Protein AF-A0A0F4H1X2-F1 (afdb_monomer_lite)

Radius of gyration: 32.73 Å; chains: 1; bounding box: 80×53×102 Å

pLDDT: mean 81.93, std 11.53, range [28.86, 97.31]

Foldseek 3Di:
DDAFFQLVCLQPVNVCLCVVLVLVVQKDFFAQLPDDQWDWDQFPVLDIDIGRPVVVVQVLLLVLLQQLCADPNRTVCQQPVDLNCLVDDGNVLVQLQDFQLVSLVPDPDDPVSSRVNQVVVCQVQLFGSRFFGSVLVSSLCVSLVVGVVSSSCSGHGIARHPRGVVVSVVSVVVPDPDDDDPPWAFQEWADDDLQAIWTATPVRDIDGDNYDDDDAALCLVVRYHYVVHDWPLSVVSNVVHAQAFKKKKKFWFQDADRHARHDDDPGGDIHIDMHHPDPQVDPPPPVSVVVVVCSRPVPTDTPDMDMDGQCPPNRRVGDDGTHGRCRSNVVVCLLQQNVLLNVLVQCVPPNQWDAPTPQAIAGQDPLQCVQANADDVGHFAFAPLQCALFHDDPNDDELRHDDDVRNVLNCVLQLVLQDPVNVQVVQVLLLVLLVLLVVLVVVVLVVVAWDQLLQSLLQSQLQSLCCQAQVDGPCCSVVVHQDLLSVLLVLSLSLSLQLSVLCVNLPPPDPRSVVSSVVCSVVPPPPSSVVSSVSLLVVLLVSLVVSLPDPDPPSHSVNSSVVCCVPVVSDDDSSRSSRHSSVSSSVRRQQLSLLLQLLLLLCQVPVVLVVVQLCLLVVQDVALVCLGLVQLDCVRRVSVVLSSLLSCLQFLQQQWPGWGFAAQPFDAGPNDTRHGRRTYGYRSNNNSQDCVAFPVSLDRDSQLSDVVGPPSNNRHNSVSRQSQRYHPSGNSNPSVSSSSSSSSVSSQSNFKDKHQGPDPVQVVQSVLDDSDSNDPSWRHRSGTPHTRHIINIDTDPPRD

InterPro domains:
  IPR001128 Cytochrome P450 [PF00067] (339-758)
  IPR001128 Cytochrome P450 [PR00385] (587-604)
  IPR001128 Cytochrome P450 [PR00385] (642-653)
  IPR001128 Cytochrome P450 [PR00385] (722-731)
  IPR001128 Cytochrome P450 [PR00385] (731-742)
  IPR002401 Cytochrome P450, E-class, group I [PR00463] (576-593)
  IPR002401 Cytochrome P450, E-class, group I [PR00463] (641-659)
  IPR002401 Cytochrome P450, E-class, group I [PR00463] (683-707)
  IPR002401 Cytochrome P450, E-class, group I [PR00463] (721-731)
  IPR002401 Cytochrome P450, E-class, group I [PR00463] (731-754)
  IPR002937 Amine oxidase [PF01593] (8-309)
  IPR036188 FAD/NAD(P)-binding domain superfamily [SSF51905] (55-331)
  IPR036396 Cytochrome P450 superfamily [G3DSA:1.10.630.10] (323-787)
  IPR036396 Cytochrome P450 superfamily [SSF48264] (334-759)
  IPR050121 Cytochrome P450 monooxygenase [PTHR24305] (337-763)

Secondary structure (DSSP, 8-state):
-----GGGTTSHHHHHHHHHTTGGGGEEEPTTSS----EEEE-TTS-EEEE--HHHHHHHHHHHHHHHH-BTTB-HHHH-S-TT-TTS--GGGGTTT-BHHHHHHTS-S-HHHHHHHHHHHHHHHTS-TTTSBHHHHHHHHHHTTT-HHHHHIIIIIEEETTTTHHHHHHHHHHH--S----S--EEEEE--SSS--EEEETTS-EEE-S-------GGGGGGSEEESPPPHHHHHHHHH--S--EEEEEEEESS--S-SSS---SSSEEEEEEEETTSSS-TT-HHHHHHHHHHH-TT--EEEEEEEETTT-TTTSSSS--PPTTTTTTTTTTTTTBHHHHHHHHHHHH-SEEEEETTEEEE-SS-HHHHHS--TT-PPEEPTT--TT---BTTB--TTT--HHHHHHHHHHHGGGGSHHHHHHTHHHHHHHHHHHHHHHHHHHTTTS-EEHHHHHHHHHHHHHHHHHHS----HHHHTS--HHHHHHHHHHHHHHHHHHHHHHH-SSSHHHHHHHHHHHHHHS-HHHHHHHHHHHHHHHHHHHHHHHS-----SHHHHHHHHHHHS-----HHHHHHHHHHHHHHHHHHHHHHHHHHHHHHHH-HHHHHHHHHHHHHH-SSGGG--TTTSSTTT-HHHHHHHHHHHHHS-TT-SPPPEEPPTT-EEETTEEE-TT-EEEE-HHHHTT-TTTSSSTTS--GGGGSSSPPGGGTT--GGG--TT--GGG--TTHHHHHHHHHHHHHHHHHHEEEE---SHHHHHHHTT----TT-TTS-BSSSB-PPP-EEEEEEPTT--

Organism: NCBI:txid1047168

Structure (mmCIF, N/CA/C/O backbone):
data_AF-A0A0F4H1X2-F1
#
_entry.id   AF-A0A0F4H1X2-F1
#
loop_
_atom_site.group_PDB
_atom_site.id
_atom_site.type_symbol
_atom_site.label_atom_id
_atom_site.label_alt_id
_atom_site.label_comp_id
_atom_site.label_asym_id
_atom_site.label_entity_id
_atom_site.label_seq_id
_atom_site.pdbx_PDB_ins_code
_atom_site.Cartn_x
_atom_site.Cartn_y
_atom_site.Cartn_z
_atom_site.occupancy
_atom_site.B_iso_or_equiv
_atom_site.auth_seq_id
_atom_site.auth_comp_id
_atom_site.auth_asym_id
_atom_site.auth_atom_id
_atom_site.pdbx_PDB_model_num
ATOM 1 N N . MET A 1 1 ? 30.986 5.207 -41.992 1.00 28.86 1 MET A N 1
ATOM 2 C CA . MET A 1 1 ? 29.568 5.624 -41.991 1.00 28.86 1 MET A CA 1
ATOM 3 C C . MET A 1 1 ? 28.984 5.347 -40.614 1.00 28.86 1 MET A C 1
ATOM 5 O O . MET A 1 1 ? 28.665 4.207 -40.329 1.00 28.86 1 MET A O 1
ATOM 9 N N . GLY A 1 2 ? 28.910 6.345 -39.736 1.00 35.56 2 GLY A N 1
ATOM 10 C CA . GLY A 1 2 ? 28.349 6.189 -38.390 1.00 35.56 2 GLY A CA 1
ATOM 11 C C . GLY A 1 2 ? 27.556 7.436 -38.032 1.00 35.56 2 GLY A C 1
ATOM 12 O O . GLY A 1 2 ? 28.075 8.330 -37.380 1.00 35.56 2 GLY A O 1
ATOM 13 N N . GLY A 1 3 ? 26.345 7.552 -38.568 1.00 42.31 3 GLY A N 1
ATOM 14 C CA . GLY A 1 3 ? 25.421 8.632 -38.234 1.00 42.31 3 GLY A CA 1
ATOM 15 C C . GLY A 1 3 ? 24.142 8.004 -37.724 1.00 42.31 3 GLY A C 1
ATOM 16 O O . GLY A 1 3 ? 23.302 7.606 -38.523 1.00 42.31 3 GLY A O 1
ATOM 17 N N . THR A 1 4 ? 24.046 7.818 -36.414 1.00 46.84 4 THR A N 1
ATOM 18 C CA . THR A 1 4 ? 22.801 7.431 -35.751 1.00 46.84 4 THR A CA 1
ATOM 19 C C . THR A 1 4 ? 21.825 8.605 -35.858 1.00 46.84 4 THR A C 1
ATOM 21 O O . THR A 1 4 ? 22.245 9.753 -35.705 1.00 46.84 4 THR A O 1
ATOM 24 N N . CYS A 1 5 ? 20.553 8.324 -36.157 1.00 49.12 5 CYS A N 1
ATOM 25 C CA . CYS A 1 5 ? 19.493 9.318 -36.328 1.00 49.12 5 CYS A CA 1
ATOM 26 C C . CYS A 1 5 ? 19.415 10.312 -35.153 1.00 49.12 5 CYS A C 1
ATOM 28 O O . CYS A 1 5 ? 19.514 9.946 -33.979 1.00 49.12 5 CYS A O 1
ATOM 30 N N . SER A 1 6 ? 19.213 11.578 -35.493 1.00 48.81 6 SER A N 1
ATOM 31 C CA . SER A 1 6 ? 19.439 12.785 -34.691 1.00 48.81 6 SER A CA 1
ATOM 32 C C . SER A 1 6 ? 18.376 13.090 -33.624 1.00 48.81 6 SER A C 1
ATOM 34 O O . SER A 1 6 ? 18.529 14.049 -32.870 1.00 48.81 6 SER A O 1
ATOM 36 N N . MET A 1 7 ? 17.369 12.226 -33.435 1.00 46.69 7 MET A N 1
ATOM 37 C CA . MET A 1 7 ? 16.431 12.340 -32.302 1.00 46.69 7 MET A CA 1
ATOM 38 C C . MET A 1 7 ? 17.125 12.172 -30.940 1.00 46.69 7 MET A C 1
ATOM 40 O O . MET A 1 7 ? 16.586 12.547 -29.903 1.00 46.69 7 MET A O 1
ATOM 44 N N . VAL A 1 8 ? 18.330 11.597 -30.917 1.00 51.59 8 VAL A N 1
ATOM 45 C CA . VAL A 1 8 ? 19.173 11.558 -29.715 1.00 51.59 8 VAL A CA 1
ATOM 46 C C . VAL A 1 8 ? 19.745 12.950 -29.407 1.00 51.59 8 VAL A C 1
ATOM 48 O O . VAL A 1 8 ? 19.878 13.297 -28.240 1.00 51.59 8 VAL A O 1
ATOM 51 N N . SER A 1 9 ? 19.994 13.783 -30.424 1.00 51.72 9 SER A N 1
ATOM 52 C CA . SER A 1 9 ? 20.495 15.158 -30.277 1.00 51.72 9 SER A CA 1
ATOM 53 C C . SER A 1 9 ? 19.456 16.132 -29.720 1.00 51.72 9 SER A C 1
ATOM 55 O O . SER A 1 9 ? 19.843 17.159 -29.176 1.00 51.72 9 SER A O 1
ATOM 57 N N . SER A 1 10 ? 18.155 15.832 -29.822 1.00 56.59 10 SER A N 1
ATOM 58 C CA . SER A 1 10 ? 17.095 16.638 -29.193 1.00 56.59 10 SER A CA 1
ATOM 59 C C . SER A 1 10 ? 16.899 16.317 -27.706 1.00 56.59 10 SER A C 1
ATOM 61 O O . SER A 1 10 ? 16.122 16.984 -27.020 1.00 56.59 10 SER A O 1
ATOM 63 N N . GLN A 1 11 ? 17.613 15.321 -27.168 1.00 66.69 11 GLN A N 1
ATOM 64 C CA . GLN A 1 11 ? 17.631 15.082 -25.731 1.00 66.69 11 GLN A CA 1
ATOM 65 C C . GLN A 1 11 ? 18.460 16.179 -25.045 1.00 66.69 11 GLN A C 1
ATOM 67 O O . GLN A 1 11 ? 19.616 16.379 -25.424 1.00 66.69 11 GLN A O 1
ATOM 72 N N . PRO A 1 12 ? 17.936 16.848 -23.996 1.00 71.75 12 PRO A N 1
ATOM 73 C CA . PRO A 1 12 ? 18.596 18.006 -23.389 1.00 71.75 12 PRO A CA 1
ATOM 74 C C . PRO A 1 12 ? 20.052 17.769 -22.968 1.00 71.75 12 PRO A C 1
ATOM 76 O O . PRO A 1 12 ? 20.879 18.663 -23.085 1.00 71.75 12 PRO A O 1
ATOM 79 N N . HIS A 1 13 ? 20.384 16.558 -22.513 1.00 74.19 13 HIS A N 1
ATOM 80 C CA . HIS A 1 13 ? 21.738 16.213 -22.079 1.00 74.19 13 HIS A CA 1
ATOM 81 C C . HIS A 1 13 ? 22.709 16.000 -23.249 1.00 74.19 13 HIS A C 1
ATOM 83 O O . HIS A 1 13 ? 23.858 16.412 -23.160 1.00 74.19 13 HIS A O 1
ATOM 89 N N . VAL A 1 14 ? 22.262 15.406 -24.358 1.00 74.75 14 VAL A N 1
ATOM 90 C CA . VAL A 1 14 ? 23.099 15.239 -25.557 1.00 74.75 14 VAL A CA 1
ATOM 91 C C . VAL A 1 14 ? 23.304 16.585 -26.240 1.00 74.75 14 VAL A C 1
ATOM 93 O O . VAL A 1 14 ? 24.422 16.904 -26.631 1.00 74.75 14 VAL A O 1
ATOM 96 N N . TYR A 1 15 ? 22.248 17.398 -26.327 1.00 77.06 15 TYR A N 1
ATOM 97 C CA . TYR A 1 15 ? 22.335 18.765 -26.834 1.00 77.06 15 TYR A CA 1
ATOM 98 C C . TYR A 1 15 ? 23.321 19.611 -26.019 1.00 77.06 15 TYR A C 1
ATOM 100 O O . TYR A 1 15 ? 24.171 20.290 -26.592 1.00 77.06 15 TYR A O 1
ATOM 108 N N . ALA A 1 16 ? 23.252 19.524 -24.685 1.00 81.44 16 ALA A N 1
ATOM 109 C CA . ALA A 1 16 ? 24.187 20.210 -23.800 1.00 81.44 16 ALA A CA 1
ATOM 110 C C . ALA A 1 16 ? 25.641 19.793 -24.065 1.00 81.44 16 ALA A C 1
ATOM 112 O O . ALA A 1 16 ? 26.504 20.660 -24.124 1.00 81.44 16 ALA A O 1
ATOM 113 N N . GLU A 1 17 ? 25.915 18.503 -24.285 1.00 83.50 17 GLU A N 1
ATOM 114 C CA . GLU A 1 17 ? 27.266 18.025 -24.609 1.00 83.50 17 GLU A CA 1
ATOM 115 C C . GLU A 1 17 ? 27.732 18.454 -26.006 1.00 83.50 17 GLU A C 1
ATOM 117 O O . GLU A 1 17 ? 28.891 18.829 -26.172 1.00 83.50 17 GLU A O 1
ATOM 122 N N . ILE A 1 18 ? 26.846 18.468 -27.007 1.00 82.44 18 ILE A N 1
ATOM 123 C CA . ILE A 1 18 ? 27.164 18.998 -28.344 1.00 82.44 18 ILE A CA 1
ATOM 124 C C . ILE A 1 18 ? 27.587 20.466 -28.236 1.00 82.44 18 ILE A C 1
ATOM 126 O O . ILE A 1 18 ? 28.648 20.822 -28.748 1.00 82.44 18 ILE A O 1
ATOM 130 N N . HIS A 1 19 ? 26.798 21.281 -27.530 1.00 84.19 19 HIS A N 1
ATOM 131 C CA . HIS A 1 19 ? 27.059 22.711 -27.382 1.00 84.19 19 HIS A CA 1
ATOM 132 C C . HIS A 1 19 ? 28.291 23.001 -26.520 1.00 84.19 19 HIS A C 1
ATOM 134 O O . HIS A 1 19 ? 29.136 23.817 -26.878 1.00 84.19 19 HIS A O 1
ATOM 140 N N . ARG A 1 20 ? 28.447 22.282 -25.403 1.00 85.75 20 ARG A N 1
ATOM 141 C CA . ARG A 1 20 ? 29.614 22.389 -24.519 1.00 85.75 20 ARG A CA 1
ATOM 142 C C . ARG A 1 20 ? 30.926 22.148 -25.267 1.00 85.75 20 ARG A C 1
ATOM 144 O O . ARG A 1 20 ? 31.913 22.821 -24.988 1.00 85.75 20 ARG A O 1
ATOM 151 N N . ASN A 1 21 ? 30.929 21.209 -26.212 1.00 83.25 21 ASN A N 1
ATOM 152 C CA . ASN A 1 21 ? 32.101 20.863 -27.014 1.00 83.25 21 ASN A CA 1
ATOM 153 C C . ASN A 1 21 ? 32.223 21.692 -28.311 1.00 83.25 21 ASN A C 1
ATOM 155 O O . ASN A 1 21 ? 33.142 21.459 -29.099 1.00 83.25 21 ASN A O 1
ATOM 159 N N . GLY A 1 22 ? 31.318 22.647 -28.558 1.00 85.44 22 GLY A N 1
ATOM 160 C CA . GLY A 1 22 ? 31.327 23.485 -29.758 1.00 85.44 22 GLY A CA 1
ATOM 161 C C . GLY A 1 22 ? 31.131 22.695 -31.057 1.00 85.44 22 GLY A C 1
ATOM 162 O O . GLY A 1 22 ? 31.688 23.075 -32.090 1.00 85.44 22 GLY A O 1
ATOM 163 N N . LEU A 1 23 ? 30.424 21.561 -31.005 1.00 84.69 23 LEU A N 1
ATOM 164 C CA . LEU A 1 23 ? 30.223 20.644 -32.135 1.00 84.69 23 LEU A CA 1
ATOM 165 C C . LEU A 1 23 ? 29.049 21.038 -33.035 1.00 84.69 23 LEU A C 1
ATOM 167 O O . LEU A 1 23 ? 28.883 20.476 -34.117 1.00 84.69 23 LEU A O 1
ATOM 171 N N . GLU A 1 24 ? 28.254 22.024 -32.633 1.00 82.81 24 GLU A N 1
ATOM 172 C CA . GLU A 1 24 ? 27.181 22.608 -33.433 1.00 82.81 24 GLU A CA 1
ATOM 173 C C . GLU A 1 24 ? 27.691 23.177 -34.764 1.00 82.81 24 GLU A C 1
ATOM 175 O O . GLU A 1 24 ? 27.005 23.070 -35.778 1.00 82.81 24 GLU A O 1
ATOM 180 N N . LYS A 1 25 ? 28.931 23.688 -34.796 1.00 83.06 25 LYS A N 1
ATOM 181 C CA . LYS A 1 25 ? 29.582 24.193 -36.018 1.00 83.06 25 LYS A CA 1
ATOM 182 C C . LYS A 1 25 ? 29.871 23.095 -37.045 1.00 83.06 25 LYS A C 1
ATOM 184 O O . LYS A 1 25 ? 30.035 23.381 -38.226 1.00 83.06 25 LYS A O 1
ATOM 189 N N . ASP A 1 26 ? 29.935 21.845 -36.588 1.00 81.12 26 ASP A N 1
ATOM 190 C CA . ASP A 1 26 ? 30.199 20.677 -37.420 1.00 81.12 26 ASP A CA 1
ATOM 191 C C . ASP A 1 26 ? 28.906 19.999 -37.890 1.00 81.12 26 ASP A C 1
ATOM 193 O O . ASP A 1 26 ? 28.978 18.978 -38.577 1.00 81.12 26 ASP A O 1
ATOM 197 N N . LEU A 1 27 ? 27.721 20.516 -37.543 1.00 78.62 27 LEU A N 1
ATOM 198 C CA . LEU A 1 27 ? 26.457 19.978 -38.041 1.00 78.62 27 LEU A CA 1
ATOM 199 C C . LEU A 1 27 ? 26.387 20.098 -39.568 1.00 78.62 27 LEU A C 1
ATOM 201 O O . LEU A 1 27 ? 26.645 21.147 -40.154 1.00 78.62 27 LEU A O 1
ATOM 205 N N . LYS A 1 28 ? 26.030 18.994 -40.225 1.00 75.75 28 LYS A N 1
ATOM 206 C CA . LYS A 1 28 ? 25.867 18.914 -41.679 1.00 75.75 28 LYS A CA 1
ATOM 207 C C . LYS A 1 28 ? 24.473 18.413 -42.005 1.00 75.75 28 LYS A C 1
ATOM 209 O O . LYS A 1 28 ? 24.003 17.453 -41.388 1.00 75.75 28 LYS A O 1
ATOM 214 N N . ALA A 1 29 ? 23.855 19.021 -43.012 1.00 72.06 29 ALA A N 1
ATOM 215 C CA . ALA A 1 29 ? 22.623 18.505 -43.584 1.00 72.06 29 ALA A CA 1
ATOM 216 C C . ALA A 1 29 ? 22.865 17.107 -44.177 1.00 72.06 29 ALA A C 1
ATOM 218 O O . ALA A 1 29 ? 23.898 16.832 -44.804 1.00 72.06 29 ALA A O 1
ATOM 219 N N . CYS A 1 30 ? 21.928 16.196 -43.954 1.00 65.62 30 CYS A N 1
ATOM 220 C CA . CYS A 1 30 ? 21.925 14.901 -44.611 1.00 65.62 30 CYS A CA 1
ATOM 221 C C . CYS A 1 30 ? 21.378 15.064 -46.030 1.00 65.62 30 CYS A C 1
ATOM 223 O O . CYS A 1 30 ? 20.215 15.407 -46.217 1.00 65.62 30 CYS A O 1
ATOM 225 N N . ALA A 1 31 ? 22.213 14.792 -47.033 1.00 57.53 31 ALA A N 1
ATOM 226 C CA . ALA A 1 31 ? 21.787 14.807 -48.429 1.00 57.53 31 ALA A CA 1
ATOM 227 C C . ALA A 1 31 ? 20.634 13.811 -48.667 1.00 57.53 31 ALA A C 1
ATOM 229 O O . ALA A 1 31 ? 20.763 12.634 -48.314 1.00 57.53 31 ALA A O 1
ATOM 230 N N . GLY A 1 32 ? 19.544 14.297 -49.272 1.00 55.44 32 GLY A N 1
ATOM 231 C CA . GLY A 1 32 ? 18.389 13.501 -49.700 1.00 55.44 32 GLY A CA 1
ATOM 232 C C . GLY A 1 32 ? 17.338 13.191 -48.627 1.00 55.44 32 GLY A C 1
ATOM 233 O O . GLY A 1 32 ? 16.456 12.376 -48.883 1.00 55.44 32 GLY A O 1
ATOM 234 N N . CYS A 1 33 ? 17.422 13.803 -47.437 1.00 54.88 33 CYS A N 1
ATOM 235 C CA . CYS A 1 33 ? 16.422 13.636 -46.368 1.00 54.88 33 CYS A CA 1
ATOM 236 C C . CYS A 1 33 ? 15.386 14.774 -46.292 1.00 54.88 33 CYS A C 1
ATOM 238 O O . CYS A 1 33 ? 14.378 14.606 -45.617 1.00 54.88 33 CYS A O 1
ATOM 240 N N . THR A 1 34 ? 15.632 15.913 -46.946 1.00 55.28 34 THR A N 1
ATOM 241 C CA . THR A 1 34 ? 14.796 17.126 -46.851 1.00 55.28 34 THR A CA 1
ATOM 242 C C . THR A 1 34 ? 13.796 17.284 -47.997 1.00 55.28 34 THR A C 1
ATOM 244 O O . THR A 1 34 ? 12.790 17.958 -47.818 1.00 55.28 34 THR A O 1
ATOM 247 N N . ASP A 1 35 ? 14.031 16.620 -49.135 1.00 62.03 35 ASP A N 1
ATOM 248 C CA . ASP A 1 35 ? 13.226 16.743 -50.360 1.00 62.03 35 ASP A CA 1
ATOM 249 C C . ASP A 1 35 ? 12.709 15.363 -50.799 1.00 62.03 35 ASP A C 1
ATOM 251 O O . ASP A 1 35 ? 13.124 14.800 -51.814 1.00 62.03 35 ASP A O 1
ATOM 255 N N . MET A 1 36 ? 11.851 14.751 -49.978 1.00 67.12 36 MET A N 1
ATOM 256 C CA . MET A 1 36 ? 11.171 13.507 -50.358 1.00 67.12 36 MET A CA 1
ATOM 257 C C . MET A 1 36 ? 10.347 13.759 -51.634 1.00 67.12 36 MET A C 1
ATOM 259 O O . MET A 1 36 ? 9.682 14.783 -51.732 1.00 67.12 36 MET A O 1
ATOM 263 N N . GLU A 1 37 ? 10.390 12.839 -52.603 1.00 70.88 37 GLU A N 1
ATOM 264 C CA . GLU A 1 37 ? 9.650 12.967 -53.875 1.00 70.88 37 GLU A CA 1
ATOM 265 C C . GLU A 1 37 ? 8.442 12.022 -53.948 1.00 70.88 37 GLU A C 1
ATOM 267 O O . GLU A 1 37 ? 7.389 12.378 -54.473 1.00 70.88 37 GLU A O 1
ATOM 272 N N . TYR A 1 38 ? 8.573 10.813 -53.395 1.00 72.50 38 TYR A N 1
ATOM 273 C CA . TYR A 1 38 ? 7.494 9.832 -53.334 1.00 72.50 38 TYR A CA 1
ATOM 274 C C . TYR A 1 38 ? 7.689 8.820 -52.195 1.00 72.50 38 TYR A C 1
ATOM 276 O O . TYR A 1 38 ? 8.799 8.606 -51.709 1.00 72.50 38 TYR A O 1
ATOM 284 N N . VAL A 1 39 ? 6.601 8.155 -51.798 1.00 76.25 39 VAL A N 1
ATOM 285 C CA . VAL A 1 39 ? 6.594 7.024 -50.858 1.00 76.25 39 VAL A CA 1
ATOM 286 C C . VAL A 1 39 ? 6.023 5.797 -51.558 1.00 76.25 39 VAL A C 1
ATOM 288 O O . VAL A 1 39 ? 4.888 5.824 -52.028 1.00 76.25 39 VAL A O 1
ATOM 291 N N . ASN A 1 40 ? 6.788 4.707 -51.605 1.00 77.00 40 ASN A N 1
ATOM 292 C CA . ASN A 1 40 ? 6.266 3.403 -52.010 1.00 77.00 40 ASN A CA 1
ATOM 293 C C . ASN A 1 40 ? 5.715 2.678 -50.776 1.00 77.00 40 ASN A C 1
ATOM 295 O O . ASN A 1 40 ? 6.443 2.448 -49.810 1.00 77.00 40 ASN A O 1
ATOM 299 N N . PHE A 1 41 ? 4.440 2.302 -50.817 1.00 76.88 41 PHE A N 1
ATOM 300 C CA . PHE A 1 41 ? 3.770 1.562 -49.752 1.00 76.88 41 PHE A CA 1
ATOM 301 C C . PHE A 1 41 ? 3.114 0.301 -50.309 1.00 76.88 41 PHE A C 1
ATOM 303 O O . PHE A 1 41 ? 2.327 0.368 -51.251 1.00 76.88 41 PHE A O 1
ATOM 310 N N . THR A 1 42 ? 3.405 -0.846 -49.701 1.00 73.38 42 THR A N 1
ATOM 311 C CA . THR A 1 42 ? 2.757 -2.118 -50.034 1.00 73.38 42 THR A CA 1
ATOM 312 C C . THR A 1 42 ? 1.814 -2.498 -48.903 1.00 73.38 42 THR A C 1
ATOM 314 O O . THR A 1 42 ? 2.247 -2.753 -47.779 1.00 73.38 42 THR A O 1
ATOM 317 N N . SER A 1 43 ? 0.517 -2.516 -49.207 1.00 68.62 43 SER A N 1
ATOM 318 C CA . SER A 1 43 ? -0.528 -2.944 -48.268 1.00 68.62 43 SER A CA 1
ATOM 319 C C . SER A 1 43 ? -0.470 -4.454 -48.000 1.00 68.62 43 SER A C 1
ATOM 321 O O . SER A 1 43 ? 0.217 -5.197 -48.707 1.00 68.62 43 SER A O 1
ATOM 323 N N . LYS A 1 44 ? -1.223 -4.940 -47.004 1.00 68.25 44 LYS A N 1
ATOM 324 C CA . LYS A 1 44 ? -1.326 -6.384 -46.707 1.00 68.25 44 LYS A CA 1
ATOM 325 C C . LYS A 1 44 ? -1.830 -7.214 -47.892 1.00 68.25 44 LYS A C 1
ATOM 327 O O . LYS A 1 44 ? -1.462 -8.378 -48.004 1.00 68.25 44 LYS A O 1
ATOM 332 N N . ASP A 1 45 ? -2.574 -6.594 -48.805 1.00 68.56 45 ASP A N 1
ATOM 333 C CA . ASP A 1 45 ? -3.090 -7.224 -50.024 1.00 68.56 45 ASP A CA 1
ATOM 334 C C . ASP A 1 45 ? -2.024 -7.355 -51.133 1.00 68.56 45 ASP A C 1
ATOM 336 O O . ASP A 1 45 ? -2.330 -7.752 -52.257 1.00 68.56 45 ASP A O 1
ATOM 340 N N . GLY A 1 46 ? -0.770 -6.975 -50.856 1.00 65.69 46 GLY A N 1
ATOM 341 C CA . GLY A 1 46 ? 0.371 -7.129 -51.764 1.00 65.69 46 GLY A CA 1
ATOM 342 C C . GLY A 1 46 ? 0.442 -6.099 -52.895 1.00 65.69 46 GLY A C 1
ATOM 343 O O . GLY A 1 46 ? 1.384 -6.119 -53.684 1.00 65.69 46 GLY A O 1
ATOM 344 N N . LYS A 1 47 ? -0.519 -5.171 -52.977 1.00 73.00 47 LYS A N 1
ATOM 345 C CA . LYS A 1 47 ? -0.509 -4.085 -53.966 1.00 73.00 47 LYS A CA 1
ATOM 346 C C . LYS A 1 47 ? 0.410 -2.953 -53.511 1.00 73.00 47 LYS A C 1
ATOM 348 O O . LYS A 1 47 ? 0.177 -2.359 -52.455 1.00 73.00 47 LYS A O 1
ATOM 353 N N . MET A 1 48 ? 1.413 -2.653 -54.334 1.00 75.12 48 MET A N 1
ATOM 354 C CA . MET A 1 48 ? 2.302 -1.504 -54.172 1.00 75.12 48 MET A CA 1
ATOM 355 C C . MET A 1 48 ? 1.632 -0.236 -54.703 1.00 75.12 48 MET A C 1
ATOM 357 O O . MET A 1 48 ? 1.081 -0.228 -55.803 1.00 75.12 48 MET A O 1
ATOM 361 N N . GLN A 1 49 ? 1.691 0.836 -53.925 1.00 78.19 49 GLN A N 1
ATOM 362 C CA . GLN A 1 49 ? 1.203 2.163 -54.274 1.00 78.19 49 GLN A CA 1
ATOM 363 C C . GLN A 1 49 ? 2.367 3.150 -54.196 1.00 78.19 49 GLN A C 1
ATOM 365 O O . GLN A 1 49 ? 3.069 3.191 -53.185 1.00 78.19 49 GLN A O 1
ATOM 370 N N . ARG A 1 50 ? 2.563 3.951 -55.249 1.00 80.94 50 ARG A N 1
ATOM 371 C CA . ARG A 1 50 ? 3.509 5.074 -55.256 1.00 80.94 50 ARG A CA 1
ATOM 372 C C . ARG A 1 50 ? 2.746 6.360 -54.946 1.00 80.94 50 ARG A C 1
ATOM 374 O O . ARG A 1 50 ? 1.896 6.783 -55.724 1.00 80.94 50 ARG A O 1
ATOM 381 N N . ILE A 1 51 ? 3.041 6.961 -53.801 1.00 80.62 51 ILE A N 1
ATOM 382 C CA . ILE A 1 51 ? 2.408 8.182 -53.302 1.00 80.62 51 ILE A CA 1
ATOM 383 C C . ILE A 1 51 ? 3.316 9.361 -53.642 1.00 80.62 51 ILE A C 1
ATOM 385 O O . ILE A 1 51 ? 4.409 9.454 -53.097 1.00 80.62 51 ILE A O 1
ATOM 389 N N . THR A 1 52 ? 2.874 10.253 -54.527 1.00 81.38 52 THR A N 1
ATOM 390 C CA . THR A 1 52 ? 3.610 11.473 -54.920 1.00 81.38 52 THR A CA 1
ATOM 391 C C . THR A 1 52 ? 3.080 12.736 -54.231 1.00 81.38 52 THR A C 1
ATOM 393 O O . THR A 1 52 ? 3.774 13.743 -54.166 1.00 81.38 52 THR A O 1
ATOM 396 N N . ASP A 1 53 ? 1.858 12.694 -53.685 1.00 84.88 53 ASP A N 1
ATOM 397 C CA . ASP A 1 53 ? 1.292 13.770 -52.862 1.00 84.88 53 ASP A CA 1
ATOM 398 C C . ASP A 1 53 ? 1.714 13.595 -51.395 1.00 84.88 53 ASP A C 1
ATOM 400 O O . ASP A 1 53 ? 1.050 12.947 -50.578 1.00 84.88 53 ASP A O 1
ATOM 404 N N . LEU A 1 54 ? 2.879 14.151 -51.080 1.00 78.50 54 LEU A N 1
ATOM 405 C CA . LEU A 1 54 ? 3.520 14.006 -49.776 1.00 78.50 54 LEU A CA 1
ATOM 406 C C . LEU A 1 54 ? 2.905 14.891 -48.694 1.00 78.50 54 LEU A C 1
ATOM 408 O O . LEU A 1 54 ? 2.986 14.552 -47.510 1.00 78.50 54 LEU A O 1
ATOM 412 N N . ALA A 1 55 ? 2.260 15.992 -49.087 1.00 80.38 55 ALA A N 1
ATOM 413 C CA . ALA A 1 55 ? 1.506 16.831 -48.166 1.00 80.38 55 ALA A CA 1
ATOM 414 C C . ALA A 1 55 ? 0.326 16.034 -47.602 1.00 80.38 55 ALA A C 1
ATOM 416 O O . ALA A 1 55 ? 0.189 15.911 -46.386 1.00 80.38 55 ALA A O 1
ATOM 417 N N . LYS A 1 56 ? -0.449 15.380 -48.478 1.00 82.69 56 LYS A N 1
ATOM 418 C CA . LYS A 1 56 ? -1.567 14.522 -48.072 1.00 82.69 56 LYS A CA 1
ATOM 419 C C . LYS A 1 56 ? -1.120 13.321 -47.237 1.00 82.69 56 LYS A C 1
ATOM 421 O O . LYS A 1 56 ? -1.777 12.989 -46.252 1.00 82.69 56 LYS A O 1
ATOM 426 N N . TYR A 1 57 ? -0.000 12.692 -47.595 1.00 81.38 57 TYR A N 1
ATOM 427 C CA . TYR A 1 57 ? 0.600 11.613 -46.801 1.00 81.38 57 TYR A CA 1
ATOM 428 C C . TYR A 1 57 ? 0.958 12.072 -45.381 1.00 81.38 57 TYR A C 1
ATOM 430 O O . TYR A 1 57 ? 0.607 11.407 -44.406 1.00 81.38 57 TYR A O 1
ATOM 438 N N . THR A 1 58 ? 1.608 13.231 -45.260 1.00 81.06 58 THR A N 1
ATOM 439 C CA . THR A 1 58 ? 2.014 13.790 -43.964 1.00 81.06 58 THR A CA 1
ATOM 440 C C . THR A 1 58 ? 0.795 14.154 -43.119 1.00 81.06 58 THR A C 1
ATOM 442 O O . THR A 1 58 ? 0.728 13.759 -41.959 1.00 81.06 58 THR A O 1
ATOM 445 N N . THR A 1 59 ? -0.211 14.818 -43.699 1.00 86.00 59 THR A N 1
ATOM 446 C CA . THR A 1 59 ? -1.463 15.145 -42.998 1.00 86.00 59 THR A CA 1
ATOM 447 C C . THR A 1 59 ? -2.186 13.895 -42.501 1.00 86.00 59 THR A C 1
ATOM 449 O O . THR A 1 59 ? -2.621 13.870 -41.354 1.00 86.00 59 THR A O 1
ATOM 452 N N . MET A 1 60 ? -2.259 12.830 -43.309 1.00 88.25 60 MET A N 1
ATOM 453 C CA . MET A 1 60 ? -2.875 11.568 -42.886 1.00 88.25 60 MET A CA 1
ATOM 454 C C . MET A 1 60 ? -2.153 10.962 -41.674 1.00 88.25 60 MET A C 1
ATOM 456 O O . MET A 1 60 ? -2.805 10.577 -40.703 1.00 88.25 60 MET A O 1
ATOM 460 N N . LEU A 1 61 ? -0.816 10.915 -41.686 1.00 84.31 61 LEU A N 1
ATOM 461 C CA . LEU A 1 61 ? -0.048 10.392 -40.552 1.00 84.31 61 LEU A CA 1
ATOM 462 C C . LEU A 1 61 ? -0.279 11.198 -39.271 1.00 84.31 61 LEU A C 1
ATOM 464 O O . LEU A 1 61 ? -0.423 10.605 -38.200 1.00 84.31 61 LEU A O 1
ATOM 468 N N . GLU A 1 62 ? -0.327 12.526 -39.380 1.00 88.94 62 GLU A N 1
ATOM 469 C CA . GLU A 1 62 ? -0.600 13.415 -38.248 1.00 88.94 62 GLU A CA 1
ATOM 470 C C . GLU A 1 62 ? -2.023 13.207 -37.708 1.00 88.94 62 GLU A C 1
ATOM 472 O O . GLU A 1 62 ? -2.204 13.032 -36.502 1.00 88.94 62 GLU A O 1
ATOM 477 N N . ASP A 1 63 ? -3.031 13.112 -38.579 1.00 89.00 63 ASP A N 1
ATOM 478 C CA . ASP A 1 63 ? -4.420 12.856 -38.182 1.00 89.00 63 ASP A CA 1
ATOM 479 C C . ASP A 1 63 ? -4.572 11.516 -37.449 1.00 89.00 63 ASP A C 1
ATOM 481 O O . ASP A 1 63 ? -5.256 11.426 -36.419 1.00 89.00 63 ASP A O 1
ATOM 485 N N . VAL A 1 64 ? -3.912 10.463 -37.943 1.00 90.06 64 VAL A N 1
ATOM 486 C CA . VAL A 1 64 ? -3.913 9.153 -37.282 1.00 90.06 64 VAL A CA 1
ATOM 487 C C . VAL A 1 64 ? -3.173 9.220 -35.944 1.00 90.06 64 VAL A C 1
ATOM 489 O O . VAL A 1 64 ? -3.691 8.694 -34.958 1.00 90.06 64 VAL A O 1
ATOM 492 N N . ALA A 1 65 ? -2.028 9.908 -35.847 1.00 88.62 65 ALA A N 1
ATOM 493 C CA . ALA A 1 65 ? -1.321 10.093 -34.574 1.00 88.62 65 ALA A CA 1
ATOM 494 C C . ALA A 1 65 ? -2.159 10.844 -33.542 1.00 88.62 65 ALA A C 1
ATOM 496 O O . ALA A 1 65 ? -2.236 10.419 -32.386 1.00 88.62 65 ALA A O 1
ATOM 497 N N . LEU A 1 66 ? -2.816 11.934 -33.944 1.00 88.62 66 LEU A N 1
ATOM 498 C CA . LEU A 1 66 ? -3.671 12.717 -33.059 1.00 88.62 66 LEU A CA 1
ATOM 499 C C . LEU A 1 66 ? -4.802 11.859 -32.489 1.00 88.62 66 LEU A C 1
ATOM 501 O O . LEU A 1 66 ? -5.063 11.933 -31.287 1.00 88.62 66 LEU A O 1
ATOM 505 N N . LYS A 1 67 ? -5.423 10.998 -33.301 1.00 89.50 67 LYS A N 1
ATOM 506 C CA . LYS A 1 67 ? -6.482 10.076 -32.856 1.00 89.50 67 LYS A CA 1
ATOM 507 C C . LYS A 1 67 ? -5.941 8.932 -31.994 1.00 89.50 67 LYS A C 1
ATOM 509 O O . LYS A 1 67 ? -6.549 8.585 -30.982 1.00 89.50 67 LYS A O 1
ATOM 514 N N . LEU A 1 68 ? -4.792 8.364 -32.359 1.00 88.44 68 LEU A N 1
ATOM 515 C CA . LEU A 1 68 ? -4.176 7.237 -31.659 1.00 88.44 68 LEU A CA 1
ATOM 516 C C . LEU A 1 68 ? -3.681 7.630 -30.262 1.00 88.44 68 LEU A C 1
ATOM 518 O O . LEU A 1 68 ? -3.973 6.932 -29.288 1.00 88.44 68 LEU A O 1
ATOM 522 N N . PHE A 1 69 ? -2.960 8.750 -30.167 1.00 90.06 69 PHE A N 1
ATOM 523 C CA . PHE A 1 69 ? -2.316 9.219 -28.938 1.00 90.06 69 PHE A CA 1
ATOM 524 C C . PHE A 1 69 ? -3.234 10.046 -28.035 1.00 90.06 69 PHE A C 1
ATOM 526 O O . PHE A 1 69 ? -2.914 10.259 -26.864 1.00 90.06 69 PHE A O 1
ATOM 533 N N . SER A 1 70 ? -4.384 10.491 -28.541 1.00 87.75 70 SER A N 1
ATOM 534 C CA . SER A 1 70 ? -5.454 11.009 -27.688 1.00 87.75 70 SER A CA 1
ATOM 535 C C . SER A 1 70 ? -6.202 9.841 -27.053 1.00 87.75 70 SER A C 1
ATOM 537 O O . SER A 1 70 ? -6.736 8.973 -27.747 1.00 87.75 70 SER A O 1
ATOM 539 N N . ILE A 1 71 ? -6.222 9.794 -25.722 1.00 84.81 71 ILE A N 1
ATOM 540 C CA . ILE A 1 71 ? -6.775 8.668 -24.960 1.00 84.81 71 ILE A CA 1
ATOM 541 C C . ILE A 1 71 ? -7.797 9.210 -23.960 1.00 84.81 71 ILE A C 1
ATOM 543 O O . ILE A 1 71 ? -7.469 10.069 -23.144 1.00 84.81 71 ILE A O 1
ATOM 547 N N . ASN A 1 72 ? -9.031 8.694 -24.003 1.00 81.56 72 ASN A N 1
ATOM 548 C CA . ASN A 1 72 ? -10.113 9.022 -23.061 1.00 81.56 72 ASN A CA 1
ATOM 549 C C . ASN A 1 72 ? -10.372 10.533 -22.896 1.00 81.56 72 ASN A C 1
ATOM 551 O O . ASN A 1 72 ? -10.487 11.035 -21.781 1.00 81.56 72 ASN A O 1
ATOM 555 N N . GLY A 1 73 ? -10.409 11.275 -24.007 1.00 79.50 73 GLY A N 1
ATOM 556 C CA . GLY A 1 73 ? -10.642 12.726 -24.005 1.00 79.50 73 GLY A CA 1
ATOM 557 C C . GLY A 1 73 ? -9.437 13.572 -23.575 1.00 79.50 73 GLY A C 1
ATOM 558 O O . GLY A 1 73 ? -9.508 14.796 -23.631 1.00 79.50 73 GLY A O 1
ATOM 559 N N . MET A 1 74 ? -8.317 12.949 -23.191 1.00 84.56 74 MET A N 1
ATOM 560 C CA . MET A 1 74 ? -7.050 13.641 -22.976 1.00 84.56 74 MET A CA 1
ATOM 561 C C . MET A 1 74 ? -6.274 13.712 -24.288 1.00 84.56 74 MET A C 1
ATOM 563 O O . MET A 1 74 ? -6.085 12.702 -24.969 1.00 84.56 74 MET A O 1
ATOM 567 N N . THR A 1 75 ? -5.770 14.896 -24.617 1.00 87.06 75 THR A N 1
ATOM 568 C CA . THR A 1 75 ? -4.830 15.065 -25.729 1.00 87.06 75 THR A CA 1
ATOM 569 C C . THR A 1 75 ? -3.501 14.383 -25.407 1.00 87.06 75 THR A C 1
ATOM 571 O O . THR A 1 75 ? -3.117 14.261 -24.242 1.00 87.06 75 THR A O 1
ATOM 574 N N . HIS A 1 76 ? -2.742 13.995 -26.428 1.00 82.94 76 HIS A N 1
ATOM 575 C CA . HIS A 1 76 ? -1.408 13.402 -26.269 1.00 82.94 76 HIS A CA 1
ATOM 576 C C . HIS A 1 76 ? -0.471 14.227 -25.351 1.00 82.94 76 HIS A C 1
ATOM 578 O O . HIS A 1 76 ? 0.261 13.653 -24.545 1.00 82.94 76 HIS A O 1
ATOM 584 N N . ARG A 1 77 ? -0.562 15.571 -25.371 1.00 87.62 77 ARG A N 1
ATOM 585 C CA . ARG A 1 77 ? 0.200 16.472 -24.475 1.00 87.62 77 ARG A CA 1
ATOM 586 C C . ARG A 1 77 ? -0.223 16.368 -23.011 1.00 87.62 77 ARG A C 1
ATOM 588 O O . ARG A 1 77 ? 0.606 16.505 -22.118 1.00 87.62 77 ARG A O 1
ATOM 595 N N . GLN A 1 78 ? -1.506 16.126 -22.756 1.00 87.00 78 GLN A N 1
ATOM 596 C CA . GLN A 1 78 ? -2.021 15.893 -21.405 1.00 87.00 78 GLN A CA 1
ATOM 597 C C . GLN A 1 78 ? -1.687 14.479 -20.920 1.00 87.00 78 GLN A C 1
ATOM 599 O O . GLN A 1 78 ? -1.443 14.282 -19.732 1.00 87.00 78 GLN A O 1
ATOM 604 N N . VAL A 1 79 ? -1.653 13.497 -21.827 1.00 85.75 79 VAL A N 1
ATOM 605 C CA . VAL A 1 79 ? -1.276 12.115 -21.505 1.00 85.75 79 VAL A CA 1
ATOM 606 C C . VAL A 1 79 ? 0.216 12.016 -21.152 1.00 85.75 79 VAL A C 1
ATOM 608 O O . VAL A 1 79 ? 0.576 11.311 -20.202 1.00 85.75 79 VAL A O 1
ATOM 611 N N . MET A 1 80 ? 1.080 12.752 -21.863 1.00 86.38 80 MET A N 1
ATOM 612 C CA . MET A 1 80 ? 2.531 12.776 -21.650 1.00 86.38 80 MET A CA 1
ATOM 613 C C . MET A 1 80 ? 3.108 14.206 -21.628 1.00 86.38 80 MET A C 1
ATOM 615 O O . MET A 1 80 ? 3.749 14.633 -22.587 1.00 86.38 80 MET A O 1
ATOM 619 N N . PRO A 1 81 ? 2.939 14.948 -20.517 1.00 84.12 81 PRO A N 1
ATOM 620 C CA . PRO A 1 81 ? 3.430 16.324 -20.405 1.00 84.12 81 PRO A CA 1
ATOM 621 C C . PRO A 1 81 ? 4.959 16.430 -20.300 1.00 84.12 81 PRO A C 1
ATOM 623 O O . PRO A 1 81 ? 5.527 17.458 -20.660 1.00 84.12 81 PRO A O 1
ATOM 626 N N . PHE A 1 82 ? 5.642 15.384 -19.816 1.00 83.12 82 PHE A N 1
ATOM 627 C CA . PHE A 1 82 ? 7.095 15.386 -19.609 1.00 83.12 82 PHE A CA 1
ATOM 628 C C . PHE A 1 82 ? 7.756 14.180 -20.300 1.00 83.12 82 PHE A C 1
ATOM 630 O O . PHE A 1 82 ? 8.178 13.233 -19.623 1.00 83.12 82 PHE A O 1
ATOM 637 N N . PRO A 1 83 ? 7.879 14.183 -21.643 1.00 79.31 83 PRO A N 1
ATOM 638 C CA . PRO A 1 83 ? 8.425 13.049 -22.399 1.00 79.31 83 PRO A CA 1
ATOM 639 C C . PRO A 1 83 ? 9.913 12.772 -22.103 1.00 79.31 83 PRO A C 1
ATOM 641 O O . PRO A 1 83 ? 10.386 11.639 -22.245 1.00 79.31 83 PRO A O 1
ATOM 644 N N . PHE A 1 84 ? 10.654 13.776 -21.624 1.00 74.75 84 PHE A N 1
ATOM 645 C CA . PHE A 1 84 ? 12.062 13.654 -21.228 1.00 74.75 84 PHE A CA 1
ATOM 646 C C . PHE A 1 84 ? 12.257 13.017 -19.840 1.00 74.75 84 PHE A C 1
ATOM 648 O O . PHE A 1 84 ? 13.345 12.529 -19.546 1.00 74.75 84 PHE A O 1
ATOM 655 N N . GLU A 1 85 ? 11.214 12.961 -19.000 1.00 70.62 85 GLU A N 1
ATOM 656 C CA . GLU A 1 85 ? 11.306 12.527 -17.597 1.00 70.62 85 GLU A CA 1
ATOM 657 C C . GLU A 1 85 ? 10.332 11.376 -17.272 1.00 70.62 85 GLU A C 1
ATOM 659 O O . GLU A 1 85 ? 9.334 11.558 -16.566 1.00 70.62 85 GLU A O 1
ATOM 664 N N . PRO A 1 86 ? 10.612 10.151 -17.752 1.00 61.97 86 PRO A N 1
ATOM 665 C CA . PRO A 1 86 ? 9.707 9.006 -17.610 1.00 61.97 86 PRO A CA 1
ATOM 666 C C . PRO A 1 86 ? 9.563 8.516 -16.158 1.00 61.97 86 PRO A C 1
ATOM 668 O O . PRO A 1 86 ? 8.637 7.772 -15.842 1.00 61.97 86 PRO A O 1
ATOM 671 N N . SER A 1 87 ? 10.463 8.931 -15.262 1.00 57.06 87 SER A N 1
ATOM 672 C CA . SER A 1 87 ? 10.408 8.620 -13.832 1.00 57.06 87 SER A CA 1
ATOM 673 C C . SER A 1 87 ? 9.346 9.426 -13.076 1.00 57.06 87 SER A C 1
ATOM 675 O O . SER A 1 87 ? 8.925 9.001 -11.998 1.00 57.06 87 SER A O 1
ATOM 677 N N . ARG A 1 88 ? 8.878 10.562 -13.618 1.00 67.88 88 ARG A N 1
ATOM 678 C CA . ARG A 1 88 ? 7.794 11.339 -13.000 1.00 67.88 88 ARG A CA 1
ATOM 679 C C . ARG A 1 88 ? 6.460 10.585 -13.107 1.00 67.88 88 ARG A C 1
ATOM 681 O O . ARG A 1 88 ? 6.183 9.986 -14.150 1.00 67.88 88 ARG A O 1
ATOM 688 N N . PRO A 1 89 ? 5.602 10.610 -12.070 1.00 66.12 89 PRO A N 1
ATOM 689 C CA . PRO A 1 89 ? 4.222 10.146 -12.188 1.00 66.12 89 PRO A CA 1
ATOM 690 C C . PRO A 1 89 ? 3.492 10.920 -13.289 1.00 66.12 89 PRO A C 1
ATOM 692 O O . PRO A 1 89 ? 3.491 12.148 -13.284 1.00 66.12 89 PRO A O 1
ATOM 695 N N . GLN A 1 90 ? 2.908 10.207 -14.250 1.00 77.81 90 GLN A N 1
ATOM 696 C CA . GLN A 1 90 ? 2.292 10.798 -15.438 1.00 77.81 90 GLN A CA 1
ATOM 697 C C . GLN A 1 90 ? 1.106 9.941 -15.919 1.00 77.81 90 GLN A C 1
ATOM 699 O O . GLN A 1 90 ? 1.130 8.718 -15.728 1.00 77.81 90 GLN A O 1
ATOM 704 N N . PRO A 1 91 ? 0.081 10.534 -16.564 1.00 81.38 91 PRO A N 1
ATOM 705 C CA . PRO A 1 91 ? -1.132 9.816 -16.971 1.00 81.38 91 PRO A CA 1
ATOM 706 C C . PRO A 1 91 ? -0.886 8.613 -17.895 1.00 81.38 91 PRO A C 1
ATOM 708 O O . PRO A 1 91 ? -1.554 7.589 -17.741 1.00 81.38 91 PRO A O 1
ATOM 711 N N . TRP A 1 92 ? 0.118 8.683 -18.782 1.00 83.62 92 TRP A N 1
ATOM 712 C CA . TRP A 1 92 ? 0.483 7.590 -19.698 1.00 83.62 92 TRP A CA 1
ATOM 713 C C . TRP A 1 92 ? 0.764 6.250 -19.003 1.00 83.62 92 TRP A C 1
ATOM 715 O O . TRP A 1 92 ? 0.590 5.195 -19.606 1.00 83.62 92 TRP A O 1
ATOM 725 N N . GLN A 1 93 ? 1.143 6.253 -17.721 1.00 77.94 93 GLN A N 1
ATOM 726 C CA . GLN A 1 93 ? 1.503 5.039 -16.980 1.00 77.94 93 GLN A CA 1
ATOM 727 C C . GLN A 1 93 ? 0.336 4.052 -16.822 1.00 77.94 93 GLN A C 1
ATOM 729 O O . GLN A 1 93 ? 0.561 2.867 -16.593 1.00 77.94 93 GLN A O 1
ATOM 734 N N . ARG A 1 94 ? -0.915 4.519 -16.931 1.00 78.19 94 ARG A N 1
ATOM 735 C CA . ARG A 1 94 ? -2.105 3.651 -16.925 1.00 78.19 94 ARG A CA 1
ATOM 736 C C . ARG A 1 94 ? -2.306 2.935 -18.261 1.00 78.19 94 ARG A C 1
ATOM 738 O O . ARG A 1 94 ? -2.978 1.912 -18.296 1.00 78.19 94 ARG A O 1
ATOM 745 N N . TYR A 1 95 ? -1.694 3.444 -19.327 1.00 82.31 95 TYR A N 1
ATOM 746 C CA . TYR A 1 95 ? -1.893 3.026 -20.714 1.00 82.31 95 TYR A CA 1
ATOM 747 C C . TYR A 1 95 ? -0.709 2.229 -21.289 1.00 82.31 95 TYR A C 1
ATOM 749 O O . TYR A 1 95 ? -0.782 1.761 -22.418 1.00 82.31 95 TYR A O 1
ATOM 757 N N . ASP A 1 96 ? 0.356 2.016 -20.507 1.00 79.81 96 ASP A N 1
ATOM 758 C CA . ASP A 1 96 ? 1.566 1.265 -20.906 1.00 79.81 96 ASP A CA 1
ATOM 759 C C . ASP A 1 96 ? 1.287 -0.203 -21.275 1.00 79.81 96 ASP A C 1
ATOM 761 O O . ASP A 1 96 ? 2.122 -0.849 -21.893 1.00 79.81 96 ASP A O 1
ATOM 765 N N . HIS A 1 97 ? 0.110 -0.735 -20.934 1.00 78.44 97 HIS A N 1
ATOM 766 C CA . HIS A 1 97 ? -0.317 -2.086 -21.297 1.00 78.44 97 HIS A CA 1
ATOM 767 C C . HIS A 1 97 ? -0.786 -2.226 -22.754 1.00 78.44 97 HIS A C 1
ATOM 769 O O . HIS A 1 97 ? -0.910 -3.352 -23.226 1.00 78.44 97 HIS A O 1
ATOM 775 N N . MET A 1 98 ? -1.062 -1.122 -23.457 1.00 86.25 98 MET A N 1
ATOM 776 C CA . MET A 1 98 ? -1.538 -1.154 -24.843 1.00 86.25 98 MET A CA 1
ATOM 777 C C . MET A 1 98 ? -0.370 -1.245 -25.828 1.00 86.25 98 MET A C 1
ATOM 779 O O . MET A 1 98 ? 0.614 -0.509 -25.700 1.00 86.25 98 MET A O 1
ATOM 783 N N . ASN A 1 99 ? -0.504 -2.082 -26.857 1.00 89.12 99 ASN A N 1
ATOM 784 C CA . ASN A 1 99 ? 0.348 -2.014 -28.046 1.00 89.12 99 ASN A CA 1
ATOM 785 C C . ASN A 1 99 ? -0.262 -1.081 -29.115 1.00 89.12 99 ASN A C 1
ATOM 787 O O . ASN A 1 99 ? -1.416 -0.655 -29.009 1.00 89.12 99 ASN A O 1
ATOM 791 N N . VAL A 1 100 ? 0.535 -0.717 -30.123 1.00 88.50 100 VAL A N 1
ATOM 792 C CA . VAL A 1 100 ? 0.105 0.180 -31.210 1.00 88.50 100 VAL A CA 1
ATOM 793 C C . VAL A 1 100 ? -1.033 -0.439 -32.028 1.00 88.50 100 VAL A C 1
ATOM 795 O O . VAL A 1 100 ? -1.984 0.263 -32.372 1.00 88.50 100 VAL A O 1
ATOM 798 N N . GLN A 1 101 ? -0.970 -1.742 -32.319 1.00 88.31 101 GLN A N 1
ATOM 799 C CA . GLN A 1 101 ? -1.966 -2.425 -33.151 1.00 88.31 101 GLN A CA 1
ATOM 800 C C . GLN A 1 101 ? -3.362 -2.450 -32.508 1.00 88.31 101 GLN A C 1
ATOM 802 O O . GLN A 1 101 ? -4.346 -2.125 -33.170 1.00 88.31 101 GLN A O 1
ATOM 807 N N . ASP A 1 102 ? -3.456 -2.773 -31.220 1.00 88.25 102 ASP A N 1
ATOM 808 C CA . ASP A 1 102 ? -4.709 -2.788 -30.461 1.00 88.25 102 ASP A CA 1
ATOM 809 C C . ASP A 1 102 ? -5.341 -1.402 -30.433 1.00 88.25 102 ASP A C 1
ATOM 811 O O . ASP A 1 102 ? -6.554 -1.260 -30.596 1.00 88.25 102 ASP A O 1
ATOM 815 N N . ARG A 1 103 ? -4.516 -0.359 -30.286 1.00 90.31 103 ARG A N 1
ATOM 816 C CA . ARG A 1 103 ? -5.008 1.015 -30.307 1.00 90.31 103 ARG A CA 1
ATOM 817 C C . ARG A 1 103 ? -5.500 1.422 -31.696 1.00 90.31 103 ARG A C 1
ATOM 819 O O . ARG A 1 103 ? -6.561 2.030 -31.781 1.00 90.31 103 ARG A O 1
ATOM 826 N N . LEU A 1 104 ? -4.799 1.051 -32.771 1.00 89.88 104 LEU A N 1
ATOM 827 C CA . LEU A 1 104 ? -5.262 1.272 -34.149 1.00 89.88 104 LEU A CA 1
ATOM 828 C C . LEU A 1 104 ? -6.600 0.570 -34.420 1.00 89.88 104 LEU A C 1
ATOM 830 O O . LEU A 1 104 ? -7.475 1.138 -35.072 1.00 89.88 104 LEU A O 1
ATOM 834 N N . ASN A 1 105 ? -6.785 -0.641 -33.891 1.00 89.44 105 ASN A N 1
ATOM 835 C CA . ASN A 1 105 ? -8.018 -1.410 -34.061 1.00 89.44 105 ASN A CA 1
ATOM 836 C C . ASN A 1 105 ? -9.228 -0.737 -33.388 1.00 89.44 105 ASN A C 1
ATOM 838 O O . ASN A 1 105 ? -10.341 -0.876 -33.884 1.00 89.44 105 ASN A O 1
ATOM 842 N N . GLN A 1 106 ? -9.012 0.031 -32.314 1.00 88.50 106 GLN A N 1
ATOM 843 C CA . GLN A 1 106 ? -10.059 0.787 -31.612 1.00 88.50 106 GLN A CA 1
ATOM 844 C C . GLN A 1 106 ? -10.491 2.076 -32.329 1.00 88.50 106 GLN A C 1
ATOM 846 O O . GLN A 1 106 ? -11.479 2.687 -31.925 1.00 88.50 106 GLN A O 1
ATOM 851 N N . LEU A 1 107 ? -9.744 2.539 -33.335 1.00 89.06 107 LEU A N 1
ATOM 852 C CA . LEU A 1 107 ? -10.064 3.768 -34.059 1.00 89.06 107 LEU A CA 1
ATOM 853 C C . LEU A 1 107 ? -10.998 3.489 -35.238 1.00 89.06 107 LEU A C 1
ATOM 855 O O . LEU A 1 107 ? -10.767 2.566 -36.025 1.00 89.06 107 LEU A O 1
ATOM 859 N N . ASP A 1 108 ? -11.998 4.350 -35.405 1.00 89.44 108 ASP A N 1
ATOM 860 C CA . ASP A 1 108 ? -12.845 4.387 -36.597 1.00 89.44 108 ASP A CA 1
ATOM 861 C C . ASP A 1 108 ? -12.166 5.223 -37.696 1.00 89.44 108 ASP A C 1
ATOM 863 O O . ASP A 1 108 ? -12.375 6.430 -37.831 1.00 89.44 108 ASP A O 1
ATOM 867 N N . ILE A 1 109 ? -11.224 4.590 -38.398 1.00 89.50 109 ILE A N 1
ATOM 868 C CA . ILE A 1 109 ? -10.456 5.158 -39.514 1.00 89.50 109 ILE A CA 1
ATOM 869 C C . ILE A 1 109 ? -10.267 4.096 -40.612 1.00 89.50 109 ILE A C 1
ATOM 871 O O . ILE A 1 109 ? -10.322 2.898 -40.303 1.00 89.50 109 ILE A O 1
ATOM 875 N N . PRO A 1 110 ? -10.014 4.497 -41.873 1.00 88.94 110 PRO A N 1
ATOM 876 C CA . PRO A 1 110 ? -9.806 3.564 -42.979 1.00 88.94 110 PRO A CA 1
ATOM 877 C C . PRO A 1 110 ? -8.690 2.544 -42.713 1.00 88.94 110 PRO A C 1
ATOM 879 O O . PRO A 1 110 ? -7.650 2.866 -42.136 1.00 88.94 110 PRO A O 1
ATOM 882 N N . GLN A 1 111 ? -8.879 1.303 -43.176 1.00 84.75 111 GLN A N 1
ATOM 883 C CA . GLN A 1 111 ? -7.893 0.231 -42.991 1.00 84.75 111 GLN A CA 1
ATOM 884 C C . GLN A 1 111 ? -6.556 0.534 -43.688 1.00 84.75 111 GLN A C 1
ATOM 886 O O . GLN A 1 111 ? -5.503 0.194 -43.153 1.00 84.75 111 GLN A O 1
ATOM 891 N N . SER A 1 112 ? -6.590 1.235 -44.828 1.00 82.00 112 SER A N 1
ATOM 892 C CA . SER A 1 112 ? -5.396 1.729 -45.527 1.00 82.00 112 SER A CA 1
ATOM 893 C C . SER A 1 112 ? -4.515 2.591 -44.625 1.00 82.00 112 SER A C 1
ATOM 895 O O . SER A 1 112 ? -3.296 2.428 -44.609 1.00 82.00 112 SER A O 1
ATOM 897 N N . ASP A 1 113 ? -5.137 3.464 -43.835 1.00 86.44 113 ASP A N 1
ATOM 898 C CA . ASP A 1 113 ? -4.454 4.430 -42.977 1.00 86.44 113 ASP A CA 1
ATOM 899 C C . ASP A 1 113 ? -3.879 3.714 -41.747 1.00 86.44 113 ASP A C 1
ATOM 901 O O . ASP A 1 113 ? -2.748 3.979 -41.336 1.00 86.44 113 ASP A O 1
ATOM 905 N N . LYS A 1 114 ? -4.613 2.722 -41.213 1.00 87.06 114 LYS A N 1
ATOM 906 C CA . LYS A 1 114 ? -4.127 1.828 -40.146 1.00 87.06 114 LYS A CA 1
ATOM 907 C C . LYS A 1 114 ? -2.895 1.045 -40.585 1.00 87.06 114 LYS A C 1
ATOM 909 O O . LYS A 1 114 ? -1.911 0.996 -39.848 1.00 87.06 114 LYS A O 1
ATOM 914 N N . ASP A 1 115 ? -2.937 0.435 -41.768 1.00 83.44 115 ASP A N 1
ATOM 915 C CA . ASP A 1 115 ? -1.826 -0.366 -42.285 1.00 83.44 115 ASP A CA 1
ATOM 916 C C . ASP A 1 115 ? -0.603 0.513 -42.588 1.00 83.44 115 ASP A C 1
ATOM 918 O O . ASP A 1 115 ? 0.526 0.128 -42.272 1.00 83.44 115 ASP A O 1
ATOM 922 N N . MET A 1 116 ? -0.816 1.722 -43.117 1.00 81.56 116 MET A N 1
ATOM 923 C CA . MET A 1 116 ? 0.256 2.680 -43.389 1.00 81.56 116 MET A CA 1
ATOM 924 C C . MET A 1 116 ? 0.919 3.180 -42.100 1.00 81.56 116 MET A C 1
ATOM 926 O O . MET A 1 116 ? 2.145 3.147 -41.981 1.00 81.56 116 MET A O 1
ATOM 930 N N . PHE A 1 117 ? 0.129 3.547 -41.087 1.00 86.06 117 PHE A N 1
ATOM 931 C CA . PHE A 1 117 ? 0.647 3.943 -39.776 1.00 86.06 117 PHE A CA 1
ATOM 932 C C . PHE A 1 117 ? 1.339 2.779 -39.045 1.00 86.06 117 PHE A C 1
ATOM 934 O O . PHE A 1 117 ? 2.368 2.950 -38.385 1.00 86.06 117 PHE A O 1
ATOM 941 N N . SER A 1 118 ? 0.818 1.559 -39.185 1.00 84.12 118 SER A N 1
ATOM 942 C CA . SER A 1 118 ? 1.451 0.348 -38.656 1.00 84.12 118 SER A CA 1
ATOM 943 C C . SER A 1 118 ? 2.815 0.090 -39.306 1.00 84.12 118 SER A C 1
ATOM 945 O O . SER A 1 118 ? 3.776 -0.215 -38.603 1.00 84.12 118 SER A O 1
ATOM 947 N N . ALA A 1 119 ? 2.935 0.236 -40.629 1.00 79.31 119 ALA A N 1
ATOM 948 C CA . ALA A 1 119 ? 4.219 0.113 -41.323 1.00 79.31 119 ALA A CA 1
ATOM 949 C C . ALA A 1 119 ? 5.214 1.192 -40.868 1.00 79.31 119 ALA A C 1
ATOM 951 O O . ALA A 1 119 ? 6.386 0.905 -40.625 1.00 79.31 119 ALA A O 1
ATOM 952 N N . HIS A 1 120 ? 4.720 2.412 -40.668 1.00 78.94 120 HIS A N 1
ATOM 953 C CA . HIS A 1 120 ? 5.496 3.545 -40.180 1.00 78.94 120 HIS A CA 1
ATOM 954 C C . HIS A 1 120 ? 6.057 3.312 -38.765 1.00 78.94 120 HIS A C 1
ATOM 956 O O . HIS A 1 120 ? 7.257 3.439 -38.524 1.00 78.94 120 HIS A O 1
ATOM 962 N N . THR A 1 121 ? 5.208 2.892 -37.824 1.00 77.75 121 THR A N 1
ATOM 963 C CA . THR A 1 121 ? 5.638 2.545 -36.458 1.00 77.75 121 THR A CA 1
ATOM 964 C C . THR A 1 121 ? 6.542 1.316 -36.417 1.00 77.75 121 THR A C 1
ATOM 966 O O . THR A 1 121 ? 7.490 1.290 -35.632 1.00 77.75 121 THR A O 1
ATOM 969 N N . GLY A 1 122 ? 6.320 0.341 -37.302 1.00 76.62 122 GLY A N 1
ATOM 970 C CA . GLY A 1 122 ? 7.192 -0.821 -37.456 1.00 76.62 122 GLY A CA 1
ATOM 971 C C . GLY A 1 122 ? 8.599 -0.457 -37.933 1.00 76.62 122 GLY A C 1
ATOM 972 O O . GLY A 1 122 ? 9.573 -0.998 -37.414 1.00 76.62 122 GLY A O 1
ATOM 973 N N . ALA A 1 123 ? 8.728 0.519 -38.838 1.00 72.75 123 ALA A N 1
ATOM 974 C CA . ALA A 1 123 ? 10.026 1.054 -39.252 1.00 72.75 123 ALA A CA 1
ATOM 975 C C . ALA A 1 123 ? 10.767 1.752 -38.094 1.00 72.75 123 ALA A C 1
ATOM 977 O O . ALA A 1 123 ? 11.987 1.649 -37.987 1.00 72.75 123 ALA A O 1
ATOM 978 N N . PHE A 1 124 ? 10.042 2.417 -37.185 1.00 70.06 124 PHE A N 1
ATOM 979 C CA . PHE A 1 124 ? 10.637 3.036 -35.996 1.00 70.06 124 PHE A CA 1
ATOM 980 C C . PHE A 1 124 ? 11.046 2.042 -34.915 1.00 70.06 124 PHE A C 1
ATOM 982 O O . PHE A 1 124 ? 12.048 2.262 -34.239 1.00 70.06 124 PHE A O 1
ATOM 989 N N . GLY A 1 125 ? 10.237 1.015 -34.670 1.00 68.81 125 GLY A N 1
ATOM 990 C CA . GLY A 1 125 ? 10.491 0.037 -33.614 1.00 68.81 125 GLY A CA 1
ATOM 991 C C . GLY A 1 125 ? 11.426 -1.089 -34.041 1.00 68.81 125 GLY A C 1
ATOM 992 O O . GLY A 1 125 ? 11.959 -1.772 -33.168 1.00 68.81 125 GLY A O 1
ATOM 993 N N . SER A 1 126 ? 11.610 -1.281 -35.355 1.00 75.81 126 SER A N 1
ATOM 994 C CA . SER A 1 126 ? 12.135 -2.520 -35.942 1.00 75.81 126 SER A CA 1
ATOM 995 C C . SER A 1 126 ? 11.500 -3.741 -35.268 1.00 75.81 126 SER A C 1
ATOM 997 O O . SER A 1 126 ? 12.193 -4.630 -34.774 1.00 75.81 126 SER A O 1
ATOM 999 N N . ALA A 1 127 ? 10.169 -3.722 -35.193 1.00 76.75 127 ALA A N 1
ATOM 1000 C CA . ALA A 1 127 ? 9.323 -4.732 -34.569 1.00 76.75 127 ALA A CA 1
ATOM 1001 C C . ALA A 1 127 ? 7.896 -4.617 -35.127 1.00 76.75 127 ALA A C 1
ATOM 1003 O O . ALA A 1 127 ? 7.543 -3.612 -35.754 1.00 76.75 127 ALA A O 1
ATOM 1004 N N . ALA A 1 128 ? 7.051 -5.620 -34.888 1.00 82.06 128 ALA A N 1
ATOM 1005 C CA . ALA A 1 128 ? 5.647 -5.528 -35.272 1.00 82.06 128 ALA A CA 1
ATOM 1006 C C . ALA A 1 128 ? 4.902 -4.506 -34.391 1.00 82.06 128 ALA A C 1
ATOM 1008 O O . ALA A 1 128 ? 5.158 -4.383 -33.194 1.00 82.06 128 ALA A O 1
ATOM 1009 N N . SER A 1 129 ? 3.913 -3.806 -34.948 1.00 83.56 129 SER A N 1
ATOM 1010 C CA . SER A 1 129 ? 3.051 -2.869 -34.202 1.00 83.56 129 SER A CA 1
ATOM 1011 C C . SER A 1 129 ? 2.290 -3.529 -33.039 1.00 83.56 129 SER A C 1
ATOM 1013 O O . SER A 1 129 ? 1.933 -2.856 -32.073 1.00 83.56 129 SER A O 1
ATOM 1015 N N . SER A 1 130 ? 2.074 -4.848 -33.095 1.00 84.25 130 SER A N 1
ATOM 1016 C CA . SER A 1 130 ? 1.512 -5.663 -32.008 1.00 84.25 130 SER A CA 1
ATOM 1017 C C . SER A 1 130 ? 2.459 -5.834 -30.817 1.00 84.25 130 SER A C 1
ATOM 1019 O O . SER A 1 130 ? 2.020 -6.154 -29.716 1.00 84.25 130 SER A O 1
ATOM 1021 N N . GLU A 1 131 ? 3.757 -5.616 -31.017 1.00 81.69 131 GLU A N 1
ATOM 1022 C CA . GLU A 1 131 ? 4.794 -5.776 -29.993 1.00 81.69 131 GLU A CA 1
ATOM 1023 C C . GLU A 1 131 ? 5.260 -4.433 -29.430 1.00 81.69 131 GLU A C 1
ATOM 1025 O O . GLU A 1 131 ? 5.754 -4.377 -28.306 1.00 81.69 131 GLU A O 1
ATOM 1030 N N . ILE A 1 132 ? 5.090 -3.346 -30.187 1.00 84.50 132 ILE A N 1
ATOM 1031 C CA . ILE A 1 132 ? 5.497 -1.994 -29.796 1.00 84.50 132 ILE A CA 1
ATOM 1032 C C . ILE A 1 132 ? 4.479 -1.408 -28.816 1.00 84.50 132 ILE A C 1
ATOM 1034 O O . ILE A 1 132 ? 3.287 -1.312 -29.121 1.00 84.50 132 ILE A O 1
ATOM 1038 N N . ALA A 1 133 ? 4.945 -0.948 -27.652 1.00 85.81 133 ALA A N 1
ATOM 1039 C CA . ALA A 1 133 ? 4.098 -0.236 -26.702 1.00 85.81 133 ALA A CA 1
ATOM 1040 C C . ALA A 1 133 ? 3.569 1.075 -27.307 1.00 85.81 133 ALA A C 1
ATOM 1042 O O . ALA A 1 133 ? 4.341 1.921 -27.770 1.00 85.81 133 ALA A O 1
ATOM 1043 N N . CYS A 1 134 ? 2.256 1.302 -27.216 1.00 88.56 134 CYS A N 1
ATOM 1044 C CA . CYS A 1 134 ? 1.627 2.531 -27.707 1.00 88.56 134 CYS A CA 1
ATOM 1045 C C . CYS A 1 134 ? 2.215 3.780 -27.027 1.00 88.56 134 CYS A C 1
ATOM 1047 O O . CYS A 1 134 ? 2.356 4.834 -27.649 1.00 88.56 134 CYS A O 1
ATOM 1049 N N . VAL A 1 135 ? 2.605 3.660 -25.754 1.00 86.00 135 VAL A N 1
ATOM 1050 C CA . VAL A 1 135 ? 3.234 4.753 -25.003 1.00 86.00 135 VAL A CA 1
ATOM 1051 C C . VAL A 1 135 ? 4.669 5.047 -25.447 1.00 86.00 135 VAL A C 1
ATOM 1053 O O . VAL A 1 135 ? 5.080 6.201 -25.364 1.00 86.00 135 VAL A O 1
ATOM 1056 N N . ASP A 1 136 ? 5.422 4.061 -25.952 1.00 83.44 136 ASP A N 1
ATOM 1057 C CA . ASP A 1 136 ? 6.775 4.291 -26.489 1.00 83.44 136 ASP A CA 1
ATOM 1058 C C . ASP A 1 136 ? 6.700 5.036 -27.828 1.00 83.44 136 ASP A C 1
ATOM 1060 O O . ASP A 1 136 ? 7.429 6.005 -28.047 1.00 83.44 136 ASP A O 1
ATOM 1064 N N . ALA A 1 137 ? 5.744 4.661 -28.686 1.00 86.81 137 ALA A N 1
ATOM 1065 C CA . ALA A 1 137 ? 5.452 5.380 -29.927 1.00 86.81 137 ALA A CA 1
ATOM 1066 C C . ALA A 1 137 ? 5.009 6.833 -29.657 1.00 86.81 137 ALA A C 1
ATOM 1068 O O . ALA A 1 137 ? 5.560 7.769 -30.237 1.00 86.81 137 ALA A O 1
ATOM 1069 N N . MET A 1 138 ? 4.087 7.034 -28.708 1.00 88.31 138 MET A N 1
ATOM 1070 C CA . MET A 1 138 ? 3.631 8.364 -28.278 1.00 88.31 138 MET A CA 1
ATOM 1071 C C . MET A 1 138 ? 4.776 9.215 -27.731 1.00 88.31 138 MET A C 1
ATOM 1073 O O . MET A 1 138 ? 4.850 10.413 -27.997 1.00 88.31 138 MET A O 1
ATOM 1077 N N . ARG A 1 139 ? 5.690 8.603 -26.972 1.00 85.50 139 ARG A N 1
ATOM 1078 C CA . ARG A 1 139 ? 6.845 9.304 -26.417 1.00 85.50 139 ARG A CA 1
ATOM 1079 C C . ARG A 1 139 ? 7.751 9.851 -27.506 1.00 85.50 139 ARG A C 1
ATOM 1081 O O . ARG A 1 139 ? 8.179 10.993 -27.403 1.00 85.50 139 ARG A O 1
ATOM 1088 N N . ARG A 1 140 ? 8.029 9.067 -28.548 1.00 80.75 140 ARG A N 1
ATOM 1089 C CA . ARG A 1 140 ? 8.837 9.515 -29.695 1.00 80.75 140 ARG A CA 1
ATOM 1090 C C . ARG A 1 140 ? 8.176 10.669 -30.433 1.00 80.75 140 ARG A C 1
ATOM 1092 O O . ARG A 1 140 ? 8.836 11.667 -30.697 1.00 80.75 140 ARG A O 1
ATOM 1099 N N . TYR A 1 141 ? 6.873 10.560 -30.672 1.00 86.19 141 TYR A N 1
ATOM 1100 C CA . TYR A 1 141 ? 6.080 11.635 -31.258 1.00 86.19 141 TYR A CA 1
ATOM 1101 C C . TYR A 1 141 ? 6.153 12.924 -30.420 1.00 86.19 141 TYR A C 1
ATOM 1103 O O . TYR A 1 141 ? 6.433 14.001 -30.944 1.00 86.19 141 TYR A O 1
ATOM 1111 N N . ALA A 1 142 ? 6.002 12.817 -29.095 1.00 86.88 142 ALA A N 1
ATOM 1112 C CA . ALA A 1 142 ? 6.098 13.955 -28.181 1.00 86.88 142 ALA A CA 1
ATOM 1113 C C . ALA A 1 142 ? 7.512 14.569 -28.122 1.00 86.88 142 ALA A C 1
ATOM 1115 O O . ALA A 1 142 ? 7.648 15.790 -28.050 1.00 86.88 142 ALA A O 1
ATOM 1116 N N . LEU A 1 143 ? 8.566 13.745 -28.183 1.00 79.56 143 LEU A N 1
ATOM 1117 C CA . LEU A 1 143 ? 9.961 14.203 -28.270 1.00 79.56 143 LEU A CA 1
ATOM 1118 C C . LEU A 1 143 ? 10.254 14.934 -29.589 1.00 79.56 143 LEU A C 1
ATOM 1120 O O . LEU A 1 143 ? 11.072 15.848 -29.604 1.00 79.56 143 LEU A O 1
ATOM 1124 N N . GLY A 1 144 ? 9.559 14.569 -30.667 1.00 77.75 144 GLY A N 1
ATOM 1125 C CA . GLY A 1 144 ? 9.569 15.271 -31.950 1.00 77.75 144 GLY A CA 1
ATOM 1126 C C . GLY A 1 144 ? 8.707 16.534 -31.978 1.00 77.75 144 GLY A C 1
ATOM 1127 O O . GLY A 1 144 ? 8.287 16.950 -33.045 1.00 77.75 144 GLY A O 1
ATOM 1128 N N . GLY A 1 145 ? 8.370 17.131 -30.830 1.00 81.19 145 GLY A N 1
ATOM 1129 C CA . GLY A 1 145 ? 7.542 18.341 -30.788 1.00 81.19 145 GLY A CA 1
ATOM 1130 C C . GLY A 1 145 ? 6.049 18.097 -31.029 1.00 81.19 145 GLY A C 1
ATOM 1131 O O . GLY A 1 145 ? 5.290 19.059 -31.143 1.00 81.19 145 GLY A O 1
ATOM 1132 N N . ASN A 1 146 ? 5.596 16.838 -30.997 1.00 85.25 146 ASN A N 1
ATOM 1133 C CA . ASN A 1 146 ? 4.236 16.422 -31.357 1.00 85.25 146 ASN A CA 1
ATOM 1134 C C . ASN A 1 146 ? 3.914 16.658 -32.839 1.00 85.25 146 ASN A C 1
ATOM 1136 O O . ASN A 1 146 ? 2.813 17.100 -33.163 1.00 85.25 146 ASN A O 1
ATOM 1140 N N . SER A 1 147 ? 4.891 16.400 -33.705 1.00 85.00 147 SER A N 1
ATOM 1141 C CA . SER A 1 147 ? 4.717 16.318 -35.150 1.00 85.00 147 SER A CA 1
ATOM 1142 C C . SER A 1 147 ? 5.676 15.271 -35.698 1.00 85.00 147 SER A C 1
ATOM 1144 O O . SER A 1 147 ? 6.849 15.229 -35.316 1.00 85.00 147 SER A O 1
ATOM 1146 N N . PHE A 1 148 ? 5.200 14.435 -36.615 1.00 77.31 148 PHE A N 1
ATOM 1147 C CA . PHE A 1 148 ? 6.073 13.543 -37.361 1.00 77.31 148 PHE A CA 1
ATOM 1148 C C . PHE A 1 148 ? 7.014 14.305 -38.277 1.00 77.31 148 PHE A C 1
ATOM 1150 O O . PHE A 1 148 ? 8.170 13.915 -38.361 1.00 77.31 148 PHE A O 1
ATOM 1157 N N . ALA A 1 149 ? 6.581 15.399 -38.906 1.00 77.38 149 ALA A N 1
ATOM 1158 C CA . ALA A 1 149 ? 7.469 16.214 -39.736 1.00 77.38 149 ALA A CA 1
ATOM 1159 C C . ALA A 1 149 ? 8.688 16.690 -38.930 1.00 77.38 149 ALA A C 1
ATOM 1161 O O . ALA A 1 149 ? 9.828 16.418 -39.298 1.00 77.38 149 ALA A O 1
ATOM 1162 N N . THR A 1 150 ? 8.455 17.273 -37.751 1.00 76.44 150 THR A N 1
ATOM 1163 C CA . THR A 1 150 ? 9.538 17.697 -36.853 1.00 76.44 150 THR A CA 1
ATOM 1164 C C . THR A 1 150 ? 10.322 16.515 -36.277 1.00 76.44 150 THR A C 1
ATOM 1166 O O . THR A 1 150 ? 11.536 16.609 -36.111 1.00 76.44 150 THR A O 1
ATOM 1169 N N . MET A 1 151 ? 9.673 15.380 -35.999 1.00 76.94 151 MET A N 1
ATOM 1170 C CA . MET A 1 151 ? 10.357 14.147 -35.595 1.00 76.94 151 MET A CA 1
ATOM 1171 C C . MET A 1 151 ? 11.323 13.651 -36.681 1.00 76.94 151 MET A C 1
ATOM 1173 O O . MET A 1 151 ? 12.443 13.259 -36.357 1.00 76.94 151 MET A O 1
ATOM 1177 N N . TYR A 1 152 ? 10.909 13.673 -37.950 1.00 72.75 152 TYR A N 1
ATOM 1178 C CA . TYR A 1 152 ? 11.721 13.287 -39.102 1.00 72.75 152 TYR A CA 1
ATOM 1179 C C . TYR A 1 152 ? 12.842 14.277 -39.360 1.00 72.75 152 TYR A C 1
ATOM 1181 O O . TYR A 1 152 ? 13.983 13.852 -39.522 1.00 72.75 152 TYR A O 1
ATOM 1189 N N . ASP A 1 153 ? 12.559 15.575 -39.287 1.00 72.00 153 ASP A N 1
ATOM 1190 C CA . ASP A 1 153 ? 13.588 16.603 -39.389 1.00 72.00 153 ASP A CA 1
ATOM 1191 C C . ASP A 1 153 ? 14.648 16.439 -38.304 1.00 72.00 153 ASP A C 1
ATOM 1193 O O . ASP A 1 153 ? 15.853 16.414 -38.576 1.00 72.00 153 ASP A O 1
ATOM 1197 N N . ALA A 1 154 ? 14.198 16.228 -37.069 1.00 68.75 154 ALA A N 1
ATOM 1198 C CA . ALA A 1 154 ? 15.076 15.967 -35.946 1.00 68.75 154 ALA A CA 1
ATOM 1199 C C . ALA A 1 154 ? 15.818 14.636 -36.076 1.00 68.75 154 ALA A C 1
ATOM 1201 O O . ALA A 1 154 ? 16.870 14.513 -35.472 1.00 68.75 154 ALA A O 1
ATOM 1202 N N . ALA A 1 155 ? 15.305 13.636 -36.799 1.00 67.25 155 ALA A N 1
ATOM 1203 C CA . ALA A 1 155 ? 15.925 12.315 -36.923 1.00 67.25 155 ALA A CA 1
ATOM 1204 C C . ALA A 1 155 ? 16.849 12.168 -38.139 1.00 67.25 155 ALA A C 1
ATOM 1206 O O . ALA A 1 155 ? 17.778 11.357 -38.094 1.00 67.25 155 ALA A O 1
ATOM 1207 N N . ALA A 1 156 ? 16.572 12.892 -39.221 1.00 67.19 156 ALA A N 1
ATOM 1208 C CA . ALA A 1 156 ? 17.130 12.614 -40.536 1.00 67.19 156 ALA A CA 1
ATOM 1209 C C . ALA A 1 156 ? 17.761 13.837 -41.206 1.00 67.19 156 ALA A C 1
ATOM 1211 O O . ALA A 1 156 ? 18.679 13.632 -41.997 1.00 67.19 156 ALA A O 1
ATOM 1212 N N . SER A 1 157 ? 17.351 15.072 -40.889 1.00 69.38 157 SER A N 1
ATOM 1213 C CA . SER A 1 157 ? 17.789 16.263 -41.641 1.00 69.38 157 SER A CA 1
ATOM 1214 C C . SER A 1 157 ? 19.204 16.719 -41.286 1.00 69.38 157 SER A C 1
ATOM 1216 O O . SER A 1 157 ? 19.933 17.177 -42.165 1.00 69.38 157 SER A O 1
ATOM 1218 N N . PHE A 1 158 ? 19.657 16.516 -40.044 1.00 71.44 158 PHE A N 1
ATOM 1219 C CA . PHE A 1 158 ? 20.999 16.922 -39.602 1.00 71.44 158 PHE A CA 1
ATOM 1220 C C . PHE A 1 158 ? 21.780 15.779 -38.963 1.00 71.44 158 PHE A C 1
ATOM 1222 O O . PHE A 1 158 ? 21.230 14.964 -38.223 1.00 71.44 158 PHE A O 1
ATOM 1229 N N . LYS A 1 159 ? 23.094 15.754 -39.190 1.00 74.06 159 LYS A N 1
ATOM 1230 C CA . LYS A 1 159 ? 24.039 14.869 -38.499 1.00 74.06 159 LYS A CA 1
ATOM 1231 C C . LYS A 1 159 ? 25.279 15.635 -38.066 1.00 74.06 159 LYS A C 1
ATOM 1233 O O . LYS A 1 159 ? 25.665 16.616 -38.697 1.00 74.06 159 LYS A O 1
ATOM 1238 N N . LEU A 1 160 ? 25.959 15.131 -37.043 1.00 75.94 160 LEU A N 1
ATOM 1239 C CA . LEU A 1 160 ? 27.293 15.615 -36.699 1.00 75.94 160 LEU A CA 1
ATOM 1240 C C . LEU A 1 160 ? 28.279 15.266 -37.829 1.00 75.94 160 LEU A C 1
ATOM 1242 O O . LEU A 1 160 ? 28.365 14.121 -38.287 1.00 75.94 160 LEU A O 1
ATOM 1246 N N . GLY A 1 161 ? 29.013 16.263 -38.308 1.00 74.19 161 GLY A N 1
ATOM 1247 C CA . GLY A 1 161 ? 30.099 16.111 -39.266 1.00 74.19 161 GLY A CA 1
ATOM 1248 C C . GLY A 1 161 ? 31.304 15.383 -38.668 1.00 74.19 161 GLY A C 1
ATOM 1249 O O . GLY A 1 161 ? 31.310 14.985 -37.506 1.00 74.19 161 GLY A O 1
ATOM 1250 N N . ASN A 1 162 ? 32.332 15.166 -39.491 1.00 74.75 162 ASN A N 1
ATOM 1251 C CA . ASN A 1 162 ? 33.655 14.697 -39.047 1.00 74.75 162 ASN A CA 1
ATOM 1252 C C . ASN A 1 162 ? 33.652 13.368 -38.255 1.00 74.75 162 ASN A C 1
ATOM 1254 O O . ASN A 1 162 ? 34.528 13.107 -37.437 1.00 74.75 162 ASN A O 1
ATOM 1258 N N . GLY A 1 163 ? 32.681 12.487 -38.527 1.00 70.88 163 GLY A N 1
ATOM 1259 C CA . GLY A 1 163 ? 32.580 11.168 -37.892 1.00 70.88 163 GLY A CA 1
ATOM 1260 C C . GLY A 1 163 ? 31.311 10.930 -37.073 1.00 70.88 163 GLY A C 1
ATOM 1261 O O . GLY A 1 163 ? 31.201 9.865 -36.473 1.00 70.88 163 GLY A O 1
ATOM 1262 N N . GLY A 1 164 ? 30.344 11.856 -37.060 1.00 76.69 164 GLY A N 1
ATOM 1263 C CA . GLY A 1 164 ? 29.034 11.613 -36.447 1.00 76.69 164 GLY A CA 1
ATOM 1264 C C . GLY A 1 164 ? 29.103 11.500 -34.928 1.00 76.69 164 GLY A C 1
ATOM 1265 O O . GLY A 1 164 ? 29.856 12.217 -34.273 1.00 76.69 164 GLY A O 1
ATOM 1266 N N . THR A 1 165 ? 28.347 10.558 -34.362 1.00 74.75 165 THR A N 1
ATOM 1267 C CA . THR A 1 165 ? 28.368 10.265 -32.919 1.00 74.75 165 THR A CA 1
ATOM 1268 C C . THR A 1 165 ? 29.765 9.876 -32.435 1.00 74.75 165 THR A C 1
ATOM 1270 O O . THR A 1 165 ? 30.134 10.201 -31.313 1.00 74.75 165 THR A O 1
ATOM 1273 N N . THR A 1 166 ? 30.593 9.262 -33.289 1.00 80.88 166 THR A N 1
ATOM 1274 C CA . THR A 1 166 ? 31.990 8.967 -32.946 1.00 80.88 166 THR A CA 1
ATOM 1275 C C . THR A 1 166 ? 32.790 10.240 -32.672 1.00 80.88 166 THR A C 1
ATOM 1277 O O . THR A 1 166 ? 33.660 10.214 -31.808 1.00 80.88 166 THR A O 1
ATOM 1280 N N . ASN A 1 167 ? 32.501 11.350 -33.361 1.00 81.56 167 ASN A N 1
ATOM 1281 C CA . ASN A 1 167 ? 33.168 12.625 -33.097 1.00 81.56 167 ASN A CA 1
ATOM 1282 C C . ASN A 1 167 ? 32.812 13.153 -31.697 1.00 81.56 167 ASN A C 1
ATOM 1284 O O . ASN A 1 167 ? 33.705 13.445 -30.909 1.00 81.56 167 ASN A O 1
ATOM 1288 N N . LEU A 1 168 ? 31.522 13.147 -31.341 1.00 83.94 168 LEU A N 1
ATOM 1289 C CA . LEU A 1 168 ? 31.065 13.498 -29.991 1.00 83.94 168 LEU A CA 1
ATOM 1290 C C . LEU A 1 168 ? 31.720 12.614 -28.919 1.00 83.94 168 LEU A C 1
ATOM 1292 O O . LEU A 1 168 ? 32.260 13.126 -27.944 1.00 83.94 168 LEU A O 1
ATOM 1296 N N . CYS A 1 169 ? 31.743 11.292 -29.119 1.00 83.75 169 CYS A N 1
ATOM 1297 C CA . CYS A 1 169 ? 32.405 10.378 -28.188 1.00 83.75 169 CYS A CA 1
ATOM 1298 C C . CYS A 1 169 ? 33.905 10.673 -28.047 1.00 83.75 169 CYS A C 1
ATOM 1300 O O . CYS A 1 169 ? 34.427 10.588 -26.941 1.00 83.75 169 CYS A O 1
ATOM 1302 N N . ARG A 1 170 ? 34.604 11.027 -29.135 1.00 85.94 170 ARG A N 1
ATOM 1303 C CA . ARG A 1 170 ? 36.024 11.409 -29.075 1.00 85.94 170 ARG A CA 1
ATOM 1304 C C . ARG A 1 170 ? 36.232 12.687 -28.274 1.00 85.94 170 ARG A C 1
ATOM 1306 O O . ARG A 1 170 ? 37.143 12.708 -27.463 1.00 85.94 170 ARG A O 1
ATOM 1313 N N . HIS A 1 171 ? 35.388 13.698 -28.452 1.00 86.25 171 HIS A N 1
ATOM 1314 C CA . HIS A 1 171 ? 35.461 14.929 -27.663 1.00 86.25 171 HIS A CA 1
ATOM 1315 C C . HIS A 1 171 ? 35.243 14.669 -26.166 1.00 86.25 171 HIS A C 1
ATOM 1317 O O . HIS A 1 171 ? 36.056 15.082 -25.340 1.00 86.25 171 HIS A O 1
ATOM 1323 N N . ILE A 1 172 ? 34.235 13.865 -25.817 1.00 84.75 172 ILE A N 1
ATOM 1324 C CA . ILE A 1 172 ? 34.019 13.426 -24.429 1.00 84.75 172 ILE A CA 1
ATOM 1325 C C . ILE A 1 172 ? 35.252 12.674 -23.895 1.00 84.75 172 ILE A C 1
ATOM 1327 O O . ILE A 1 172 ? 35.666 12.887 -22.759 1.00 84.75 172 ILE A O 1
ATOM 1331 N N . LEU A 1 173 ? 35.873 11.818 -24.715 1.00 86.31 173 LEU A N 1
ATOM 1332 C CA . LEU A 1 173 ? 37.103 11.113 -24.344 1.00 86.31 173 LEU A CA 1
ATOM 1333 C C . LEU A 1 173 ? 38.307 12.051 -24.190 1.00 86.31 173 LEU A C 1
ATOM 1335 O O . LEU A 1 173 ? 39.149 11.778 -23.346 1.00 86.31 173 LEU A O 1
ATOM 1339 N N . THR A 1 174 ? 38.407 13.144 -24.955 1.00 86.06 174 THR A N 1
ATOM 1340 C CA . THR A 1 174 ? 39.511 14.110 -24.799 1.00 86.06 174 THR A CA 1
ATOM 1341 C C . THR A 1 174 ? 39.438 14.897 -23.495 1.00 86.06 174 THR A C 1
ATOM 1343 O O . THR A 1 174 ? 40.476 15.288 -22.974 1.00 86.06 174 THR A O 1
ATOM 1346 N N . GLU A 1 175 ? 38.240 15.106 -22.944 1.00 85.12 175 GLU A N 1
ATOM 1347 C CA . GLU A 1 175 ? 38.069 15.707 -21.614 1.00 85.12 175 GLU A CA 1
ATOM 1348 C C . GLU A 1 175 ? 38.274 14.696 -20.473 1.00 85.12 175 GLU A C 1
ATOM 1350 O O . GLU A 1 175 ? 38.378 15.071 -19.300 1.00 85.12 175 GLU A O 1
ATOM 1355 N N . TYR A 1 176 ? 38.286 13.399 -20.788 1.00 85.50 176 TYR A N 1
ATOM 1356 C CA . TYR A 1 176 ? 38.424 12.353 -19.793 1.00 85.50 176 TYR A CA 1
ATOM 1357 C C . TYR A 1 176 ? 39.887 12.199 -19.374 1.00 85.50 176 TYR A C 1
ATOM 1359 O O . TYR A 1 176 ? 40.721 11.694 -20.116 1.00 85.50 176 TYR A O 1
ATOM 1367 N N . ASN A 1 177 ? 40.180 12.578 -18.132 1.00 88.44 177 ASN A N 1
ATOM 1368 C CA . ASN A 1 177 ? 41.529 12.514 -17.561 1.00 88.44 177 ASN A CA 1
ATOM 1369 C C . ASN A 1 177 ? 41.888 11.144 -16.947 1.00 88.44 177 ASN A C 1
ATOM 1371 O O . ASN A 1 177 ? 42.851 11.054 -16.188 1.00 88.44 177 ASN A O 1
ATOM 1375 N N . GLY A 1 178 ? 41.088 10.100 -17.182 1.00 87.62 178 GLY A N 1
ATOM 1376 C CA . GLY A 1 178 ? 41.340 8.754 -16.657 1.00 87.62 178 GLY A CA 1
ATOM 1377 C C . GLY A 1 178 ? 41.899 7.794 -17.708 1.00 87.62 178 GLY A C 1
ATOM 1378 O O . GLY A 1 178 ? 41.915 8.092 -18.901 1.00 87.62 178 GLY A O 1
ATOM 1379 N N . ASP A 1 179 ? 42.302 6.604 -17.264 1.00 88.19 179 ASP A N 1
ATOM 1380 C CA . ASP A 1 179 ? 42.796 5.556 -18.157 1.00 88.19 179 ASP A CA 1
ATOM 1381 C C . ASP A 1 179 ? 41.668 4.969 -19.013 1.00 88.19 179 ASP A C 1
ATOM 1383 O O . ASP A 1 179 ? 40.601 4.596 -18.516 1.00 88.19 179 ASP A O 1
ATOM 1387 N N . VAL A 1 180 ? 41.921 4.843 -20.316 1.00 87.88 180 VAL A N 1
ATOM 1388 C CA . VAL A 1 180 ? 40.981 4.256 -21.273 1.00 87.88 180 VAL A CA 1
ATOM 1389 C C . VAL A 1 180 ? 41.539 2.933 -21.776 1.00 87.88 180 VAL A C 1
ATOM 1391 O O . VAL A 1 180 ? 42.538 2.895 -22.492 1.00 87.88 180 VAL A O 1
ATOM 1394 N N . VAL A 1 181 ? 40.857 1.837 -21.443 1.00 86.69 181 VAL A N 1
ATOM 1395 C CA . VAL A 1 181 ? 41.237 0.490 -21.880 1.00 86.69 181 VAL A CA 1
ATOM 1396 C C . VAL A 1 181 ? 40.206 -0.029 -22.878 1.00 86.69 181 VAL A C 1
ATOM 1398 O O . VAL A 1 181 ? 39.057 -0.296 -22.535 1.00 86.69 181 VAL A O 1
ATOM 1401 N N . MET A 1 182 ? 40.624 -0.163 -24.135 1.00 86.75 182 MET A N 1
ATOM 1402 C CA . MET A 1 182 ? 39.796 -0.671 -25.233 1.00 86.75 182 MET A CA 1
ATOM 1403 C C . MET A 1 182 ? 40.108 -2.146 -25.517 1.00 86.75 182 MET A C 1
ATOM 1405 O O . MET A 1 182 ? 41.133 -2.663 -25.087 1.00 86.75 182 MET A O 1
ATOM 1409 N N . LYS A 1 183 ? 39.236 -2.826 -26.278 1.00 84.38 183 LYS A N 1
ATOM 1410 C CA . LYS A 1 183 ? 39.375 -4.250 -26.670 1.00 84.38 183 LYS A CA 1
ATOM 1411 C C . LYS A 1 183 ? 39.430 -5.246 -25.498 1.00 84.38 183 LYS A C 1
ATOM 1413 O O . LYS A 1 183 ? 39.776 -6.406 -25.696 1.00 84.38 183 LYS A O 1
ATOM 1418 N N . LYS A 1 184 ? 39.023 -4.820 -24.304 1.00 87.56 184 LYS A N 1
ATOM 1419 C CA . LYS A 1 184 ? 38.990 -5.634 -23.091 1.00 87.56 184 LYS A CA 1
ATOM 1420 C C . LYS A 1 184 ? 37.551 -6.043 -22.776 1.00 87.56 184 LYS A C 1
ATOM 1422 O O . LYS A 1 184 ? 36.727 -5.213 -22.402 1.00 87.56 184 LYS A O 1
ATOM 1427 N N . GLN A 1 185 ? 37.225 -7.319 -22.983 1.00 89.88 185 GLN A N 1
ATOM 1428 C CA . GLN A 1 185 ? 35.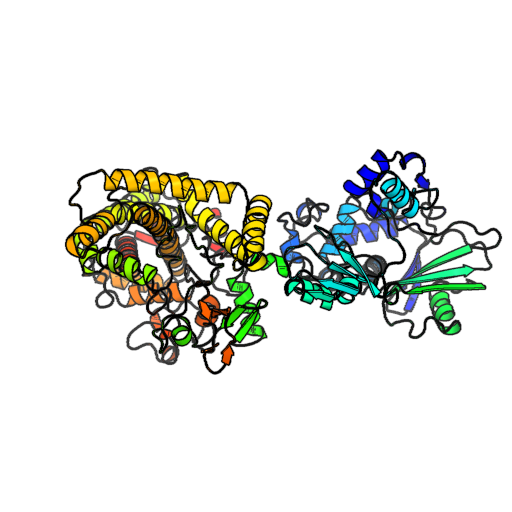870 -7.835 -22.755 1.00 89.88 185 GLN A CA 1
ATOM 1429 C C . GLN A 1 185 ? 35.713 -8.317 -21.320 1.00 89.88 185 GLN A C 1
ATOM 1431 O O . GLN A 1 185 ? 36.397 -9.250 -20.903 1.00 89.88 185 GLN A O 1
ATOM 1436 N N . VAL A 1 186 ? 34.787 -7.722 -20.576 1.00 92.25 186 VAL A N 1
ATOM 1437 C CA . VAL A 1 186 ? 34.472 -8.147 -19.208 1.00 92.25 186 VAL A CA 1
ATOM 1438 C C . VAL A 1 186 ? 33.702 -9.470 -19.245 1.00 92.25 186 VAL A C 1
ATOM 1440 O O . VAL A 1 186 ? 32.692 -9.590 -19.932 1.00 92.25 186 VAL A O 1
ATOM 1443 N N . ALA A 1 187 ? 34.194 -10.469 -18.515 1.00 93.25 187 ALA A N 1
ATOM 1444 C CA . ALA A 1 187 ? 33.562 -11.776 -18.350 1.00 93.25 187 ALA A CA 1
ATOM 1445 C C . ALA A 1 187 ? 32.742 -11.835 -17.057 1.00 93.25 187 ALA A C 1
ATOM 1447 O O . ALA A 1 187 ? 31.614 -12.330 -17.041 1.00 93.25 187 ALA A O 1
ATOM 1448 N N . SER A 1 188 ? 33.306 -11.314 -15.966 1.00 93.81 188 SER A N 1
ATOM 1449 C CA . SER A 1 188 ? 32.643 -11.300 -14.670 1.00 93.81 188 SER A CA 1
ATOM 1450 C C . SER A 1 188 ? 33.039 -10.112 -13.808 1.00 93.81 188 SER A C 1
ATOM 1452 O O . SER A 1 188 ? 34.128 -9.553 -13.933 1.00 93.81 188 SER A O 1
ATOM 1454 N N . LEU A 1 189 ? 32.137 -9.756 -12.902 1.00 92.31 189 LEU A N 1
ATOM 1455 C CA . LEU A 1 189 ? 32.333 -8.753 -11.868 1.00 92.31 189 LEU A CA 1
ATOM 1456 C C . LEU A 1 189 ? 32.075 -9.407 -10.515 1.00 92.31 189 LEU A C 1
ATOM 1458 O O . LEU A 1 189 ? 30.944 -9.808 -10.244 1.00 92.31 189 LEU A O 1
ATOM 1462 N N . THR A 1 190 ? 33.110 -9.491 -9.683 1.00 91.19 190 THR A N 1
ATOM 1463 C CA . THR A 1 190 ? 33.054 -10.150 -8.372 1.00 91.19 190 THR A CA 1
ATOM 1464 C C . THR A 1 190 ? 33.320 -9.149 -7.254 1.00 91.19 190 THR A C 1
ATOM 1466 O O . THR A 1 190 ? 34.299 -8.409 -7.296 1.00 91.19 190 THR A O 1
ATOM 1469 N N . GLN A 1 191 ? 32.472 -9.120 -6.231 1.00 85.56 191 GLN A N 1
ATOM 1470 C CA . GLN A 1 191 ? 32.558 -8.204 -5.096 1.00 85.56 191 GLN A CA 1
ATOM 1471 C C . GLN A 1 191 ? 32.321 -8.969 -3.783 1.00 85.56 191 GLN A C 1
ATOM 1473 O O . GLN A 1 191 ? 31.231 -8.930 -3.214 1.00 85.56 191 GLN A O 1
ATOM 1478 N N . THR A 1 192 ? 33.351 -9.669 -3.298 1.00 68.25 192 THR A N 1
ATOM 1479 C CA . THR A 1 192 ? 33.251 -10.621 -2.172 1.00 68.25 192 THR A CA 1
ATOM 1480 C C . THR A 1 192 ? 33.887 -10.148 -0.860 1.00 68.25 192 THR A C 1
ATOM 1482 O O . THR A 1 192 ? 33.466 -10.602 0.200 1.00 68.25 192 THR A O 1
ATOM 1485 N N . ASP A 1 193 ? 34.846 -9.216 -0.878 1.00 62.34 193 ASP A N 1
ATOM 1486 C CA . ASP A 1 193 ? 35.726 -8.943 0.278 1.00 62.34 193 ASP A CA 1
ATOM 1487 C C . ASP A 1 193 ? 35.724 -7.482 0.779 1.00 62.34 193 ASP A C 1
ATOM 1489 O O . ASP A 1 193 ? 36.503 -7.108 1.653 1.00 62.34 193 ASP A O 1
ATOM 1493 N N . GLY A 1 194 ? 34.848 -6.626 0.245 1.00 62.16 194 GLY A N 1
ATOM 1494 C CA . GLY A 1 194 ? 34.791 -5.210 0.629 1.00 62.16 194 GLY A CA 1
ATOM 1495 C C . GLY A 1 194 ? 35.988 -4.364 0.164 1.00 62.16 194 GLY A C 1
ATOM 1496 O O . GLY A 1 194 ? 35.991 -3.161 0.428 1.00 62.16 194 GLY A O 1
ATOM 1497 N N . SER A 1 195 ? 36.953 -4.943 -0.564 1.00 70.06 195 SER A N 1
ATOM 1498 C CA . SER A 1 195 ? 38.105 -4.232 -1.146 1.00 70.06 195 SER A CA 1
ATOM 1499 C C . SER A 1 195 ? 37.771 -3.491 -2.453 1.00 70.06 195 SER A C 1
ATOM 1501 O O . SER A 1 195 ? 38.557 -2.671 -2.930 1.00 70.06 195 SER A O 1
ATOM 1503 N N . GLY A 1 196 ? 36.563 -3.717 -2.981 1.00 78.38 196 GLY A N 1
ATOM 1504 C CA . GLY A 1 196 ? 36.054 -3.156 -4.231 1.00 78.38 196 GLY A CA 1
ATOM 1505 C C . GLY A 1 196 ? 35.740 -4.255 -5.257 1.00 78.38 196 GLY A C 1
ATOM 1506 O O . GLY A 1 196 ? 36.142 -5.402 -5.072 1.00 78.38 196 GLY A O 1
ATOM 1507 N N . PRO A 1 197 ? 34.955 -3.965 -6.307 1.00 89.06 197 PRO A N 1
ATOM 1508 C CA . PRO A 1 197 ? 34.710 -4.918 -7.386 1.00 89.06 197 PRO A CA 1
ATOM 1509 C C . PRO A 1 197 ? 36.004 -5.310 -8.117 1.00 89.06 197 PRO A C 1
ATOM 1511 O O . PRO A 1 197 ? 36.797 -4.461 -8.533 1.00 89.06 197 PRO A O 1
ATOM 1514 N N . THR A 1 198 ? 36.171 -6.615 -8.305 1.00 92.75 198 THR A N 1
ATOM 1515 C CA . THR A 1 198 ? 37.170 -7.232 -9.177 1.00 92.75 198 THR A CA 1
ATOM 1516 C C . THR A 1 198 ? 36.537 -7.490 -10.540 1.00 92.75 198 THR A C 1
ATOM 1518 O O . THR A 1 198 ? 35.468 -8.095 -10.633 1.00 92.75 198 THR A O 1
ATOM 1521 N N . ILE A 1 199 ? 37.191 -7.012 -11.591 1.00 93.44 199 ILE A N 1
ATOM 1522 C CA . ILE A 1 199 ? 36.769 -7.118 -12.983 1.00 93.44 199 ILE A CA 1
ATOM 1523 C C . ILE A 1 199 ? 37.623 -8.200 -13.626 1.00 93.44 199 ILE A C 1
ATOM 1525 O O . ILE A 1 199 ? 38.826 -8.017 -13.786 1.00 93.44 199 ILE A O 1
ATOM 1529 N N . SER A 1 200 ? 37.017 -9.327 -13.980 1.00 94.19 200 SER A N 1
ATOM 1530 C CA . SER A 1 200 ? 37.701 -10.391 -14.713 1.00 94.19 200 SER A CA 1
ATOM 1531 C C . SER A 1 200 ? 37.319 -10.310 -16.178 1.00 94.19 200 SER A C 1
ATOM 1533 O O . SER A 1 200 ? 36.134 -10.282 -16.524 1.00 94.19 200 SER A O 1
ATOM 1535 N N . CYS A 1 201 ? 38.322 -10.282 -17.042 1.00 93.38 201 CYS A N 1
ATOM 1536 C CA . CYS A 1 201 ? 38.149 -10.174 -18.478 1.00 93.38 201 CYS A CA 1
ATOM 1537 C C . CYS A 1 201 ? 38.360 -11.521 -19.168 1.00 93.38 201 CYS A C 1
ATOM 1539 O O . CYS A 1 201 ? 38.998 -12.428 -18.635 1.00 93.38 201 CYS A O 1
ATOM 1541 N N . ARG A 1 202 ? 37.784 -11.675 -20.364 1.00 90.69 202 ARG A N 1
ATOM 1542 C CA . ARG A 1 202 ? 37.841 -12.931 -21.133 1.00 90.69 202 ARG A CA 1
ATOM 1543 C C . ARG A 1 202 ? 39.251 -13.287 -21.610 1.00 90.69 202 ARG A C 1
ATOM 1545 O O . ARG A 1 202 ? 39.507 -14.448 -21.894 1.00 90.69 202 ARG A O 1
ATOM 1552 N N . ASP A 1 203 ? 40.150 -12.310 -21.678 1.00 90.38 203 ASP A N 1
ATOM 1553 C CA . ASP A 1 203 ? 41.574 -12.493 -21.987 1.00 90.38 203 ASP A CA 1
ATOM 1554 C C . ASP A 1 203 ? 42.404 -12.979 -20.781 1.00 90.38 203 ASP A C 1
ATOM 1556 O O . ASP A 1 203 ? 43.620 -13.116 -20.883 1.00 90.38 203 ASP A O 1
ATOM 1560 N N . GLY A 1 204 ? 41.760 -13.235 -19.635 1.00 88.88 204 GLY A N 1
ATOM 1561 C CA . GLY A 1 204 ? 42.406 -13.678 -18.400 1.00 88.88 204 GLY A CA 1
ATOM 1562 C C . GLY A 1 204 ? 42.950 -12.541 -17.534 1.00 88.88 204 GLY A C 1
ATOM 1563 O O . GLY A 1 204 ? 43.393 -12.796 -16.414 1.00 88.88 204 GLY A O 1
ATOM 1564 N N . SER A 1 205 ? 42.897 -11.290 -17.998 1.00 91.81 205 SER A N 1
ATOM 1565 C CA . SER A 1 205 ? 43.325 -10.149 -17.192 1.00 91.81 205 SER A CA 1
ATOM 1566 C C . SER A 1 205 ? 42.306 -9.813 -16.099 1.00 91.81 205 SER A C 1
ATOM 1568 O O . SER A 1 205 ? 41.096 -10.026 -16.240 1.00 91.81 205 SER A O 1
ATOM 1570 N N . VAL A 1 206 ? 42.810 -9.293 -14.979 1.00 91.62 206 VAL A N 1
ATOM 1571 C CA . VAL A 1 206 ? 42.006 -8.972 -13.799 1.00 91.62 206 VAL A CA 1
ATOM 1572 C C . VAL A 1 206 ? 42.355 -7.575 -13.311 1.00 91.62 206 VAL A C 1
ATOM 1574 O O . VAL A 1 206 ? 43.504 -7.317 -12.961 1.00 91.62 206 VAL A O 1
ATOM 1577 N N . ASP A 1 207 ? 41.355 -6.701 -13.237 1.00 89.88 207 ASP A N 1
ATOM 1578 C CA . ASP A 1 207 ? 41.494 -5.364 -12.659 1.00 89.88 207 ASP A CA 1
ATOM 1579 C C . ASP A 1 207 ? 40.726 -5.267 -11.341 1.00 89.88 207 ASP A C 1
ATOM 1581 O O . ASP A 1 207 ? 39.717 -5.943 -11.128 1.00 89.88 207 ASP A O 1
ATOM 1585 N N . LYS A 1 208 ? 41.169 -4.380 -10.451 1.00 89.81 208 LYS A N 1
ATOM 1586 C CA . LYS A 1 208 ? 40.454 -4.051 -9.214 1.00 89.81 208 LYS A CA 1
ATOM 1587 C C . LYS A 1 208 ? 40.129 -2.571 -9.192 1.00 89.81 208 LYS A C 1
ATOM 1589 O O . LYS A 1 208 ? 40.991 -1.738 -9.452 1.00 89.81 208 LYS A O 1
ATOM 1594 N N . ALA A 1 209 ? 38.896 -2.241 -8.831 1.00 88.19 209 ALA A N 1
ATOM 1595 C CA . ALA A 1 209 ? 38.452 -0.861 -8.711 1.00 88.19 209 ALA A CA 1
ATOM 1596 C C . ALA A 1 209 ? 37.730 -0.645 -7.383 1.00 88.19 209 ALA A C 1
ATOM 1598 O O . ALA A 1 209 ? 37.092 -1.546 -6.853 1.00 88.19 209 ALA A O 1
ATOM 1599 N N . ARG A 1 210 ? 37.756 0.586 -6.856 1.00 88.06 210 ARG A N 1
ATOM 1600 C CA . ARG A 1 210 ? 36.966 0.937 -5.658 1.00 88.06 210 ARG A CA 1
ATOM 1601 C C . ARG A 1 210 ? 35.459 0.906 -5.931 1.00 88.06 210 ARG A C 1
ATOM 1603 O O . ARG A 1 210 ? 34.674 0.662 -5.018 1.00 88.06 210 ARG A O 1
ATOM 1610 N N . ARG A 1 211 ? 35.050 1.207 -7.168 1.00 85.50 211 ARG A N 1
ATOM 1611 C CA . ARG A 1 211 ? 33.663 1.210 -7.658 1.00 85.50 211 ARG A CA 1
ATOM 1612 C C . ARG A 1 211 ? 33.653 0.907 -9.154 1.00 85.50 211 ARG A C 1
ATOM 1614 O O . ARG A 1 211 ? 34.591 1.280 -9.847 1.00 85.50 211 ARG A O 1
ATOM 1621 N N . VAL A 1 212 ? 32.569 0.304 -9.636 1.00 87.81 212 VAL A N 1
ATOM 1622 C CA . VAL A 1 212 ? 32.309 0.072 -11.064 1.00 87.81 212 VAL A CA 1
ATOM 1623 C C . VAL A 1 212 ? 30.961 0.688 -11.417 1.00 87.81 212 VAL A C 1
ATOM 1625 O O . VAL A 1 212 ? 29.975 0.479 -10.709 1.00 87.81 212 VAL A O 1
ATOM 1628 N N . VAL A 1 213 ? 30.923 1.448 -12.509 1.00 87.75 213 VAL A N 1
ATOM 1629 C CA . VAL A 1 213 ? 29.687 1.928 -13.134 1.00 87.75 213 VAL A CA 1
ATOM 1630 C C . VAL A 1 213 ? 29.511 1.135 -14.424 1.00 87.75 213 VAL A C 1
ATOM 1632 O O . VAL A 1 213 ? 30.377 1.168 -15.290 1.00 87.75 213 VAL A O 1
ATOM 1635 N N . CYS A 1 214 ? 28.416 0.384 -14.530 1.00 84.50 214 CYS A N 1
ATOM 1636 C CA . CYS A 1 214 ? 28.128 -0.465 -15.683 1.00 84.50 214 CYS A CA 1
ATOM 1637 C C . CYS A 1 214 ? 27.044 0.195 -16.545 1.00 84.50 214 CYS A C 1
ATOM 1639 O O . CYS A 1 214 ? 25.913 0.363 -16.087 1.00 84.50 214 CYS A O 1
ATOM 1641 N N . THR A 1 215 ? 27.396 0.581 -17.771 1.00 84.25 215 THR A N 1
ATOM 1642 C CA . THR A 1 215 ? 26.522 1.287 -18.729 1.00 84.25 215 THR A CA 1
ATOM 1643 C C . THR A 1 215 ? 26.283 0.479 -20.009 1.00 84.25 215 THR A C 1
ATOM 1645 O O . THR A 1 215 ? 26.046 1.051 -21.070 1.00 84.25 215 THR A O 1
ATOM 1648 N N . ILE A 1 216 ? 26.366 -0.853 -19.930 1.00 85.19 216 ILE A N 1
ATOM 1649 C CA . ILE A 1 216 ? 26.209 -1.722 -21.104 1.00 85.19 216 ILE A CA 1
ATOM 1650 C C . ILE A 1 216 ? 24.730 -1.893 -21.500 1.00 85.19 216 ILE A C 1
ATOM 1652 O O . ILE A 1 216 ? 23.851 -1.766 -20.639 1.00 85.19 216 ILE A O 1
ATOM 1656 N N . PRO A 1 217 ? 24.433 -2.197 -22.778 1.00 81.62 217 PRO A N 1
ATOM 1657 C CA . PRO A 1 217 ? 23.066 -2.428 -23.239 1.00 81.62 217 PRO A CA 1
ATOM 1658 C C . PRO A 1 217 ? 22.352 -3.545 -22.467 1.00 81.62 217 PRO A C 1
ATOM 1660 O O . PRO A 1 217 ? 22.974 -4.529 -22.061 1.00 81.62 217 PRO A O 1
ATOM 1663 N N . LEU A 1 218 ? 21.027 -3.419 -22.308 1.00 82.38 218 LEU A N 1
ATOM 1664 C CA . LEU A 1 218 ? 20.198 -4.380 -21.564 1.00 82.38 218 LEU A CA 1
ATOM 1665 C C . LEU A 1 218 ? 20.366 -5.818 -22.077 1.00 82.38 218 LEU A C 1
ATOM 1667 O O . LEU A 1 218 ? 20.510 -6.737 -21.275 1.00 82.38 218 LEU A O 1
ATOM 1671 N N . ASN A 1 219 ? 20.409 -5.993 -23.397 1.00 84.25 219 ASN A N 1
ATOM 1672 C CA . ASN A 1 219 ? 20.538 -7.303 -24.034 1.00 84.25 219 ASN A CA 1
ATOM 1673 C C . ASN A 1 219 ? 21.933 -7.933 -23.861 1.00 84.25 219 ASN A C 1
ATOM 1675 O O . ASN A 1 219 ? 22.074 -9.146 -23.992 1.00 84.25 219 ASN A O 1
ATOM 1679 N N . CYS A 1 220 ? 22.950 -7.137 -23.519 1.00 87.50 220 CYS A N 1
ATOM 1680 C CA . CYS A 1 220 ? 24.325 -7.598 -23.298 1.00 87.50 220 CYS A CA 1
ATOM 1681 C C . CYS A 1 220 ? 24.622 -7.867 -21.819 1.00 87.50 220 CYS A C 1
ATOM 1683 O O . CYS A 1 220 ? 25.600 -8.532 -21.488 1.00 87.50 220 CYS A O 1
ATOM 1685 N N . LEU A 1 221 ? 23.784 -7.369 -20.900 1.00 86.88 221 LEU A N 1
ATOM 1686 C CA . LEU A 1 221 ? 23.970 -7.581 -19.459 1.00 86.88 221 LEU A CA 1
ATOM 1687 C C . LEU A 1 221 ? 23.991 -9.067 -19.079 1.00 86.88 221 LEU A C 1
ATOM 1689 O O . LEU A 1 221 ? 24.648 -9.423 -18.106 1.00 86.88 221 LEU A O 1
ATOM 1693 N N . GLY A 1 222 ? 23.309 -9.928 -19.841 1.00 86.06 222 GLY A N 1
ATOM 1694 C CA . GLY A 1 222 ? 23.322 -11.378 -19.630 1.00 86.06 222 GLY A CA 1
ATOM 1695 C C . GLY A 1 222 ? 24.670 -12.051 -19.915 1.00 86.06 222 GLY A C 1
ATOM 1696 O O . GLY A 1 222 ? 24.897 -13.155 -19.431 1.00 86.06 222 GLY A O 1
ATOM 1697 N N . ASP A 1 223 ? 25.576 -11.395 -20.648 1.00 89.56 223 ASP A N 1
ATOM 1698 C CA . ASP A 1 223 ? 26.893 -11.949 -21.000 1.00 89.56 223 ASP A CA 1
ATOM 1699 C C . ASP A 1 223 ? 27.948 -11.790 -19.907 1.00 89.56 223 ASP A C 1
ATOM 1701 O O . ASP A 1 223 ? 29.021 -12.396 -19.998 1.00 89.56 223 ASP A O 1
ATOM 1705 N N . ILE A 1 224 ? 27.661 -10.962 -18.900 1.00 91.56 224 ILE A N 1
ATOM 1706 C CA . ILE A 1 224 ? 28.548 -10.708 -17.769 1.00 91.56 224 ILE A CA 1
ATOM 1707 C C . ILE A 1 224 ? 28.012 -11.451 -16.553 1.00 91.56 224 ILE A C 1
ATOM 1709 O O . ILE A 1 224 ? 26.872 -11.256 -16.126 1.00 91.56 224 ILE A O 1
ATOM 1713 N N . LYS A 1 225 ? 28.861 -12.268 -15.931 1.00 92.81 225 LYS A N 1
ATOM 1714 C CA . LYS A 1 225 ? 28.536 -12.889 -14.648 1.00 92.81 225 LYS A CA 1
ATOM 1715 C C . LYS A 1 225 ? 28.739 -11.877 -13.521 1.00 92.81 225 LYS A C 1
ATOM 1717 O O . LYS A 1 225 ? 29.849 -11.403 -13.301 1.00 92.81 225 LYS A O 1
ATOM 1722 N N . PHE A 1 226 ? 27.681 -11.579 -12.779 1.00 91.12 226 PHE A N 1
ATOM 1723 C CA . PHE A 1 226 ? 27.753 -10.735 -11.588 1.00 91.12 226 PHE A CA 1
ATOM 1724 C C . PHE A 1 226 ? 27.773 -11.607 -10.332 1.00 91.12 226 PHE A C 1
ATOM 1726 O O . PHE A 1 226 ? 26.943 -12.505 -10.192 1.00 91.12 226 PHE A O 1
ATOM 1733 N N . ASP A 1 227 ? 28.704 -11.328 -9.427 1.00 88.00 227 ASP A N 1
ATOM 1734 C CA . ASP A 1 227 ? 28.808 -11.955 -8.114 1.00 88.00 227 ASP A CA 1
ATOM 1735 C C . ASP A 1 227 ? 29.038 -10.868 -7.040 1.00 88.00 227 ASP A C 1
ATOM 1737 O O . ASP A 1 227 ? 30.113 -10.275 -6.996 1.00 88.00 227 ASP A O 1
ATOM 1741 N N . PRO A 1 228 ? 28.044 -10.528 -6.200 1.00 86.44 228 PRO A N 1
ATOM 1742 C CA . PRO A 1 228 ? 26.717 -11.128 -6.139 1.00 86.44 228 PRO A CA 1
ATOM 1743 C C . PRO A 1 228 ? 25.886 -10.830 -7.401 1.00 86.44 228 PRO A C 1
ATOM 1745 O O . PRO A 1 228 ? 26.100 -9.811 -8.068 1.00 86.44 228 PRO A O 1
ATOM 1748 N N . PRO A 1 229 ? 24.913 -11.694 -7.738 1.00 82.12 229 PRO A N 1
ATOM 1749 C CA . PRO A 1 229 ? 24.100 -11.518 -8.932 1.00 82.12 229 PRO A CA 1
ATOM 1750 C C . PRO A 1 229 ? 23.258 -10.235 -8.863 1.00 82.12 229 PRO A C 1
ATOM 1752 O O . PRO A 1 229 ? 22.868 -9.775 -7.787 1.00 82.12 229 PRO A O 1
ATOM 1755 N N . LEU A 1 230 ? 22.937 -9.663 -10.030 1.00 78.69 230 LEU A N 1
ATOM 1756 C CA . LEU A 1 230 ? 22.027 -8.513 -10.126 1.00 78.69 230 LEU A CA 1
ATOM 1757 C C . LEU A 1 230 ? 20.656 -8.850 -9.516 1.00 78.69 230 LEU A C 1
ATOM 1759 O O . LEU A 1 230 ? 20.277 -10.015 -9.430 1.00 78.69 230 LEU A O 1
ATOM 1763 N N . SER A 1 231 ? 19.882 -7.840 -9.106 1.00 74.19 231 SER A N 1
ATOM 1764 C CA . SER A 1 231 ? 18.552 -8.067 -8.518 1.00 74.19 231 SER A CA 1
ATOM 1765 C C . SER A 1 231 ? 17.641 -8.885 -9.445 1.00 74.19 231 SER A C 1
ATOM 1767 O O . SER A 1 231 ? 17.733 -8.756 -10.663 1.00 74.19 231 SER A O 1
ATOM 1769 N N . ALA A 1 232 ? 16.718 -9.681 -8.890 1.00 68.88 232 ALA A N 1
ATOM 1770 C CA . ALA A 1 232 ? 15.798 -10.508 -9.686 1.00 68.88 232 ALA A CA 1
ATOM 1771 C C . ALA A 1 232 ? 15.038 -9.698 -10.752 1.00 68.88 232 ALA A C 1
ATOM 1773 O O . ALA A 1 232 ? 14.953 -10.127 -11.892 1.00 68.88 232 ALA A O 1
ATOM 1774 N N . ALA A 1 233 ? 14.596 -8.477 -10.427 1.00 56.69 233 ALA A N 1
ATOM 1775 C CA . ALA A 1 233 ? 13.954 -7.589 -11.398 1.00 56.69 233 ALA A CA 1
ATOM 1776 C C . ALA A 1 233 ? 14.875 -7.216 -12.575 1.00 56.69 233 ALA A C 1
ATOM 1778 O O . ALA A 1 233 ? 14.421 -7.145 -13.713 1.00 56.69 233 ALA A O 1
ATOM 1779 N N . LYS A 1 234 ? 16.175 -7.002 -12.321 1.00 70.75 234 LYS A N 1
ATOM 1780 C CA . LYS A 1 234 ? 17.158 -6.775 -13.388 1.00 70.75 234 LYS A CA 1
ATOM 1781 C C . LYS A 1 234 ? 17.406 -8.053 -14.177 1.00 70.75 234 LYS A C 1
ATOM 1783 O O . LYS A 1 234 ? 17.466 -7.980 -15.391 1.00 70.75 234 LYS A O 1
ATOM 1788 N N . GLN A 1 235 ? 17.506 -9.207 -13.520 1.00 77.88 235 GLN A N 1
ATOM 1789 C CA . GLN A 1 235 ? 17.661 -10.491 -14.209 1.00 77.88 235 GLN A CA 1
ATOM 1790 C C . GLN A 1 235 ? 16.466 -10.813 -15.111 1.00 77.88 235 GLN A C 1
ATOM 1792 O O . GLN A 1 235 ? 16.661 -11.266 -16.232 1.00 77.88 235 GLN A O 1
ATOM 1797 N N . ASP A 1 236 ? 15.242 -10.546 -14.663 1.00 70.56 236 ASP A N 1
ATOM 1798 C CA . ASP A 1 236 ? 14.037 -10.743 -15.468 1.00 70.56 236 ASP A CA 1
ATOM 1799 C C . ASP A 1 236 ? 13.975 -9.754 -16.638 1.00 70.56 236 ASP A C 1
ATOM 1801 O O . ASP A 1 236 ? 13.656 -10.157 -17.753 1.00 70.56 236 ASP A O 1
ATOM 1805 N N . ALA A 1 237 ? 14.365 -8.491 -16.426 1.00 69.31 237 ALA A N 1
ATOM 1806 C CA . ALA A 1 237 ? 14.505 -7.519 -17.510 1.00 69.31 237 ALA A CA 1
ATOM 1807 C C . ALA A 1 237 ? 15.593 -7.922 -18.523 1.00 69.31 237 ALA A C 1
ATOM 1809 O O . ALA A 1 237 ? 15.412 -7.722 -19.719 1.00 69.31 237 ALA A O 1
ATOM 1810 N N . ILE A 1 238 ? 16.699 -8.518 -18.063 1.00 81.69 238 ILE A N 1
ATOM 1811 C CA . ILE A 1 238 ? 17.771 -9.056 -18.916 1.00 81.69 238 ILE A CA 1
ATOM 1812 C C . ILE A 1 238 ? 17.262 -10.240 -19.739 1.00 81.69 238 ILE A C 1
ATOM 1814 O O . ILE A 1 238 ? 17.528 -10.305 -20.933 1.00 81.69 238 ILE A O 1
ATOM 1818 N N . LYS A 1 239 ? 16.507 -11.158 -19.121 1.00 79.88 239 LYS A N 1
ATOM 1819 C CA . LYS A 1 239 ? 15.894 -12.300 -19.819 1.00 79.88 239 LYS A CA 1
ATOM 1820 C C . LYS A 1 239 ? 14.877 -11.854 -20.866 1.00 79.88 239 LYS A C 1
ATOM 1822 O O . LYS A 1 239 ? 14.784 -12.478 -21.913 1.00 79.88 239 LYS A O 1
ATOM 1827 N N . GLN A 1 240 ? 14.100 -10.814 -20.562 1.00 74.19 240 GLN A N 1
ATOM 1828 C CA . GLN A 1 240 ? 13.107 -10.269 -21.482 1.00 74.19 240 GLN A CA 1
ATOM 1829 C C . GLN A 1 240 ? 13.763 -9.497 -22.635 1.00 74.19 240 GLN A C 1
ATOM 1831 O O . GLN A 1 240 ? 13.302 -9.603 -23.767 1.00 74.19 240 GLN A O 1
ATOM 1836 N N . GLY A 1 241 ? 14.821 -8.731 -22.346 1.00 76.12 241 GLY A N 1
ATOM 1837 C CA . GLY A 1 241 ? 15.471 -7.846 -23.309 1.00 76.12 241 GLY A CA 1
ATOM 1838 C C . GLY A 1 241 ? 14.555 -6.722 -23.806 1.00 76.12 241 GLY A C 1
ATOM 1839 O O . GLY A 1 241 ? 13.392 -6.609 -23.413 1.00 76.12 241 GLY A O 1
ATOM 1840 N N . HIS A 1 242 ? 15.079 -5.849 -24.665 1.00 76.75 242 HIS A N 1
ATOM 1841 C CA . HIS A 1 242 ? 14.234 -4.967 -25.481 1.00 76.75 242 HIS A CA 1
ATOM 1842 C C . HIS A 1 242 ? 13.775 -5.681 -26.766 1.00 76.75 242 HIS A C 1
ATOM 1844 O O . HIS A 1 242 ? 14.406 -6.640 -27.204 1.00 76.75 242 HIS A O 1
ATOM 1850 N N . ILE A 1 243 ? 12.679 -5.224 -27.379 1.00 77.94 243 ILE A N 1
ATOM 1851 C CA . ILE A 1 243 ? 12.067 -5.922 -28.531 1.00 77.94 243 ILE A CA 1
ATOM 1852 C C . ILE A 1 243 ? 12.748 -5.636 -29.871 1.00 77.94 243 ILE A C 1
ATOM 1854 O O . ILE A 1 243 ? 12.469 -6.308 -30.856 1.00 77.94 243 ILE A O 1
ATOM 1858 N N . ASN A 1 244 ? 13.623 -4.632 -29.933 1.00 75.12 244 ASN A N 1
ATOM 1859 C CA . ASN A 1 244 ? 14.244 -4.233 -31.189 1.00 75.12 244 ASN A CA 1
ATOM 1860 C C . ASN A 1 244 ? 15.382 -5.188 -31.575 1.00 75.12 244 ASN A C 1
ATOM 1862 O O . ASN A 1 244 ? 16.494 -5.118 -31.046 1.00 75.12 244 ASN A O 1
ATOM 1866 N N . VAL A 1 245 ? 15.099 -6.014 -32.573 1.00 70.88 245 VAL A N 1
ATOM 1867 C CA . VAL A 1 245 ? 16.016 -6.970 -33.204 1.00 70.88 245 VAL A CA 1
ATOM 1868 C C . VAL A 1 245 ? 16.194 -6.606 -34.679 1.00 70.88 245 VAL A C 1
ATOM 1870 O O . VAL A 1 245 ? 15.913 -7.390 -35.582 1.00 70.88 245 VAL A O 1
ATOM 1873 N N . GLY A 1 246 ? 16.590 -5.355 -34.914 1.00 69.50 246 GLY A N 1
ATOM 1874 C CA . GLY A 1 246 ? 16.686 -4.781 -36.250 1.00 69.50 246 GLY A CA 1
ATOM 1875 C C . GLY A 1 246 ? 17.850 -5.310 -37.090 1.00 69.50 246 GLY A C 1
ATOM 1876 O O . GLY A 1 246 ? 18.980 -5.460 -36.618 1.00 69.50 246 GLY A O 1
ATOM 1877 N N . GLU A 1 247 ? 17.576 -5.487 -38.377 1.00 73.50 247 GLU A N 1
ATOM 1878 C CA . GLU A 1 247 ? 18.561 -5.737 -39.428 1.00 73.50 247 GLU A CA 1
ATOM 1879 C C . GLU A 1 247 ? 18.683 -4.503 -40.310 1.00 73.50 247 GLU A C 1
ATOM 1881 O O . GLU A 1 247 ? 17.693 -3.827 -40.600 1.00 73.50 247 GLU A O 1
ATOM 1886 N N . LYS A 1 248 ? 19.907 -4.184 -40.728 1.00 76.88 248 LYS A N 1
ATOM 1887 C CA . LYS A 1 248 ? 20.177 -3.020 -41.563 1.00 76.88 248 LYS A CA 1
ATOM 1888 C C . LYS A 1 248 ? 20.817 -3.449 -42.868 1.00 76.88 248 LYS A C 1
ATOM 1890 O O . LYS A 1 248 ? 21.923 -3.979 -42.857 1.00 76.88 248 LYS A O 1
ATOM 1895 N N . TYR A 1 249 ? 20.159 -3.134 -43.973 1.00 76.25 249 TYR A N 1
ATOM 1896 C CA . TYR A 1 249 ? 20.626 -3.434 -45.317 1.00 76.25 249 TYR A CA 1
ATOM 1897 C C . TYR A 1 249 ? 20.999 -2.161 -46.058 1.00 76.25 249 TYR A C 1
ATOM 1899 O O . TYR A 1 249 ? 20.432 -1.086 -45.856 1.00 76.25 249 TYR A O 1
ATOM 1907 N N . HIS A 1 250 ? 21.989 -2.308 -46.915 1.00 76.94 250 HIS A N 1
ATOM 1908 C CA . HIS A 1 250 ? 22.681 -1.229 -47.574 1.00 76.94 250 HIS A CA 1
ATOM 1909 C C . HIS A 1 250 ? 22.968 -1.651 -49.010 1.00 76.94 250 HIS A C 1
ATOM 1911 O O . HIS A 1 250 ? 23.917 -2.386 -49.260 1.00 76.94 250 HIS A O 1
ATOM 1917 N N . PHE A 1 251 ? 22.123 -1.231 -49.944 1.00 76.88 251 PHE A N 1
ATOM 1918 C CA . PHE A 1 251 ? 22.164 -1.647 -51.344 1.00 76.88 251 PHE A CA 1
ATOM 1919 C C . PHE A 1 251 ? 22.892 -0.613 -52.198 1.00 76.88 251 PHE A C 1
ATOM 1921 O O . PHE A 1 251 ? 22.607 0.577 -52.100 1.00 76.88 251 PHE A O 1
ATOM 1928 N N . ALA A 1 252 ? 23.803 -1.063 -53.058 1.00 78.88 252 ALA A N 1
ATOM 1929 C CA . ALA A 1 252 ? 24.402 -0.249 -54.113 1.00 78.88 252 ALA A CA 1
ATOM 1930 C C . ALA A 1 252 ? 23.636 -0.467 -55.425 1.00 78.88 252 ALA A C 1
ATOM 1932 O O . ALA A 1 252 ? 23.437 -1.614 -55.828 1.00 78.88 252 ALA A O 1
ATOM 1933 N N . ILE A 1 253 ? 23.223 0.614 -56.087 1.00 75.88 253 ILE A N 1
ATOM 1934 C CA . ILE A 1 253 ? 22.344 0.589 -57.265 1.00 75.88 253 ILE A CA 1
ATOM 1935 C C . ILE A 1 253 ? 23.060 1.245 -58.459 1.00 75.88 253 ILE A C 1
ATOM 1937 O O . ILE A 1 253 ? 23.753 2.251 -58.282 1.00 75.88 253 ILE A O 1
ATOM 1941 N N . ASP A 1 254 ? 22.928 0.664 -59.662 1.00 66.31 254 ASP A N 1
ATOM 1942 C CA . ASP A 1 254 ? 23.561 1.154 -60.908 1.00 66.31 254 ASP A CA 1
ATOM 1943 C C . ASP A 1 254 ? 23.151 2.584 -61.266 1.00 66.31 254 ASP A C 1
ATOM 1945 O O . ASP A 1 254 ? 23.989 3.376 -61.701 1.00 66.31 254 ASP A O 1
ATOM 1949 N N . GLU A 1 255 ? 21.869 2.893 -61.105 1.00 63.12 255 GLU A N 1
ATOM 1950 C CA . GLU A 1 255 ? 21.273 4.156 -61.520 1.00 63.12 255 GLU A CA 1
ATOM 1951 C C . GLU A 1 255 ? 21.340 5.197 -60.403 1.00 63.12 255 GLU A C 1
ATOM 1953 O O . GLU A 1 255 ? 21.091 4.896 -59.231 1.00 63.12 255 GLU A O 1
ATOM 1958 N N . VAL A 1 256 ? 21.648 6.442 -60.780 1.00 53.38 256 VAL A N 1
ATOM 1959 C CA . VAL A 1 256 ? 21.531 7.591 -59.879 1.00 53.38 256 VAL A CA 1
ATOM 1960 C C . VAL A 1 256 ? 20.047 7.912 -59.719 1.00 53.38 256 VAL A C 1
ATOM 1962 O O . VAL A 1 256 ? 19.495 8.731 -60.446 1.00 53.38 256 VAL A O 1
ATOM 1965 N N . GLN A 1 257 ? 19.385 7.221 -58.797 1.00 54.69 257 GLN A N 1
ATOM 1966 C CA . GLN A 1 257 ? 18.030 7.567 -58.376 1.00 54.69 257 GLN A CA 1
ATOM 1967 C C . GLN A 1 257 ? 18.113 8.648 -57.291 1.00 54.69 257 GLN A C 1
ATOM 1969 O O . GLN A 1 257 ? 18.917 8.537 -56.358 1.00 54.69 257 GLN A O 1
ATOM 1974 N N . GLY A 1 258 ? 17.319 9.710 -57.442 1.00 45.25 258 GLY A N 1
ATOM 1975 C CA . GLY A 1 258 ? 17.154 10.741 -56.424 1.00 45.25 258 GLY A CA 1
ATOM 1976 C C . GLY A 1 258 ? 16.498 10.158 -55.174 1.00 45.25 258 GLY A C 1
ATOM 1977 O O . GLY A 1 258 ? 15.491 9.464 -55.255 1.00 45.25 258 GLY A O 1
ATOM 1978 N N . ASN A 1 259 ? 17.100 10.452 -54.025 1.00 52.44 259 ASN A N 1
ATOM 1979 C CA . ASN A 1 259 ? 16.485 10.425 -52.700 1.00 52.44 259 ASN A CA 1
ATOM 1980 C C . ASN A 1 259 ? 15.895 9.090 -52.221 1.00 52.44 259 ASN A C 1
ATOM 1982 O O . ASN A 1 259 ? 14.686 8.881 -52.169 1.00 52.44 259 ASN A O 1
ATOM 1986 N N . TRP A 1 260 ? 16.772 8.254 -51.656 1.00 48.34 260 TRP A N 1
ATOM 1987 C CA . TRP A 1 260 ? 16.368 7.328 -50.599 1.00 48.34 260 TRP A CA 1
ATOM 1988 C C . TRP A 1 260 ? 17.478 7.177 -49.561 1.00 48.34 260 TRP A C 1
ATOM 1990 O O . TRP A 1 260 ? 18.449 6.475 -49.795 1.00 48.34 260 TRP A O 1
ATOM 2000 N N . HIS A 1 261 ? 17.368 7.885 -48.429 1.00 42.56 261 HIS A N 1
ATOM 2001 C CA . HIS A 1 261 ? 18.253 7.769 -47.257 1.00 42.56 261 HIS A CA 1
ATOM 2002 C C . HIS A 1 261 ? 19.744 7.459 -47.572 1.00 42.56 261 HIS A C 1
ATOM 2004 O O . HIS A 1 261 ? 20.314 6.558 -46.954 1.00 42.56 261 HIS A O 1
ATOM 2010 N N . GLN A 1 262 ? 20.379 8.194 -48.507 1.00 39.34 262 GLN A N 1
ATOM 2011 C CA . GLN A 1 262 ? 21.780 8.670 -48.483 1.00 39.34 262 GLN A CA 1
ATOM 2012 C C . GLN A 1 262 ? 22.237 9.339 -49.798 1.00 39.34 262 GLN A C 1
ATOM 2014 O O . GLN A 1 262 ? 21.735 9.059 -50.880 1.00 39.34 262 GLN A O 1
ATOM 2019 N N . GLY A 1 263 ? 23.231 10.228 -49.663 1.00 37.69 263 GLY A N 1
ATOM 2020 C CA . GLY A 1 263 ? 23.853 11.010 -50.738 1.00 37.69 263 GLY A CA 1
ATOM 2021 C C . GLY A 1 263 ? 24.804 10.243 -51.679 1.00 37.69 263 GLY A C 1
ATOM 2022 O O . GLY A 1 263 ? 25.001 9.038 -51.529 1.00 37.69 263 GLY A O 1
ATOM 2023 N N . PRO A 1 264 ? 25.415 10.955 -52.646 1.00 30.52 264 PRO A N 1
ATOM 2024 C CA . PRO A 1 264 ? 26.015 10.363 -53.845 1.00 30.52 264 PRO A CA 1
ATOM 2025 C C . PRO A 1 264 ? 27.294 9.549 -53.580 1.00 30.52 264 PRO A C 1
ATOM 2027 O O . PRO A 1 264 ? 28.173 9.972 -52.823 1.00 30.52 264 PRO A O 1
ATOM 2030 N N . LEU A 1 265 ? 27.437 8.410 -54.272 1.00 37.00 265 LEU A N 1
ATOM 2031 C CA . LEU A 1 265 ? 28.722 7.733 -54.497 1.00 37.00 265 LEU A CA 1
ATOM 2032 C C . LEU A 1 265 ? 29.420 8.351 -55.718 1.00 37.00 265 LEU A C 1
ATOM 2034 O O . LEU A 1 265 ? 28.776 8.929 -56.588 1.00 37.00 265 LEU A O 1
ATOM 2038 N N . LYS A 1 266 ? 30.745 8.175 -55.839 1.00 41.84 266 LYS A N 1
ATOM 2039 C CA . LYS A 1 266 ? 31.489 8.597 -57.044 1.00 41.84 266 LYS A CA 1
ATOM 2040 C C . LYS A 1 266 ? 30.957 7.943 -58.339 1.00 41.84 266 LYS A C 1
ATOM 2042 O O . LYS A 1 266 ? 31.188 8.506 -59.402 1.00 41.84 266 LYS A O 1
ATOM 2047 N N . GLN A 1 267 ? 30.246 6.806 -58.247 1.00 42.62 267 GLN A N 1
ATOM 2048 C CA . GLN A 1 267 ? 29.461 6.160 -59.317 1.00 42.62 267 GLN A CA 1
ATOM 2049 C C . GLN A 1 267 ? 28.276 5.354 -58.702 1.00 42.62 267 GLN A C 1
ATOM 2051 O O . GLN A 1 267 ? 28.511 4.262 -58.185 1.00 42.62 267 GLN A O 1
ATOM 2056 N N . GLY A 1 268 ? 27.030 5.866 -58.735 1.00 51.69 268 GLY A N 1
ATOM 2057 C CA . GLY A 1 268 ? 25.780 5.166 -58.321 1.00 51.69 268 GLY A CA 1
ATOM 2058 C C . GLY A 1 268 ? 25.015 5.760 -57.110 1.00 51.69 268 GLY A C 1
ATOM 2059 O O . GLY A 1 268 ? 25.484 6.721 -56.495 1.00 51.69 268 GLY A O 1
ATOM 2060 N N . THR A 1 269 ? 23.859 5.169 -56.751 1.00 58.69 269 THR A N 1
ATOM 2061 C CA . THR A 1 269 ? 23.027 5.511 -55.560 1.00 58.69 269 THR A CA 1
ATOM 2062 C C . THR A 1 269 ? 23.074 4.402 -54.495 1.00 58.69 269 THR A C 1
ATOM 2064 O O . THR A 1 269 ? 23.249 3.225 -54.815 1.00 58.69 269 THR A O 1
ATOM 2067 N N . TYR A 1 270 ? 22.921 4.767 -53.214 1.00 65.38 270 TYR A N 1
ATOM 2068 C CA . TYR A 1 270 ? 22.876 3.844 -52.075 1.00 65.38 270 TYR A CA 1
ATOM 2069 C C . TYR A 1 270 ? 21.506 3.853 -51.388 1.00 65.38 270 TYR A C 1
ATOM 2071 O O . TYR A 1 270 ? 21.063 4.913 -50.958 1.00 65.38 270 TYR A O 1
ATOM 2079 N N . ALA A 1 271 ? 20.867 2.690 -51.228 1.00 66.81 271 ALA A N 1
ATOM 2080 C CA . ALA A 1 271 ? 19.603 2.561 -50.499 1.00 66.81 271 ALA A CA 1
ATOM 2081 C C . ALA A 1 271 ? 19.804 1.899 -49.132 1.00 66.81 271 ALA A C 1
ATOM 2083 O O . ALA A 1 271 ? 20.463 0.864 -49.008 1.00 66.81 271 ALA A O 1
ATOM 2084 N N . MET A 1 272 ? 19.211 2.490 -48.095 1.00 70.19 272 MET A N 1
ATOM 2085 C CA . MET A 1 272 ? 19.215 1.953 -46.737 1.00 70.19 272 MET A CA 1
ATOM 2086 C C . MET A 1 272 ? 17.846 1.374 -46.393 1.00 70.19 272 MET A C 1
ATOM 2088 O O . MET A 1 272 ? 16.846 2.083 -46.452 1.00 70.19 272 MET A O 1
ATOM 2092 N N . CYS A 1 273 ? 17.811 0.109 -45.984 1.00 71.38 273 CYS A N 1
ATOM 2093 C CA . CYS A 1 273 ? 16.584 -0.569 -45.580 1.00 71.38 273 CYS A CA 1
ATOM 2094 C C . CYS A 1 273 ? 16.726 -1.121 -44.161 1.00 71.38 273 CYS A C 1
ATOM 2096 O O . CYS A 1 273 ? 17.805 -1.562 -43.758 1.00 71.38 273 CYS A O 1
ATOM 2098 N N . PHE A 1 274 ? 15.625 -1.111 -43.416 1.00 72.00 274 PHE A N 1
ATOM 2099 C CA . PHE A 1 274 ? 15.540 -1.703 -42.086 1.00 72.00 274 PHE A CA 1
ATOM 2100 C C . PHE A 1 274 ? 14.561 -2.874 -42.121 1.00 72.00 274 PHE A C 1
ATOM 2102 O O . PHE A 1 274 ? 13.473 -2.759 -42.684 1.00 72.00 274 PHE A O 1
ATOM 2109 N N . GLY A 1 275 ? 14.963 -3.992 -41.530 1.00 67.19 275 GLY A N 1
ATOM 2110 C CA . GLY A 1 275 ? 14.132 -5.175 -41.331 1.00 67.19 275 GLY A CA 1
ATOM 2111 C C . GLY A 1 275 ? 14.002 -5.505 -39.848 1.00 67.19 275 GLY A C 1
ATOM 2112 O O . GLY A 1 275 ? 14.753 -4.988 -39.018 1.00 67.19 275 GLY A O 1
ATOM 2113 N N . TYR A 1 276 ? 13.053 -6.376 -39.516 1.00 67.00 276 TYR A N 1
ATOM 2114 C CA . TYR A 1 276 ? 12.939 -6.962 -38.184 1.00 67.00 276 TYR A CA 1
ATOM 2115 C C . TYR A 1 276 ? 12.688 -8.472 -38.260 1.00 67.00 276 TYR A C 1
ATOM 2117 O O . TYR A 1 276 ? 12.119 -8.959 -39.237 1.00 67.00 276 TYR A O 1
ATOM 2125 N N . ASN A 1 277 ? 13.190 -9.169 -37.233 1.00 58.09 277 ASN A N 1
ATOM 2126 C CA . ASN A 1 277 ? 13.490 -10.607 -37.145 1.00 58.09 277 ASN A CA 1
ATOM 2127 C C . ASN A 1 277 ? 12.674 -11.577 -38.024 1.00 58.09 277 ASN A C 1
ATOM 2129 O O . ASN A 1 277 ? 11.444 -11.604 -37.982 1.00 58.09 277 ASN A O 1
ATOM 2133 N N . GLY A 1 278 ? 13.390 -12.496 -38.684 1.00 53.53 278 GLY A N 1
ATOM 2134 C CA . GLY A 1 278 ? 12.866 -13.789 -39.146 1.00 53.53 278 GLY A CA 1
ATOM 2135 C C . GLY A 1 278 ? 12.140 -13.804 -40.493 1.00 53.53 278 GLY A C 1
ATOM 2136 O O . GLY A 1 278 ? 11.693 -14.868 -40.914 1.00 53.53 278 GLY A O 1
ATOM 2137 N N . ARG A 1 279 ? 12.022 -12.665 -41.190 1.00 57.50 279 ARG A N 1
ATOM 2138 C CA . ARG A 1 279 ? 11.437 -12.622 -42.546 1.00 57.50 279 ARG A CA 1
ATOM 2139 C C . ARG A 1 279 ? 12.430 -12.955 -43.658 1.00 57.50 279 ARG A C 1
ATOM 2141 O O . ARG A 1 279 ? 12.020 -13.493 -44.680 1.00 57.50 279 ARG A O 1
ATOM 2148 N N . LEU A 1 280 ? 13.714 -12.674 -43.449 1.00 58.72 280 LEU A N 1
ATOM 2149 C CA . LEU A 1 280 ? 14.805 -13.154 -44.292 1.00 58.72 280 LEU A CA 1
ATOM 2150 C C . LEU A 1 280 ? 15.511 -14.273 -43.523 1.00 58.72 280 LEU A C 1
ATOM 2152 O O . LEU A 1 280 ? 16.168 -14.026 -42.518 1.00 58.72 280 LEU A O 1
ATOM 2156 N N . THR A 1 281 ? 15.317 -15.520 -43.952 1.00 54.66 281 THR A N 1
ATOM 2157 C CA . THR A 1 281 ? 15.838 -16.707 -43.252 1.00 54.66 281 THR A CA 1
ATOM 2158 C C . THR A 1 281 ? 17.358 -16.857 -43.339 1.00 54.66 281 THR A C 1
ATOM 2160 O O . THR A 1 281 ? 17.936 -17.552 -42.509 1.00 54.66 281 THR A O 1
ATOM 2163 N N . ASP A 1 282 ? 18.001 -16.215 -44.321 1.00 65.88 282 ASP A N 1
ATOM 2164 C CA . ASP A 1 282 ? 19.452 -16.249 -44.512 1.00 65.88 282 ASP A CA 1
ATOM 2165 C C . ASP A 1 282 ? 19.972 -14.916 -45.104 1.00 65.88 282 ASP A C 1
ATOM 2167 O O . ASP A 1 282 ? 19.741 -14.637 -46.284 1.00 65.88 282 ASP A O 1
ATOM 2171 N N . PRO A 1 283 ? 20.692 -14.084 -44.326 1.00 64.81 283 PRO A N 1
ATOM 2172 C CA . PRO A 1 283 ? 21.267 -12.822 -44.801 1.00 64.81 283 PRO A CA 1
ATOM 2173 C C . PRO A 1 283 ? 22.443 -13.001 -45.783 1.00 64.81 283 PRO A C 1
ATOM 2175 O O . PRO A 1 283 ? 22.864 -12.027 -46.417 1.00 64.81 283 PRO A O 1
ATOM 2178 N N . THR A 1 284 ? 22.973 -14.221 -45.929 1.00 69.06 284 THR A N 1
ATOM 2179 C CA . THR A 1 284 ? 24.023 -14.565 -46.903 1.00 69.06 284 THR A CA 1
ATOM 2180 C C . THR A 1 284 ? 23.463 -14.988 -48.262 1.00 69.06 284 THR A C 1
ATOM 2182 O O . THR A 1 284 ? 24.191 -14.982 -49.255 1.00 69.06 284 THR A O 1
ATOM 2185 N N . ASN A 1 285 ? 22.159 -15.277 -48.337 1.00 79.94 285 ASN A N 1
ATOM 2186 C CA . ASN A 1 285 ? 21.476 -15.594 -49.582 1.00 79.94 285 ASN A CA 1
ATOM 2187 C C . ASN A 1 285 ? 21.179 -14.308 -50.372 1.00 79.94 285 ASN A C 1
ATOM 2189 O O . ASN A 1 285 ? 20.191 -13.604 -50.138 1.00 79.94 285 ASN A O 1
ATOM 2193 N N . ASN A 1 286 ? 22.049 -14.017 -51.335 1.00 78.62 286 ASN A N 1
ATOM 2194 C CA . ASN A 1 286 ? 21.945 -12.845 -52.197 1.00 78.62 286 ASN A CA 1
ATOM 2195 C C . ASN A 1 286 ? 20.644 -12.808 -53.019 1.00 78.62 286 ASN A C 1
ATOM 2197 O O . ASN A 1 286 ? 20.059 -11.735 -53.152 1.00 78.62 286 ASN A O 1
ATOM 2201 N N . GLU A 1 287 ? 20.165 -13.937 -53.543 1.00 79.50 287 GLU A N 1
ATOM 2202 C CA . GLU A 1 287 ? 18.946 -14.004 -54.358 1.00 79.50 287 GLU A CA 1
ATOM 2203 C C . GLU A 1 287 ? 17.703 -13.614 -53.556 1.00 79.50 287 GLU A C 1
ATOM 2205 O O . GLU A 1 287 ? 16.907 -12.800 -54.021 1.00 79.50 287 GLU A O 1
ATOM 2210 N N . SER A 1 288 ? 17.571 -14.128 -52.330 1.00 78.06 288 SER A N 1
ATOM 2211 C CA . SER A 1 288 ? 16.449 -13.830 -51.430 1.00 78.06 288 SER A CA 1
ATOM 2212 C C . SER A 1 288 ? 16.421 -12.353 -51.025 1.00 78.06 288 SER A C 1
ATOM 2214 O O . SER A 1 288 ? 15.398 -11.678 -51.153 1.00 78.06 288 SER A O 1
ATOM 2216 N N . VAL A 1 289 ? 17.575 -11.807 -50.626 1.00 77.56 289 VAL A N 1
ATOM 2217 C CA . VAL A 1 289 ? 17.701 -10.399 -50.219 1.00 77.56 289 VAL A CA 1
ATOM 2218 C C . VAL A 1 289 ? 17.432 -9.451 -51.396 1.00 77.56 289 VAL A C 1
ATOM 2220 O O . VAL A 1 289 ? 16.734 -8.447 -51.239 1.00 77.56 289 VAL A O 1
ATOM 2223 N N . ILE A 1 290 ? 17.934 -9.774 -52.594 1.00 81.06 290 ILE A N 1
ATOM 2224 C CA . ILE A 1 290 ? 17.676 -8.990 -53.811 1.00 81.06 290 ILE A CA 1
ATOM 2225 C C . ILE A 1 290 ? 16.207 -9.116 -54.243 1.00 81.06 290 ILE A C 1
ATOM 2227 O O . ILE A 1 290 ? 15.625 -8.127 -54.687 1.00 81.06 290 ILE A O 1
ATOM 2231 N N . ALA A 1 291 ? 15.583 -10.290 -54.104 1.00 80.94 291 ALA A N 1
ATOM 2232 C CA . ALA A 1 291 ? 14.171 -10.490 -54.420 1.00 80.94 291 ALA A CA 1
ATOM 2233 C C . ALA A 1 291 ? 13.252 -9.669 -53.502 1.00 80.94 291 ALA A C 1
ATOM 2235 O O . ALA A 1 291 ? 12.340 -9.011 -54.001 1.00 80.94 291 ALA A O 1
ATOM 2236 N N . GLU A 1 292 ? 13.510 -9.637 -52.190 1.00 76.50 292 GLU A N 1
ATOM 2237 C CA . GLU A 1 292 ? 12.768 -8.775 -51.258 1.00 76.50 292 GLU A CA 1
ATOM 2238 C C . GLU A 1 292 ? 12.982 -7.286 -51.559 1.00 76.50 292 GLU A C 1
ATOM 2240 O O . GLU A 1 292 ? 12.023 -6.514 -51.563 1.00 76.50 292 GLU A O 1
ATOM 2245 N N . TYR A 1 293 ? 14.210 -6.875 -51.897 1.00 77.38 293 TYR A N 1
ATOM 2246 C CA . TYR A 1 293 ? 14.476 -5.497 -52.317 1.00 77.38 293 TYR A CA 1
ATOM 2247 C C . TYR A 1 293 ? 13.690 -5.120 -53.584 1.00 77.38 293 TYR A C 1
ATOM 2249 O O . TYR A 1 293 ? 13.073 -4.056 -53.637 1.00 77.38 293 TYR A O 1
ATOM 2257 N N . LYS A 1 294 ? 13.621 -6.018 -54.576 1.00 77.00 294 LYS A N 1
ATOM 2258 C CA . LYS A 1 294 ? 12.840 -5.811 -55.808 1.00 77.00 294 LYS A CA 1
ATOM 2259 C C . LYS A 1 294 ? 11.333 -5.685 -55.570 1.00 77.00 294 LYS A C 1
ATOM 2261 O O . LYS A 1 294 ? 10.654 -5.070 -56.385 1.00 77.00 294 LYS A O 1
ATOM 2266 N N . LYS A 1 295 ? 10.790 -6.207 -54.463 1.00 74.12 295 LYS A N 1
ATOM 2267 C CA . LYS A 1 295 ? 9.383 -5.959 -54.088 1.00 74.12 295 LYS A CA 1
ATOM 2268 C C . LYS A 1 295 ? 9.138 -4.516 -53.648 1.00 74.12 295 LYS A C 1
ATOM 2270 O O . LYS A 1 295 ? 8.012 -4.045 -53.746 1.00 74.12 295 LYS A O 1
ATOM 2275 N N . LEU A 1 296 ? 10.165 -3.833 -53.142 1.00 70.44 296 LEU A N 1
ATOM 2276 C CA . LEU A 1 296 ? 10.099 -2.434 -52.709 1.00 70.44 296 LEU A CA 1
ATOM 2277 C C . LEU A 1 296 ? 10.485 -1.470 -53.838 1.00 70.44 296 LEU A C 1
ATOM 2279 O O . LEU A 1 296 ? 9.921 -0.377 -53.940 1.00 70.44 296 LEU A O 1
ATOM 2283 N N . GLN A 1 297 ? 11.436 -1.886 -54.679 1.00 70.88 297 GLN A N 1
ATOM 2284 C CA . GLN A 1 297 ? 11.859 -1.158 -55.868 1.00 70.88 297 GLN A CA 1
ATOM 2285 C C . GLN A 1 297 ? 12.096 -2.120 -57.056 1.00 70.88 297 GLN A C 1
ATOM 2287 O O . GLN A 1 297 ? 13.220 -2.589 -57.260 1.00 70.88 297 GLN A O 1
ATOM 2292 N N . PRO A 1 298 ? 11.050 -2.393 -57.864 1.00 70.62 298 PRO A N 1
ATOM 2293 C CA . PRO A 1 298 ? 11.120 -3.279 -59.031 1.00 70.62 298 PRO A CA 1
ATOM 2294 C C . PRO A 1 298 ? 12.111 -2.843 -60.117 1.00 70.62 298 PRO A C 1
ATOM 2296 O O . PRO A 1 298 ? 12.653 -3.691 -60.823 1.00 70.62 298 PRO A O 1
ATOM 2299 N N . GLU A 1 299 ? 12.348 -1.537 -60.251 1.00 69.19 299 GLU A N 1
ATOM 2300 C CA . GLU A 1 299 ? 13.173 -0.931 -61.306 1.00 69.19 299 GLU A CA 1
ATOM 2301 C C . GLU A 1 299 ? 14.664 -0.862 -60.917 1.00 69.19 299 GLU A C 1
ATOM 2303 O O . GLU A 1 299 ? 15.524 -0.614 -61.756 1.00 69.19 299 GLU A O 1
ATOM 2308 N N . GLY A 1 300 ? 15.005 -1.101 -59.645 1.00 69.75 300 GLY A N 1
ATOM 2309 C CA . GLY A 1 300 ? 16.366 -0.941 -59.131 1.00 69.75 300 GLY A CA 1
ATOM 2310 C C . GLY A 1 300 ? 17.297 -2.102 -59.493 1.00 69.75 300 GLY A C 1
ATOM 2311 O O . GLY A 1 300 ? 17.124 -3.230 -59.023 1.00 69.75 300 GLY A O 1
ATOM 2312 N N . ARG A 1 301 ? 18.359 -1.826 -60.261 1.00 75.25 301 ARG A N 1
ATOM 2313 C CA . ARG A 1 301 ? 19.444 -2.789 -60.513 1.00 75.25 301 ARG A CA 1
ATOM 2314 C C . ARG A 1 301 ? 20.481 -2.760 -59.384 1.00 75.25 301 ARG A C 1
ATOM 2316 O O . ARG A 1 301 ? 21.272 -1.827 -59.285 1.00 75.25 301 ARG A O 1
ATOM 2323 N N . VAL A 1 302 ? 20.485 -3.799 -58.547 1.00 78.62 302 VAL A N 1
ATOM 2324 C CA . VAL A 1 302 ? 21.401 -3.953 -57.400 1.00 78.62 302 VAL A CA 1
ATOM 2325 C C . VAL A 1 302 ? 22.778 -4.470 -57.856 1.00 78.62 302 VAL A C 1
ATOM 2327 O O . VAL A 1 302 ? 22.866 -5.584 -58.369 1.00 78.62 302 VAL A O 1
ATOM 2330 N N . LYS A 1 303 ? 23.857 -3.703 -57.624 1.00 79.12 303 LYS A N 1
ATOM 2331 C CA . LYS A 1 303 ? 25.267 -4.138 -57.808 1.00 79.12 303 LYS A CA 1
ATOM 2332 C C . LYS A 1 303 ? 25.763 -5.036 -56.688 1.00 79.12 303 LYS A C 1
ATOM 2334 O O . LYS A 1 303 ? 26.646 -5.862 -56.886 1.00 79.12 303 LYS A O 1
ATOM 2339 N N . GLY A 1 304 ? 25.244 -4.808 -55.492 1.00 79.12 304 GLY A N 1
ATOM 2340 C CA . GLY A 1 304 ? 25.661 -5.493 -54.284 1.00 79.12 304 GLY A CA 1
ATOM 2341 C C . GLY A 1 304 ? 24.940 -4.929 -53.074 1.00 79.12 304 GLY A C 1
ATOM 2342 O O . GLY A 1 304 ? 24.310 -3.872 -53.145 1.00 79.12 304 GLY A O 1
ATOM 2343 N N . TYR A 1 305 ? 25.038 -5.641 -51.961 1.00 80.06 305 TYR A N 1
ATOM 2344 C CA . TYR A 1 305 ? 24.482 -5.203 -50.694 1.00 80.06 305 TYR A CA 1
ATOM 2345 C C . TYR A 1 305 ? 25.466 -5.467 -49.557 1.00 80.06 305 TYR A C 1
ATOM 2347 O O . TYR A 1 305 ? 26.279 -6.388 -49.607 1.00 80.06 305 TYR A O 1
ATOM 2355 N N . LEU A 1 306 ? 25.380 -4.639 -48.527 1.00 80.12 306 LEU A N 1
ATOM 2356 C CA . LEU A 1 306 ? 25.991 -4.850 -47.228 1.00 80.12 306 LEU A CA 1
ATOM 2357 C C . LEU A 1 306 ? 24.851 -5.013 -46.223 1.00 80.12 306 LEU A C 1
ATOM 2359 O O . LEU A 1 306 ? 23.860 -4.287 -46.280 1.00 80.12 306 LEU A O 1
ATOM 2363 N N . THR A 1 307 ? 24.976 -5.958 -45.304 1.00 77.00 307 THR A N 1
ATOM 2364 C CA . THR A 1 307 ? 24.023 -6.113 -44.205 1.00 77.00 307 THR A CA 1
ATOM 2365 C C . THR A 1 307 ? 24.743 -6.084 -42.867 1.00 77.00 307 THR A C 1
ATOM 2367 O O . THR A 1 307 ? 25.899 -6.495 -42.759 1.00 77.00 307 THR A O 1
ATOM 2370 N N . HIS A 1 308 ? 24.072 -5.548 -41.856 1.00 77.06 308 HIS A N 1
ATOM 2371 C CA . HIS A 1 308 ? 24.505 -5.602 -40.473 1.00 77.06 308 HIS A CA 1
ATOM 2372 C C . HIS A 1 308 ? 23.315 -5.961 -39.580 1.00 77.06 308 HIS A C 1
ATOM 2374 O O . HIS A 1 308 ? 22.346 -5.203 -39.467 1.00 77.06 308 HIS A O 1
ATOM 2380 N N . THR A 1 309 ? 23.413 -7.121 -38.938 1.00 77.38 309 THR A N 1
ATOM 2381 C CA . THR A 1 309 ? 22.385 -7.675 -38.054 1.00 77.38 309 THR A CA 1
ATOM 2382 C C . THR A 1 309 ? 22.737 -7.337 -36.606 1.00 77.38 309 THR A C 1
ATOM 2384 O O . THR A 1 309 ? 23.542 -8.023 -35.973 1.00 77.38 309 THR A O 1
ATOM 2387 N N . TRP A 1 310 ? 22.130 -6.275 -36.067 1.00 75.69 310 TRP A N 1
ATOM 2388 C CA . TRP A 1 310 ? 22.432 -5.763 -34.721 1.00 75.69 310 TRP A CA 1
ATOM 2389 C C . TRP A 1 310 ? 22.123 -6.770 -33.609 1.00 75.69 310 TRP A C 1
ATOM 2391 O O . TRP A 1 310 ? 22.769 -6.757 -32.564 1.00 75.69 310 TRP A O 1
ATOM 2401 N N . SER A 1 311 ? 21.155 -7.662 -33.831 1.00 73.81 311 SER A N 1
ATOM 2402 C CA . SER A 1 311 ? 20.818 -8.754 -32.908 1.00 73.81 311 SER A CA 1
ATOM 2403 C C . SER A 1 311 ? 21.928 -9.804 -32.788 1.00 73.81 311 SER A C 1
ATOM 2405 O O . SER A 1 311 ? 22.053 -10.435 -31.741 1.00 73.81 311 SER A O 1
ATOM 2407 N N . SER A 1 312 ? 22.753 -9.964 -33.827 1.00 75.44 312 SER A N 1
ATOM 2408 C CA . SER A 1 312 ? 23.897 -10.884 -33.841 1.00 75.44 312 SER A CA 1
ATOM 2409 C C . SER A 1 312 ? 25.199 -10.246 -33.345 1.00 75.44 312 SER A C 1
ATOM 2411 O O . SER A 1 312 ? 26.158 -10.961 -33.057 1.00 75.44 312 SER A O 1
ATOM 2413 N N . ASP A 1 313 ? 25.241 -8.913 -33.217 1.00 79.88 313 ASP A N 1
ATOM 2414 C CA . ASP A 1 313 ? 26.404 -8.205 -32.685 1.00 79.88 313 ASP A CA 1
ATOM 2415 C C . ASP A 1 313 ? 26.568 -8.534 -31.187 1.00 79.88 313 ASP A C 1
ATOM 2417 O O . ASP A 1 313 ? 25.655 -8.266 -30.398 1.00 79.88 313 ASP A O 1
ATOM 2421 N N . PRO A 1 314 ? 27.714 -9.093 -30.757 1.00 79.25 314 PRO A N 1
ATOM 2422 C CA . PRO A 1 314 ? 27.907 -9.552 -29.383 1.00 79.25 314 PRO A CA 1
ATOM 2423 C C . PRO A 1 314 ? 27.963 -8.418 -28.347 1.00 79.25 314 PRO A C 1
ATOM 2425 O O . PRO A 1 314 ? 27.898 -8.700 -27.152 1.00 79.25 314 PRO A O 1
ATOM 2428 N N . TYR A 1 315 ? 28.092 -7.157 -28.770 1.00 81.38 315 TYR A N 1
ATOM 2429 C CA . TYR A 1 315 ? 28.170 -5.983 -27.897 1.00 81.38 315 TYR A CA 1
ATOM 2430 C C . TYR A 1 315 ? 26.914 -5.113 -27.923 1.00 81.38 315 TYR A C 1
ATOM 2432 O O . TYR A 1 315 ? 26.775 -4.245 -27.055 1.00 81.38 315 TYR A O 1
ATOM 2440 N N . ALA A 1 316 ? 25.999 -5.345 -28.867 1.00 77.38 316 ALA A N 1
ATOM 2441 C CA . ALA A 1 316 ? 24.721 -4.639 -28.950 1.00 77.38 316 ALA A CA 1
ATOM 2442 C C . ALA A 1 316 ? 23.515 -5.559 -28.700 1.00 77.38 316 ALA A C 1
ATOM 2444 O O . ALA A 1 316 ? 22.624 -5.196 -27.927 1.00 77.38 316 ALA A O 1
ATOM 2445 N N . LYS A 1 317 ? 23.498 -6.748 -29.325 1.00 77.31 317 LYS A N 1
ATOM 2446 C CA . LYS A 1 317 ? 22.416 -7.750 -29.272 1.00 77.31 317 LYS A CA 1
ATOM 2447 C C . LYS A 1 317 ? 21.013 -7.179 -29.515 1.00 77.31 317 LYS A C 1
ATOM 2449 O O . LYS A 1 317 ? 20.020 -7.706 -29.017 1.00 77.31 317 LYS A O 1
ATOM 2454 N N . GLY A 1 318 ? 20.937 -6.096 -30.280 1.00 75.50 318 GLY A N 1
ATOM 2455 C CA . GLY A 1 318 ? 19.744 -5.303 -30.560 1.00 75.50 318 GLY A CA 1
ATOM 2456 C C . GLY A 1 318 ? 20.140 -3.930 -31.103 1.00 75.50 318 GLY A C 1
ATOM 2457 O O . GLY A 1 318 ? 21.276 -3.497 -30.914 1.00 75.50 318 GLY A O 1
ATOM 2458 N N . ALA A 1 319 ? 19.246 -3.259 -31.834 1.00 73.00 319 ALA A N 1
ATOM 2459 C CA . ALA A 1 319 ? 19.607 -2.018 -32.529 1.00 73.00 319 ALA A CA 1
ATOM 2460 C C . ALA A 1 319 ? 19.480 -0.786 -31.615 1.00 73.00 319 ALA A C 1
ATOM 2462 O O . ALA A 1 319 ? 20.446 -0.352 -30.990 1.00 73.00 319 ALA A O 1
ATOM 2463 N N . TRP A 1 320 ? 18.282 -0.211 -31.503 1.00 73.31 320 TRP A N 1
ATOM 2464 C CA . TRP A 1 320 ? 17.997 0.893 -30.584 1.00 73.31 320 TRP A CA 1
ATOM 2465 C C . TRP A 1 320 ? 16.862 0.522 -29.641 1.00 73.31 320 TRP A C 1
ATOM 2467 O O . TRP A 1 320 ? 16.009 -0.301 -29.954 1.00 73.31 320 TRP A O 1
ATOM 2477 N N . PHE A 1 321 ? 16.832 1.137 -28.462 1.00 72.81 321 PHE A N 1
ATOM 2478 C CA . PHE A 1 321 ? 15.817 0.819 -27.463 1.00 72.81 321 PHE A CA 1
ATOM 2479 C C . PHE A 1 321 ? 14.402 1.032 -28.012 1.00 72.81 321 PHE A C 1
ATOM 2481 O O . PHE A 1 321 ? 14.119 2.111 -28.522 1.00 72.81 321 PHE A O 1
ATOM 2488 N N . CYS A 1 322 ? 13.536 0.026 -27.880 1.00 76.56 322 CYS A N 1
ATOM 2489 C CA . CYS A 1 322 ? 12.088 0.103 -28.064 1.00 76.56 322 CYS A CA 1
ATOM 2490 C C . CYS A 1 322 ? 11.429 -0.790 -27.005 1.00 76.56 322 CYS A C 1
ATOM 2492 O O . CYS A 1 322 ? 11.926 -1.887 -26.730 1.00 76.56 322 CYS A O 1
ATOM 2494 N N . ALA A 1 323 ? 10.369 -0.295 -26.365 1.00 73.00 323 ALA A N 1
ATOM 2495 C CA . ALA A 1 323 ? 9.728 -0.973 -25.242 1.00 73.00 323 ALA A CA 1
ATOM 2496 C C . ALA A 1 323 ? 8.516 -1.810 -25.683 1.00 73.00 323 ALA A C 1
ATOM 2498 O O . ALA A 1 323 ? 7.710 -1.367 -26.502 1.00 73.00 323 ALA A O 1
ATOM 2499 N N . SER A 1 324 ? 8.360 -2.992 -25.078 1.00 78.19 324 SER A N 1
ATOM 2500 C CA . SER A 1 324 ? 7.119 -3.777 -25.161 1.00 78.19 324 SER A CA 1
ATOM 2501 C C . SER A 1 324 ? 6.065 -3.269 -24.171 1.00 78.19 324 SER A C 1
ATOM 2503 O O . SER A 1 324 ? 6.415 -2.605 -23.187 1.00 78.19 324 SER A O 1
ATOM 2505 N N . PRO A 1 325 ? 4.773 -3.585 -24.380 1.00 78.62 325 PRO A N 1
ATOM 2506 C CA . PRO A 1 325 ? 3.733 -3.268 -23.415 1.00 78.62 325 PRO A CA 1
ATOM 2507 C C . PRO A 1 325 ? 4.080 -3.748 -22.005 1.00 78.62 325 PRO A C 1
ATOM 2509 O O . PRO A 1 325 ? 4.577 -4.856 -21.799 1.00 78.62 325 PRO A O 1
ATOM 2512 N N . ASN A 1 326 ? 3.782 -2.912 -21.015 1.00 68.38 326 ASN A N 1
ATOM 2513 C CA . ASN A 1 326 ? 4.081 -3.090 -19.594 1.00 68.38 326 ASN A CA 1
ATOM 2514 C C . ASN A 1 326 ? 5.571 -3.053 -19.218 1.00 68.38 326 ASN A C 1
ATOM 2516 O O . ASN A 1 326 ? 5.878 -3.051 -18.026 1.00 68.38 326 ASN A O 1
ATOM 2520 N N . MET A 1 327 ? 6.511 -3.005 -20.167 1.00 67.12 327 MET A N 1
ATOM 2521 C CA . MET A 1 327 ? 7.947 -3.009 -19.858 1.00 67.12 327 MET A CA 1
ATOM 2522 C C . MET A 1 327 ? 8.348 -1.813 -18.982 1.00 67.12 327 MET A C 1
ATOM 2524 O O . MET A 1 327 ? 9.199 -1.939 -18.101 1.00 67.12 327 MET A O 1
ATOM 2528 N N . THR A 1 328 ? 7.690 -0.668 -19.173 1.00 63.38 328 THR A N 1
ATOM 2529 C CA . THR A 1 328 ? 8.022 0.578 -18.476 1.00 63.38 328 THR A CA 1
ATOM 2530 C C . THR A 1 328 ? 7.371 0.668 -17.089 1.00 63.38 328 THR A C 1
ATOM 2532 O O . THR A 1 328 ? 7.929 1.282 -16.179 1.00 63.38 328 THR A O 1
ATOM 2535 N N . THR A 1 329 ? 6.194 0.062 -16.887 1.00 60.19 329 THR A N 1
ATOM 2536 C CA . THR A 1 329 ? 5.384 0.250 -15.664 1.00 60.19 329 THR A CA 1
ATOM 2537 C C . THR A 1 329 ? 5.230 -0.986 -14.780 1.00 60.19 329 THR A C 1
ATOM 2539 O O . THR A 1 329 ? 4.912 -0.834 -13.596 1.00 60.19 329 THR A O 1
ATOM 2542 N N . LYS A 1 330 ? 5.499 -2.197 -15.285 1.00 54.28 330 LYS A N 1
ATOM 2543 C CA . LYS A 1 330 ? 5.322 -3.472 -14.558 1.00 54.28 330 LYS A CA 1
ATOM 2544 C C . LYS A 1 330 ? 6.102 -3.541 -13.246 1.00 54.28 330 LYS A C 1
ATOM 2546 O O . LYS A 1 330 ? 5.610 -4.110 -12.278 1.00 54.28 330 LYS A O 1
ATOM 2551 N N . HIS A 1 331 ? 7.275 -2.915 -13.191 1.00 50.25 331 HIS A N 1
ATOM 2552 C CA . HIS A 1 331 ? 8.131 -2.886 -11.998 1.00 50.25 331 HIS A CA 1
ATOM 2553 C C . HIS A 1 331 ? 7.956 -1.616 -11.146 1.00 50.25 331 HIS A C 1
ATOM 2555 O O . HIS A 1 331 ? 8.563 -1.486 -10.086 1.00 50.25 331 HIS A O 1
ATOM 2561 N N . LEU A 1 332 ? 7.099 -0.688 -11.586 1.00 50.09 332 LEU A N 1
ATOM 2562 C CA . LEU A 1 332 ? 6.810 0.580 -10.913 1.00 50.09 332 LEU A CA 1
ATOM 2563 C C . LEU A 1 332 ? 5.646 0.451 -9.906 1.00 50.09 332 LEU A C 1
ATOM 2565 O O . LEU A 1 332 ? 5.491 1.289 -9.021 1.00 50.09 332 LEU A O 1
ATOM 2569 N N . SER A 1 333 ? 4.826 -0.598 -10.032 1.00 45.94 333 SER A N 1
ATOM 2570 C CA . SER A 1 333 ? 3.625 -0.866 -9.221 1.00 45.94 333 SER A CA 1
ATOM 2571 C C . SER A 1 333 ? 3.922 -1.082 -7.732 1.00 45.94 333 SER A C 1
ATOM 2573 O O . SER A 1 333 ? 3.164 -0.611 -6.885 1.00 45.94 333 SER A O 1
ATOM 2575 N N . VAL A 1 334 ? 5.053 -1.719 -7.409 1.00 41.91 334 VAL A N 1
ATOM 2576 C CA . VAL A 1 334 ? 5.498 -1.976 -6.026 1.00 41.91 334 VAL A CA 1
ATOM 2577 C C . VAL A 1 334 ? 5.810 -0.671 -5.283 1.00 41.91 334 VAL A C 1
ATOM 2579 O O . VAL A 1 334 ? 5.577 -0.564 -4.084 1.00 41.91 334 VAL A O 1
ATOM 2582 N N . VAL A 1 335 ? 6.269 0.355 -6.004 1.00 45.62 335 VAL A N 1
ATOM 2583 C CA . VAL A 1 335 ? 6.625 1.669 -5.442 1.00 45.62 335 VAL A CA 1
ATOM 2584 C C . VAL A 1 335 ? 5.404 2.598 -5.321 1.00 45.62 335 VAL A C 1
ATOM 2586 O O . VAL A 1 335 ? 5.407 3.542 -4.535 1.00 45.62 335 VAL A O 1
ATOM 2589 N N . LYS A 1 336 ? 4.324 2.317 -6.061 1.00 54.22 336 LYS A N 1
ATOM 2590 C CA . LYS A 1 336 ? 3.120 3.164 -6.156 1.00 54.22 336 LYS A CA 1
ATOM 2591 C C . LYS A 1 336 ? 1.973 2.780 -5.218 1.00 54.22 336 LYS A C 1
ATOM 2593 O O . LYS A 1 336 ? 0.885 3.318 -5.365 1.00 54.22 336 LYS A O 1
ATOM 2598 N N . GLY A 1 337 ? 2.192 1.854 -4.284 1.00 58.44 337 GLY A N 1
ATOM 2599 C CA . GLY A 1 337 ? 1.134 1.420 -3.369 1.00 58.44 337 GLY A CA 1
ATOM 2600 C C . GLY A 1 337 ? 0.080 0.536 -4.042 1.00 58.44 337 GLY A C 1
ATOM 2601 O O . GLY A 1 337 ? -1.098 0.662 -3.755 1.00 58.44 337 GLY A O 1
ATOM 2602 N N . PHE A 1 338 ? 0.463 -0.362 -4.956 1.00 67.12 338 PHE A N 1
ATOM 2603 C CA . PHE A 1 338 ? -0.455 -1.378 -5.510 1.00 67.12 338 PHE A CA 1
ATOM 2604 C C . PHE A 1 338 ? -0.033 -2.802 -5.150 1.00 67.12 338 PHE A C 1
ATOM 2606 O O . PHE A 1 338 ? -0.318 -3.750 -5.881 1.00 67.12 338 PHE A O 1
ATOM 2613 N N . ALA A 1 339 ? 0.680 -2.963 -4.035 1.00 68.50 339 ALA A N 1
ATOM 2614 C CA . ALA A 1 339 ? 1.282 -4.237 -3.667 1.00 68.50 339 ALA A CA 1
ATOM 2615 C C . ALA A 1 339 ? 0.228 -5.334 -3.409 1.00 68.50 339 ALA A C 1
ATOM 2617 O O . ALA A 1 339 ? 0.433 -6.458 -3.857 1.00 68.50 339 ALA A O 1
ATOM 2618 N N . ASN A 1 340 ? -0.929 -5.012 -2.813 1.00 75.19 340 ASN A N 1
ATOM 2619 C CA . ASN A 1 340 ? -2.029 -5.975 -2.622 1.00 75.19 340 ASN A CA 1
ATOM 2620 C C . ASN A 1 340 ? -2.593 -6.495 -3.950 1.00 75.19 340 ASN A C 1
ATOM 2622 O O . ASN A 1 340 ? -2.690 -7.701 -4.150 1.00 75.19 340 ASN A O 1
ATOM 2626 N N . VAL A 1 341 ? -2.912 -5.583 -4.875 1.00 77.25 341 VAL A N 1
ATOM 2627 C CA . VAL A 1 341 ? -3.465 -5.915 -6.201 1.00 77.25 341 VAL A CA 1
ATOM 2628 C C . VAL A 1 341 ? -2.453 -6.712 -7.026 1.00 77.25 341 VAL A C 1
ATOM 2630 O O . VAL A 1 341 ? -2.806 -7.649 -7.736 1.00 77.25 341 VAL A O 1
ATOM 2633 N N . TYR A 1 342 ? -1.168 -6.367 -6.912 1.00 76.25 342 TYR A N 1
ATOM 2634 C CA . TYR A 1 342 ? -0.094 -7.093 -7.580 1.00 76.25 342 TYR A CA 1
ATOM 2635 C C . TYR A 1 342 ? 0.068 -8.518 -7.035 1.00 76.25 342 TYR A C 1
ATOM 2637 O O . TYR A 1 342 ? 0.151 -9.456 -7.824 1.00 76.25 342 TYR A O 1
ATOM 2645 N N . LEU A 1 343 ? 0.074 -8.696 -5.709 1.00 77.06 343 LEU A N 1
ATOM 2646 C CA . LEU A 1 343 ? 0.131 -10.027 -5.096 1.00 77.06 343 LEU A CA 1
ATOM 2647 C C . LEU A 1 343 ? -1.102 -10.863 -5.441 1.00 77.06 343 LEU A C 1
ATOM 2649 O O . LEU A 1 343 ? -0.945 -12.035 -5.765 1.00 77.06 343 LEU A O 1
ATOM 2653 N N . TYR A 1 344 ? -2.292 -10.255 -5.445 1.00 83.94 344 TYR A N 1
ATOM 2654 C CA . TYR A 1 344 ? -3.521 -10.899 -5.907 1.00 83.94 344 TYR A CA 1
ATOM 2655 C C . TYR A 1 344 ? -3.358 -11.443 -7.331 1.00 83.94 344 TYR A C 1
ATOM 2657 O O . TYR A 1 344 ? -3.475 -12.644 -7.542 1.00 83.94 344 TYR A O 1
ATOM 2665 N N . ALA A 1 345 ? -2.965 -10.597 -8.288 1.00 82.69 345 ALA A N 1
ATOM 2666 C CA . ALA A 1 345 ? -2.779 -11.012 -9.680 1.00 82.69 345 ALA A CA 1
ATOM 2667 C C . ALA A 1 345 ? -1.699 -12.097 -9.865 1.00 82.69 345 ALA A C 1
ATOM 2669 O O . ALA A 1 345 ? -1.801 -12.934 -10.761 1.00 82.69 345 ALA A O 1
ATOM 2670 N N . LEU A 1 346 ? -0.648 -12.091 -9.038 1.00 80.31 346 LEU A N 1
ATOM 2671 C CA . LEU A 1 346 ? 0.375 -13.137 -9.064 1.00 80.31 346 LEU A CA 1
ATOM 2672 C C . LEU A 1 346 ? -0.156 -14.479 -8.559 1.00 80.31 346 LEU A C 1
ATOM 2674 O O . LEU A 1 346 ? 0.141 -15.505 -9.165 1.00 80.31 346 LEU A O 1
ATOM 2678 N N . HIS A 1 347 ? -0.914 -14.472 -7.468 1.00 87.44 347 HIS A N 1
ATOM 2679 C CA . HIS A 1 347 ? -1.488 -15.683 -6.893 1.00 87.44 347 HIS A CA 1
ATOM 2680 C C . HIS A 1 347 ? -2.582 -16.285 -7.778 1.00 87.44 347 HIS A C 1
ATOM 2682 O O . HIS A 1 347 ? -2.591 -17.498 -7.957 1.00 87.44 347 HIS A O 1
ATOM 2688 N N . GLU A 1 348 ? -3.394 -15.458 -8.439 1.00 83.88 348 GLU A N 1
ATOM 2689 C CA . GLU A 1 348 ? -4.340 -15.925 -9.465 1.00 83.88 348 GLU A CA 1
ATOM 2690 C C . GLU A 1 348 ? -3.629 -16.642 -10.624 1.00 83.88 348 GLU A C 1
ATOM 2692 O O . GLU A 1 348 ? -4.130 -17.620 -11.171 1.00 83.88 348 GLU A O 1
ATOM 2697 N N . LYS A 1 349 ? -2.431 -16.178 -11.004 1.00 83.94 349 LYS A N 1
ATOM 2698 C CA . LYS A 1 349 ? -1.683 -16.741 -12.134 1.00 83.94 349 LYS A CA 1
ATOM 2699 C C . LYS A 1 349 ? -0.860 -17.980 -11.777 1.00 83.94 349 LYS A C 1
ATOM 2701 O O . LYS A 1 349 ? -0.751 -18.894 -12.589 1.00 83.94 349 LYS A O 1
ATOM 2706 N N . TYR A 1 350 ? -0.189 -17.963 -10.629 1.00 82.38 350 TYR A N 1
ATOM 2707 C CA . TYR A 1 350 ? 0.830 -18.956 -10.267 1.00 82.38 350 TYR A CA 1
ATOM 2708 C C . TYR A 1 350 ? 0.406 -19.872 -9.112 1.00 82.38 350 TYR A C 1
ATOM 2710 O O . TYR A 1 350 ? 1.136 -20.807 -8.785 1.00 82.38 350 TYR A O 1
ATOM 2718 N N . GLY A 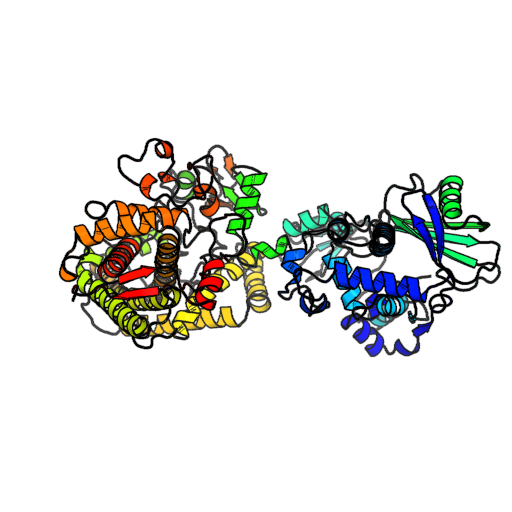1 351 ? -0.760 -19.629 -8.510 1.00 87.38 351 GLY A N 1
ATOM 2719 C CA . GLY A 1 351 ? -1.332 -20.447 -7.448 1.00 87.38 351 GLY A CA 1
ATOM 2720 C C . GLY A 1 351 ? -0.983 -19.981 -6.024 1.00 87.38 351 GLY A C 1
ATOM 2721 O O . GLY A 1 351 ? -0.552 -18.843 -5.801 1.00 87.38 351 GLY A O 1
ATOM 2722 N N . PRO A 1 352 ? -1.163 -20.854 -5.016 1.00 88.06 352 PRO A N 1
ATOM 2723 C CA . PRO A 1 352 ? -1.183 -20.467 -3.603 1.00 88.06 352 PRO A CA 1
ATOM 2724 C C . PRO A 1 352 ? 0.186 -20.096 -3.020 1.00 88.06 352 PRO A C 1
ATOM 2726 O O . PRO A 1 352 ? 0.243 -19.464 -1.968 1.00 88.06 352 PRO A O 1
ATOM 2729 N N . VAL A 1 353 ? 1.300 -20.449 -3.666 1.00 91.31 353 VAL A N 1
ATOM 2730 C CA . VAL A 1 353 ? 2.654 -20.140 -3.179 1.00 91.31 353 VAL A CA 1
ATOM 2731 C C . VAL A 1 353 ? 3.458 -19.508 -4.303 1.00 91.31 353 VAL A C 1
ATOM 2733 O O . VAL A 1 353 ? 3.722 -20.144 -5.319 1.00 91.31 353 VAL A O 1
ATOM 2736 N N . VAL A 1 354 ? 3.870 -18.253 -4.117 1.00 85.25 354 VAL A N 1
ATOM 2737 C CA . VAL A 1 354 ? 4.571 -17.483 -5.151 1.00 85.25 354 VAL A CA 1
ATOM 2738 C C . VAL A 1 354 ? 5.834 -16.861 -4.582 1.00 85.25 354 VAL A C 1
ATOM 2740 O O . VAL A 1 354 ? 5.812 -16.170 -3.563 1.00 85.25 354 VAL A O 1
ATOM 2743 N N . ARG A 1 355 ? 6.959 -17.066 -5.268 1.00 78.50 355 ARG A N 1
ATOM 2744 C CA . ARG A 1 355 ? 8.207 -16.359 -4.975 1.00 78.50 355 ARG A CA 1
ATOM 2745 C C . ARG A 1 355 ? 8.148 -14.962 -5.594 1.00 78.50 355 ARG A C 1
ATOM 2747 O O . ARG A 1 355 ? 8.089 -14.829 -6.811 1.00 78.50 355 ARG A O 1
ATOM 2754 N N . ILE A 1 356 ? 8.174 -13.930 -4.755 1.00 72.75 356 ILE A N 1
ATOM 2755 C CA . ILE A 1 356 ? 8.006 -12.522 -5.165 1.00 72.75 356 ILE A CA 1
ATOM 2756 C C . ILE A 1 356 ? 9.322 -11.734 -5.171 1.00 72.75 356 ILE A C 1
ATOM 2758 O O . ILE A 1 356 ? 9.384 -10.622 -5.689 1.00 72.75 356 ILE A O 1
ATOM 2762 N N . GLY A 1 357 ? 10.383 -12.312 -4.611 1.00 64.25 357 GLY A N 1
ATOM 2763 C CA . GLY A 1 357 ? 11.735 -11.762 -4.614 1.00 64.25 357 GLY A CA 1
ATOM 2764 C C . GLY A 1 357 ? 12.775 -12.868 -4.422 1.00 64.25 357 GLY A C 1
ATOM 2765 O O . GLY A 1 357 ? 12.396 -14.011 -4.163 1.00 64.25 357 GLY A O 1
ATOM 2766 N N . PRO A 1 358 ? 14.084 -12.558 -4.521 1.00 60.47 358 PRO A N 1
ATOM 2767 C CA . PRO A 1 358 ? 15.151 -13.561 -4.420 1.00 60.47 358 PRO A CA 1
ATOM 2768 C C . PRO A 1 358 ? 15.003 -14.476 -3.195 1.00 60.47 358 PRO A C 1
ATOM 2770 O O . PRO A 1 358 ? 15.034 -15.699 -3.331 1.00 60.47 358 PRO A O 1
ATOM 2773 N N . ASN A 1 359 ? 14.721 -13.857 -2.042 1.00 74.81 359 ASN A N 1
ATOM 2774 C CA . ASN A 1 359 ? 14.525 -14.502 -0.745 1.00 74.81 359 ASN A CA 1
ATOM 2775 C C . ASN A 1 359 ? 13.144 -14.164 -0.158 1.00 74.81 359 ASN A C 1
ATOM 2777 O O . ASN A 1 359 ? 13.021 -14.008 1.054 1.00 74.81 359 ASN A O 1
ATOM 2781 N N . GLU A 1 360 ? 12.112 -13.989 -0.992 1.00 77.38 360 GLU A N 1
ATOM 2782 C CA . GLU A 1 360 ? 10.760 -13.674 -0.511 1.00 77.38 360 GLU A CA 1
ATOM 2783 C C . GLU A 1 360 ? 9.694 -14.578 -1.118 1.00 77.38 360 GLU A C 1
ATOM 2785 O O . GLU A 1 360 ? 9.588 -14.696 -2.341 1.00 77.38 360 GLU A O 1
ATOM 2790 N N . VAL A 1 361 ? 8.866 -15.165 -0.253 1.00 86.31 361 VAL A N 1
ATOM 2791 C CA . VAL A 1 361 ? 7.761 -16.045 -0.640 1.00 86.31 361 VAL A CA 1
ATOM 2792 C C . VAL A 1 361 ? 6.457 -15.532 -0.035 1.00 86.31 361 VAL A C 1
ATOM 2794 O O . VAL A 1 361 ? 6.361 -15.258 1.163 1.00 86.31 361 VAL A O 1
ATOM 2797 N N . SER A 1 362 ? 5.451 -15.386 -0.888 1.00 89.81 362 SER A N 1
ATOM 2798 C CA . SER A 1 362 ? 4.082 -15.042 -0.525 1.00 89.81 362 SER A CA 1
ATOM 2799 C C . SER A 1 362 ? 3.216 -16.296 -0.551 1.00 89.81 362 SER A C 1
ATOM 2801 O O . SER A 1 362 ? 3.336 -17.113 -1.466 1.00 89.81 362 SER A O 1
ATOM 2803 N N . PHE A 1 363 ? 2.349 -16.434 0.447 1.00 91.62 363 PHE A N 1
ATOM 2804 C CA . PHE A 1 363 ? 1.380 -17.516 0.575 1.00 91.62 363 PHE A CA 1
ATOM 2805 C C . PHE A 1 363 ? -0.041 -16.945 0.502 1.00 91.62 363 PHE A C 1
ATOM 2807 O O . PHE A 1 363 ? -0.367 -15.991 1.210 1.00 91.62 363 PHE A O 1
ATOM 2814 N N . ALA A 1 364 ? -0.888 -17.559 -0.317 1.00 87.75 364 ALA A N 1
ATOM 2815 C CA . ALA A 1 364 ? -2.311 -17.270 -0.465 1.00 87.75 364 ALA A CA 1
ATOM 2816 C C . ALA A 1 364 ? -3.180 -18.493 -0.113 1.00 87.75 364 ALA A C 1
ATOM 2818 O O . ALA A 1 364 ? -4.186 -18.752 -0.758 1.00 87.75 364 ALA A O 1
ATOM 2819 N N . GLY A 1 365 ? -2.784 -19.242 0.918 1.00 82.69 365 GLY A N 1
ATOM 2820 C CA . GLY A 1 365 ? -3.532 -20.385 1.448 1.00 82.69 365 GLY A CA 1
ATOM 2821 C C . GLY A 1 365 ? -3.544 -20.403 2.982 1.00 82.69 365 GLY A C 1
ATOM 2822 O O . GLY A 1 365 ? -3.199 -19.391 3.605 1.00 82.69 365 GLY A O 1
ATOM 2823 N N . PRO A 1 366 ? -3.871 -21.543 3.622 1.00 84.81 366 PRO A N 1
ATOM 2824 C CA . PRO A 1 366 ? -3.963 -21.687 5.080 1.00 84.81 366 PRO A CA 1
ATOM 2825 C C . PRO A 1 366 ? -2.581 -21.732 5.772 1.00 84.81 366 PRO A C 1
ATOM 2827 O O . PRO A 1 366 ? -2.290 -22.594 6.594 1.00 84.81 366 PRO A O 1
ATOM 2830 N N . ALA A 1 367 ? -1.696 -20.789 5.442 1.00 89.19 367 ALA A N 1
ATOM 2831 C CA . ALA A 1 367 ? -0.352 -20.657 6.004 1.00 89.19 367 ALA A CA 1
ATOM 2832 C C . ALA A 1 367 ? -0.290 -19.698 7.204 1.00 89.19 367 ALA A C 1
ATOM 2834 O O . ALA A 1 367 ? 0.777 -19.515 7.791 1.00 89.19 367 ALA A O 1
ATOM 2835 N N . LEU A 1 368 ? -1.414 -19.077 7.578 1.00 87.81 368 LEU A N 1
ATOM 2836 C CA . LEU A 1 368 ? -1.465 -18.074 8.641 1.00 87.81 368 LEU A CA 1
ATOM 2837 C C . LEU A 1 368 ? -0.950 -18.628 9.975 1.00 87.81 368 LEU A C 1
ATOM 2839 O O . LEU A 1 368 ? -0.100 -18.003 10.608 1.00 87.81 368 LEU A O 1
ATOM 2843 N N . GLU A 1 369 ? -1.406 -19.814 10.373 1.00 87.44 369 GLU A N 1
ATOM 2844 C CA . GLU A 1 369 ? -0.974 -20.456 11.617 1.00 87.44 369 GLU A CA 1
ATOM 2845 C C . GLU A 1 369 ? 0.475 -20.940 11.548 1.00 87.44 369 GLU A C 1
ATOM 2847 O O . GLU A 1 369 ? 1.249 -20.708 12.476 1.00 87.44 369 GLU A O 1
ATOM 2852 N N . ALA A 1 370 ? 0.891 -21.489 10.405 1.00 89.00 370 ALA A N 1
ATOM 2853 C CA . ALA A 1 370 ? 2.271 -21.911 10.189 1.00 89.00 370 ALA A CA 1
ATOM 2854 C C . ALA A 1 370 ? 3.272 -20.739 10.197 1.00 89.00 370 ALA A C 1
ATOM 2856 O O . ALA A 1 370 ? 4.414 -20.919 10.609 1.00 89.00 370 ALA A O 1
ATOM 2857 N N . ILE A 1 371 ? 2.876 -19.538 9.761 1.00 90.50 371 ILE A N 1
ATOM 2858 C CA . ILE A 1 371 ? 3.770 -18.370 9.686 1.00 90.50 371 ILE A CA 1
ATOM 2859 C C . ILE A 1 371 ? 3.699 -17.506 10.953 1.00 90.50 371 ILE A C 1
ATOM 2861 O O . ILE A 1 371 ? 4.729 -17.027 11.434 1.00 90.50 371 ILE A O 1
ATOM 2865 N N . TYR A 1 372 ? 2.499 -17.272 11.489 1.00 90.88 372 TYR A N 1
ATOM 2866 C CA . TYR A 1 372 ? 2.266 -16.305 12.569 1.00 90.88 372 TYR A CA 1
ATOM 2867 C C . TYR A 1 372 ? 1.848 -16.933 13.903 1.00 90.88 372 TYR A C 1
ATOM 2869 O O . TYR A 1 372 ? 1.955 -16.263 14.932 1.00 90.88 372 TYR A O 1
ATOM 2877 N N . GLY A 1 373 ? 1.385 -18.184 13.898 1.00 88.12 373 GLY A N 1
ATOM 2878 C CA . GLY A 1 373 ? 0.877 -18.883 15.075 1.00 88.12 373 GLY A CA 1
ATOM 2879 C C . GLY A 1 373 ? 1.949 -19.276 16.097 1.00 88.12 373 GLY A C 1
ATOM 2880 O O . GLY A 1 373 ? 3.118 -18.887 16.025 1.00 88.12 373 GLY A O 1
ATOM 2881 N N . LEU A 1 374 ? 1.525 -20.051 17.095 1.00 83.94 374 LEU A N 1
ATOM 2882 C CA . LEU A 1 374 ? 2.414 -20.657 18.087 1.00 83.94 374 LEU A CA 1
ATOM 2883 C C . LEU A 1 374 ? 3.039 -21.925 17.498 1.00 83.94 374 LEU A C 1
ATOM 2885 O O . LEU A 1 374 ? 2.331 -22.808 17.027 1.00 83.94 374 LEU A O 1
ATOM 2889 N N . ARG A 1 375 ? 4.372 -22.025 17.523 1.00 80.00 375 ARG A N 1
ATOM 2890 C CA . ARG A 1 375 ? 5.111 -23.088 16.826 1.00 80.00 375 ARG A CA 1
ATOM 2891 C C . ARG A 1 375 ? 6.090 -23.804 17.745 1.00 80.00 375 ARG A C 1
ATOM 2893 O O . ARG A 1 375 ? 6.715 -23.181 18.607 1.00 80.00 375 ARG A O 1
ATOM 2900 N N . LYS A 1 376 ? 6.280 -25.107 17.507 1.00 64.44 376 LYS A N 1
ATOM 2901 C CA . LYS A 1 376 ? 7.383 -25.882 18.093 1.00 64.44 376 LYS A CA 1
ATOM 2902 C C . LYS A 1 376 ? 8.695 -25.354 17.497 1.00 64.44 376 LYS A C 1
ATOM 2904 O O . LYS A 1 376 ? 8.911 -25.495 16.302 1.00 64.44 376 LYS A O 1
ATOM 2909 N N . GLY A 1 377 ? 9.518 -24.690 18.311 1.00 64.88 377 GLY A N 1
ATOM 2910 C CA . GLY A 1 377 ? 10.739 -23.991 17.866 1.00 64.88 377 GLY A CA 1
ATOM 2911 C C . GLY A 1 377 ? 10.706 -22.463 18.013 1.00 64.88 377 GLY A C 1
ATOM 2912 O O . GLY A 1 377 ? 11.720 -21.813 17.779 1.00 64.88 377 GLY A O 1
ATOM 2913 N N . GLY A 1 378 ? 9.583 -21.888 18.461 1.00 75.62 378 GLY A N 1
ATOM 2914 C CA . GLY A 1 378 ? 9.446 -20.451 18.718 1.00 75.62 378 GLY A CA 1
ATOM 2915 C C . GLY A 1 378 ? 8.785 -19.677 17.575 1.00 75.62 378 GLY A C 1
ATOM 2916 O O . GLY A 1 378 ? 8.573 -20.188 16.478 1.00 75.62 378 GLY A O 1
ATOM 2917 N N . ALA A 1 379 ? 8.398 -18.430 17.853 1.00 83.38 379 ALA A N 1
ATOM 2918 C CA . ALA A 1 379 ? 7.764 -17.566 16.862 1.00 83.38 379 ALA A CA 1
ATOM 2919 C C . ALA A 1 379 ? 8.775 -17.112 15.805 1.00 83.38 379 ALA A C 1
ATOM 2921 O O . ALA A 1 379 ? 9.896 -16.733 16.147 1.00 83.38 379 ALA A O 1
ATOM 2922 N N . LEU A 1 380 ? 8.354 -17.068 14.538 1.00 88.94 380 LEU A N 1
ATOM 2923 C CA . LEU A 1 380 ? 9.172 -16.455 13.500 1.00 88.94 380 LEU A CA 1
ATOM 2924 C C . LEU A 1 380 ? 9.332 -14.956 13.766 1.00 88.94 380 LEU A C 1
ATOM 2926 O O . LEU A 1 380 ? 8.388 -14.254 14.152 1.00 88.94 380 LEU A O 1
ATOM 2930 N N . GLU A 1 381 ? 10.538 -14.457 13.533 1.00 88.81 381 GLU A N 1
ATOM 2931 C CA . GLU A 1 381 ? 10.871 -13.055 13.744 1.00 88.81 381 GLU A CA 1
ATOM 2932 C C . GLU A 1 381 ? 10.439 -12.195 12.560 1.00 88.81 381 GLU A C 1
ATOM 2934 O O . GLU A 1 381 ? 10.341 -12.672 11.432 1.00 88.81 381 GLU A O 1
ATOM 2939 N N . LYS A 1 382 ? 10.167 -10.907 12.790 1.00 87.38 382 LYS A N 1
ATOM 2940 C CA . LYS A 1 382 ? 9.914 -9.975 11.681 1.00 87.38 382 LYS A CA 1
ATOM 2941 C C . LYS A 1 382 ? 11.176 -9.832 10.828 1.00 87.38 382 LYS A C 1
ATOM 2943 O O . LYS A 1 382 ? 12.284 -9.787 11.364 1.00 87.38 382 LYS A O 1
ATOM 2948 N N . SER A 1 383 ? 10.992 -9.737 9.511 1.00 81.50 383 SER A N 1
ATOM 2949 C CA . SER A 1 383 ? 12.098 -9.497 8.576 1.00 81.50 383 SER A CA 1
ATOM 2950 C C . SER A 1 383 ? 12.894 -8.255 8.981 1.00 81.50 383 SER A C 1
ATOM 2952 O O . SER A 1 383 ? 12.307 -7.229 9.323 1.00 81.50 383 SER A O 1
ATOM 2954 N N . ARG A 1 384 ? 14.229 -8.320 8.913 1.00 76.88 384 ARG A N 1
ATOM 2955 C CA . ARG A 1 384 ? 15.113 -7.194 9.277 1.00 76.88 384 ARG A CA 1
ATOM 2956 C C . ARG A 1 384 ? 14.871 -5.947 8.437 1.00 76.88 384 ARG A C 1
ATOM 2958 O O . ARG A 1 384 ? 15.093 -4.852 8.933 1.00 76.88 384 ARG A O 1
ATOM 2965 N N . ALA A 1 385 ? 14.408 -6.119 7.199 1.00 71.50 385 ALA A N 1
ATOM 2966 C CA . ALA A 1 385 ? 14.078 -5.015 6.305 1.00 71.50 385 ALA A CA 1
ATOM 2967 C C . ALA A 1 385 ? 12.763 -4.303 6.675 1.00 71.50 385 ALA A C 1
ATOM 2969 O O . ALA A 1 385 ? 12.452 -3.254 6.117 1.00 71.50 385 ALA A O 1
ATOM 2970 N N . TRP A 1 386 ? 11.966 -4.863 7.591 1.00 75.75 386 TRP A N 1
ATOM 2971 C CA . TRP A 1 386 ? 10.730 -4.244 8.050 1.00 75.75 386 TRP A CA 1
ATOM 2972 C C . TRP A 1 386 ? 11.014 -3.205 9.139 1.00 75.75 386 TRP A C 1
ATOM 2974 O O . TRP A 1 386 ? 11.306 -3.559 10.281 1.00 75.75 386 TRP A O 1
ATOM 2984 N N . LEU A 1 387 ? 10.846 -1.918 8.821 1.00 68.12 387 LEU A N 1
ATOM 2985 C CA . LEU A 1 387 ? 10.882 -0.852 9.833 1.00 68.12 387 LEU A CA 1
ATOM 2986 C C . LEU A 1 387 ? 9.518 -0.543 10.457 1.00 68.12 387 LEU A C 1
ATOM 2988 O O . LEU A 1 387 ? 9.462 0.010 11.552 1.00 68.12 387 LEU A O 1
ATOM 2992 N N . GLY A 1 388 ? 8.412 -0.827 9.764 1.00 68.94 388 GLY A N 1
ATOM 2993 C CA . GLY A 1 388 ? 7.100 -0.311 10.166 1.00 68.94 388 GLY A CA 1
ATOM 2994 C C . GLY A 1 388 ? 7.094 1.222 10.320 1.00 68.94 388 GLY A C 1
ATOM 2995 O O . GLY A 1 388 ? 7.865 1.932 9.659 1.00 68.94 388 GLY A O 1
ATOM 2996 N N . GLY A 1 389 ? 6.221 1.741 11.187 1.00 65.88 389 GLY A N 1
ATOM 2997 C CA . GLY A 1 389 ? 6.067 3.183 11.422 1.00 65.88 389 GLY A CA 1
ATOM 2998 C C . GLY A 1 389 ? 7.216 3.838 12.200 1.00 65.88 389 GLY A C 1
ATOM 2999 O O . GLY A 1 389 ? 7.405 5.041 12.089 1.00 65.88 389 GLY A O 1
ATOM 3000 N N . VAL A 1 390 ? 8.041 3.083 12.935 1.00 78.56 390 VAL A N 1
ATOM 3001 C CA . VAL A 1 390 ? 9.014 3.657 13.885 1.00 78.56 390 VAL A CA 1
ATOM 3002 C C . VAL A 1 390 ? 10.403 3.058 13.680 1.00 78.56 390 VAL A C 1
ATOM 3004 O O . VAL A 1 390 ? 10.579 1.845 13.712 1.00 78.56 390 VAL A O 1
ATOM 3007 N N . SER A 1 391 ? 11.407 3.913 13.462 1.00 81.31 391 SER A N 1
ATOM 3008 C CA . SER A 1 391 ? 12.806 3.478 13.338 1.00 81.31 391 SER A CA 1
ATOM 3009 C C . SER A 1 391 ? 13.446 3.263 14.714 1.00 81.31 391 SER A C 1
ATOM 3011 O O . SER A 1 391 ? 13.083 3.979 15.646 1.00 81.31 391 SER A O 1
ATOM 3013 N N . PRO A 1 392 ? 14.456 2.379 14.838 1.00 84.31 392 PRO A N 1
ATOM 3014 C CA . PRO A 1 392 ? 15.277 2.311 16.044 1.00 84.31 392 PRO A CA 1
ATOM 3015 C C . PRO A 1 392 ? 15.886 3.676 16.385 1.00 84.31 392 PRO A C 1
ATOM 3017 O O . PRO A 1 392 ? 16.320 4.410 15.489 1.00 84.31 392 PRO A O 1
ATOM 3020 N N . TRP A 1 393 ? 15.979 3.989 17.676 1.00 84.38 393 TRP A N 1
ATOM 3021 C CA . TRP A 1 393 ? 16.555 5.242 18.165 1.00 84.38 393 TRP A CA 1
ATOM 3022 C C . TRP A 1 393 ? 17.486 4.978 19.343 1.00 84.38 393 TRP A C 1
ATOM 3024 O O . TRP A 1 393 ? 17.143 4.230 20.251 1.00 84.38 393 TRP A O 1
ATOM 3034 N N . LYS A 1 394 ? 18.692 5.563 19.307 1.00 84.38 394 LYS A N 1
ATOM 3035 C CA . LYS A 1 394 ? 19.740 5.391 20.336 1.00 84.38 394 LYS A CA 1
ATOM 3036 C C . LYS A 1 394 ? 20.054 3.925 20.703 1.00 84.38 394 LYS A C 1
ATOM 3038 O O . LYS A 1 394 ? 20.479 3.644 21.814 1.00 84.38 394 LYS A O 1
ATOM 3043 N N . GLY A 1 395 ? 19.872 2.994 19.765 1.00 83.19 395 GLY A N 1
ATOM 3044 C CA . GLY A 1 395 ? 20.101 1.560 19.990 1.00 83.19 395 GLY A CA 1
ATOM 3045 C C . GLY A 1 395 ? 18.908 0.797 20.577 1.00 83.19 395 GLY A C 1
ATOM 3046 O O . GLY A 1 395 ? 18.991 -0.421 20.684 1.00 83.19 395 GLY A O 1
ATOM 3047 N N . PHE A 1 396 ? 17.802 1.478 20.886 1.00 87.25 396 PHE A N 1
ATOM 3048 C CA . PHE A 1 396 ? 16.562 0.871 21.366 1.00 87.25 396 PHE A CA 1
ATOM 3049 C C . PHE A 1 396 ? 15.579 0.599 20.224 1.00 87.25 396 PHE A C 1
ATOM 3051 O O . PHE A 1 396 ? 15.546 1.316 19.214 1.00 87.25 396 PHE A O 1
ATOM 3058 N N . HIS A 1 397 ? 14.748 -0.425 20.414 1.00 89.31 397 HIS A N 1
ATOM 3059 C CA . HIS A 1 397 ? 13.713 -0.845 19.476 1.00 89.31 397 HIS A CA 1
ATOM 3060 C C . HIS A 1 397 ? 12.331 -0.686 20.107 1.00 89.31 397 HIS A C 1
ATOM 3062 O O . HIS A 1 397 ? 12.126 -1.036 21.265 1.00 89.31 397 HIS A O 1
ATOM 3068 N N . GLY A 1 398 ? 11.359 -0.202 19.333 1.00 88.12 398 GLY A N 1
ATOM 3069 C CA . GLY A 1 398 ? 9.953 -0.296 19.730 1.00 88.12 398 GLY A CA 1
ATOM 3070 C C . GLY A 1 398 ? 9.409 -1.711 19.517 1.00 88.12 398 GLY A C 1
ATOM 3071 O O . GLY A 1 398 ? 9.920 -2.470 18.683 1.00 88.12 398 GLY A O 1
ATOM 3072 N N . LEU A 1 399 ? 8.305 -2.037 20.189 1.00 89.94 399 LEU A N 1
ATOM 3073 C CA . LEU A 1 399 ? 7.601 -3.323 20.130 1.00 89.94 399 LEU A CA 1
ATOM 3074 C C . LEU A 1 399 ? 7.340 -3.793 18.689 1.00 89.94 399 LEU A C 1
ATOM 3076 O O . LEU A 1 399 ? 7.360 -4.987 18.385 1.00 89.94 399 LEU A O 1
ATOM 3080 N N . GLY A 1 400 ? 7.123 -2.842 17.778 1.00 86.25 400 GLY A N 1
ATOM 3081 C CA . GLY A 1 400 ? 6.873 -3.083 16.361 1.00 86.25 400 GLY A CA 1
ATOM 3082 C C . GLY A 1 400 ? 7.996 -3.831 15.634 1.00 86.25 400 GLY A C 1
ATOM 3083 O O . GLY A 1 400 ? 7.686 -4.556 14.687 1.00 86.25 400 GLY A O 1
ATOM 3084 N N . ILE A 1 401 ? 9.250 -3.710 16.077 1.00 87.88 401 ILE A N 1
ATOM 3085 C CA . ILE A 1 401 ? 10.437 -4.308 15.434 1.00 87.88 401 ILE A CA 1
ATOM 3086 C C . ILE A 1 401 ? 11.350 -5.081 16.402 1.00 87.88 401 ILE A C 1
ATOM 3088 O O . ILE A 1 401 ? 12.242 -5.787 15.939 1.00 87.88 401 ILE A O 1
ATOM 3092 N N . ALA A 1 402 ? 11.124 -4.983 17.718 1.00 89.19 402 ALA A N 1
ATOM 3093 C CA . ALA A 1 402 ? 11.847 -5.749 18.733 1.00 89.19 402 ALA A CA 1
ATOM 3094 C C . ALA A 1 402 ? 11.803 -7.264 18.445 1.00 89.19 402 ALA A C 1
ATOM 3096 O O . ALA A 1 402 ? 10.797 -7.786 17.938 1.00 89.19 402 ALA A O 1
ATOM 3097 N N . ARG A 1 403 ? 12.879 -7.986 18.784 1.00 88.62 403 ARG A N 1
ATOM 3098 C CA . ARG A 1 403 ? 13.043 -9.424 18.487 1.00 88.62 403 ARG A CA 1
ATOM 3099 C C . ARG A 1 403 ? 13.184 -10.260 19.760 1.00 88.62 403 ARG A C 1
ATOM 3101 O O . ARG A 1 403 ? 13.628 -9.757 20.786 1.00 88.62 403 ARG A O 1
ATOM 3108 N N . GLY A 1 404 ? 12.800 -11.536 19.696 1.00 88.19 404 GLY A N 1
ATOM 3109 C CA . GLY A 1 404 ? 13.021 -12.516 20.760 1.00 88.19 404 GLY A CA 1
ATOM 3110 C C . GLY A 1 404 ? 12.546 -12.059 22.143 1.00 88.19 404 GLY A C 1
ATOM 3111 O O . GLY A 1 404 ? 11.390 -11.659 22.329 1.00 88.19 404 GLY A O 1
ATOM 3112 N N . ASP A 1 405 ? 13.453 -12.124 23.117 1.00 87.75 405 ASP A N 1
ATOM 3113 C CA . ASP A 1 405 ? 13.171 -11.805 24.518 1.00 87.75 405 ASP A CA 1
ATOM 3114 C C . ASP A 1 405 ? 12.895 -10.315 24.755 1.00 87.75 405 ASP A C 1
ATOM 3116 O O . ASP A 1 405 ? 12.063 -9.990 25.601 1.00 87.75 405 ASP A O 1
ATOM 3120 N N . GLU A 1 406 ? 13.499 -9.412 23.970 1.00 88.94 406 GLU A N 1
ATOM 3121 C CA . GLU A 1 406 ? 13.218 -7.967 24.030 1.00 88.94 406 GLU A CA 1
ATOM 3122 C C . GLU A 1 406 ? 11.738 -7.705 23.727 1.00 88.94 406 GLU A C 1
ATOM 3124 O O . GLU A 1 406 ? 11.045 -7.032 24.491 1.00 88.94 406 GLU A O 1
ATOM 3129 N N . HIS A 1 407 ? 11.211 -8.326 22.667 1.00 90.62 407 HIS A N 1
ATOM 3130 C CA . HIS A 1 407 ? 9.789 -8.234 22.353 1.00 90.62 407 HIS A CA 1
ATOM 3131 C C . HIS A 1 407 ? 8.916 -8.867 23.440 1.00 90.62 407 HIS A C 1
ATOM 3133 O O . HIS A 1 407 ? 7.894 -8.290 23.808 1.00 90.62 407 HIS A O 1
ATOM 3139 N N . ARG A 1 408 ? 9.283 -10.051 23.954 1.00 88.81 408 ARG A N 1
ATOM 3140 C CA . ARG A 1 408 ? 8.501 -10.725 25.007 1.00 88.81 408 ARG A CA 1
ATOM 3141 C C . ARG A 1 408 ? 8.411 -9.854 26.263 1.00 88.81 408 ARG A C 1
ATOM 3143 O O . ARG A 1 408 ? 7.323 -9.718 26.822 1.00 88.81 408 ARG A O 1
ATOM 3150 N N . ARG A 1 409 ? 9.524 -9.228 26.658 1.00 89.50 409 ARG A N 1
ATOM 3151 C CA . ARG A 1 409 ? 9.609 -8.286 27.780 1.00 89.50 409 ARG A CA 1
ATOM 3152 C C . ARG A 1 409 ? 8.727 -7.061 27.548 1.00 89.50 409 ARG A C 1
ATOM 3154 O O . ARG A 1 409 ? 7.859 -6.787 28.372 1.00 89.50 409 ARG A O 1
ATOM 3161 N N . GLN A 1 410 ? 8.906 -6.363 26.423 1.00 90.00 410 GLN A N 1
ATOM 3162 C CA . GLN A 1 410 ? 8.117 -5.166 26.113 1.00 90.00 410 GLN A CA 1
ATOM 3163 C C . GLN A 1 410 ? 6.619 -5.483 26.022 1.00 90.00 410 GLN A C 1
ATOM 3165 O O . GLN A 1 410 ? 5.802 -4.762 26.587 1.00 90.00 410 GLN A O 1
ATOM 3170 N N . ARG A 1 411 ? 6.236 -6.596 25.379 1.00 90.00 411 ARG A N 1
ATOM 3171 C CA . ARG A 1 411 ? 4.829 -7.009 25.286 1.00 90.00 411 ARG A CA 1
ATOM 3172 C C . ARG A 1 411 ? 4.230 -7.283 26.662 1.00 90.00 411 ARG A C 1
ATOM 3174 O O . ARG A 1 411 ? 3.095 -6.890 26.893 1.00 90.00 411 ARG A O 1
ATOM 3181 N N . ARG A 1 412 ? 4.972 -7.934 27.566 1.00 87.38 412 ARG A N 1
ATOM 3182 C CA . ARG A 1 412 ? 4.512 -8.202 28.937 1.00 87.38 412 ARG A CA 1
ATOM 3183 C C . ARG A 1 412 ? 4.261 -6.910 29.720 1.00 87.38 412 ARG A C 1
ATOM 3185 O O . ARG A 1 412 ? 3.254 -6.844 30.410 1.00 87.38 412 ARG A O 1
ATOM 3192 N N . ALA A 1 413 ? 5.119 -5.899 29.567 1.00 86.00 413 ALA A N 1
ATOM 3193 C CA . ALA A 1 413 ? 4.928 -4.591 30.202 1.00 86.00 413 ALA A CA 1
ATOM 3194 C C . ALA A 1 413 ? 3.736 -3.813 29.620 1.00 86.00 413 ALA A C 1
ATOM 3196 O O . ALA A 1 413 ? 3.014 -3.141 30.349 1.00 86.00 413 ALA A O 1
ATOM 3197 N N . LEU A 1 414 ? 3.521 -3.898 28.303 1.00 88.81 414 LEU A N 1
ATOM 3198 C CA . LEU A 1 414 ? 2.516 -3.091 27.603 1.00 88.81 414 LEU A CA 1
ATOM 3199 C C . LEU A 1 414 ? 1.118 -3.722 27.588 1.00 88.81 414 LEU A C 1
ATOM 3201 O O . LEU A 1 414 ? 0.128 -2.998 27.587 1.00 88.81 414 LEU A O 1
ATOM 3205 N N . ALA A 1 415 ? 1.003 -5.052 27.567 1.00 88.94 415 ALA A N 1
ATOM 3206 C CA . ALA A 1 415 ? -0.283 -5.740 27.419 1.00 88.94 415 ALA A CA 1
ATOM 3207 C C . ALA A 1 415 ? -1.351 -5.377 28.468 1.00 88.94 415 ALA A C 1
ATOM 3209 O O . ALA A 1 415 ? -2.507 -5.240 28.064 1.00 88.94 415 ALA A O 1
ATOM 3210 N N . PRO A 1 416 ? -1.026 -5.164 29.761 1.00 87.81 416 PRO A N 1
ATOM 3211 C CA . PRO A 1 416 ? -2.021 -4.751 30.749 1.00 87.81 416 PRO A CA 1
ATOM 3212 C C . PRO A 1 416 ? -2.754 -3.456 30.374 1.00 87.81 416 PRO A C 1
ATOM 3214 O O . PRO A 1 416 ? -3.964 -3.385 30.580 1.00 87.81 416 PRO A O 1
ATOM 3217 N N . SER A 1 417 ? -2.058 -2.493 29.751 1.00 86.31 417 SER A N 1
ATOM 3218 C CA . SER A 1 417 ? -2.637 -1.198 29.346 1.00 86.31 417 SER A CA 1
ATOM 3219 C C . SER A 1 417 ? -3.721 -1.298 28.272 1.00 86.31 417 SER A C 1
ATOM 3221 O O . SER A 1 417 ? -4.592 -0.444 28.202 1.00 86.31 417 SER A O 1
ATOM 3223 N N . MET A 1 418 ? -3.692 -2.359 27.461 1.00 89.06 418 MET A N 1
ATOM 3224 C CA . MET A 1 418 ? -4.637 -2.598 26.361 1.00 89.06 418 MET A CA 1
ATOM 3225 C C . MET A 1 418 ? -5.560 -3.790 26.654 1.00 89.06 418 MET A C 1
ATOM 3227 O O . MET A 1 418 ? -6.200 -4.346 25.758 1.00 89.06 418 MET A O 1
ATOM 3231 N N . SER A 1 419 ? -5.607 -4.231 27.914 1.00 89.94 419 SER A N 1
ATOM 3232 C CA . SER A 1 419 ? -6.514 -5.290 28.347 1.00 89.94 419 SER A CA 1
ATOM 3233 C C . SER A 1 419 ? -7.957 -4.785 28.381 1.00 89.94 419 SER A C 1
ATOM 3235 O O . SER A 1 419 ? -8.209 -3.609 28.633 1.00 89.94 419 SER A O 1
ATOM 3237 N N . LYS A 1 420 ? -8.933 -5.685 28.192 1.00 89.88 420 LYS A N 1
ATOM 3238 C CA . LYS A 1 420 ? -10.359 -5.326 28.299 1.00 89.88 420 LYS A CA 1
ATOM 3239 C C . LYS A 1 420 ? -10.682 -4.666 29.644 1.00 89.88 420 LYS A C 1
ATOM 3241 O O . LYS A 1 420 ? -11.465 -3.730 29.676 1.00 89.88 420 LYS A O 1
ATOM 3246 N N . THR A 1 421 ? -10.063 -5.124 30.732 1.00 88.88 421 THR A N 1
ATOM 3247 C CA . THR A 1 421 ? -10.256 -4.559 32.075 1.00 88.88 421 THR A CA 1
ATOM 3248 C C . THR A 1 421 ? -9.740 -3.125 32.176 1.00 88.88 421 THR A C 1
ATOM 3250 O O . THR A 1 421 ? -10.452 -2.270 32.691 1.00 88.88 421 THR A O 1
ATOM 3253 N N . ALA A 1 422 ? -8.539 -2.844 31.659 1.00 87.56 422 ALA A N 1
ATOM 3254 C CA . ALA A 1 422 ? -7.984 -1.489 31.663 1.00 87.56 422 ALA A CA 1
ATOM 3255 C C . ALA A 1 422 ? -8.804 -0.538 30.777 1.00 87.56 422 ALA A C 1
ATOM 3257 O O . ALA A 1 422 ? -9.146 0.558 31.204 1.00 87.56 422 ALA A O 1
ATOM 3258 N N . LEU A 1 423 ? -9.201 -0.992 29.584 1.00 89.88 423 LEU A N 1
ATOM 3259 C CA . LEU A 1 423 ? -10.033 -0.201 28.672 1.00 89.88 423 LEU A CA 1
ATOM 3260 C C . LEU A 1 423 ? -11.420 0.090 29.256 1.00 89.88 423 LEU A C 1
ATOM 3262 O O . LEU A 1 423 ? -11.911 1.204 29.116 1.00 89.88 423 LEU A O 1
ATOM 3266 N N . LYS A 1 424 ? -12.026 -0.866 29.973 1.00 89.75 424 LYS A N 1
ATOM 3267 C CA . LYS A 1 424 ? -13.270 -0.626 30.721 1.00 89.75 424 LYS A CA 1
ATOM 3268 C C . LYS A 1 424 ? -13.096 0.412 31.826 1.00 89.75 424 LYS A C 1
ATOM 3270 O O . LYS A 1 424 ? -13.962 1.256 32.005 1.00 89.75 424 LYS A O 1
ATOM 3275 N N . ALA A 1 425 ? -11.968 0.401 32.537 1.00 87.62 425 ALA A N 1
ATOM 3276 C CA . ALA A 1 425 ? -11.681 1.436 33.533 1.00 87.62 425 ALA A CA 1
ATOM 3277 C C . ALA A 1 425 ? -11.550 2.842 32.910 1.00 87.62 425 ALA A C 1
ATOM 3279 O O . ALA A 1 425 ? -11.760 3.835 33.599 1.00 87.62 425 ALA A O 1
ATOM 3280 N N . GLN A 1 426 ? -11.246 2.925 31.610 1.00 88.50 426 GLN A N 1
ATOM 3281 C CA . GLN A 1 426 ? -11.198 4.163 30.832 1.00 88.50 426 GLN A CA 1
ATOM 3282 C C . GLN A 1 426 ? -12.471 4.429 30.009 1.00 88.50 426 GLN A C 1
ATOM 3284 O O . GLN A 1 426 ? -12.477 5.328 29.167 1.00 88.50 426 GLN A O 1
ATOM 3289 N N . GLU A 1 427 ? -13.562 3.688 30.229 1.00 90.00 427 GLU A N 1
ATOM 3290 C CA . GLU A 1 427 ? -14.774 3.798 29.407 1.00 90.00 427 GLU A CA 1
ATOM 3291 C C . GLU A 1 427 ? -15.298 5.234 29.308 1.00 90.00 427 GLU A C 1
ATOM 3293 O O . GLU A 1 427 ? -15.677 5.671 28.223 1.00 90.00 427 GLU A O 1
ATOM 3298 N N . GLY A 1 428 ? -15.263 5.992 30.410 1.00 89.75 428 GLY A N 1
ATOM 3299 C CA . GLY A 1 428 ? -15.719 7.383 30.429 1.00 89.75 428 GLY A CA 1
ATOM 3300 C C . GLY A 1 428 ? -15.011 8.270 29.397 1.00 89.75 428 GLY A C 1
ATOM 3301 O O . GLY A 1 428 ? -15.650 9.117 28.780 1.00 89.75 428 GLY A O 1
ATOM 3302 N N . ILE A 1 429 ? -13.723 8.031 29.145 1.00 89.19 429 ILE A N 1
ATOM 3303 C CA . ILE A 1 429 ? -12.917 8.779 28.168 1.00 89.19 429 ILE A CA 1
ATOM 3304 C C . ILE A 1 429 ? -13.305 8.387 26.747 1.00 89.19 429 ILE A C 1
ATOM 3306 O O . ILE A 1 429 ? -13.503 9.244 25.886 1.00 89.19 429 ILE A O 1
ATOM 3310 N N . ILE A 1 430 ? -13.454 7.082 26.509 1.00 91.44 430 ILE A N 1
ATOM 3311 C CA . ILE A 1 430 ? -13.861 6.556 25.205 1.00 91.44 430 ILE A CA 1
ATOM 3312 C C . ILE A 1 430 ? -15.255 7.097 24.854 1.00 91.44 430 ILE A C 1
ATOM 3314 O O . ILE A 1 430 ? -15.473 7.619 23.762 1.00 91.44 430 ILE A O 1
ATOM 3318 N N . GLN A 1 431 ? -16.187 7.061 25.805 1.00 92.62 431 GLN A N 1
ATOM 3319 C CA . GLN A 1 431 ? -17.533 7.612 25.656 1.00 92.62 431 GLN A CA 1
ATOM 3320 C C . GLN A 1 431 ? -17.540 9.118 25.415 1.00 92.62 431 GLN A C 1
ATOM 3322 O O . GLN A 1 431 ? -18.313 9.585 24.578 1.00 92.62 431 GLN A O 1
ATOM 3327 N N . ALA A 1 432 ? -16.695 9.874 26.123 1.00 92.25 432 ALA A N 1
ATOM 3328 C CA . ALA A 1 432 ? -16.581 11.319 25.951 1.00 92.25 432 ALA A CA 1
ATOM 3329 C C . ALA A 1 432 ? -16.091 11.676 24.542 1.00 92.25 432 ALA A C 1
ATOM 3331 O O . ALA A 1 432 ? -16.701 12.509 23.877 1.00 92.25 432 ALA A O 1
ATOM 3332 N N . ASN A 1 433 ? -15.065 10.987 24.038 1.00 93.25 433 ASN A N 1
ATOM 3333 C CA . ASN A 1 433 ? -14.569 11.195 22.677 1.00 93.25 433 ASN A CA 1
ATOM 3334 C C . ASN A 1 433 ? -15.593 10.797 21.606 1.00 93.25 433 ASN A C 1
ATOM 3336 O O . ASN A 1 433 ? -15.754 11.503 20.610 1.00 93.25 433 ASN A O 1
ATOM 3340 N N . VAL A 1 434 ? -16.330 9.696 21.806 1.00 94.81 434 VAL A N 1
ATOM 3341 C CA . VAL A 1 434 ? -17.421 9.323 20.890 1.00 94.81 434 VAL A CA 1
ATOM 3342 C C . VAL A 1 434 ? -18.546 10.357 20.947 1.00 94.81 434 VAL A C 1
ATOM 3344 O O . VAL A 1 434 ? -19.043 10.751 19.897 1.00 94.81 434 VAL A O 1
ATOM 3347 N N . ALA A 1 435 ? -18.937 10.834 22.132 1.00 93.81 435 ALA A N 1
ATOM 3348 C CA . ALA A 1 435 ? -19.939 11.892 22.272 1.00 93.81 435 ALA A CA 1
ATOM 3349 C C . ALA A 1 435 ? -19.509 13.156 21.521 1.00 93.81 435 ALA A C 1
ATOM 3351 O O . ALA A 1 435 ? -20.274 13.673 20.710 1.00 93.81 435 ALA A O 1
ATOM 3352 N N . HIS A 1 436 ? -18.256 13.570 21.710 1.00 93.75 436 HIS A N 1
ATOM 3353 C CA . HIS A 1 436 ? -17.694 14.736 21.050 1.00 93.75 436 HIS A CA 1
ATOM 3354 C C . HIS A 1 436 ? -17.718 14.590 19.520 1.00 93.75 436 HIS A C 1
ATOM 3356 O O . HIS A 1 436 ? -18.180 15.494 18.826 1.00 93.75 436 HIS A O 1
ATOM 3362 N N . LEU A 1 437 ? -17.333 13.428 18.976 1.00 95.50 437 LEU A N 1
ATOM 3363 C CA . LEU A 1 437 ? -17.480 13.146 17.544 1.00 95.50 437 LEU A CA 1
ATOM 3364 C C . LEU A 1 437 ? -18.936 13.319 17.075 1.00 95.50 437 LEU A C 1
ATOM 3366 O O . LEU A 1 437 ? -19.177 13.957 16.051 1.00 95.50 437 LEU A O 1
ATOM 3370 N N . MET A 1 438 ? -19.908 12.770 17.809 1.00 95.50 438 MET A N 1
ATOM 3371 C CA . MET A 1 438 ? -21.327 12.858 17.437 1.00 95.50 438 MET A CA 1
ATOM 3372 C C . MET A 1 438 ? -21.836 14.302 17.463 1.00 95.50 438 MET A C 1
ATOM 3374 O O . MET A 1 438 ? -22.589 14.694 16.572 1.00 95.50 438 MET A O 1
ATOM 3378 N N . ASP A 1 439 ? -21.396 15.110 18.427 1.00 93.88 439 ASP A N 1
ATOM 3379 C CA . ASP A 1 439 ? -21.763 16.525 18.518 1.00 93.88 439 ASP A CA 1
ATOM 3380 C C . ASP A 1 439 ? -21.209 17.333 17.339 1.00 93.88 439 ASP A C 1
ATOM 3382 O O . ASP A 1 439 ? -21.938 18.124 16.732 1.00 93.88 439 ASP A O 1
ATOM 3386 N N . ARG A 1 440 ? -19.955 17.080 16.941 1.00 93.94 440 ARG A N 1
ATOM 3387 C CA . ARG A 1 440 ? -19.356 17.710 15.754 1.00 93.94 440 ARG A CA 1
ATOM 3388 C C . ARG A 1 440 ? -20.060 17.282 14.468 1.00 93.94 440 ARG A C 1
ATOM 3390 O O . ARG A 1 440 ? -20.412 18.135 13.656 1.00 93.94 440 ARG A O 1
ATOM 3397 N N . LEU A 1 441 ? -20.363 15.992 14.309 1.00 93.75 441 LEU A N 1
ATOM 3398 C CA . LEU A 1 441 ? -21.131 15.501 13.159 1.00 93.75 441 LEU A CA 1
ATOM 3399 C C . LEU A 1 441 ? -22.546 16.089 13.112 1.00 93.75 441 LEU A C 1
ATOM 3401 O O . LEU A 1 441 ? -23.051 16.363 12.026 1.00 93.75 441 LEU A O 1
ATOM 3405 N N . ARG A 1 442 ? -23.181 16.335 14.265 1.00 92.94 442 ARG A N 1
ATOM 3406 C CA . ARG A 1 442 ? -24.485 17.010 14.336 1.00 92.94 442 ARG A CA 1
ATOM 3407 C C . ARG A 1 442 ? -24.392 18.459 13.864 1.00 92.94 442 ARG A C 1
ATOM 3409 O O . ARG A 1 442 ? -25.259 18.895 13.110 1.00 92.94 442 ARG A O 1
ATOM 3416 N N . ALA A 1 443 ? -23.351 19.180 14.277 1.00 91.88 443 ALA A N 1
ATOM 3417 C CA . ALA A 1 443 ? -23.107 20.550 13.836 1.00 91.88 443 ALA A CA 1
ATOM 3418 C C . ALA A 1 443 ? -22.861 20.632 12.319 1.00 91.88 443 ALA A C 1
ATOM 3420 O O . ALA A 1 443 ? -23.405 21.515 11.658 1.00 91.88 443 ALA A O 1
ATOM 3421 N N . GLU A 1 444 ? -22.110 19.686 11.749 1.00 90.94 444 GLU A N 1
ATOM 3422 C CA . GLU A 1 444 ? -21.904 19.605 10.298 1.00 90.94 444 GLU A CA 1
ATOM 3423 C C . GLU A 1 444 ? -23.185 19.223 9.548 1.00 90.94 444 GLU A C 1
ATOM 3425 O O . GLU A 1 444 ? -23.536 19.862 8.559 1.00 90.94 444 GLU A O 1
ATOM 3430 N N . ALA A 1 445 ? -23.945 18.246 10.051 1.00 90.44 445 ALA A N 1
ATOM 3431 C CA . ALA A 1 445 ? -25.217 17.840 9.456 1.00 90.44 445 ALA A CA 1
ATOM 3432 C C . ALA A 1 445 ? -26.256 18.978 9.447 1.00 90.44 445 ALA A C 1
ATOM 3434 O O . ALA A 1 445 ? -27.061 19.080 8.520 1.00 90.44 445 ALA A O 1
ATOM 3435 N N . ALA A 1 446 ? -26.227 19.868 10.446 1.00 89.44 446 ALA A N 1
ATOM 3436 C CA . ALA A 1 446 ? -27.114 21.029 10.518 1.00 89.44 446 ALA A CA 1
ATOM 3437 C C . ALA A 1 446 ? -26.895 22.040 9.376 1.00 89.44 446 ALA A C 1
ATOM 3439 O O . ALA A 1 446 ? -27.805 22.811 9.074 1.00 89.44 446 ALA A O 1
ATOM 3440 N N . LYS A 1 447 ? -25.734 22.013 8.705 1.00 89.06 447 LYS A N 1
ATOM 3441 C CA . LYS A 1 447 ? -25.461 22.842 7.519 1.00 89.06 447 LYS A CA 1
ATOM 3442 C C . LYS A 1 447 ? -26.236 22.376 6.281 1.00 89.06 447 LYS A C 1
ATOM 3444 O O . LYS A 1 447 ? -26.364 23.134 5.327 1.00 89.06 447 LYS A O 1
ATOM 3449 N N . GLY A 1 448 ? -26.767 21.149 6.290 1.00 82.75 448 GLY A N 1
ATOM 3450 C CA . GLY A 1 448 ? -27.529 20.576 5.175 1.00 82.75 448 GLY A CA 1
ATOM 3451 C C . GLY A 1 448 ? -26.676 20.097 3.995 1.00 82.75 448 GLY A C 1
ATOM 3452 O O . GLY A 1 448 ? -27.229 19.749 2.952 1.00 82.75 448 GLY A O 1
ATOM 3453 N N . GLU A 1 449 ? -25.352 20.061 4.151 1.00 88.81 449 GLU A N 1
ATOM 3454 C CA . GLU A 1 449 ? -24.398 19.581 3.148 1.00 88.81 449 GLU A CA 1
ATOM 3455 C C . GLU A 1 449 ? -23.959 18.133 3.431 1.00 88.81 449 GLU A C 1
ATOM 3457 O O . GLU A 1 449 ? -24.175 17.594 4.519 1.00 88.81 449 GLU A O 1
ATOM 3462 N N . ASP A 1 450 ? -23.339 17.482 2.443 1.00 91.25 450 ASP A N 1
ATOM 3463 C CA . ASP A 1 450 ? -22.708 16.179 2.667 1.00 91.25 450 ASP A CA 1
ATOM 3464 C C . ASP A 1 450 ? -21.475 16.330 3.567 1.00 91.25 450 ASP A C 1
ATOM 3466 O O . ASP A 1 450 ? -20.688 17.262 3.416 1.00 91.25 450 ASP A O 1
ATOM 3470 N N . VAL A 1 451 ? -21.261 15.366 4.459 1.00 93.12 451 VAL A N 1
ATOM 3471 C CA . VAL A 1 451 ? -20.178 15.387 5.446 1.00 93.12 451 VAL A CA 1
ATOM 3472 C C . VAL A 1 451 ? -19.075 14.411 5.042 1.00 93.12 451 VAL A C 1
ATOM 3474 O O . VAL A 1 451 ? -19.343 13.235 4.785 1.00 93.12 451 VAL A O 1
ATOM 3477 N N . ASN A 1 452 ? -17.818 14.869 5.022 1.00 93.19 452 ASN A N 1
ATOM 3478 C CA . ASN A 1 452 ? -16.652 14.009 4.789 1.00 93.19 452 ASN A CA 1
ATOM 3479 C C . ASN A 1 452 ? -16.292 13.208 6.050 1.00 93.19 452 ASN A C 1
ATOM 3481 O O . ASN A 1 452 ? -15.413 13.586 6.827 1.00 93.19 452 ASN A O 1
ATOM 3485 N N . VAL A 1 453 ? -16.958 12.076 6.263 1.00 93.62 453 VAL A N 1
ATOM 3486 C CA . VAL A 1 453 ? -16.737 11.231 7.446 1.00 93.62 453 VAL A CA 1
ATOM 3487 C C . VAL A 1 453 ? -15.329 10.640 7.520 1.00 93.62 453 VAL A C 1
ATOM 3489 O O . VAL A 1 453 ? -14.849 10.369 8.618 1.00 93.62 453 VAL A O 1
ATOM 3492 N N . ALA A 1 454 ? -14.615 10.508 6.396 1.00 91.88 454 ALA A N 1
ATOM 3493 C CA . ALA A 1 454 ? -13.233 10.020 6.410 1.00 91.88 454 ALA A CA 1
ATOM 3494 C C . ALA A 1 454 ? -12.282 10.941 7.201 1.00 91.88 454 ALA A C 1
ATOM 3496 O O . ALA A 1 454 ? -11.351 10.471 7.863 1.00 91.88 454 ALA A O 1
ATOM 3497 N N . GLU A 1 455 ? -12.502 12.257 7.140 1.00 90.88 455 GLU A N 1
ATOM 3498 C CA . GLU A 1 455 ? -11.728 13.241 7.902 1.00 90.88 455 GLU A CA 1
ATOM 3499 C C . GLU A 1 455 ? -12.113 13.232 9.378 1.00 90.88 455 GLU A C 1
ATOM 3501 O O . GLU A 1 455 ? -11.232 13.078 10.222 1.00 90.88 455 GLU A O 1
ATOM 3506 N N . TRP A 1 456 ? -13.412 13.254 9.681 1.00 93.62 456 TRP A N 1
ATOM 3507 C CA . TRP A 1 456 ? -13.912 13.202 11.056 1.00 93.62 456 TRP A CA 1
ATOM 3508 C C . TRP A 1 456 ? -13.480 11.942 11.808 1.00 93.62 456 TRP A C 1
ATOM 3510 O O . TRP A 1 456 ? -13.057 12.033 12.959 1.00 93.62 456 TRP A O 1
ATOM 3520 N N . PHE A 1 457 ? -13.482 10.775 11.158 1.00 94.75 457 PHE A N 1
ATOM 3521 C CA . PHE A 1 457 ? -12.951 9.555 11.771 1.00 94.75 457 PHE A CA 1
ATOM 3522 C C . PHE A 1 457 ? -11.433 9.602 11.968 1.00 94.75 457 PHE A C 1
ATOM 3524 O O . PHE A 1 457 ? -10.922 9.004 12.914 1.00 94.75 457 PHE A O 1
ATOM 3531 N N . THR A 1 458 ? -10.699 10.329 11.119 1.00 91.56 458 THR A N 1
ATOM 3532 C CA . THR A 1 458 ? -9.262 10.562 11.330 1.00 91.56 458 THR A CA 1
ATOM 3533 C C . THR A 1 458 ? -9.038 11.432 12.568 1.00 91.56 458 THR A C 1
ATOM 3535 O O . THR A 1 458 ? -8.219 11.067 13.406 1.00 91.56 458 THR A O 1
ATOM 3538 N N . TYR A 1 459 ? -9.804 12.516 12.734 1.00 92.06 459 TYR A N 1
ATOM 3539 C CA . TYR A 1 459 ? -9.750 13.374 13.928 1.00 92.06 459 TYR A CA 1
ATOM 3540 C C . TYR A 1 459 ? -10.068 12.595 15.198 1.00 92.06 459 TYR A C 1
ATOM 3542 O O . TYR A 1 459 ? -9.276 12.589 16.134 1.00 92.06 459 TYR A O 1
ATOM 3550 N N . PHE A 1 460 ? -11.182 11.864 15.174 1.00 94.06 460 PHE A N 1
ATOM 3551 C CA . PHE A 1 460 ? -11.638 11.036 16.281 1.00 94.06 460 PHE A CA 1
ATOM 3552 C C . PHE A 1 460 ? -10.590 10.014 16.713 1.00 94.06 460 PHE A C 1
ATOM 3554 O O . PHE A 1 460 ? -10.209 9.982 17.876 1.00 94.06 460 PHE A O 1
ATOM 3561 N N . SER A 1 461 ? -10.099 9.196 15.782 1.00 92.69 461 SER A N 1
ATOM 3562 C CA . SER A 1 461 ? -9.138 8.136 16.110 1.00 92.69 461 SER A CA 1
ATOM 3563 C C . SER A 1 461 ? -7.799 8.685 16.621 1.00 92.69 461 SER A C 1
ATOM 3565 O O . SER A 1 461 ? -7.152 8.048 17.450 1.00 92.69 461 SER A O 1
ATOM 3567 N N . PHE A 1 462 ? -7.382 9.866 16.150 1.00 92.06 462 PHE A N 1
ATOM 3568 C CA . PHE A 1 462 ? -6.138 10.499 16.577 1.00 92.06 462 PHE A CA 1
ATOM 3569 C C . PHE A 1 462 ? -6.240 11.115 17.977 1.00 92.06 462 PHE A C 1
ATOM 3571 O O . PHE A 1 462 ? -5.336 10.910 18.786 1.00 92.06 462 PHE A O 1
ATOM 3578 N N . ASP A 1 463 ? -7.341 11.800 18.287 1.00 92.19 463 ASP A N 1
ATOM 3579 C CA . ASP A 1 463 ? -7.582 12.328 19.635 1.00 92.19 463 ASP A CA 1
ATOM 3580 C C . ASP A 1 463 ? -7.840 11.184 20.636 1.00 92.19 463 ASP A C 1
ATOM 3582 O O . ASP A 1 463 ? -7.234 11.161 21.707 1.00 92.19 463 ASP A O 1
ATOM 3586 N N . MET A 1 464 ? -8.618 10.163 20.247 1.00 92.69 464 MET A N 1
ATOM 3587 C CA . MET A 1 464 ? -8.915 8.980 21.069 1.00 92.69 464 MET A CA 1
ATOM 3588 C C . MET A 1 464 ? -7.647 8.261 21.541 1.00 92.69 464 MET A C 1
ATOM 3590 O O . MET A 1 464 ? -7.489 7.974 22.729 1.00 92.69 464 MET A O 1
ATOM 3594 N N . ILE A 1 465 ? -6.719 7.963 20.621 1.00 91.75 465 ILE A N 1
ATOM 3595 C CA . ILE A 1 465 ? -5.475 7.278 20.993 1.00 91.75 465 ILE A CA 1
ATOM 3596 C C . ILE A 1 465 ? -4.568 8.175 21.848 1.00 91.75 465 ILE A C 1
ATOM 3598 O O . ILE A 1 465 ? -3.841 7.662 22.701 1.00 91.75 465 ILE A O 1
ATOM 3602 N N . GLY A 1 466 ? -4.629 9.498 21.653 1.00 91.25 466 GLY A N 1
ATOM 3603 C CA . GLY A 1 466 ? -3.952 10.489 22.489 1.00 91.25 466 GLY A CA 1
ATOM 3604 C C . GLY A 1 466 ? -4.432 10.457 23.935 1.00 91.25 466 GLY A C 1
ATOM 3605 O O . GLY A 1 466 ? -3.614 10.333 24.849 1.00 91.25 466 GLY A O 1
ATOM 3606 N N . ASP A 1 467 ? -5.745 10.462 24.152 1.00 89.81 467 ASP A N 1
ATOM 3607 C CA . ASP A 1 467 ? -6.328 10.398 25.493 1.00 89.81 467 ASP A CA 1
ATOM 3608 C C . ASP A 1 467 ? -6.047 9.060 26.186 1.00 89.81 467 ASP A C 1
ATOM 3610 O O . ASP A 1 467 ? -5.559 9.034 27.316 1.00 89.81 467 ASP A O 1
ATOM 3614 N N . VAL A 1 468 ? -6.258 7.936 25.497 1.00 89.75 468 VAL A N 1
ATOM 3615 C CA . VAL A 1 468 ? -6.057 6.593 26.076 1.00 89.75 468 VAL A CA 1
ATOM 3616 C C . VAL A 1 468 ? -4.584 6.316 26.412 1.00 89.75 468 VAL A C 1
ATOM 3618 O O . VAL A 1 468 ? -4.274 5.668 27.419 1.00 89.75 468 VAL A O 1
ATOM 3621 N N . CYS A 1 469 ? -3.645 6.792 25.584 1.00 89.50 469 CYS A N 1
ATOM 3622 C CA . CYS A 1 469 ? -2.220 6.501 25.773 1.00 89.50 469 CYS A CA 1
ATOM 3623 C C . CYS A 1 469 ? -1.470 7.555 26.592 1.00 89.50 469 CYS A C 1
ATOM 3625 O O . CYS A 1 469 ? -0.563 7.191 27.343 1.00 89.50 469 CYS A O 1
ATOM 3627 N N . LEU A 1 470 ? -1.799 8.838 26.420 1.00 88.12 470 LEU A N 1
ATOM 3628 C CA . LEU A 1 470 ? -1.048 9.969 26.974 1.00 88.12 470 LEU A CA 1
ATOM 3629 C C . LEU A 1 470 ? -1.879 10.855 27.911 1.00 88.12 470 LEU A C 1
ATOM 3631 O O . LEU A 1 470 ? -1.315 11.805 28.453 1.00 88.12 470 LEU A O 1
ATOM 3635 N N . ASN A 1 471 ? -3.172 10.567 28.109 1.00 86.19 471 ASN A N 1
ATOM 3636 C CA . ASN A 1 471 ? -4.101 11.431 28.844 1.00 86.19 471 ASN A CA 1
ATOM 3637 C C . ASN A 1 471 ? -4.095 12.875 28.303 1.00 86.19 471 ASN A C 1
ATOM 3639 O O . ASN A 1 471 ? -4.038 13.846 29.060 1.00 86.19 471 ASN A O 1
ATOM 3643 N N . GLN A 1 472 ? -4.038 13.006 26.974 1.00 84.25 472 GLN A N 1
ATOM 3644 C CA . GLN A 1 472 ? -4.021 14.290 26.291 1.00 84.25 472 GLN A CA 1
ATOM 3645 C C . GLN A 1 472 ? -4.697 14.192 24.919 1.00 84.25 472 GLN A C 1
ATOM 3647 O O . GLN A 1 472 ? -4.162 13.555 24.009 1.00 84.25 472 GLN A O 1
ATOM 3652 N N . SER A 1 473 ? -5.784 14.943 24.744 1.00 80.38 473 SER A N 1
ATOM 3653 C CA . SER A 1 473 ? -6.394 15.183 23.439 1.00 80.38 473 SER A CA 1
ATOM 3654 C C . SER A 1 473 ? -5.547 16.159 22.621 1.00 80.38 473 SER A C 1
ATOM 3656 O O . SER A 1 473 ? -4.947 17.105 23.151 1.00 80.38 473 SER A O 1
ATOM 3658 N N . PHE A 1 474 ? -5.474 15.932 21.309 1.00 84.12 474 PHE A N 1
ATOM 3659 C CA . PHE A 1 474 ? -4.715 16.779 20.388 1.00 84.12 474 PHE A CA 1
ATOM 3660 C C . PHE A 1 474 ? -5.578 17.855 19.718 1.00 84.12 474 PHE A C 1
ATOM 3662 O O . PHE A 1 474 ? -5.039 18.663 18.956 1.00 84.12 474 PHE A O 1
ATOM 3669 N N . GLY A 1 475 ? -6.878 17.899 20.032 1.00 82.06 475 GLY A N 1
ATOM 3670 C CA . GLY A 1 475 ? -7.811 18.944 19.612 1.00 82.06 475 GLY A CA 1
ATOM 3671 C C . GLY A 1 475 ? -8.175 18.911 18.128 1.00 82.06 475 GLY A C 1
ATOM 3672 O O . GLY A 1 475 ? -8.629 19.921 17.589 1.00 82.06 475 GLY A O 1
ATOM 3673 N N . CYS A 1 476 ? -7.971 17.788 17.432 1.00 83.56 476 CYS A N 1
ATOM 3674 C CA . CYS A 1 476 ? -8.349 17.681 16.021 1.00 83.56 476 CYS A CA 1
ATOM 3675 C C . CYS A 1 476 ? -9.874 17.752 15.839 1.00 83.56 476 CYS A C 1
ATOM 3677 O O . CYS A 1 476 ? -10.348 18.354 14.876 1.00 83.56 476 CYS A O 1
ATOM 3679 N N . LEU A 1 477 ? -10.646 17.184 16.773 1.00 84.00 477 LEU A N 1
ATOM 3680 C CA . LEU A 1 477 ? -12.110 17.272 16.776 1.00 84.00 477 LEU A CA 1
ATOM 3681 C C . LEU A 1 477 ? -12.614 18.711 16.982 1.00 84.00 477 LEU A C 1
ATOM 3683 O O . LEU A 1 477 ? -13.534 19.139 16.276 1.00 84.00 477 LEU A O 1
ATOM 3687 N N . ASP A 1 478 ? -11.985 19.466 17.889 1.00 83.31 478 ASP A N 1
ATOM 3688 C CA . ASP A 1 478 ? -12.343 20.858 18.199 1.00 83.31 478 ASP A CA 1
ATOM 3689 C C . ASP A 1 478 ? -12.088 21.793 17.016 1.00 83.31 478 ASP A C 1
ATOM 3691 O O . ASP A 1 478 ? -12.950 22.593 16.635 1.00 83.31 478 ASP A O 1
ATOM 3695 N N . LEU A 1 479 ? -10.904 21.666 16.411 1.00 81.94 479 LEU A N 1
ATOM 3696 C CA . LEU A 1 479 ? -10.495 22.471 15.263 1.00 81.94 479 LEU A CA 1
ATOM 3697 C C . LEU A 1 479 ? -11.306 22.123 14.009 1.00 81.94 479 LEU A C 1
ATOM 3699 O O . LEU A 1 479 ? -11.544 22.996 13.182 1.00 81.94 479 LEU A O 1
ATOM 3703 N N . GLY A 1 480 ? -11.751 20.868 13.871 1.00 78.88 480 GLY A N 1
ATOM 3704 C CA . GLY A 1 480 ? -12.419 20.382 12.659 1.00 78.88 480 GLY A CA 1
ATOM 3705 C C . GLY A 1 480 ? -11.489 20.300 11.444 1.00 78.88 480 GLY A C 1
ATOM 3706 O O . GLY A 1 480 ? -11.963 20.201 10.317 1.00 78.88 480 GLY A O 1
ATOM 3707 N N . GLU A 1 481 ? -10.174 20.344 11.664 1.00 79.06 481 GLU A N 1
ATOM 3708 C CA . GLU A 1 481 ? -9.153 20.322 10.620 1.00 79.06 481 GLU A CA 1
ATOM 3709 C C . GLU A 1 481 ? -7.995 19.390 10.994 1.00 79.06 481 GLU A C 1
ATOM 3711 O O . GLU A 1 481 ? -7.703 19.137 12.166 1.00 79.06 481 GLU A O 1
ATOM 3716 N N . ARG A 1 482 ? -7.290 18.871 9.977 1.00 71.88 482 ARG A N 1
ATOM 3717 C CA . ARG A 1 482 ? -6.103 18.036 10.212 1.00 71.88 482 ARG A CA 1
ATOM 3718 C C . ARG A 1 482 ? -4.961 18.933 10.659 1.00 71.88 482 ARG A C 1
ATOM 3720 O O . ARG A 1 482 ? -4.450 19.716 9.863 1.00 71.88 482 ARG A O 1
ATOM 3727 N N . THR A 1 483 ? -4.491 18.742 11.887 1.00 81.06 483 THR A N 1
ATOM 3728 C CA . THR A 1 483 ? -3.207 19.313 12.304 1.00 81.06 483 THR A CA 1
ATOM 3729 C C . THR A 1 483 ? -2.074 18.762 11.431 1.00 81.06 483 THR A C 1
ATOM 3731 O O . THR A 1 483 ? -2.148 17.640 10.915 1.00 81.06 483 THR A O 1
ATOM 3734 N N . ASP A 1 484 ? -0.976 19.512 11.302 1.00 81.06 484 ASP A N 1
ATOM 3735 C CA . ASP A 1 484 ? 0.238 19.037 10.618 1.00 81.06 484 ASP A CA 1
ATOM 3736 C C . ASP A 1 484 ? 0.715 17.679 11.162 1.00 81.06 484 ASP A C 1
ATOM 3738 O O . ASP A 1 484 ? 1.259 16.848 10.431 1.00 81.06 484 ASP A O 1
ATOM 3742 N N . TRP A 1 485 ? 0.480 17.428 12.453 1.00 83.81 485 TRP A N 1
ATOM 3743 C CA . TRP A 1 485 ? 0.823 16.166 13.090 1.00 83.81 485 TRP A CA 1
ATOM 3744 C C . TRP A 1 485 ? -0.097 15.021 12.647 1.00 83.81 485 TRP A C 1
ATOM 3746 O O . TRP A 1 485 ? 0.420 13.967 12.278 1.00 83.81 485 TRP A O 1
ATOM 3756 N N . ALA A 1 486 ? -1.415 15.225 12.578 1.00 80.56 486 ALA A N 1
ATOM 3757 C CA . ALA A 1 486 ? -2.344 14.221 12.052 1.00 80.56 486 ALA A CA 1
ATOM 3758 C C . ALA A 1 486 ? -2.061 13.900 10.569 1.00 80.56 486 ALA A C 1
ATOM 3760 O O . ALA A 1 486 ? -2.001 12.733 10.180 1.00 80.56 486 ALA A O 1
ATOM 3761 N N . ASN A 1 487 ? -1.774 14.921 9.749 1.00 81.00 487 ASN A N 1
ATOM 3762 C CA . ASN A 1 487 ? -1.379 14.738 8.345 1.00 81.00 487 ASN A CA 1
ATOM 3763 C C . ASN A 1 487 ? -0.100 13.901 8.193 1.00 81.00 487 ASN A C 1
ATOM 3765 O O . ASN A 1 487 ? 0.029 13.121 7.250 1.00 81.00 487 ASN A O 1
ATOM 3769 N N . SER A 1 488 ? 0.833 14.013 9.140 1.00 83.94 488 SER A N 1
ATOM 3770 C CA . SER A 1 488 ? 2.100 13.285 9.073 1.00 83.94 488 SER A CA 1
ATOM 3771 C C . SER A 1 488 ? 1.963 11.758 9.185 1.00 83.94 488 SER A C 1
ATOM 3773 O O . SER A 1 488 ? 2.887 11.040 8.794 1.00 83.94 488 SER A O 1
ATOM 3775 N N . ILE A 1 489 ? 0.832 11.242 9.684 1.00 83.00 489 ILE A N 1
ATOM 3776 C CA . ILE A 1 489 ? 0.629 9.806 9.942 1.00 83.00 489 ILE A CA 1
ATOM 3777 C C . ILE A 1 489 ? 0.448 9.022 8.643 1.00 83.00 489 ILE A C 1
ATOM 3779 O O . ILE A 1 489 ? 1.081 7.984 8.454 1.00 83.00 489 ILE A O 1
ATOM 3783 N N . ILE A 1 490 ? -0.356 9.517 7.701 1.00 79.81 490 ILE A N 1
ATOM 3784 C CA . ILE A 1 490 ? -0.543 8.813 6.424 1.00 79.81 490 ILE A CA 1
ATOM 3785 C C . ILE A 1 490 ? 0.770 8.783 5.624 1.00 79.81 490 ILE A C 1
ATOM 3787 O O . ILE A 1 490 ? 1.175 7.743 5.094 1.00 79.81 490 ILE A O 1
ATOM 3791 N N . ASP A 1 491 ? 1.507 9.896 5.647 1.00 84.50 491 ASP A N 1
ATOM 3792 C CA . ASP A 1 491 ? 2.837 10.027 5.056 1.00 84.50 491 ASP A CA 1
ATOM 3793 C C . ASP A 1 491 ? 3.857 9.090 5.715 1.00 84.50 491 ASP A C 1
ATOM 3795 O O . ASP A 1 491 ? 4.742 8.551 5.047 1.00 84.50 491 ASP A O 1
ATOM 3799 N N . LEU A 1 492 ? 3.736 8.844 7.022 1.00 84.12 492 LEU A N 1
ATOM 3800 C CA . LEU A 1 492 ? 4.592 7.912 7.751 1.00 84.12 492 LEU A CA 1
ATOM 3801 C C . LEU A 1 492 ? 4.484 6.491 7.192 1.00 84.12 492 LEU A C 1
ATOM 3803 O O . LEU A 1 492 ? 5.505 5.821 7.003 1.00 84.12 492 LEU A O 1
ATOM 3807 N N . HIS A 1 493 ? 3.268 6.031 6.902 1.00 81.00 493 HIS A N 1
ATOM 3808 C CA . HIS A 1 493 ? 3.035 4.700 6.343 1.00 81.00 493 HIS A CA 1
ATOM 3809 C C . HIS A 1 493 ? 3.551 4.566 4.905 1.00 81.00 493 HIS A C 1
ATOM 3811 O O . HIS A 1 493 ? 4.098 3.517 4.530 1.00 81.00 493 HIS A O 1
ATOM 3817 N N . MET A 1 494 ? 3.465 5.639 4.114 1.00 81.25 494 MET A N 1
ATOM 3818 C CA . MET A 1 494 ? 4.102 5.701 2.795 1.00 81.25 494 MET A CA 1
ATOM 3819 C C . MET A 1 494 ? 5.628 5.663 2.932 1.00 81.25 494 MET A C 1
ATOM 3821 O O . MET A 1 494 ? 6.282 4.814 2.327 1.00 81.25 494 MET A O 1
ATOM 3825 N N . SER A 1 495 ? 6.193 6.513 3.796 1.00 82.75 495 SER A N 1
ATOM 3826 C CA . SER A 1 495 ? 7.624 6.572 4.123 1.00 82.75 495 SER A CA 1
ATOM 3827 C C . SER A 1 495 ? 8.167 5.205 4.550 1.00 82.75 495 SER A C 1
ATOM 3829 O O . SER A 1 495 ? 9.200 4.749 4.062 1.00 82.75 495 SER A O 1
ATOM 3831 N N . SER A 1 496 ? 7.428 4.500 5.411 1.00 80.56 496 SER A N 1
ATOM 3832 C CA . SER A 1 496 ? 7.746 3.142 5.860 1.00 80.56 496 SER A CA 1
ATOM 3833 C C . SER A 1 496 ? 7.859 2.150 4.703 1.00 80.56 496 SER A C 1
ATOM 3835 O O . SER A 1 496 ? 8.800 1.354 4.655 1.00 80.56 496 SER A O 1
ATOM 3837 N N . SER A 1 497 ? 6.934 2.226 3.746 1.00 79.06 497 SER A N 1
ATOM 3838 C CA . SER A 1 497 ? 6.908 1.335 2.583 1.00 79.06 497 SER A CA 1
ATOM 3839 C C . SER A 1 497 ? 8.116 1.577 1.682 1.00 79.06 497 SER A C 1
ATOM 3841 O O . SER A 1 497 ? 8.808 0.630 1.316 1.00 79.06 497 SER A O 1
ATOM 3843 N N . TRP A 1 498 ? 8.439 2.847 1.415 1.00 79.88 498 TRP A N 1
ATOM 3844 C CA . TRP A 1 498 ? 9.647 3.229 0.683 1.00 79.88 498 TRP A CA 1
ATOM 3845 C C . TRP A 1 498 ? 10.919 2.715 1.358 1.00 79.88 498 TRP A C 1
ATOM 3847 O O . TRP A 1 498 ? 11.762 2.100 0.709 1.00 79.88 498 TRP A O 1
ATOM 3857 N N . LEU A 1 499 ? 11.057 2.937 2.666 1.00 79.81 499 LEU A N 1
ATOM 3858 C CA . LEU A 1 499 ? 12.238 2.510 3.413 1.00 79.81 499 LEU A CA 1
ATOM 3859 C C . LEU A 1 499 ? 12.375 0.988 3.463 1.00 79.81 499 LEU A C 1
ATOM 3861 O O . LEU A 1 499 ? 13.488 0.487 3.325 1.00 79.81 499 LEU A O 1
ATOM 3865 N N . THR A 1 500 ? 11.263 0.267 3.616 1.00 77.44 500 THR A N 1
ATOM 3866 C CA . THR A 1 500 ? 11.242 -1.201 3.604 1.00 77.44 500 THR A CA 1
ATOM 3867 C C . THR A 1 500 ? 11.730 -1.727 2.255 1.00 77.44 500 THR A C 1
ATOM 3869 O O . THR A 1 500 ? 12.640 -2.550 2.217 1.00 77.44 500 THR A O 1
ATOM 3872 N N . VAL A 1 501 ? 11.224 -1.183 1.141 1.00 75.81 501 VAL A N 1
ATOM 3873 C CA . VAL A 1 501 ? 11.676 -1.555 -0.212 1.00 75.81 501 VAL A CA 1
ATOM 3874 C C . VAL A 1 501 ? 13.156 -1.230 -0.415 1.00 75.81 501 VAL A C 1
ATOM 3876 O O . VAL A 1 501 ? 13.919 -2.063 -0.901 1.00 75.81 501 VAL A O 1
ATOM 3879 N N . ILE A 1 502 ? 13.601 -0.044 0.006 1.00 77.81 502 ILE A N 1
ATOM 3880 C CA . ILE A 1 502 ? 15.014 0.347 -0.079 1.00 77.81 502 ILE A CA 1
ATOM 3881 C C . ILE A 1 502 ? 15.897 -0.616 0.720 1.00 77.81 502 ILE A C 1
ATOM 3883 O O . ILE A 1 502 ? 16.965 -0.989 0.243 1.00 77.81 502 ILE A O 1
ATOM 3887 N N . GLN A 1 503 ? 15.460 -1.045 1.905 1.00 75.69 503 GLN A N 1
ATOM 3888 C CA . GLN A 1 503 ? 16.192 -1.987 2.756 1.00 75.69 503 GLN A CA 1
ATOM 3889 C C . GLN A 1 503 ? 16.212 -3.407 2.207 1.00 75.69 503 GLN A C 1
ATOM 3891 O O . GLN A 1 503 ? 17.232 -4.084 2.331 1.00 75.69 503 GLN A O 1
ATOM 3896 N N . GLN A 1 504 ? 15.124 -3.841 1.573 1.00 68.88 504 GLN A N 1
ATOM 3897 C CA . GLN A 1 504 ? 15.072 -5.107 0.845 1.00 68.88 504 GLN A CA 1
ATOM 3898 C C . GLN A 1 504 ? 16.073 -5.103 -0.318 1.00 68.88 504 GLN A C 1
ATOM 3900 O O . GLN A 1 504 ? 16.802 -6.073 -0.502 1.00 68.88 504 GLN A O 1
ATOM 3905 N N . ILE A 1 505 ? 16.163 -3.995 -1.064 1.00 66.56 505 ILE A N 1
ATOM 3906 C CA . ILE A 1 505 ? 17.098 -3.854 -2.191 1.00 66.56 505 ILE A CA 1
ATOM 3907 C C . ILE A 1 505 ? 18.547 -3.745 -1.707 1.00 66.56 505 ILE A C 1
ATOM 3909 O O . ILE A 1 505 ? 19.442 -4.343 -2.302 1.00 66.56 505 ILE A O 1
ATOM 3913 N N . SER A 1 506 ? 18.802 -2.963 -0.657 1.00 67.81 506 SER A N 1
ATOM 3914 C CA . SER A 1 506 ? 20.163 -2.709 -0.182 1.00 67.81 506 SER A CA 1
ATOM 3915 C C . SER A 1 506 ? 20.737 -3.854 0.654 1.00 67.81 506 SER A C 1
ATOM 3917 O O . SER A 1 506 ? 21.956 -3.942 0.789 1.00 67.81 506 SER A O 1
ATOM 3919 N N . GLY A 1 507 ? 19.875 -4.688 1.247 1.00 64.62 507 GLY A N 1
ATOM 3920 C CA . GLY A 1 507 ? 20.229 -5.684 2.257 1.00 64.62 507 GLY A CA 1
ATOM 3921 C C . GLY A 1 507 ? 20.621 -5.038 3.593 1.00 64.62 507 GLY A C 1
ATOM 3922 O O . GLY A 1 507 ? 21.344 -4.045 3.636 1.00 64.62 507 GLY A O 1
ATOM 3923 N N . MET A 1 508 ? 20.156 -5.582 4.721 1.00 68.69 508 MET A N 1
ATOM 3924 C CA . MET A 1 508 ? 20.474 -5.038 6.059 1.00 68.69 508 MET A CA 1
ATOM 3925 C C . MET A 1 508 ? 21.507 -5.841 6.851 1.00 68.69 508 MET A C 1
ATOM 3927 O O . MET A 1 508 ? 22.024 -5.353 7.860 1.00 68.69 508 MET A O 1
ATOM 3931 N N . GLU A 1 509 ? 21.846 -7.032 6.365 1.00 65.00 509 GLU A N 1
ATOM 3932 C CA . GLU A 1 509 ? 22.824 -7.953 6.952 1.00 65.00 509 GLU A CA 1
ATOM 3933 C C . GLU A 1 509 ? 24.216 -7.299 7.055 1.00 65.00 509 GLU A C 1
ATOM 3935 O O . GLU A 1 509 ? 24.881 -7.331 8.095 1.00 65.00 509 GLU A O 1
ATOM 3940 N N . THR A 1 510 ? 24.642 -6.604 5.996 1.00 70.88 510 THR A N 1
ATOM 3941 C CA . THR A 1 510 ? 26.009 -6.087 5.862 1.00 70.88 510 THR A CA 1
ATOM 3942 C C . THR A 1 510 ? 26.122 -4.606 6.230 1.00 70.88 510 THR A C 1
ATOM 3944 O O . THR A 1 510 ? 25.179 -3.820 6.111 1.00 70.88 510 THR A O 1
ATOM 3947 N N . ARG A 1 511 ? 27.321 -4.182 6.660 1.00 72.69 511 ARG A N 1
ATOM 3948 C CA . ARG A 1 511 ? 27.621 -2.756 6.905 1.00 72.69 511 ARG A CA 1
ATOM 3949 C C . ARG A 1 511 ? 27.449 -1.919 5.633 1.00 72.69 511 ARG A C 1
ATOM 3951 O O . ARG A 1 511 ? 26.907 -0.818 5.705 1.00 72.69 511 ARG A O 1
ATOM 3958 N N . PHE A 1 512 ? 27.866 -2.462 4.487 1.00 73.25 512 PHE A N 1
ATOM 3959 C CA . PHE A 1 512 ? 27.698 -1.830 3.180 1.00 73.25 512 PHE A CA 1
ATOM 3960 C C . PHE A 1 512 ? 26.222 -1.652 2.825 1.00 73.25 512 PHE A C 1
ATOM 3962 O O . PHE A 1 512 ? 25.817 -0.546 2.486 1.00 73.25 512 PHE A O 1
ATOM 3969 N N . GLY A 1 513 ? 25.406 -2.695 2.987 1.00 70.44 513 GLY A N 1
ATOM 3970 C CA . GLY A 1 513 ? 23.973 -2.630 2.718 1.00 70.44 513 GLY A CA 1
ATOM 3971 C C . GLY A 1 513 ? 23.250 -1.605 3.597 1.00 70.44 513 GLY A C 1
ATOM 3972 O O . GLY A 1 513 ? 22.463 -0.802 3.099 1.00 70.44 513 GLY A O 1
ATOM 3973 N N . ARG A 1 514 ? 23.613 -1.503 4.886 1.00 76.31 514 ARG A N 1
ATOM 3974 C CA . ARG A 1 514 ? 23.108 -0.436 5.775 1.00 76.31 514 ARG A CA 1
ATOM 3975 C C . ARG A 1 514 ? 23.532 0.968 5.336 1.00 76.31 514 ARG A C 1
ATOM 3977 O O . ARG A 1 514 ? 22.745 1.905 5.461 1.00 76.31 514 ARG A O 1
ATOM 3984 N N . LEU A 1 515 ? 24.757 1.139 4.837 1.00 78.75 515 LEU A N 1
ATOM 3985 C CA . LEU A 1 515 ? 25.221 2.421 4.299 1.00 78.75 515 LEU A CA 1
ATOM 3986 C C . LEU A 1 515 ? 24.483 2.773 3.001 1.00 78.75 515 LEU A C 1
ATOM 3988 O O . LEU A 1 515 ? 23.987 3.890 2.866 1.00 78.75 515 LEU A O 1
ATOM 3992 N N . LEU A 1 516 ? 24.354 1.808 2.089 1.00 75.44 516 LEU A N 1
ATOM 3993 C CA . LEU A 1 516 ? 23.621 1.944 0.835 1.00 75.44 516 LEU A CA 1
ATOM 3994 C C . LEU A 1 516 ? 22.154 2.296 1.095 1.00 75.44 516 LEU A C 1
ATOM 3996 O O . LEU A 1 516 ? 21.650 3.232 0.488 1.00 75.44 516 LEU A O 1
ATOM 4000 N N . SER A 1 517 ? 21.503 1.639 2.058 1.00 77.12 517 SER A N 1
ATOM 4001 C CA . SER A 1 517 ? 20.138 1.959 2.488 1.00 77.12 517 SER A CA 1
ATOM 4002 C C . SER A 1 517 ? 19.991 3.431 2.875 1.00 77.12 517 SER A C 1
ATOM 4004 O O . SER A 1 517 ? 19.081 4.106 2.406 1.00 77.12 517 SER A O 1
ATOM 4006 N N . LYS A 1 518 ? 20.924 3.968 3.676 1.00 82.00 518 LYS A N 1
ATOM 4007 C CA . LYS A 1 518 ? 20.915 5.385 4.080 1.00 82.00 518 LYS A CA 1
ATOM 4008 C C . LYS A 1 518 ? 21.101 6.327 2.892 1.00 82.00 518 LYS A C 1
ATOM 4010 O O . LYS A 1 518 ? 20.463 7.376 2.849 1.00 82.00 518 LYS A O 1
ATOM 4015 N N . VAL A 1 519 ? 21.973 5.976 1.948 1.00 81.62 519 VAL A N 1
ATOM 4016 C CA . VAL A 1 519 ? 22.208 6.772 0.733 1.00 81.62 519 VAL A CA 1
ATOM 4017 C C . VAL A 1 519 ? 20.968 6.759 -0.159 1.00 81.62 519 VAL A C 1
ATOM 4019 O O . VAL A 1 519 ? 20.472 7.820 -0.524 1.00 81.62 519 VAL A O 1
ATOM 4022 N N . LEU A 1 520 ? 20.419 5.579 -0.447 1.00 79.00 520 LEU A N 1
ATOM 4023 C CA . LEU A 1 520 ? 19.216 5.421 -1.260 1.00 79.00 520 LEU A CA 1
ATOM 4024 C C . LEU A 1 520 ? 18.003 6.087 -0.606 1.00 79.00 520 LEU A C 1
ATOM 4026 O O . LEU A 1 520 ? 17.251 6.765 -1.294 1.00 79.00 520 LEU A O 1
ATOM 4030 N N . ALA A 1 521 ? 17.843 5.974 0.714 1.00 81.25 521 ALA A N 1
ATOM 4031 C CA . ALA A 1 521 ? 16.780 6.659 1.440 1.00 81.25 521 ALA A CA 1
ATOM 4032 C C . ALA A 1 521 ? 16.858 8.180 1.252 1.00 81.25 521 ALA A C 1
ATOM 4034 O O . ALA A 1 521 ? 15.853 8.807 0.945 1.00 81.25 521 ALA A O 1
ATOM 4035 N N . ARG A 1 522 ? 18.057 8.771 1.349 1.00 83.19 522 ARG A N 1
ATOM 4036 C CA . ARG A 1 522 ? 18.258 10.215 1.129 1.00 83.19 522 ARG A CA 1
ATOM 4037 C C . ARG A 1 522 ? 18.002 10.661 -0.310 1.00 83.19 522 ARG A C 1
ATOM 4039 O O . ARG A 1 522 ? 17.623 11.809 -0.513 1.00 83.19 522 ARG A O 1
ATOM 4046 N N . LEU A 1 523 ? 18.259 9.794 -1.288 1.00 79.31 523 LEU A N 1
ATOM 4047 C CA . LEU A 1 523 ? 18.107 10.112 -2.709 1.00 79.31 523 LEU A CA 1
ATOM 4048 C C . LEU A 1 523 ? 16.674 9.905 -3.212 1.00 79.31 523 LEU A C 1
ATOM 4050 O O . LEU A 1 523 ? 16.200 10.698 -4.019 1.00 79.31 523 LEU A O 1
ATOM 4054 N N . PHE A 1 524 ? 16.002 8.846 -2.753 1.00 79.06 524 PHE A N 1
ATOM 4055 C CA . PHE A 1 524 ? 14.752 8.368 -3.349 1.00 79.06 524 PHE A CA 1
ATOM 4056 C C . PHE A 1 524 ? 13.514 8.562 -2.475 1.00 79.06 524 PHE A C 1
ATOM 4058 O O . PHE A 1 524 ? 12.421 8.627 -3.031 1.00 79.06 524 PHE A O 1
ATOM 4065 N N . VAL A 1 525 ? 13.634 8.671 -1.144 1.00 80.06 525 VAL A N 1
ATOM 4066 C CA . VAL A 1 525 ? 12.463 8.970 -0.303 1.00 80.06 525 VAL A CA 1
ATOM 4067 C C . VAL A 1 525 ? 12.080 10.437 -0.516 1.00 80.06 525 VAL A C 1
ATOM 4069 O O . VAL A 1 525 ? 12.914 11.321 -0.297 1.00 80.06 525 VAL A O 1
ATOM 4072 N N . PRO A 1 526 ? 10.832 10.737 -0.919 1.00 84.19 526 PRO A N 1
ATOM 4073 C CA . PRO A 1 526 ? 10.366 12.110 -1.044 1.00 84.19 526 PRO A CA 1
ATOM 4074 C C . PRO A 1 526 ? 10.578 12.910 0.249 1.00 84.19 526 PRO A C 1
ATOM 4076 O O . PRO A 1 526 ? 10.251 12.451 1.343 1.00 84.19 526 PRO A O 1
ATOM 4079 N N . ARG A 1 527 ? 11.084 14.145 0.128 1.00 84.25 527 ARG A N 1
ATOM 4080 C CA . ARG A 1 527 ? 11.444 14.985 1.288 1.00 84.25 527 ARG A CA 1
ATOM 4081 C C . ARG A 1 527 ? 10.274 15.260 2.237 1.00 84.25 527 ARG A C 1
ATOM 4083 O O . ARG A 1 527 ? 10.498 15.360 3.439 1.00 84.25 527 ARG A O 1
ATOM 4090 N N . HIS A 1 528 ? 9.048 15.369 1.717 1.00 82.25 528 HIS A N 1
ATOM 4091 C CA . HIS A 1 528 ? 7.860 15.567 2.555 1.00 82.25 528 HIS A CA 1
ATOM 4092 C C . HIS A 1 528 ? 7.605 14.354 3.464 1.00 82.25 528 HIS A C 1
ATOM 4094 O O . HIS A 1 528 ? 7.392 14.541 4.654 1.00 82.25 528 HIS A O 1
ATOM 4100 N N . LEU A 1 529 ? 7.777 13.125 2.961 1.00 83.94 529 LEU A N 1
ATOM 4101 C CA . LEU A 1 529 ? 7.617 11.897 3.748 1.00 83.94 529 LEU A CA 1
ATOM 4102 C C . LEU A 1 529 ? 8.675 11.758 4.859 1.00 83.94 529 LEU A C 1
ATOM 4104 O O . LEU A 1 529 ? 8.370 11.293 5.958 1.00 83.94 529 LEU A O 1
ATOM 4108 N N . ASP A 1 530 ? 9.926 12.159 4.600 1.00 83.19 530 ASP A N 1
ATOM 4109 C CA . ASP A 1 530 ? 10.981 12.190 5.630 1.00 83.19 530 ASP A CA 1
ATOM 4110 C C . ASP A 1 530 ? 10.712 13.273 6.691 1.00 83.19 530 ASP A C 1
ATOM 4112 O O . ASP A 1 530 ? 10.901 13.039 7.888 1.00 83.19 530 ASP A O 1
ATOM 4116 N N . ARG A 1 531 ? 10.209 14.444 6.272 1.00 86.75 531 ARG A N 1
ATOM 4117 C CA . ARG A 1 531 ? 9.793 15.519 7.184 1.00 86.75 531 ARG A CA 1
ATOM 4118 C C . ARG A 1 531 ? 8.639 15.072 8.083 1.00 86.75 531 ARG A C 1
ATOM 4120 O O . ARG A 1 531 ? 8.742 15.252 9.293 1.00 86.75 531 ARG A O 1
ATOM 4127 N N . SER A 1 532 ? 7.606 14.447 7.520 1.00 86.56 532 SER A N 1
ATOM 4128 C CA . SER A 1 532 ? 6.453 13.918 8.257 1.00 86.56 532 SER A CA 1
ATOM 4129 C C . SER A 1 532 ? 6.881 12.891 9.310 1.00 86.56 532 SER A C 1
ATOM 4131 O O . SER A 1 532 ? 6.483 12.986 10.469 1.00 86.56 532 SER A O 1
ATOM 4133 N N . ARG A 1 533 ? 7.805 11.978 8.972 1.00 84.81 533 ARG A N 1
ATOM 4134 C CA . ARG A 1 533 ? 8.361 11.009 9.936 1.00 84.81 533 ARG A CA 1
ATOM 4135 C C . ARG A 1 533 ? 9.092 11.678 11.104 1.00 84.81 533 ARG A C 1
ATOM 4137 O O . ARG A 1 533 ? 8.929 11.254 12.248 1.00 84.81 533 ARG A O 1
ATOM 4144 N N . LYS A 1 534 ? 9.898 12.711 10.835 1.00 88.06 534 LYS A N 1
ATOM 4145 C CA . LYS A 1 534 ? 10.607 13.472 11.881 1.00 88.06 534 LYS A CA 1
ATOM 4146 C C . LYS A 1 534 ? 9.642 14.259 12.761 1.00 88.06 534 LYS A C 1
ATOM 4148 O O . LYS A 1 534 ? 9.790 14.214 13.978 1.00 88.06 534 LYS A O 1
ATOM 4153 N N . LEU A 1 535 ? 8.656 14.918 12.153 1.00 89.44 535 LEU A N 1
ATOM 4154 C CA . LEU A 1 535 ? 7.627 15.675 12.860 1.00 89.44 535 LEU A CA 1
ATOM 4155 C C . LEU A 1 535 ? 6.853 14.773 13.824 1.00 89.44 535 LEU A C 1
ATOM 4157 O O . LEU A 1 535 ? 6.747 15.096 15.005 1.00 89.44 535 LEU A O 1
ATOM 4161 N N . HIS A 1 536 ? 6.382 13.618 13.343 1.00 90.94 536 HIS A N 1
ATOM 4162 C CA . HIS A 1 536 ? 5.637 12.669 14.164 1.00 90.94 536 HIS A CA 1
ATOM 4163 C C . HIS A 1 536 ? 6.449 12.188 15.374 1.00 90.94 536 HIS A C 1
ATOM 4165 O O . HIS A 1 536 ? 5.944 12.185 16.497 1.00 90.94 536 HIS A O 1
ATOM 4171 N N . PHE A 1 537 ? 7.721 11.833 15.165 1.00 90.75 537 PHE A N 1
ATOM 4172 C CA . PHE A 1 537 ? 8.606 11.412 16.252 1.00 90.75 537 PHE A CA 1
ATOM 4173 C C . PHE A 1 537 ? 8.861 12.538 17.264 1.00 90.75 537 PHE A C 1
ATOM 4175 O O . PHE A 1 537 ? 8.766 12.307 18.465 1.00 90.75 537 PHE A O 1
ATOM 4182 N N . GLN A 1 538 ? 9.147 13.758 16.798 1.00 92.00 538 GLN A N 1
ATOM 4183 C CA . GLN A 1 538 ? 9.406 14.912 17.667 1.00 92.00 538 GLN A CA 1
ATOM 4184 C C . GLN A 1 538 ? 8.193 15.259 18.533 1.00 92.00 538 GLN A C 1
ATOM 4186 O O . GLN A 1 538 ? 8.319 15.339 19.751 1.00 92.00 538 GLN A O 1
ATOM 4191 N N . LYS A 1 539 ? 7.009 15.381 17.922 1.00 91.81 539 LYS A N 1
ATOM 4192 C CA . LYS A 1 539 ? 5.767 15.701 18.638 1.00 91.81 539 LYS A CA 1
ATOM 4193 C C . LYS A 1 539 ? 5.378 14.619 19.639 1.00 91.81 539 LYS A C 1
ATOM 4195 O O . LYS A 1 539 ? 5.026 14.933 20.773 1.00 91.81 539 LYS A O 1
ATOM 4200 N N . THR A 1 540 ? 5.523 13.347 19.262 1.00 90.81 540 THR A N 1
ATOM 4201 C CA . THR A 1 540 ? 5.241 12.244 20.190 1.00 90.81 540 THR A CA 1
ATOM 4202 C C . THR A 1 540 ? 6.238 12.210 21.342 1.00 90.81 540 THR A C 1
ATOM 4204 O O . THR A 1 540 ? 5.846 11.974 22.482 1.00 90.81 540 THR A O 1
ATOM 4207 N N . MET A 1 541 ? 7.520 12.471 21.073 1.00 91.81 541 MET A N 1
ATOM 4208 C CA . MET A 1 541 ? 8.547 12.568 22.108 1.00 91.81 541 MET A CA 1
ATOM 4209 C C . MET A 1 541 ? 8.224 13.689 23.100 1.00 91.81 541 MET A C 1
ATOM 4211 O O . MET A 1 541 ? 8.236 13.437 24.300 1.00 91.81 541 MET A O 1
ATOM 4215 N N . GLU A 1 542 ? 7.894 14.890 22.621 1.00 92.38 542 GLU A N 1
ATOM 4216 C CA . GLU A 1 542 ? 7.497 16.027 23.465 1.00 92.38 542 GLU A CA 1
ATOM 4217 C C . GLU A 1 542 ? 6.291 15.681 24.354 1.00 92.38 542 GLU A C 1
ATOM 4219 O O . GLU A 1 542 ? 6.342 15.890 25.567 1.00 92.38 542 GLU A O 1
ATOM 4224 N N . ALA A 1 543 ? 5.236 15.097 23.775 1.00 90.81 543 ALA A N 1
ATOM 4225 C CA . ALA A 1 543 ? 4.026 14.718 24.506 1.00 90.81 543 ALA A CA 1
ATOM 4226 C C . ALA A 1 543 ? 4.284 13.598 25.531 1.00 90.81 543 ALA A C 1
ATOM 4228 O O . ALA A 1 543 ? 3.868 13.693 26.684 1.00 90.81 543 ALA A O 1
ATOM 4229 N N . THR A 1 544 ? 5.042 12.567 25.143 1.00 90.75 544 THR A N 1
ATOM 4230 C CA . THR A 1 544 ? 5.397 11.442 26.024 1.00 90.75 544 THR A CA 1
ATOM 4231 C C . THR A 1 544 ? 6.224 11.918 27.211 1.00 90.75 544 THR A C 1
ATOM 4233 O O . THR A 1 544 ? 5.957 11.540 28.347 1.00 90.75 544 THR A O 1
ATOM 4236 N N . VAL A 1 545 ? 7.225 12.768 26.964 1.00 90.69 545 VAL A N 1
ATOM 4237 C CA . VAL A 1 545 ? 8.081 13.313 28.022 1.00 90.69 545 VAL A CA 1
ATOM 4238 C C . VAL A 1 545 ? 7.272 14.161 28.993 1.00 90.69 545 VAL A C 1
ATOM 4240 O O . VAL A 1 545 ? 7.364 13.933 30.195 1.00 90.69 545 VAL A O 1
ATOM 4243 N N . ARG A 1 546 ? 6.420 15.055 28.481 1.00 90.12 546 ARG A N 1
ATOM 4244 C CA . ARG A 1 546 ? 5.527 15.865 29.314 1.00 90.12 546 ARG A CA 1
ATOM 4245 C C . ARG A 1 546 ? 4.640 14.991 30.202 1.00 90.12 546 ARG A C 1
ATOM 4247 O O . ARG A 1 546 ? 4.523 15.256 31.393 1.00 90.12 546 ARG A O 1
ATOM 4254 N N . ARG A 1 547 ? 4.044 13.930 29.646 1.00 89.56 547 ARG A N 1
ATOM 4255 C CA . ARG A 1 547 ? 3.194 13.009 30.412 1.00 89.56 547 ARG A CA 1
ATOM 4256 C C . ARG A 1 547 ? 3.980 12.198 31.444 1.00 89.56 547 ARG A C 1
ATOM 4258 O O . ARG A 1 547 ? 3.444 11.932 32.513 1.00 89.56 547 ARG A O 1
ATOM 4265 N N . MET A 1 548 ? 5.223 11.813 31.155 1.00 86.38 548 MET A N 1
ATOM 4266 C CA . MET A 1 548 ? 6.089 11.115 32.116 1.00 86.38 548 MET A CA 1
ATOM 4267 C C . MET A 1 548 ? 6.542 12.011 33.277 1.00 86.38 548 MET A C 1
ATOM 4269 O O . MET A 1 548 ? 6.768 11.505 34.372 1.00 86.38 548 MET A O 1
ATOM 4273 N N . GLU A 1 549 ? 6.710 13.311 33.031 1.00 86.50 549 GLU A N 1
ATOM 4274 C CA . GLU A 1 549 ? 7.076 14.305 34.050 1.00 86.50 549 GLU A CA 1
ATOM 4275 C C . GLU A 1 549 ? 5.871 14.738 34.899 1.00 86.50 549 GLU A C 1
ATOM 4277 O O . GLU A 1 549 ? 6.036 15.128 36.053 1.00 86.50 549 GLU A O 1
ATOM 4282 N N . ALA A 1 550 ? 4.657 14.630 34.354 1.00 83.69 550 ALA A N 1
ATOM 4283 C CA . ALA A 1 550 ? 3.422 14.837 35.094 1.00 83.69 550 ALA A CA 1
ATOM 4284 C C . ALA A 1 550 ? 3.137 13.650 36.034 1.00 83.69 550 ALA A C 1
ATOM 4286 O O . ALA A 1 550 ? 2.903 12.524 35.583 1.00 83.69 550 ALA A O 1
ATOM 4287 N N . ASP A 1 551 ? 3.101 13.904 37.344 1.00 71.75 551 ASP A N 1
ATOM 4288 C CA . ASP A 1 551 ? 2.680 12.907 38.331 1.00 71.75 551 ASP A CA 1
ATOM 4289 C C . ASP A 1 551 ? 1.154 12.755 38.292 1.00 71.75 551 ASP A C 1
ATOM 4291 O O . ASP A 1 551 ? 0.403 13.512 38.906 1.00 71.75 551 ASP A O 1
ATOM 4295 N N . SER A 1 552 ? 0.685 11.816 37.472 1.00 75.62 552 SER A N 1
ATOM 4296 C CA . SER A 1 552 ? -0.735 11.538 37.279 1.00 75.62 552 SER A CA 1
ATOM 4297 C C . SER A 1 552 ? -1.024 10.060 37.504 1.00 75.62 552 SER A C 1
ATOM 4299 O O . SER A 1 552 ? -0.429 9.184 36.867 1.00 75.62 552 SER A O 1
ATOM 4301 N N . SER A 1 553 ? -1.985 9.809 38.393 1.00 75.88 553 SER A N 1
ATOM 4302 C CA . SER A 1 553 ? -2.565 8.497 38.695 1.00 75.88 553 SER A CA 1
ATOM 4303 C C . SER A 1 553 ? -3.600 8.043 37.664 1.00 75.88 553 SER A C 1
ATOM 4305 O O . SER A 1 553 ? -4.232 7.003 37.851 1.00 75.88 553 SER A O 1
ATOM 4307 N N . HIS A 1 554 ? -3.786 8.814 36.590 1.00 79.38 554 HIS A N 1
ATOM 4308 C CA . HIS A 1 554 ? -4.703 8.472 35.518 1.00 79.38 554 HIS A CA 1
ATOM 4309 C C . HIS A 1 554 ? -4.281 7.143 34.868 1.00 79.38 554 HIS A C 1
ATOM 4311 O O . HIS A 1 554 ? -3.108 7.014 34.510 1.00 79.38 554 HIS A O 1
ATOM 4317 N N . PRO A 1 555 ? -5.184 6.157 34.703 1.00 78.38 555 PRO A N 1
ATOM 4318 C CA . PRO A 1 555 ? -4.830 4.788 34.326 1.00 78.38 555 PRO A CA 1
ATOM 4319 C C . PRO A 1 555 ? -4.518 4.627 32.827 1.00 78.38 555 PRO A C 1
ATOM 4321 O O . PRO A 1 555 ? -4.959 3.666 32.212 1.00 78.38 555 PRO A O 1
ATOM 4324 N N . ASP A 1 556 ? -3.780 5.560 32.223 1.00 84.38 556 ASP A N 1
ATOM 4325 C CA . ASP A 1 556 ? -3.355 5.520 30.818 1.00 84.38 556 ASP A CA 1
ATOM 4326 C C . ASP A 1 556 ? -2.221 4.509 30.550 1.00 84.38 556 ASP A C 1
ATOM 4328 O O . ASP A 1 556 ? -1.688 3.847 31.450 1.00 84.38 556 ASP A O 1
ATOM 4332 N N . ALA A 1 557 ? -1.834 4.369 29.279 1.00 84.44 557 ALA A N 1
ATOM 4333 C CA . ALA A 1 557 ? -0.781 3.435 28.891 1.00 84.44 557 ALA A CA 1
ATOM 4334 C C . ALA A 1 557 ? 0.561 3.708 29.593 1.00 84.44 557 ALA A C 1
ATOM 4336 O O . ALA A 1 557 ? 1.237 2.759 30.001 1.00 84.44 557 ALA A O 1
ATOM 4337 N N . ILE A 1 558 ? 0.940 4.977 29.780 1.00 85.50 558 ILE A N 1
ATOM 4338 C CA . ILE A 1 558 ? 2.179 5.347 30.475 1.00 85.50 558 ILE A CA 1
ATOM 4339 C C . ILE A 1 558 ? 2.100 4.970 31.955 1.00 85.50 558 ILE A C 1
ATOM 4341 O O . ILE A 1 558 ? 3.059 4.396 32.474 1.00 85.50 558 ILE A O 1
ATOM 4345 N N . TYR A 1 559 ? 0.970 5.210 32.620 1.00 84.00 559 TYR A N 1
ATOM 4346 C CA . TYR A 1 559 ? 0.753 4.799 34.007 1.00 84.00 559 TYR A CA 1
ATOM 4347 C C . TYR A 1 559 ? 0.997 3.299 34.198 1.00 84.00 559 TYR A C 1
ATOM 4349 O O . TYR A 1 559 ? 1.766 2.899 35.076 1.00 84.00 559 TYR A O 1
ATOM 4357 N N . HIS A 1 560 ? 0.418 2.460 33.336 1.00 81.00 560 HIS A N 1
ATOM 4358 C CA . HIS A 1 560 ? 0.597 1.010 33.413 1.00 81.00 560 HIS A CA 1
ATOM 4359 C C . HIS A 1 560 ? 2.052 0.574 33.184 1.00 81.00 560 HIS A C 1
ATOM 4361 O O . HIS A 1 560 ? 2.542 -0.310 33.890 1.00 81.00 560 HIS A O 1
ATOM 4367 N N . ILE A 1 561 ? 2.769 1.215 32.255 1.00 82.19 561 ILE A N 1
ATOM 4368 C CA . ILE A 1 561 ? 4.193 0.937 32.015 1.00 82.19 561 ILE A CA 1
ATOM 4369 C C . ILE A 1 561 ? 5.035 1.328 33.234 1.00 82.19 561 ILE A C 1
ATOM 4371 O O . ILE A 1 561 ? 5.847 0.535 33.709 1.00 82.19 561 ILE A O 1
ATOM 4375 N N . LEU A 1 562 ? 4.835 2.536 33.770 1.00 82.50 562 LEU A N 1
ATOM 4376 C CA . LEU A 1 562 ? 5.572 3.029 34.935 1.00 82.50 562 LEU A CA 1
ATOM 4377 C C . LEU A 1 562 ? 5.295 2.183 36.181 1.00 82.50 562 LEU A C 1
ATOM 4379 O O . LEU A 1 562 ? 6.207 1.934 36.972 1.00 82.50 562 LEU A O 1
ATOM 4383 N N . ARG A 1 563 ? 4.060 1.700 36.339 1.00 79.25 563 ARG A N 1
ATOM 4384 C CA . ARG A 1 563 ? 3.685 0.759 37.393 1.00 79.25 563 ARG A CA 1
ATOM 4385 C C . ARG A 1 563 ? 4.393 -0.584 37.225 1.00 79.25 563 ARG A C 1
ATOM 4387 O O . ARG A 1 563 ? 4.999 -1.052 38.182 1.00 79.25 563 ARG A O 1
ATOM 4394 N N . SER A 1 564 ? 4.404 -1.164 36.024 1.00 77.06 564 SER A N 1
ATOM 4395 C CA . SER A 1 564 ? 5.103 -2.432 35.760 1.00 77.06 564 SER A CA 1
ATOM 4396 C C . SER A 1 564 ? 6.626 -2.316 35.951 1.00 77.06 564 SER A C 1
ATOM 4398 O O . SER A 1 564 ? 7.259 -3.224 36.492 1.00 77.06 564 SER A O 1
ATOM 4400 N N . ASN A 1 565 ? 7.222 -1.162 35.624 1.00 77.50 565 ASN A N 1
ATOM 4401 C CA . ASN A 1 565 ? 8.626 -0.876 35.937 1.00 77.50 565 ASN A CA 1
ATOM 4402 C C . ASN A 1 565 ? 8.906 -0.931 37.455 1.00 77.50 565 ASN A C 1
ATOM 4404 O O . ASN A 1 565 ? 9.966 -1.410 37.859 1.00 77.50 565 ASN A O 1
ATOM 4408 N N . LYS A 1 566 ? 7.976 -0.434 38.286 1.00 72.62 566 LYS A N 1
ATOM 4409 C CA . LYS A 1 566 ? 8.107 -0.381 39.754 1.00 72.62 566 LYS A CA 1
ATOM 4410 C C . LYS A 1 566 ? 7.781 -1.719 40.429 1.00 72.62 566 LYS A C 1
ATOM 4412 O O . LYS A 1 566 ? 8.544 -2.165 41.280 1.00 72.62 566 LYS A O 1
ATOM 4417 N N . GLU A 1 567 ? 6.663 -2.341 40.061 1.00 71.69 567 GLU A N 1
ATOM 4418 C CA . GLU A 1 567 ? 6.100 -3.524 40.731 1.00 71.69 567 GLU A CA 1
ATOM 4419 C C . GLU A 1 567 ? 6.657 -4.837 40.161 1.00 71.69 567 GLU A C 1
ATOM 4421 O O . GLU A 1 567 ? 7.130 -5.686 40.915 1.00 71.69 567 GLU A O 1
ATOM 4426 N N . ASP A 1 568 ? 6.688 -4.985 38.833 1.00 62.53 568 ASP A N 1
ATOM 4427 C CA . ASP A 1 568 ? 7.119 -6.224 38.166 1.00 62.53 568 ASP A CA 1
ATOM 4428 C C . ASP A 1 568 ? 8.622 -6.247 37.840 1.00 62.53 568 ASP A C 1
ATOM 4430 O O . ASP A 1 568 ? 9.132 -7.229 37.293 1.00 62.53 568 ASP A O 1
ATOM 4434 N N . ARG A 1 569 ? 9.335 -5.147 38.134 1.00 64.88 569 ARG A N 1
ATOM 4435 C CA . ARG A 1 569 ? 10.750 -4.913 37.782 1.00 64.88 569 A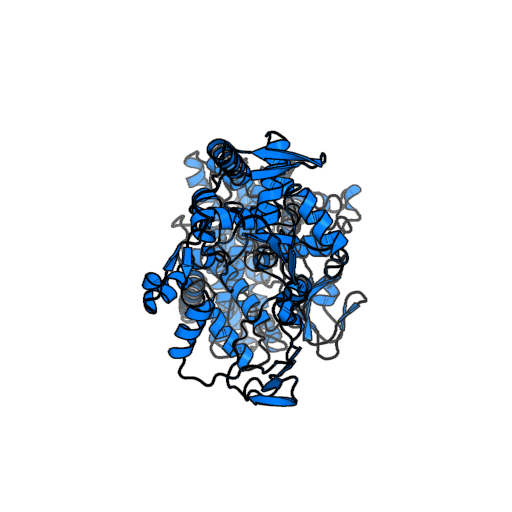RG A CA 1
ATOM 4436 C C . ARG A 1 569 ? 11.049 -5.119 36.291 1.00 64.88 569 ARG A C 1
ATOM 4438 O O . ARG A 1 569 ? 12.178 -5.441 35.912 1.00 64.88 569 ARG A O 1
ATOM 4445 N N . ILE A 1 570 ? 10.058 -4.920 35.422 1.00 66.94 570 ILE A N 1
ATOM 4446 C CA . ILE A 1 570 ? 10.254 -4.964 33.973 1.00 66.94 570 ILE A CA 1
ATOM 4447 C C . ILE A 1 570 ? 10.806 -3.603 33.562 1.00 66.94 570 ILE A C 1
ATOM 4449 O O . ILE A 1 570 ? 10.042 -2.721 33.232 1.00 66.94 570 ILE A O 1
ATOM 4453 N N . ILE A 1 571 ? 12.121 -3.389 33.635 1.00 69.00 571 ILE A N 1
ATOM 4454 C CA . ILE A 1 571 ? 12.716 -2.071 33.357 1.00 69.00 571 ILE A CA 1
ATOM 4455 C C . ILE A 1 571 ? 12.526 -1.723 31.870 1.00 69.00 571 ILE A C 1
ATOM 4457 O O . ILE A 1 571 ? 13.265 -2.226 31.023 1.00 69.00 571 ILE A O 1
ATOM 4461 N N . ALA A 1 572 ? 11.546 -0.870 31.553 1.00 74.94 572 ALA A N 1
ATOM 4462 C CA . ALA A 1 572 ? 11.410 -0.218 30.252 1.00 74.94 572 ALA A CA 1
ATOM 4463 C C . ALA A 1 572 ? 12.149 1.140 30.266 1.00 74.94 572 ALA A C 1
ATOM 4465 O O . ALA A 1 572 ? 11.715 2.059 30.969 1.00 74.94 572 ALA A O 1
ATOM 4466 N N . PRO A 1 573 ? 13.256 1.291 29.515 1.00 85.69 573 PRO A N 1
ATOM 4467 C CA . PRO A 1 573 ? 13.964 2.558 29.347 1.00 85.69 573 PRO A CA 1
ATOM 4468 C C . PRO A 1 573 ? 13.067 3.652 28.764 1.00 85.69 573 PRO A C 1
ATOM 4470 O O . PRO A 1 573 ? 12.176 3.375 27.959 1.00 85.69 573 PRO A O 1
ATOM 4473 N N . ARG A 1 574 ? 13.357 4.915 29.095 1.00 87.38 574 ARG A N 1
ATOM 4474 C CA . ARG A 1 574 ? 12.632 6.089 28.574 1.00 87.38 574 ARG A CA 1
ATOM 4475 C C . ARG A 1 574 ? 12.564 6.087 27.045 1.00 87.38 574 ARG A C 1
ATOM 4477 O O . ARG A 1 574 ? 11.518 6.375 26.470 1.00 87.38 574 ARG A O 1
ATOM 4484 N N . GLU A 1 575 ? 13.665 5.737 26.390 1.00 90.31 575 GLU A N 1
ATOM 4485 C CA . GLU A 1 575 ? 13.767 5.612 24.939 1.00 90.31 575 GLU A CA 1
ATOM 4486 C C . GLU A 1 575 ? 12.768 4.592 24.372 1.00 90.31 575 GLU A C 1
ATOM 4488 O O . GLU A 1 575 ? 12.126 4.869 23.359 1.00 90.31 575 GLU A O 1
ATOM 4493 N N . GLU A 1 576 ? 12.590 3.440 25.028 1.00 90.00 576 GLU A N 1
ATOM 4494 C CA . GLU A 1 576 ? 11.618 2.421 24.609 1.00 90.00 576 GLU A CA 1
ATOM 4495 C C . GLU A 1 576 ? 10.179 2.909 24.790 1.00 90.00 576 GLU A C 1
ATOM 4497 O O . GLU A 1 576 ? 9.342 2.664 23.921 1.00 90.00 576 GLU A O 1
ATOM 4502 N N . ILE A 1 577 ? 9.888 3.638 25.872 1.00 90.56 577 ILE A N 1
ATOM 4503 C CA . ILE A 1 577 ? 8.559 4.224 26.107 1.00 90.56 577 ILE A CA 1
ATOM 4504 C C . ILE A 1 577 ? 8.209 5.195 24.974 1.00 90.56 577 ILE A C 1
ATOM 4506 O O . ILE A 1 577 ? 7.153 5.057 24.361 1.00 90.56 577 ILE A O 1
ATOM 4510 N N . ILE A 1 578 ? 9.121 6.106 24.617 1.00 91.81 578 ILE A N 1
ATOM 4511 C CA . ILE A 1 578 ? 8.926 7.060 23.510 1.00 91.81 578 ILE A CA 1
ATOM 4512 C C . ILE A 1 578 ? 8.693 6.331 22.179 1.00 91.81 578 ILE A C 1
ATOM 4514 O O . ILE A 1 578 ? 7.777 6.680 21.427 1.00 91.81 578 ILE A O 1
ATOM 4518 N N . LEU A 1 579 ? 9.490 5.299 21.878 1.00 91.69 579 LEU A N 1
ATOM 4519 C CA . LEU A 1 579 ? 9.338 4.509 20.651 1.00 91.69 579 LEU A CA 1
ATOM 4520 C C . LEU A 1 579 ? 7.990 3.776 20.599 1.00 91.69 579 LEU A C 1
ATOM 4522 O O . LEU A 1 579 ? 7.368 3.711 19.537 1.00 91.69 579 LEU A O 1
ATOM 4526 N N . ASN A 1 580 ? 7.524 3.252 21.733 1.00 92.06 580 ASN A N 1
ATOM 4527 C CA . ASN A 1 580 ? 6.246 2.554 21.834 1.00 92.06 580 ASN A CA 1
ATOM 4528 C C . ASN A 1 580 ? 5.048 3.504 21.747 1.00 92.06 580 ASN A C 1
ATOM 4530 O O . ASN A 1 580 ? 4.093 3.183 21.045 1.00 92.06 580 ASN A O 1
ATOM 4534 N N . MET A 1 581 ? 5.116 4.695 22.348 1.00 92.06 581 MET A N 1
ATOM 4535 C CA . MET A 1 581 ? 4.071 5.713 22.180 1.00 92.06 581 MET A CA 1
ATOM 4536 C C . MET A 1 581 ? 3.999 6.201 20.730 1.00 92.06 581 MET A C 1
ATOM 4538 O O . MET A 1 581 ? 2.916 6.262 20.156 1.00 92.06 581 MET A O 1
ATOM 4542 N N . THR A 1 582 ? 5.147 6.421 20.077 1.00 91.44 582 THR A N 1
ATOM 4543 C CA . THR A 1 582 ? 5.196 6.750 18.635 1.00 91.44 582 THR A CA 1
ATOM 4544 C C . THR A 1 582 ? 4.515 5.665 17.790 1.00 91.44 582 THR A C 1
ATOM 4546 O O . THR A 1 582 ? 3.794 5.951 16.832 1.00 91.44 582 THR A O 1
ATOM 4549 N N . LEU A 1 583 ? 4.700 4.394 18.155 1.00 90.88 583 LEU A N 1
ATOM 4550 C CA . LEU A 1 583 ? 4.027 3.285 17.485 1.00 90.88 583 LEU A CA 1
ATOM 4551 C C . LEU A 1 583 ? 2.517 3.279 17.755 1.00 90.88 583 LEU A C 1
ATOM 4553 O O . LEU A 1 583 ? 1.759 3.046 16.821 1.00 90.88 583 LEU A O 1
ATOM 4557 N N . PHE A 1 584 ? 2.077 3.509 18.993 1.00 91.75 584 PHE A N 1
ATOM 4558 C CA . PHE A 1 584 ? 0.656 3.478 19.352 1.00 91.75 584 PHE A CA 1
ATOM 4559 C C . PHE A 1 584 ? -0.123 4.595 18.662 1.00 91.75 584 PHE A C 1
ATOM 4561 O O . PHE A 1 584 ? -1.132 4.301 18.027 1.00 91.75 584 PHE A O 1
ATOM 4568 N N . LEU A 1 585 ? 0.382 5.834 18.684 1.00 90.81 585 LEU A N 1
ATOM 4569 C CA . LEU A 1 585 ? -0.287 6.964 18.036 1.00 90.81 585 LEU A CA 1
ATOM 4570 C C . LEU A 1 585 ? -0.430 6.756 16.524 1.00 90.81 585 LEU A C 1
ATOM 4572 O O . LEU A 1 585 ? -1.493 7.024 15.968 1.00 90.81 585 LEU A O 1
ATOM 4576 N N . SER A 1 586 ? 0.614 6.266 15.847 1.00 87.94 586 SER A N 1
ATOM 4577 C CA . SER A 1 586 ? 0.541 6.007 14.401 1.00 87.94 586 SER A CA 1
ATOM 4578 C C . SER A 1 586 ? -0.314 4.787 14.050 1.00 87.94 586 SER A C 1
ATOM 4580 O O . SER A 1 586 ? -1.110 4.849 13.120 1.00 87.94 586 SER A O 1
ATOM 4582 N N . ALA A 1 587 ? -0.186 3.679 14.786 1.00 88.44 587 ALA A N 1
ATOM 4583 C CA . ALA A 1 587 ? -0.913 2.447 14.482 1.00 88.44 587 ALA A CA 1
ATOM 4584 C C . ALA A 1 587 ? -2.402 2.512 14.860 1.00 88.44 587 ALA A C 1
ATOM 4586 O O . ALA A 1 587 ? -3.222 1.958 14.131 1.00 88.44 587 ALA A O 1
ATOM 4587 N N . GLY A 1 588 ? -2.746 3.158 15.978 1.00 87.62 588 GLY A N 1
ATOM 4588 C CA . GLY A 1 588 ? -4.115 3.229 16.498 1.00 87.62 588 GLY A CA 1
ATOM 4589 C C . GLY A 1 588 ? -5.010 4.237 15.775 1.00 87.62 588 GLY A C 1
ATOM 4590 O O . GLY A 1 588 ? -6.205 4.012 15.661 1.00 87.62 588 GLY A O 1
ATOM 4591 N N . SER A 1 589 ? -4.443 5.309 15.218 1.00 88.94 589 SER A N 1
ATOM 4592 C CA . SER A 1 589 ? -5.229 6.339 14.523 1.00 88.94 589 SER A CA 1
ATOM 4593 C C . SER A 1 589 ? -5.643 5.909 13.108 1.00 88.94 589 SER A C 1
ATOM 4595 O O . SER A 1 589 ? -6.823 5.750 12.782 1.00 88.94 589 SER A O 1
ATOM 4597 N N . GLU A 1 590 ? -4.667 5.661 12.232 1.00 88.88 590 GLU A N 1
ATOM 4598 C CA . GLU A 1 590 ? -4.956 5.447 10.811 1.00 88.88 590 GLU A CA 1
ATOM 4599 C C . GLU A 1 590 ? -5.741 4.144 10.567 1.00 88.88 590 GLU A C 1
ATOM 4601 O O . GLU A 1 590 ? -6.636 4.115 9.728 1.00 88.88 590 GLU A O 1
ATOM 4606 N N . THR A 1 591 ? -5.484 3.073 11.329 1.00 91.50 591 THR A N 1
ATOM 4607 C CA . THR A 1 591 ? -6.164 1.781 11.109 1.00 91.50 591 THR A CA 1
ATOM 4608 C C . THR A 1 591 ? -7.647 1.807 11.486 1.00 91.50 591 THR A C 1
ATOM 4610 O O . THR A 1 591 ? -8.474 1.351 10.692 1.00 91.50 591 THR A O 1
ATOM 4613 N N . THR A 1 592 ? -8.000 2.389 12.635 1.00 93.81 592 THR A N 1
ATOM 4614 C CA . THR A 1 592 ? -9.397 2.545 13.069 1.00 93.81 592 THR A CA 1
ATOM 4615 C C . THR A 1 592 ? -10.154 3.502 12.157 1.00 93.81 592 THR A C 1
ATOM 4617 O O . THR A 1 592 ? -11.280 3.210 11.750 1.00 93.81 592 THR A O 1
ATOM 4620 N N . SER A 1 593 ? -9.539 4.620 11.755 1.00 93.88 593 SER A N 1
ATOM 4621 C CA . SER A 1 593 ? -10.196 5.546 10.826 1.00 93.88 593 SER A CA 1
ATOM 4622 C C . SER A 1 593 ? -10.499 4.898 9.470 1.00 93.88 593 SER A C 1
ATOM 4624 O O . SER A 1 593 ? -11.576 5.136 8.922 1.00 93.88 593 SER A O 1
ATOM 4626 N N . ILE A 1 594 ? -9.617 4.036 8.941 1.00 93.38 594 ILE A N 1
ATOM 4627 C CA . ILE A 1 594 ? -9.887 3.248 7.724 1.00 93.38 594 ILE A CA 1
ATOM 4628 C C . ILE A 1 594 ? -11.086 2.317 7.934 1.00 93.38 594 ILE A C 1
ATOM 4630 O O . ILE A 1 594 ? -11.966 2.275 7.074 1.00 93.38 594 ILE A O 1
ATOM 4634 N N . LEU A 1 595 ? -11.157 1.604 9.063 1.00 95.50 595 LEU A N 1
ATOM 4635 C CA . LEU A 1 595 ? -12.275 0.710 9.378 1.00 95.50 595 LEU A CA 1
ATOM 4636 C C . LEU A 1 595 ? -13.614 1.459 9.423 1.00 95.50 595 LEU A C 1
ATOM 4638 O O . LEU A 1 595 ? -14.556 1.071 8.738 1.00 95.50 595 LEU A O 1
ATOM 4642 N N . LEU A 1 596 ? -13.701 2.554 10.182 1.00 96.38 596 LEU A N 1
ATOM 4643 C CA . LEU A 1 596 ? -14.935 3.341 10.303 1.00 96.38 596 LEU A CA 1
ATOM 4644 C C . LEU A 1 596 ? -15.371 3.936 8.957 1.00 96.38 596 LEU A C 1
ATOM 4646 O O . LEU A 1 596 ? -16.555 3.916 8.610 1.00 96.38 596 LEU A O 1
ATOM 4650 N N . THR A 1 597 ? -14.401 4.414 8.172 1.00 95.25 597 THR A N 1
ATOM 4651 C CA . THR A 1 597 ? -14.636 4.982 6.838 1.00 95.25 597 THR A CA 1
ATOM 4652 C C . THR A 1 597 ? -15.167 3.927 5.868 1.00 95.25 597 THR A C 1
ATOM 4654 O O . THR A 1 597 ? -16.197 4.134 5.229 1.00 95.25 597 THR A O 1
ATOM 4657 N N . THR A 1 598 ? -14.488 2.781 5.777 1.00 94.19 598 THR A N 1
ATOM 4658 C CA . THR A 1 598 ? -14.873 1.682 4.877 1.00 94.19 598 THR A CA 1
ATOM 4659 C C . THR A 1 598 ? -16.197 1.052 5.286 1.00 94.19 598 THR A C 1
ATOM 4661 O O . THR A 1 598 ? -17.014 0.762 4.416 1.00 94.19 598 THR A O 1
ATOM 4664 N N . CYS A 1 599 ? -16.457 0.919 6.589 1.00 96.38 599 CYS A N 1
ATOM 4665 C CA . CYS A 1 599 ? -17.747 0.484 7.117 1.00 96.38 599 CYS A CA 1
ATOM 4666 C C . CYS A 1 599 ? -18.869 1.438 6.690 1.00 96.38 599 CYS A C 1
ATOM 4668 O O . CYS A 1 599 ? -19.857 1.005 6.100 1.00 96.38 599 CYS A O 1
ATOM 4670 N N . SER A 1 600 ? -18.685 2.747 6.891 1.00 95.56 600 SER A N 1
ATOM 4671 C CA . SER A 1 600 ? -19.678 3.755 6.499 1.00 95.56 600 SER A CA 1
ATOM 4672 C C . SER A 1 600 ? -19.960 3.723 4.994 1.00 95.56 600 SER A C 1
ATOM 4674 O O . SER A 1 600 ? -21.120 3.732 4.588 1.00 95.56 600 SER A O 1
ATOM 4676 N N . TRP A 1 601 ? -18.917 3.616 4.163 1.00 95.00 601 TRP A N 1
ATOM 4677 C CA . TRP A 1 601 ? -19.065 3.494 2.711 1.00 95.00 601 TRP A CA 1
ATOM 4678 C C . TRP A 1 601 ? -19.778 2.197 2.282 1.00 95.00 601 TRP A C 1
ATOM 4680 O O . TRP A 1 601 ? -20.650 2.226 1.408 1.00 95.00 601 TRP A O 1
ATOM 4690 N N . LEU A 1 602 ? -19.455 1.057 2.898 1.00 95.06 602 LEU A N 1
ATOM 4691 C CA . LEU A 1 602 ? -20.107 -0.218 2.589 1.00 95.06 602 LEU A CA 1
ATOM 4692 C C . LEU A 1 602 ? -21.587 -0.202 2.977 1.00 95.06 602 LEU A C 1
ATOM 4694 O O . LEU A 1 602 ? -22.416 -0.662 2.194 1.00 95.06 602 LEU A O 1
ATOM 4698 N N . LEU A 1 603 ? -21.927 0.386 4.126 1.00 95.94 603 LEU A N 1
ATOM 4699 C CA . LEU A 1 603 ? -23.306 0.511 4.592 1.00 95.94 603 LEU A CA 1
ATOM 4700 C C . LEU A 1 603 ? -24.157 1.396 3.670 1.00 95.94 603 LEU A C 1
ATOM 4702 O O . LEU A 1 603 ? -25.245 0.983 3.273 1.00 95.94 603 LEU A O 1
ATOM 4706 N N . ILE A 1 604 ? -23.673 2.578 3.268 1.00 94.56 604 ILE A N 1
ATOM 4707 C CA . ILE A 1 604 ? -24.435 3.444 2.342 1.00 94.56 604 ILE A CA 1
ATOM 4708 C C . ILE A 1 604 ? -24.581 2.824 0.948 1.00 94.56 604 ILE A C 1
ATOM 4710 O O . ILE A 1 604 ? -25.564 3.101 0.263 1.00 94.56 604 ILE A O 1
ATOM 4714 N N . SER A 1 605 ? -23.627 1.983 0.537 1.00 91.50 605 SER A N 1
ATOM 4715 C CA . SER A 1 605 ? -23.657 1.291 -0.757 1.00 91.50 605 SER A CA 1
ATOM 4716 C C . SER A 1 605 ? -24.559 0.048 -0.738 1.00 91.50 605 SER A C 1
ATOM 4718 O O . SER A 1 605 ? -24.980 -0.412 -1.795 1.00 91.50 605 SER A O 1
ATOM 4720 N N . HIS A 1 606 ? -24.902 -0.477 0.447 1.00 95.19 606 HIS A N 1
ATOM 4721 C CA . HIS A 1 606 ? -25.734 -1.671 0.633 1.00 95.19 606 HIS A CA 1
ATOM 4722 C C . HIS A 1 606 ? -26.907 -1.371 1.568 1.00 95.19 606 HIS A C 1
ATOM 4724 O O . HIS A 1 606 ? -26.924 -1.749 2.742 1.00 95.19 606 HIS A O 1
ATOM 4730 N N . ARG A 1 607 ? -27.931 -0.704 1.023 1.00 93.69 607 ARG A N 1
ATOM 4731 C CA . ARG A 1 607 ? -29.067 -0.194 1.805 1.00 93.69 607 ARG A CA 1
ATOM 4732 C C . ARG A 1 607 ? -29.767 -1.260 2.657 1.00 93.69 607 ARG A C 1
ATOM 4734 O O . ARG A 1 607 ? -30.124 -0.979 3.794 1.00 93.69 607 ARG A O 1
ATOM 4741 N N . GLN A 1 608 ? -29.901 -2.483 2.145 1.00 94.75 608 GLN A N 1
ATOM 4742 C CA . GLN A 1 608 ? -30.527 -3.594 2.874 1.00 94.75 608 GLN A CA 1
ATOM 4743 C C . GLN A 1 608 ? -29.768 -3.956 4.161 1.00 94.75 608 GLN A C 1
ATOM 4745 O O . GLN A 1 608 ? -30.388 -4.179 5.203 1.00 94.75 608 GLN A O 1
ATOM 4750 N N . VAL A 1 609 ? -28.432 -3.962 4.104 1.00 96.56 609 VAL A N 1
ATOM 4751 C CA . VAL A 1 609 ? -27.567 -4.207 5.267 1.00 96.56 609 VAL A CA 1
ATOM 4752 C C . VAL A 1 609 ? -27.684 -3.050 6.256 1.00 96.56 609 VAL A C 1
ATOM 4754 O O . VAL A 1 609 ? -27.868 -3.284 7.452 1.00 96.56 609 VAL A O 1
ATOM 4757 N N . LEU A 1 610 ? -27.649 -1.805 5.763 1.00 96.81 610 LEU A N 1
ATOM 4758 C CA . LEU A 1 610 ? -27.822 -0.609 6.591 1.00 96.81 610 LEU A CA 1
ATOM 4759 C C . LEU A 1 610 ? -29.158 -0.627 7.346 1.00 96.81 610 LEU A C 1
ATOM 4761 O O . LEU A 1 610 ? -29.177 -0.464 8.562 1.00 96.81 610 LEU A O 1
ATOM 4765 N N . ASP A 1 611 ? -30.271 -0.887 6.662 1.00 96.12 611 ASP A N 1
ATOM 4766 C CA . ASP A 1 611 ? -31.594 -0.924 7.292 1.00 96.12 611 ASP A CA 1
ATOM 4767 C C . ASP A 1 611 ? -31.707 -2.061 8.324 1.00 96.12 611 ASP A C 1
ATOM 4769 O O . ASP A 1 611 ? -32.439 -1.953 9.311 1.00 96.12 611 ASP A O 1
ATOM 4773 N N . ARG A 1 612 ? -30.987 -3.172 8.133 1.00 96.88 612 ARG A N 1
ATOM 4774 C CA . ARG A 1 612 ? -30.949 -4.274 9.103 1.00 96.88 612 ARG A CA 1
ATOM 4775 C C . ARG A 1 612 ? -30.131 -3.925 10.347 1.00 96.88 612 ARG A C 1
ATOM 4777 O O . ARG A 1 612 ? -30.635 -4.133 11.448 1.00 96.88 612 ARG A O 1
ATOM 4784 N N . VAL A 1 613 ? -28.930 -3.361 10.196 1.00 96.50 613 VAL A N 1
ATOM 4785 C CA . VAL A 1 613 ? -28.097 -2.974 11.351 1.00 96.50 613 VAL A CA 1
ATOM 4786 C C . VAL A 1 613 ? -28.699 -1.796 12.121 1.00 96.50 613 VAL A C 1
ATOM 4788 O O . VAL A 1 613 ? -28.696 -1.802 13.347 1.00 96.50 613 VAL A O 1
ATOM 4791 N N . VAL A 1 614 ? -29.315 -0.830 11.430 1.00 96.31 614 VAL A N 1
ATOM 4792 C CA . VAL A 1 614 ? -30.044 0.275 12.075 1.00 96.31 614 VAL A CA 1
ATOM 4793 C C . VAL A 1 614 ? -31.211 -0.260 12.901 1.00 96.31 614 VAL A C 1
ATOM 4795 O O . VAL A 1 614 ? -31.393 0.168 14.039 1.00 96.31 614 VAL A O 1
ATOM 4798 N N . ARG A 1 615 ? -31.983 -1.219 12.367 1.00 95.94 615 ARG A N 1
ATOM 4799 C CA . ARG A 1 615 ? -33.061 -1.869 13.127 1.00 95.94 615 ARG A CA 1
ATOM 4800 C C . ARG A 1 615 ? -32.535 -2.599 14.357 1.00 95.94 615 ARG A C 1
ATOM 4802 O O . ARG A 1 615 ? -33.125 -2.439 15.418 1.00 95.94 615 ARG A O 1
ATOM 4809 N N . GLU A 1 616 ? -31.442 -3.356 14.241 1.00 95.94 616 GLU A N 1
ATOM 4810 C CA . GLU A 1 616 ? -30.822 -4.030 15.390 1.00 95.94 616 GLU A CA 1
ATOM 4811 C C . GLU A 1 616 ? -30.464 -3.016 16.488 1.00 95.94 616 GLU A C 1
ATOM 4813 O O . GLU A 1 616 ? -30.981 -3.113 17.601 1.00 95.94 616 GLU A O 1
ATOM 4818 N N . VAL A 1 617 ? -29.684 -1.984 16.149 1.00 95.19 617 VAL A N 1
ATOM 4819 C CA . VAL A 1 617 ? -29.214 -0.963 17.099 1.00 95.19 617 VAL A CA 1
ATOM 4820 C C . VAL A 1 617 ? -30.379 -0.202 17.741 1.00 95.19 617 VAL A C 1
ATOM 4822 O O . VAL A 1 617 ? -30.447 -0.113 18.965 1.00 95.19 617 VAL A O 1
ATOM 4825 N N . ARG A 1 618 ? -31.329 0.310 16.946 1.00 94.19 618 ARG A N 1
ATOM 4826 C CA . ARG A 1 618 ? -32.455 1.126 17.449 1.00 94.19 618 ARG A CA 1
ATOM 4827 C C . ARG A 1 618 ? -33.547 0.313 18.148 1.00 94.19 618 ARG A C 1
ATOM 4829 O O . ARG A 1 618 ? -34.343 0.873 18.892 1.00 94.19 618 ARG A O 1
ATOM 4836 N N . SER A 1 619 ? -33.619 -0.998 17.909 1.00 93.06 619 SER A N 1
ATOM 4837 C CA . SER A 1 619 ? -34.494 -1.884 18.692 1.00 93.06 619 SER A CA 1
ATOM 4838 C C . SER A 1 619 ? -33.905 -2.188 20.066 1.00 93.06 619 SER A C 1
ATOM 4840 O O . SER A 1 619 ? -34.648 -2.371 21.029 1.00 93.06 619 SER A O 1
ATOM 4842 N N . LYS A 1 620 ? -32.570 -2.229 20.159 1.00 92.50 620 LYS A N 1
ATOM 4843 C CA . LYS A 1 620 ? -31.855 -2.578 21.382 1.00 92.50 620 LYS A CA 1
ATOM 4844 C C . LYS A 1 620 ? -31.660 -1.388 22.316 1.00 92.50 620 LYS A C 1
ATOM 4846 O O . LYS A 1 620 ? -31.727 -1.583 23.526 1.00 92.50 620 LYS A O 1
ATOM 4851 N N . PHE A 1 621 ? -31.432 -0.203 21.756 1.00 92.00 621 PHE A N 1
ATOM 4852 C CA . PHE A 1 621 ? -31.178 1.023 22.506 1.00 92.00 621 PHE A CA 1
ATOM 4853 C C . PHE A 1 621 ? -32.225 2.079 22.170 1.00 92.00 621 PHE A C 1
ATOM 4855 O O . PHE A 1 621 ? -32.437 2.393 20.999 1.00 92.00 621 PHE A O 1
ATOM 4862 N N . GLN A 1 622 ? -32.856 2.628 23.204 1.00 85.50 622 GLN A N 1
ATOM 4863 C CA . GLN A 1 622 ? -33.766 3.771 23.112 1.00 85.50 622 GLN A CA 1
ATOM 4864 C C . GLN A 1 622 ? -33.074 5.070 23.543 1.00 85.50 622 GLN A C 1
ATOM 4866 O O . GLN A 1 622 ? -33.436 6.145 23.068 1.00 85.50 622 GLN A O 1
ATOM 4871 N N . HIS A 1 623 ? -32.053 4.974 24.402 1.00 86.50 623 HIS A N 1
ATOM 4872 C CA . HIS A 1 623 ? -31.312 6.125 24.914 1.00 86.50 623 HIS A CA 1
ATOM 4873 C C . HIS A 1 623 ? -29.806 5.995 24.678 1.00 86.50 623 HIS A C 1
ATOM 4875 O O . HIS A 1 623 ? -29.232 4.908 24.714 1.00 86.50 623 HIS A O 1
ATOM 4881 N N . ILE A 1 624 ? -29.137 7.137 24.489 1.00 86.75 624 ILE A N 1
ATOM 4882 C CA . ILE A 1 624 ? -27.685 7.198 24.267 1.00 86.75 624 ILE A CA 1
ATOM 4883 C C . ILE A 1 624 ? -26.907 6.586 25.443 1.00 86.75 624 ILE A C 1
ATOM 4885 O O . ILE A 1 624 ? -25.886 5.935 25.228 1.00 86.75 624 ILE A O 1
ATOM 4889 N N . SER A 1 625 ? -27.393 6.773 26.673 1.00 86.69 625 SER A N 1
ATOM 4890 C CA . SER A 1 625 ? -26.774 6.260 27.901 1.00 86.69 625 SER A CA 1
ATOM 4891 C C . SER A 1 625 ? -26.748 4.731 27.995 1.00 86.69 625 SER A C 1
ATOM 4893 O O . SER A 1 625 ? -25.971 4.190 28.777 1.00 86.69 625 SER A O 1
ATOM 4895 N N . GLU A 1 626 ? -27.563 4.027 27.205 1.00 88.00 626 GLU A N 1
ATOM 4896 C CA . GLU A 1 626 ? -27.607 2.560 27.175 1.00 88.00 626 GLU A CA 1
ATOM 4897 C C . GLU A 1 626 ? -26.487 1.958 26.314 1.00 88.00 626 GLU A C 1
ATOM 4899 O O . GLU A 1 626 ? -26.195 0.764 26.418 1.00 88.00 626 GLU A O 1
ATOM 4904 N N . VAL A 1 627 ? -25.850 2.767 25.462 1.00 91.06 627 VAL A N 1
ATOM 4905 C CA . VAL A 1 627 ? -24.754 2.337 24.591 1.00 91.06 627 VAL A CA 1
ATOM 4906 C C . VAL A 1 627 ? -23.451 2.404 25.383 1.00 91.06 627 VAL A C 1
ATOM 4908 O O . VAL A 1 627 ? -22.842 3.465 25.467 1.00 91.06 627 VAL A O 1
ATOM 4911 N N . THR A 1 628 ? -23.018 1.283 25.958 1.00 92.06 628 THR A N 1
ATOM 4912 C CA . THR A 1 628 ? -21.826 1.128 26.811 1.00 92.06 628 THR A CA 1
ATOM 4913 C C . THR A 1 628 ? -20.937 -0.002 26.298 1.00 92.06 628 THR A C 1
ATOM 4915 O O . THR A 1 628 ? -21.364 -0.807 25.470 1.00 92.06 628 THR A O 1
ATOM 4918 N N . LEU A 1 629 ? -19.702 -0.109 26.794 1.00 88.00 629 LEU A N 1
ATOM 4919 C CA . LEU A 1 629 ? -18.781 -1.195 26.426 1.00 88.00 629 LEU A CA 1
ATOM 4920 C C . LEU A 1 629 ? -19.325 -2.590 26.753 1.00 88.00 629 LEU A C 1
ATOM 4922 O O . LEU A 1 629 ? -18.948 -3.567 26.103 1.00 88.00 629 LEU A O 1
ATOM 4926 N N . ASP A 1 630 ? -20.208 -2.692 27.745 1.00 88.50 630 ASP A N 1
ATOM 4927 C CA . ASP A 1 630 ? -20.874 -3.944 28.103 1.00 88.50 630 ASP A CA 1
ATOM 4928 C C . ASP A 1 630 ? -22.031 -4.280 27.160 1.00 88.50 630 ASP A C 1
ATOM 4930 O O . ASP A 1 630 ? -22.301 -5.458 26.908 1.00 88.50 630 ASP A O 1
ATOM 4934 N N . THR A 1 631 ? -22.693 -3.268 26.596 1.00 90.12 631 THR A N 1
ATOM 4935 C CA . THR A 1 631 ? -23.846 -3.479 25.720 1.00 90.12 631 THR A CA 1
ATOM 4936 C C . THR A 1 631 ? -23.482 -3.588 24.245 1.00 90.12 631 THR A C 1
ATOM 4938 O O . THR A 1 631 ? -24.205 -4.255 23.511 1.00 90.12 631 THR A O 1
ATOM 4941 N N . VAL A 1 632 ? -22.351 -3.037 23.792 1.00 87.62 632 VAL A N 1
ATOM 4942 C CA . VAL A 1 632 ? -21.913 -3.132 22.384 1.00 87.62 632 VAL A CA 1
ATOM 4943 C C . VAL A 1 632 ? -21.120 -4.406 22.061 1.00 87.62 632 VAL A C 1
ATOM 4945 O O . VAL A 1 632 ? -20.157 -4.398 21.299 1.00 87.62 632 VAL A O 1
ATOM 4948 N N . THR A 1 633 ? -21.521 -5.537 22.639 1.00 86.75 633 THR A N 1
ATOM 4949 C CA . THR A 1 633 ? -20.840 -6.832 22.484 1.00 86.75 633 THR A CA 1
ATOM 4950 C C . THR A 1 633 ? -21.494 -7.719 21.422 1.00 86.75 633 THR A C 1
ATOM 4952 O O . THR A 1 633 ? -22.655 -7.526 21.063 1.00 86.75 633 THR A O 1
ATOM 4955 N N . ASP A 1 634 ? -20.780 -8.754 20.965 1.00 82.38 634 ASP A N 1
ATOM 4956 C CA . ASP A 1 634 ? -21.297 -9.774 20.031 1.00 82.38 634 ASP A CA 1
ATOM 4957 C C . ASP A 1 634 ? -22.607 -10.419 20.502 1.00 82.38 634 ASP A C 1
ATOM 4959 O O . ASP A 1 634 ? -23.440 -10.804 19.686 1.00 82.38 634 ASP A O 1
ATOM 4963 N N . ALA A 1 635 ? -22.807 -10.525 21.819 1.00 85.50 635 ALA A N 1
ATOM 4964 C CA . ALA A 1 635 ? -24.012 -11.103 22.407 1.00 85.50 635 ALA A CA 1
ATOM 4965 C C . ALA A 1 635 ? -25.252 -10.205 22.252 1.00 85.50 635 ALA A C 1
ATOM 4967 O O . ALA A 1 635 ? -26.380 -10.692 22.307 1.00 85.50 635 ALA A O 1
ATOM 4968 N N . HIS A 1 636 ? -25.058 -8.897 22.092 1.00 89.00 636 HIS A N 1
ATOM 4969 C CA . HIS A 1 636 ? -26.137 -7.912 22.054 1.00 89.00 636 HIS A CA 1
ATOM 4970 C C . HIS A 1 636 ? -26.343 -7.295 20.674 1.00 89.00 636 HIS A C 1
ATOM 4972 O O . HIS A 1 636 ? -27.479 -6.964 20.344 1.00 89.00 636 HIS A O 1
ATOM 4978 N N . LEU A 1 637 ? -25.277 -7.177 19.879 1.00 94.62 637 LEU A N 1
ATOM 4979 C CA . LEU A 1 637 ? -25.297 -6.638 18.518 1.00 94.62 637 LEU A CA 1
ATOM 4980 C C . LEU A 1 637 ? -24.610 -7.610 17.540 1.00 94.62 637 LEU A C 1
ATOM 4982 O O . LEU A 1 637 ? -23.561 -7.287 16.969 1.00 94.62 637 LEU A O 1
ATOM 4986 N N . PRO A 1 638 ? -25.122 -8.844 17.386 1.00 95.25 638 PRO A N 1
ATOM 4987 C CA . PRO A 1 638 ? -24.483 -9.853 16.548 1.00 95.25 638 PRO A CA 1
ATOM 4988 C C . PRO A 1 638 ? -24.363 -9.416 15.082 1.00 95.25 638 PRO A C 1
ATOM 4990 O O . PRO A 1 638 ? -23.362 -9.735 14.440 1.00 95.25 638 PRO A O 1
ATOM 4993 N N . TYR A 1 639 ? -25.331 -8.664 14.544 1.00 96.94 639 TYR A N 1
ATOM 4994 C CA . TYR A 1 639 ? -25.295 -8.223 13.152 1.00 96.94 639 TYR A CA 1
ATOM 4995 C C . TYR A 1 639 ? -24.336 -7.046 12.927 1.00 96.94 639 TYR A C 1
ATOM 4997 O O . TYR A 1 639 ? -23.597 -7.054 11.945 1.00 96.94 639 TYR A O 1
ATOM 5005 N N . LEU A 1 640 ? -24.254 -6.072 13.842 1.00 96.31 640 LEU A N 1
ATOM 5006 C CA . LEU A 1 640 ? -23.221 -5.026 13.774 1.00 96.31 640 LEU A CA 1
ATOM 5007 C C . LEU A 1 640 ? -21.809 -5.628 13.800 1.00 96.31 640 LEU A C 1
ATOM 5009 O O . LEU A 1 640 ? -20.931 -5.207 13.048 1.00 96.31 640 LEU A O 1
ATOM 5013 N N . ASN A 1 641 ? -21.587 -6.640 14.636 1.00 95.00 641 ASN A N 1
ATOM 5014 C CA . ASN A 1 641 ? -20.294 -7.316 14.701 1.00 95.00 641 ASN A CA 1
ATOM 5015 C C . ASN A 1 641 ? -19.991 -8.109 13.433 1.00 95.00 641 ASN A C 1
ATOM 5017 O O . ASN A 1 641 ? -18.877 -8.039 12.913 1.00 95.00 641 ASN A O 1
ATOM 5021 N N . ALA A 1 642 ? -20.999 -8.779 12.878 1.00 96.44 642 ALA A N 1
ATOM 5022 C CA . ALA A 1 642 ? -20.909 -9.413 11.574 1.00 96.44 642 ALA A CA 1
ATOM 5023 C C . ALA A 1 642 ? -20.526 -8.416 10.462 1.00 96.44 642 ALA A C 1
ATOM 5025 O O . ALA A 1 642 ? -19.651 -8.706 9.645 1.00 96.44 642 ALA A O 1
ATOM 5026 N N . VAL A 1 643 ? -21.108 -7.211 10.475 1.00 97.31 643 VAL A N 1
ATOM 5027 C CA . VAL A 1 643 ? -20.751 -6.110 9.564 1.00 97.31 643 VAL A CA 1
ATOM 5028 C C . VAL A 1 643 ? -19.280 -5.729 9.726 1.00 97.31 643 VAL A C 1
ATOM 5030 O O . VAL A 1 643 ? -18.557 -5.688 8.735 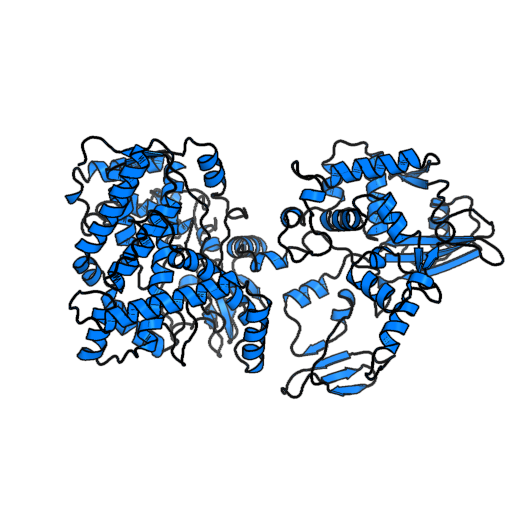1.00 97.31 643 VAL A O 1
ATOM 5033 N N . ILE A 1 644 ? -18.803 -5.499 10.954 1.00 96.50 644 ILE A N 1
ATOM 5034 C CA . ILE A 1 644 ? -17.403 -5.116 11.215 1.00 96.50 644 ILE A CA 1
ATOM 5035 C C . ILE A 1 644 ? -16.429 -6.200 10.725 1.00 96.50 644 ILE A C 1
ATOM 5037 O O . ILE A 1 644 ? -15.433 -5.889 10.068 1.00 96.50 644 ILE A O 1
ATOM 5041 N N . HIS A 1 645 ? -16.716 -7.475 10.996 1.00 95.75 645 HIS A N 1
ATOM 5042 C CA . HIS A 1 645 ? -15.882 -8.590 10.538 1.00 95.75 645 HIS A CA 1
ATOM 5043 C C . HIS A 1 645 ? -15.844 -8.718 9.013 1.00 95.75 645 HIS A C 1
ATOM 5045 O O . HIS A 1 645 ? -14.782 -8.966 8.435 1.00 95.75 645 HIS A O 1
ATOM 5051 N N . GLU A 1 646 ? -16.973 -8.487 8.353 1.00 96.69 646 GLU A N 1
ATOM 5052 C CA . GLU A 1 646 ? -17.050 -8.501 6.899 1.00 96.69 646 GLU A CA 1
ATOM 5053 C C . GLU A 1 646 ? -16.311 -7.310 6.268 1.00 96.69 646 GLU A C 1
ATOM 5055 O O . GLU A 1 646 ? -15.603 -7.474 5.270 1.00 96.69 646 GLU A O 1
ATOM 5060 N N . VAL A 1 647 ? -16.379 -6.128 6.891 1.00 95.75 647 VAL A N 1
ATOM 5061 C CA . VAL A 1 647 ? -15.572 -4.964 6.493 1.00 95.75 647 VAL A CA 1
ATOM 5062 C C . VAL A 1 647 ? -14.085 -5.290 6.611 1.00 95.75 647 VAL A C 1
ATOM 5064 O O . VAL A 1 647 ? -13.336 -5.004 5.683 1.00 95.75 647 VAL A O 1
ATOM 5067 N N . PHE A 1 648 ? -13.639 -5.936 7.691 1.00 94.56 648 PHE A N 1
ATOM 5068 C CA . PHE A 1 648 ? -12.240 -6.347 7.838 1.00 94.56 648 PHE A CA 1
ATOM 5069 C C . PHE A 1 648 ? -11.776 -7.361 6.789 1.00 94.56 648 PHE A C 1
ATOM 5071 O O . PHE A 1 648 ? -10.612 -7.319 6.391 1.00 94.56 648 PHE A O 1
ATOM 5078 N N . ARG A 1 649 ? -12.661 -8.267 6.354 1.00 94.75 649 ARG A N 1
ATOM 5079 C CA . ARG A 1 649 ? -12.374 -9.241 5.291 1.00 94.75 649 ARG A CA 1
ATOM 5080 C C . ARG A 1 649 ? -12.201 -8.543 3.943 1.00 94.75 649 ARG A C 1
ATOM 5082 O O . ARG A 1 649 ? -11.296 -8.868 3.177 1.00 94.75 649 ARG A O 1
ATOM 5089 N N . LEU A 1 650 ? -13.062 -7.568 3.646 1.00 92.06 650 LEU A N 1
ATOM 5090 C CA . LEU A 1 650 ? -12.996 -6.836 2.388 1.00 92.06 650 LEU A CA 1
ATOM 5091 C C . LEU A 1 650 ? -11.893 -5.767 2.397 1.00 92.06 650 LEU A C 1
ATOM 5093 O O . LEU A 1 650 ? -11.105 -5.678 1.463 1.00 92.06 650 LEU A O 1
ATOM 5097 N N . PHE A 1 651 ? -11.772 -4.959 3.431 1.00 90.50 651 PHE A N 1
ATOM 5098 C CA . PHE A 1 651 ? -10.797 -3.873 3.485 1.00 90.50 651 PHE A CA 1
ATOM 5099 C C . PHE A 1 651 ? -9.931 -3.997 4.733 1.00 90.50 651 PHE A C 1
ATOM 5101 O O . PHE A 1 651 ? -10.039 -3.163 5.632 1.00 90.50 651 PHE A O 1
ATOM 5108 N N . PRO A 1 652 ? -9.039 -5.006 4.805 1.00 89.31 652 PRO A N 1
ATOM 5109 C CA . PRO A 1 652 ? -8.102 -5.109 5.913 1.00 89.31 652 PRO A CA 1
ATOM 5110 C C . PRO A 1 652 ? -7.229 -3.843 5.941 1.00 89.31 652 PRO A C 1
ATOM 5112 O O . PRO A 1 652 ? -6.478 -3.613 4.983 1.00 89.31 652 PRO A O 1
ATOM 5115 N N . PRO A 1 653 ? -7.267 -3.022 7.015 1.00 88.50 653 PRO A N 1
ATOM 5116 C CA . PRO A 1 653 ? -6.530 -1.760 7.044 1.00 88.50 653 PRO A CA 1
ATOM 5117 C C . PRO A 1 653 ? -5.033 -1.942 6.776 1.00 88.50 653 PRO A C 1
ATOM 5119 O O . PRO A 1 653 ? -4.434 -1.125 6.082 1.00 88.50 653 PRO A O 1
ATOM 5122 N N . ALA A 1 654 ? -4.456 -3.054 7.251 1.00 82.94 654 ALA A N 1
ATOM 5123 C CA . ALA A 1 654 ? -3.088 -3.493 6.980 1.00 82.94 654 ALA A CA 1
ATOM 5124 C C . ALA A 1 654 ? -3.056 -4.746 6.073 1.00 82.94 654 ALA A C 1
ATOM 5126 O O . ALA A 1 654 ? -2.664 -5.830 6.504 1.00 82.94 654 ALA A O 1
ATOM 5127 N N . GLY A 1 655 ? -3.468 -4.604 4.807 1.00 70.69 655 GLY A N 1
ATOM 5128 C CA . GLY A 1 655 ? -3.573 -5.714 3.838 1.00 70.69 655 GLY A CA 1
ATOM 5129 C C . GLY A 1 655 ? -2.263 -6.446 3.488 1.00 70.69 655 GLY A C 1
ATOM 5130 O O . GLY A 1 655 ? -2.305 -7.557 2.957 1.00 70.69 655 GLY A O 1
ATOM 5131 N N . LEU A 1 656 ? -1.109 -5.866 3.842 1.00 73.31 656 LEU A N 1
ATOM 5132 C CA . LEU A 1 656 ? 0.223 -6.473 3.751 1.00 73.31 656 LEU A CA 1
ATOM 5133 C C . LEU A 1 656 ? 0.816 -6.672 5.150 1.00 73.31 656 LEU A C 1
ATOM 5135 O O . LEU A 1 656 ? 1.552 -5.805 5.638 1.00 73.31 656 LEU A O 1
ATOM 5139 N N . PRO A 1 657 ? 0.549 -7.812 5.811 1.00 71.31 657 PRO A N 1
ATOM 5140 C CA . PRO A 1 657 ? 1.157 -8.088 7.099 1.00 71.31 657 PRO A CA 1
ATOM 5141 C C . PRO A 1 657 ? 2.681 -8.181 6.963 1.00 71.31 657 PRO A C 1
ATOM 5143 O O . PRO A 1 657 ? 3.227 -8.635 5.952 1.00 71.31 657 PRO A O 1
ATOM 5146 N N . ALA A 1 658 ? 3.387 -7.762 8.015 1.00 79.69 658 ALA A N 1
ATOM 5147 C CA . ALA A 1 658 ? 4.845 -7.801 8.047 1.00 79.69 658 ALA A CA 1
ATOM 5148 C C . ALA A 1 658 ? 5.361 -9.222 7.756 1.00 79.69 658 ALA A C 1
ATOM 5150 O O . ALA A 1 658 ? 4.885 -10.192 8.358 1.00 79.69 658 ALA A O 1
ATOM 5151 N N . GLY A 1 659 ? 6.358 -9.338 6.877 1.00 86.44 659 GLY A N 1
ATOM 5152 C CA . GLY A 1 659 ? 7.011 -10.612 6.577 1.00 86.44 659 GLY A CA 1
ATOM 5153 C C . GLY A 1 659 ? 7.739 -11.198 7.789 1.00 86.44 659 GLY A C 1
ATOM 5154 O O . GLY A 1 659 ? 8.134 -10.477 8.714 1.00 86.44 659 GLY A O 1
ATOM 5155 N N . ARG A 1 660 ? 7.891 -12.519 7.795 1.00 89.94 660 ARG A N 1
ATOM 5156 C CA . ARG A 1 660 ? 8.570 -13.299 8.828 1.00 89.94 660 ARG A CA 1
ATOM 5157 C C . ARG A 1 660 ? 9.814 -13.964 8.265 1.00 89.94 660 ARG A C 1
ATOM 5159 O O . ARG A 1 660 ? 9.778 -14.489 7.165 1.00 89.94 660 ARG A O 1
ATOM 5166 N N . GLU A 1 661 ? 10.910 -13.907 8.998 1.00 89.62 661 GLU A N 1
ATOM 5167 C CA . GLU A 1 661 ? 12.183 -14.508 8.615 1.00 89.62 661 GLU A CA 1
ATOM 5168 C C . GLU A 1 661 ? 12.197 -15.985 9.027 1.00 89.62 661 GLU A C 1
ATOM 5170 O O . GLU A 1 661 ? 11.965 -16.309 10.193 1.00 89.62 661 GLU A O 1
ATOM 5175 N N . VAL A 1 662 ? 12.449 -16.869 8.063 1.00 89.25 662 VAL A N 1
ATOM 5176 C CA . VAL A 1 662 ? 12.612 -18.310 8.283 1.00 89.25 662 VAL A CA 1
ATOM 5177 C C . VAL A 1 662 ? 13.943 -18.554 9.003 1.00 89.25 662 VAL A C 1
ATOM 5179 O O . VAL A 1 662 ? 14.960 -17.974 8.604 1.00 89.25 662 VAL A O 1
ATOM 5182 N N . PRO A 1 663 ? 13.969 -19.388 10.059 1.00 86.94 663 PRO A N 1
ATOM 5183 C CA . PRO A 1 663 ? 15.165 -19.598 10.865 1.00 86.94 663 PRO A CA 1
ATOM 5184 C C . PRO A 1 663 ? 16.289 -20.265 10.048 1.00 86.94 663 PRO A C 1
ATOM 5186 O O . PRO A 1 663 ? 16.001 -20.900 9.034 1.00 86.94 663 PRO A O 1
ATOM 5189 N N . PRO A 1 664 ? 17.567 -20.155 10.462 1.00 84.75 664 PRO A N 1
ATOM 5190 C CA . PRO A 1 664 ? 18.716 -20.603 9.663 1.00 84.75 664 PRO A CA 1
ATOM 5191 C C . PRO A 1 664 ? 18.652 -22.059 9.179 1.00 84.75 664 PRO A C 1
ATOM 5193 O O . PRO A 1 664 ? 19.097 -22.352 8.074 1.00 84.75 664 PRO A O 1
ATOM 5196 N N . GLN A 1 665 ? 18.058 -22.955 9.968 1.00 84.94 665 GLN A N 1
ATOM 5197 C CA . GLN A 1 665 ? 17.870 -24.369 9.628 1.00 84.94 665 GLN A CA 1
ATOM 5198 C C . GLN A 1 665 ? 16.821 -24.632 8.524 1.00 84.94 665 GLN A C 1
ATOM 5200 O O . GLN A 1 665 ? 16.653 -25.771 8.086 1.00 84.94 665 GLN A O 1
ATOM 5205 N N . GLY A 1 666 ? 16.116 -23.597 8.060 1.00 88.81 666 GLY A N 1
ATOM 5206 C CA . GLY A 1 666 ? 14.966 -23.733 7.172 1.00 88.81 666 GLY A CA 1
ATOM 5207 C C . GLY A 1 666 ? 13.729 -24.250 7.898 1.00 88.81 666 GLY A C 1
ATOM 5208 O O . GLY A 1 666 ? 13.751 -24.534 9.096 1.00 88.81 666 GLY A O 1
ATOM 5209 N N . ASP A 1 667 ? 12.616 -24.315 7.178 1.00 89.94 667 ASP A N 1
ATOM 5210 C CA . ASP A 1 667 ? 11.329 -24.659 7.769 1.00 89.94 667 ASP A CA 1
ATOM 5211 C C . ASP A 1 667 ? 10.328 -25.153 6.728 1.00 89.94 667 ASP A C 1
ATOM 5213 O O . ASP A 1 667 ? 10.412 -24.775 5.565 1.00 89.94 667 ASP A O 1
ATOM 5217 N N . THR A 1 668 ? 9.356 -25.968 7.134 1.00 90.25 668 THR A N 1
ATOM 5218 C CA . THR A 1 668 ? 8.295 -26.443 6.236 1.00 90.25 668 THR A CA 1
ATOM 5219 C C . THR A 1 668 ? 6.992 -25.725 6.546 1.00 90.25 668 THR A C 1
ATOM 5221 O O . THR A 1 668 ? 6.420 -25.878 7.624 1.00 90.25 668 THR A O 1
ATOM 5224 N N . ILE A 1 669 ? 6.503 -24.951 5.580 1.00 89.06 669 ILE A N 1
ATOM 5225 C CA . ILE A 1 669 ? 5.289 -24.143 5.695 1.00 89.06 669 ILE A CA 1
ATOM 5226 C C . ILE A 1 669 ? 4.264 -24.719 4.728 1.00 89.06 669 ILE A C 1
ATOM 5228 O O . ILE A 1 669 ? 4.504 -24.752 3.523 1.00 89.06 669 ILE A O 1
ATOM 5232 N N . THR A 1 670 ? 3.143 -25.215 5.263 1.00 86.25 670 THR A N 1
ATOM 5233 C CA . THR A 1 670 ? 2.051 -25.829 4.477 1.00 86.25 670 THR A CA 1
ATOM 5234 C C . THR A 1 670 ? 2.552 -26.856 3.450 1.00 86.25 670 THR A C 1
ATOM 5236 O O . THR A 1 670 ? 2.180 -26.809 2.283 1.00 86.25 670 THR A O 1
ATOM 5239 N N . GLY A 1 671 ? 3.459 -27.746 3.870 1.00 84.44 671 GLY A N 1
ATOM 5240 C CA . GLY A 1 671 ? 4.038 -28.794 3.017 1.00 84.44 671 GLY A CA 1
ATOM 5241 C C . GLY A 1 671 ? 5.177 -28.347 2.092 1.00 84.44 671 GLY A C 1
ATOM 5242 O O . GLY A 1 671 ? 5.770 -29.187 1.424 1.00 84.44 671 GLY A O 1
ATOM 5243 N N . VAL A 1 672 ? 5.531 -27.057 2.070 1.00 87.69 672 VAL A N 1
ATOM 5244 C CA . VAL A 1 672 ? 6.623 -26.518 1.247 1.00 87.69 672 VAL A CA 1
ATOM 5245 C C . VAL A 1 672 ? 7.836 -26.217 2.119 1.00 87.69 672 VAL A C 1
ATOM 5247 O O . VAL A 1 672 ? 7.753 -25.409 3.045 1.00 87.69 672 VAL A O 1
ATOM 5250 N N . TYR A 1 673 ? 8.977 -26.838 1.813 1.00 90.06 673 TYR A N 1
ATOM 5251 C CA . TYR A 1 673 ? 10.241 -26.505 2.469 1.00 90.06 673 TYR A CA 1
ATOM 5252 C C . TYR A 1 673 ? 10.757 -25.144 1.988 1.00 90.06 673 TYR A C 1
ATOM 5254 O O . TYR A 1 673 ? 10.923 -24.903 0.790 1.00 90.06 673 TYR A O 1
ATOM 5262 N N . VAL A 1 674 ? 11.032 -24.259 2.940 1.00 89.50 674 VAL A N 1
ATOM 5263 C CA . VAL A 1 674 ? 11.562 -22.919 2.728 1.00 89.50 674 VAL A CA 1
ATOM 5264 C C . VAL A 1 674 ? 12.941 -22.821 3.394 1.00 89.50 674 VAL A C 1
ATOM 5266 O O . VAL A 1 674 ? 13.051 -23.045 4.601 1.00 89.50 674 VAL A O 1
ATOM 5269 N N . PRO A 1 675 ? 14.003 -22.471 2.648 1.00 87.31 675 PRO A N 1
ATOM 5270 C CA . PRO A 1 675 ? 15.344 -22.315 3.209 1.00 87.31 675 PRO A CA 1
ATOM 5271 C C . PRO A 1 675 ? 15.443 -21.170 4.224 1.00 87.31 675 PRO A C 1
ATOM 5273 O O . PRO A 1 675 ? 14.735 -20.161 4.119 1.00 87.31 675 PRO A O 1
ATOM 5276 N N . GLY A 1 676 ? 16.379 -21.293 5.168 1.00 87.38 676 GLY A N 1
ATOM 5277 C CA . GLY A 1 676 ? 16.663 -20.256 6.159 1.00 87.38 676 GLY A CA 1
ATOM 5278 C C . GLY A 1 676 ? 17.082 -18.919 5.545 1.00 87.38 676 GLY A C 1
ATOM 5279 O O . GLY A 1 676 ? 17.675 -18.871 4.469 1.00 87.38 676 GLY A O 1
ATOM 5280 N N . GLY A 1 677 ? 16.730 -17.817 6.213 1.00 81.25 677 GLY A N 1
ATOM 5281 C CA . GLY A 1 677 ? 16.968 -16.454 5.715 1.00 81.25 677 GLY A CA 1
ATOM 5282 C C . GLY A 1 677 ? 15.959 -15.974 4.661 1.00 81.25 677 GLY A C 1
ATOM 5283 O O . GLY A 1 677 ? 16.006 -14.817 4.239 1.00 81.25 677 GLY A O 1
ATOM 5284 N N . THR A 1 678 ? 15.009 -16.822 4.256 1.00 83.31 678 THR A N 1
ATOM 5285 C CA . THR A 1 678 ? 13.882 -16.420 3.403 1.00 83.31 678 THR A CA 1
ATOM 5286 C C . THR A 1 678 ? 12.846 -15.651 4.223 1.00 83.31 678 THR A C 1
ATOM 5288 O O . THR A 1 678 ? 12.513 -16.039 5.340 1.00 83.31 678 THR A O 1
ATOM 5291 N N . THR A 1 679 ? 12.294 -14.567 3.677 1.00 87.00 679 THR A N 1
ATOM 5292 C CA . THR A 1 679 ? 11.135 -13.878 4.255 1.00 87.00 679 THR A CA 1
ATOM 5293 C C . THR A 1 679 ? 9.838 -14.460 3.692 1.00 87.00 679 THR A C 1
ATOM 5295 O O . THR A 1 679 ? 9.619 -14.465 2.483 1.00 87.00 679 THR A O 1
ATOM 5298 N N . VAL A 1 680 ? 8.948 -14.911 4.570 1.00 90.88 680 VAL A N 1
ATOM 5299 C CA . VAL A 1 680 ? 7.640 -15.487 4.239 1.00 90.88 680 VAL A CA 1
ATOM 5300 C C . VAL A 1 680 ? 6.510 -14.596 4.744 1.00 90.88 680 VAL A C 1
ATOM 5302 O O . VAL A 1 680 ? 6.629 -13.953 5.790 1.00 90.88 680 VAL A O 1
ATOM 5305 N N . ARG A 1 681 ? 5.403 -14.515 4.008 1.00 90.12 681 ARG A N 1
ATOM 5306 C CA . ARG A 1 681 ? 4.219 -13.739 4.414 1.00 90.12 681 ARG A CA 1
ATOM 5307 C C . ARG A 1 681 ? 2.937 -14.355 3.874 1.00 90.12 681 ARG A C 1
ATOM 5309 O O . ARG A 1 681 ? 2.978 -15.036 2.854 1.00 90.12 681 ARG A O 1
ATOM 5316 N N . VAL A 1 682 ? 1.813 -14.052 4.519 1.00 90.69 682 VAL A N 1
ATOM 5317 C CA . VAL A 1 682 ? 0.483 -14.342 3.964 1.00 90.69 682 VAL A CA 1
ATOM 5318 C C . VAL A 1 682 ? -0.059 -13.093 3.280 1.00 90.69 682 VAL A C 1
ATOM 5320 O O . VAL A 1 682 ? -0.076 -12.018 3.881 1.00 90.69 682 VAL A O 1
ATOM 5323 N N . ALA A 1 683 ? -0.507 -13.219 2.035 1.00 88.69 683 ALA A N 1
ATOM 5324 C CA . ALA A 1 683 ? -1.190 -12.149 1.320 1.00 88.69 683 ALA A CA 1
ATOM 5325 C C . ALA A 1 683 ? -2.651 -12.067 1.794 1.00 88.69 683 ALA A C 1
ATOM 5327 O O . ALA A 1 683 ? -3.538 -12.646 1.173 1.00 88.69 683 ALA A O 1
ATOM 5328 N N . ALA A 1 684 ? -2.898 -11.374 2.913 1.00 87.19 684 ALA A N 1
ATOM 5329 C CA . ALA A 1 684 ? -4.219 -11.314 3.551 1.00 87.19 684 ALA A CA 1
ATOM 5330 C C . ALA A 1 684 ? -5.321 -10.859 2.579 1.00 87.19 684 ALA A C 1
ATOM 5332 O O . ALA A 1 684 ? -6.341 -11.532 2.469 1.00 87.19 684 ALA A O 1
ATOM 5333 N N . TRP A 1 685 ? -5.060 -9.799 1.802 1.00 87.06 685 TRP A N 1
ATOM 5334 C CA . TRP A 1 685 ? -5.971 -9.305 0.759 1.00 87.06 685 TRP A CA 1
ATOM 5335 C C . TRP A 1 685 ? -6.374 -10.386 -0.256 1.00 87.06 685 TRP A C 1
ATOM 5337 O O . TRP A 1 685 ? -7.519 -10.429 -0.696 1.00 87.06 685 TRP A O 1
ATOM 5347 N N . THR A 1 686 ? -5.436 -11.265 -0.618 1.00 88.75 686 THR A N 1
ATOM 5348 C CA . THR A 1 686 ? -5.656 -12.358 -1.569 1.00 88.75 686 THR A CA 1
ATOM 5349 C C . THR A 1 686 ? -6.415 -13.513 -0.938 1.00 88.75 686 THR A C 1
ATOM 5351 O O . THR A 1 686 ? -7.430 -13.938 -1.475 1.00 88.75 686 THR A O 1
ATOM 5354 N N . VAL A 1 687 ? -5.967 -13.993 0.225 1.00 90.12 687 VAL A N 1
ATOM 5355 C CA . VAL A 1 687 ? -6.595 -15.129 0.923 1.00 90.12 687 VAL A CA 1
ATOM 5356 C C . VAL A 1 687 ? -8.058 -14.841 1.241 1.00 90.12 687 VAL A C 1
ATOM 5358 O O . VAL A 1 687 ? -8.918 -15.687 1.019 1.00 90.12 687 VAL A O 1
ATOM 5361 N N . GLN A 1 688 ? -8.346 -13.632 1.727 1.00 90.69 688 GLN A N 1
ATOM 5362 C CA . GLN A 1 688 ? -9.690 -13.205 2.126 1.00 90.69 688 GLN A CA 1
ATOM 5363 C C . GLN A 1 688 ? -10.659 -13.054 0.946 1.00 90.69 688 GLN A C 1
ATOM 5365 O O . GLN A 1 688 ? -11.861 -12.911 1.169 1.00 90.69 688 GLN A O 1
ATOM 5370 N N . ARG A 1 689 ? -10.147 -13.082 -0.291 1.00 90.12 689 ARG A N 1
ATOM 5371 C CA . ARG A 1 689 ? -10.920 -12.980 -1.536 1.00 90.12 689 ARG A CA 1
ATOM 5372 C C . ARG A 1 689 ? -10.803 -14.189 -2.450 1.00 90.12 689 ARG A C 1
ATOM 5374 O O . ARG A 1 689 ? -11.277 -14.157 -3.579 1.00 90.12 689 ARG A O 1
ATOM 5381 N N . SER A 1 690 ? -10.183 -15.259 -1.974 1.00 90.12 690 SER A N 1
ATOM 5382 C CA . SER A 1 690 ? -10.113 -16.485 -2.752 1.00 90.12 690 SER A CA 1
ATOM 5383 C C . SER A 1 690 ? -11.484 -17.157 -2.779 1.00 90.12 690 SER A C 1
ATOM 5385 O O . SER A 1 690 ? -12.043 -17.475 -1.725 1.00 90.12 690 SER A O 1
ATOM 5387 N N . ALA A 1 691 ? -11.992 -17.432 -3.981 1.00 89.69 691 ALA A N 1
ATOM 5388 C CA . ALA A 1 691 ? -13.202 -18.234 -4.175 1.00 89.69 691 ALA A CA 1
ATOM 5389 C C . ALA A 1 691 ? -13.034 -19.684 -3.675 1.00 89.69 691 ALA A C 1
ATOM 5391 O O . ALA A 1 691 ? -14.019 -20.380 -3.461 1.00 89.69 691 ALA A O 1
ATOM 5392 N N . GLU A 1 692 ? -11.794 -20.134 -3.444 1.00 89.31 692 GLU A N 1
ATOM 5393 C CA . GLU A 1 692 ? -11.494 -21.421 -2.806 1.00 89.31 692 GLU A CA 1
ATOM 5394 C C . GLU A 1 692 ? -11.841 -21.424 -1.306 1.00 89.31 692 GLU A C 1
ATOM 5396 O O . GLU A 1 692 ? -11.900 -22.479 -0.680 1.00 89.31 692 GLU A O 1
ATOM 5401 N N . HIS A 1 693 ? -11.975 -20.253 -0.675 1.00 90.94 693 HIS A N 1
ATOM 5402 C CA . HIS A 1 693 ? -12.115 -20.135 0.783 1.00 90.94 693 HIS A CA 1
ATOM 5403 C C . HIS A 1 693 ? -13.385 -19.411 1.220 1.00 90.94 693 HIS A C 1
ATOM 5405 O O . HIS A 1 693 ? -13.823 -19.618 2.349 1.00 90.94 693 HIS A O 1
ATOM 5411 N N . PHE A 1 694 ? -13.941 -18.560 0.358 1.00 93.12 694 PHE A N 1
ATOM 5412 C CA . PHE A 1 694 ? -15.137 -17.776 0.640 1.00 93.12 694 PHE A CA 1
ATOM 5413 C C . PHE A 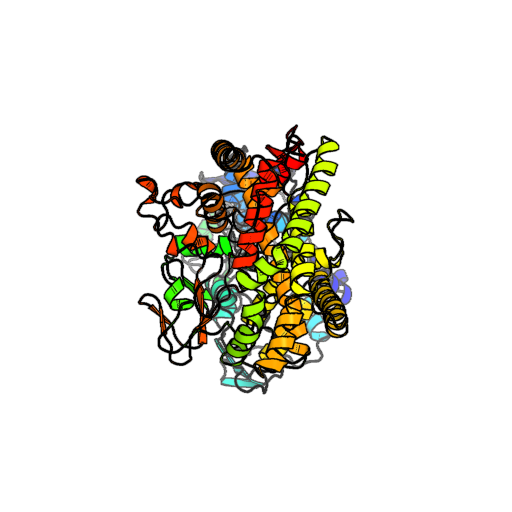1 694 ? -16.105 -17.857 -0.538 1.00 93.12 694 PHE A C 1
ATOM 5415 O O . PHE A 1 694 ? -15.720 -17.590 -1.679 1.00 93.12 694 PHE A O 1
ATOM 5422 N N . HIS A 1 695 ? -17.368 -18.178 -0.268 1.00 93.12 695 HIS A N 1
ATOM 5423 C CA . HIS A 1 695 ? -18.439 -18.105 -1.249 1.00 93.12 695 HIS A CA 1
ATOM 5424 C C . HIS A 1 695 ? -18.738 -16.640 -1.596 1.00 93.12 695 HIS A C 1
ATOM 5426 O O . HIS A 1 695 ? -18.933 -15.801 -0.713 1.00 93.12 695 HIS A O 1
ATOM 5432 N N . GLN A 1 696 ? -18.780 -16.327 -2.898 1.00 92.06 696 GLN A N 1
ATOM 5433 C CA . GLN A 1 696 ? -18.946 -14.960 -3.421 1.00 92.06 696 GLN A CA 1
ATOM 5434 C C . GLN A 1 696 ? -17.986 -13.953 -2.749 1.00 92.06 696 GLN A C 1
ATOM 5436 O O . GLN A 1 696 ? -18.424 -12.978 -2.128 1.00 92.06 696 GLN A O 1
ATOM 5441 N N . PRO A 1 697 ? -16.663 -14.169 -2.871 1.00 91.31 697 PRO A N 1
ATOM 5442 C CA . PRO A 1 697 ? -15.656 -13.493 -2.055 1.00 91.31 697 PRO A CA 1
ATOM 5443 C C . PRO A 1 697 ? -15.641 -11.968 -2.220 1.00 91.31 697 PRO A C 1
ATOM 5445 O O . PRO A 1 697 ? -15.299 -11.252 -1.282 1.00 91.31 697 PRO A O 1
ATOM 5448 N N . ASP A 1 698 ? -16.029 -11.444 -3.378 1.00 90.94 698 ASP A N 1
ATOM 5449 C CA . ASP A 1 698 ? -15.994 -10.003 -3.650 1.00 90.94 698 ASP A CA 1
ATOM 5450 C C . ASP A 1 698 ? -17.293 -9.272 -3.272 1.00 90.94 698 ASP A C 1
ATOM 5452 O O . ASP A 1 698 ? -17.397 -8.059 -3.452 1.00 90.94 698 ASP A O 1
ATOM 5456 N N . THR A 1 699 ? -18.282 -9.988 -2.729 1.00 92.38 699 THR A N 1
ATOM 5457 C CA . THR A 1 699 ? -19.560 -9.411 -2.288 1.00 92.38 699 THR A CA 1
ATOM 5458 C C . THR A 1 699 ? -19.541 -9.085 -0.796 1.00 92.38 699 THR A C 1
ATOM 5460 O O . THR A 1 699 ? -18.907 -9.783 -0.002 1.00 92.38 699 THR A O 1
ATOM 5463 N N . PHE A 1 700 ? -20.232 -8.011 -0.408 1.00 95.75 700 PHE A N 1
ATOM 5464 C CA . PHE A 1 700 ? -20.387 -7.618 0.990 1.00 95.75 700 PHE A CA 1
ATOM 5465 C C . PHE A 1 700 ? -21.583 -8.340 1.613 1.00 95.75 700 PHE A C 1
ATOM 5467 O O . PHE A 1 700 ? -22.721 -7.926 1.409 1.00 95.75 700 PHE A O 1
ATOM 5474 N N . GLN A 1 701 ? -21.310 -9.421 2.352 1.00 94.81 701 GLN A N 1
ATOM 5475 C CA . GLN A 1 701 ? -22.335 -10.269 2.977 1.00 94.81 701 GLN A CA 1
ATOM 5476 C C . GLN A 1 701 ? -22.005 -10.513 4.459 1.00 94.81 701 GLN A C 1
ATOM 5478 O O . GLN A 1 701 ? -21.317 -11.486 4.792 1.00 94.81 701 GLN A O 1
ATOM 5483 N N . PRO A 1 702 ? -22.453 -9.633 5.374 1.00 96.31 702 PRO A N 1
ATOM 5484 C CA . PRO A 1 702 ? -22.262 -9.812 6.814 1.00 96.31 702 PRO A CA 1
ATOM 5485 C C . PRO A 1 702 ? -22.847 -11.118 7.356 1.00 96.31 702 PRO A C 1
ATOM 5487 O O . PRO A 1 702 ? -22.315 -11.686 8.303 1.00 96.31 702 PRO A O 1
ATOM 5490 N N . GLU A 1 703 ? -23.922 -11.627 6.754 1.00 95.12 703 GLU A N 1
ATOM 5491 C CA . GLU A 1 703 ? -24.677 -12.807 7.186 1.00 95.12 703 GLU A CA 1
ATOM 5492 C C . GLU A 1 703 ? -23.802 -14.044 7.422 1.00 95.12 703 GLU A C 1
ATOM 5494 O O . GL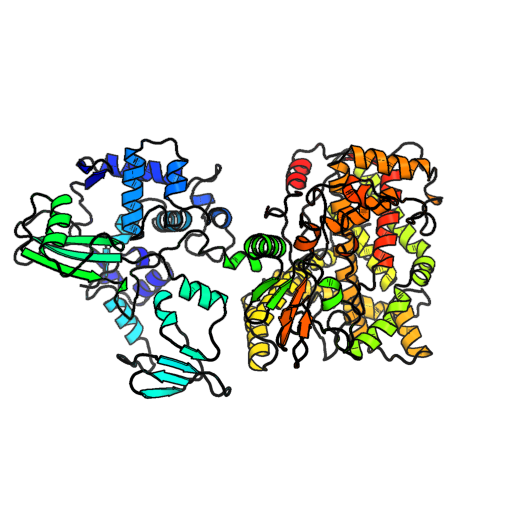U A 1 703 ? -24.099 -14.857 8.295 1.00 95.12 703 GLU A O 1
ATOM 5499 N N . ARG A 1 704 ? -22.690 -14.147 6.699 1.00 95.38 704 ARG A N 1
ATOM 5500 C CA . ARG A 1 704 ? -21.666 -15.180 6.849 1.00 95.38 704 ARG A CA 1
ATOM 5501 C C . ARG A 1 704 ? -21.050 -15.280 8.249 1.00 95.38 704 ARG A C 1
ATOM 5503 O O . ARG A 1 704 ? -20.566 -16.339 8.632 1.00 95.38 704 ARG A O 1
ATOM 5510 N N . TRP A 1 705 ? -21.060 -14.196 9.015 1.00 94.75 705 TRP A N 1
ATOM 5511 C CA . TRP A 1 705 ? -20.485 -14.140 10.361 1.00 94.75 705 TRP A CA 1
ATOM 5512 C C . TRP A 1 705 ? -21.501 -14.444 11.469 1.00 94.75 705 TRP A C 1
ATOM 5514 O O . TRP A 1 705 ? -21.139 -14.474 12.648 1.00 94.75 705 TRP A O 1
ATOM 5524 N N . LEU A 1 706 ? -22.771 -14.664 11.114 1.00 93.50 706 LEU A N 1
ATOM 5525 C CA . LEU A 1 706 ? -23.816 -15.028 12.066 1.00 93.50 706 LEU A CA 1
ATOM 5526 C C . LEU A 1 706 ? -23.660 -16.477 12.538 1.00 93.50 706 LEU A C 1
ATOM 5528 O O . LEU A 1 706 ? -23.046 -17.313 11.880 1.00 93.50 706 LEU A O 1
ATOM 5532 N N . LYS A 1 707 ? -24.220 -16.773 13.713 1.00 89.75 707 LYS A N 1
ATOM 5533 C CA . LYS A 1 707 ? -24.168 -18.101 14.333 1.00 89.75 707 LYS A CA 1
ATOM 5534 C C . LYS A 1 707 ? -25.596 -18.592 14.611 1.00 89.75 707 LYS A C 1
ATOM 5536 O O . LYS A 1 707 ? -26.239 -18.015 15.488 1.00 89.75 707 LYS A O 1
ATOM 5541 N N . PRO A 1 708 ? -26.089 -19.639 13.918 1.00 87.69 708 PRO A N 1
ATOM 5542 C CA . PRO A 1 708 ? -25.449 -20.338 12.794 1.00 87.69 708 PRO A CA 1
ATOM 5543 C C . PRO A 1 708 ? -25.403 -19.475 11.512 1.00 87.69 708 PRO A C 1
ATOM 5545 O O . PRO A 1 708 ? -26.272 -18.613 11.340 1.00 87.69 708 PRO A O 1
ATOM 5548 N N . PRO A 1 709 ? -24.425 -19.693 10.612 1.00 90.25 709 PRO A N 1
ATOM 5549 C CA . PRO A 1 709 ? -24.395 -19.011 9.323 1.00 90.25 709 PRO A CA 1
ATOM 5550 C C . PRO A 1 709 ? -25.496 -19.562 8.397 1.00 90.25 709 PRO A C 1
ATOM 5552 O O . PRO A 1 709 ? -25.918 -20.714 8.551 1.00 90.25 709 PRO A O 1
ATOM 5555 N N . PRO A 1 710 ? -25.970 -18.782 7.409 1.00 92.44 710 PRO A N 1
ATOM 5556 C CA . PRO A 1 710 ? -26.799 -19.313 6.333 1.00 92.44 710 PRO A CA 1
ATOM 5557 C C . PRO A 1 710 ? -26.102 -20.455 5.585 1.00 92.44 710 PRO A C 1
ATOM 5559 O O . PRO A 1 710 ? -24.881 -20.463 5.439 1.00 92.44 710 PRO A O 1
ATOM 5562 N N . LYS A 1 711 ? -26.897 -21.384 5.042 1.00 90.62 711 LYS A N 1
ATOM 5563 C CA . LYS A 1 711 ? -26.416 -22.614 4.387 1.00 90.62 711 LYS A CA 1
ATOM 5564 C C . LYS A 1 711 ? -25.423 -22.367 3.242 1.00 90.62 711 LYS A C 1
ATOM 5566 O O . LYS A 1 711 ? -24.551 -23.187 2.990 1.00 90.62 711 LYS A O 1
ATOM 5571 N N . GLU A 1 712 ? -25.548 -21.238 2.549 1.00 91.38 712 GLU A N 1
ATOM 5572 C CA . GLU A 1 712 ? -24.651 -20.850 1.451 1.00 91.38 712 GLU A CA 1
ATOM 5573 C C . GLU A 1 712 ? -23.231 -20.468 1.911 1.00 91.38 712 GLU A C 1
ATOM 5575 O O . GLU A 1 712 ? -22.295 -20.592 1.128 1.00 91.38 712 GLU A O 1
ATOM 5580 N N . PHE A 1 713 ? -23.059 -20.067 3.177 1.00 92.75 713 PHE A N 1
ATOM 5581 C CA . PHE A 1 713 ? -21.778 -19.645 3.762 1.00 92.75 713 PHE A CA 1
ATOM 5582 C C . PHE A 1 713 ? -21.216 -20.649 4.780 1.00 92.75 713 PHE A C 1
ATOM 5584 O O . PHE A 1 713 ? -20.204 -20.378 5.417 1.00 92.75 713 PHE A O 1
ATOM 5591 N N . GLU A 1 714 ? -21.855 -21.809 4.956 1.00 88.75 714 GLU A N 1
ATOM 5592 C CA . GLU A 1 714 ? -21.473 -22.816 5.960 1.00 88.75 714 GLU A CA 1
ATOM 5593 C C . GLU A 1 714 ? -20.047 -23.361 5.752 1.00 88.75 714 GLU A C 1
ATOM 5595 O O . GLU A 1 714 ? -19.372 -23.717 6.715 1.00 88.75 714 GLU A O 1
ATOM 5600 N N . ASN A 1 715 ? -19.571 -23.373 4.503 1.00 90.94 715 ASN A N 1
ATOM 5601 C CA . ASN A 1 715 ? -18.240 -23.859 4.130 1.00 90.94 715 ASN A CA 1
ATOM 5602 C C . ASN A 1 715 ? -17.163 -22.757 4.086 1.00 90.94 715 ASN A C 1
ATOM 5604 O O . ASN A 1 715 ? -16.020 -23.046 3.722 1.00 90.94 715 ASN A O 1
ATOM 5608 N N . ASP A 1 716 ? -17.501 -21.507 4.417 1.00 92.25 716 ASP A N 1
ATOM 5609 C CA . ASP A 1 716 ? -16.543 -20.402 4.360 1.00 92.25 716 ASP A CA 1
ATOM 5610 C C . ASP A 1 716 ? -15.510 -20.508 5.492 1.00 92.25 716 ASP A C 1
ATOM 5612 O O . ASP A 1 716 ? -15.839 -20.698 6.664 1.00 92.25 716 ASP A O 1
ATOM 5616 N N . ARG A 1 717 ? -14.228 -20.334 5.152 1.00 92.12 717 ARG A N 1
ATOM 5617 C CA . ARG A 1 717 ? -13.101 -20.462 6.094 1.00 92.12 717 ARG A CA 1
ATOM 5618 C C . ARG A 1 717 ? -12.823 -19.160 6.836 1.00 92.12 717 ARG A C 1
ATOM 5620 O O . ARG A 1 717 ? -11.830 -18.469 6.580 1.00 92.12 717 ARG A O 1
ATOM 5627 N N . LEU A 1 718 ? -13.720 -18.808 7.757 1.00 92.00 718 LEU A N 1
ATOM 5628 C CA . LEU A 1 718 ? -13.681 -17.558 8.531 1.00 92.00 718 LEU A CA 1
ATOM 5629 C C . LEU A 1 718 ? -12.367 -17.363 9.304 1.00 92.00 718 LEU A C 1
ATOM 5631 O O . LEU A 1 718 ? -11.902 -16.235 9.472 1.00 92.00 718 LEU A O 1
ATOM 5635 N N . GLU A 1 719 ? -11.723 -18.453 9.721 1.00 89.94 719 GLU A N 1
ATOM 5636 C CA . GLU A 1 719 ? -10.442 -18.459 10.425 1.00 89.94 719 GLU A CA 1
ATOM 5637 C C . GLU A 1 719 ? -9.289 -17.854 9.614 1.00 89.94 719 GLU A C 1
ATOM 5639 O O . GLU A 1 719 ? -8.294 -17.428 10.202 1.00 89.94 719 GLU A O 1
ATOM 5644 N N . LEU A 1 720 ? -9.419 -17.755 8.286 1.00 89.69 720 LEU A N 1
ATOM 5645 C CA . LEU A 1 720 ? -8.423 -17.127 7.414 1.00 89.69 720 LEU A CA 1
ATOM 5646 C C . LEU A 1 720 ? -8.521 -15.596 7.386 1.00 89.69 720 LEU A C 1
ATOM 5648 O O . LEU A 1 720 ? -7.570 -14.916 6.987 1.00 89.69 720 LEU A O 1
ATOM 5652 N N . SER A 1 721 ? -9.634 -15.027 7.847 1.00 91.62 721 SER A N 1
ATOM 5653 C CA . SER A 1 721 ? -9.804 -13.582 7.975 1.00 91.62 721 SER A CA 1
ATOM 5654 C C . SER A 1 721 ? -9.397 -13.120 9.378 1.00 91.62 721 SER A C 1
ATOM 5656 O O . SER A 1 721 ? -10.207 -12.989 10.292 1.00 91.62 721 SER A O 1
ATOM 5658 N N . GLN A 1 722 ? -8.094 -12.886 9.553 1.00 90.38 722 GLN A N 1
ATOM 5659 C CA . GLN A 1 722 ? -7.498 -12.448 10.823 1.00 90.38 722 GLN A CA 1
ATOM 5660 C C . GLN A 1 722 ? -6.874 -11.052 10.676 1.00 90.38 722 GLN A C 1
ATOM 5662 O O . GLN A 1 722 ? -5.651 -10.940 10.538 1.00 90.38 722 GLN A O 1
ATOM 5667 N N . PRO A 1 723 ? -7.676 -9.968 10.714 1.00 89.00 723 PRO A N 1
ATOM 5668 C CA . PRO A 1 723 ? -7.183 -8.598 10.511 1.00 89.00 723 PRO A CA 1
ATOM 5669 C C . PRO A 1 723 ? -6.152 -8.168 11.567 1.00 89.00 723 PRO A C 1
ATOM 5671 O O . PRO A 1 723 ? -5.282 -7.342 11.299 1.00 89.00 723 PRO A O 1
ATOM 5674 N N . PHE A 1 724 ? -6.202 -8.772 12.756 1.00 91.38 724 PHE A N 1
ATOM 5675 C CA . PHE A 1 724 ? -5.278 -8.507 13.860 1.00 91.38 724 PHE A CA 1
ATOM 5676 C C . PHE A 1 724 ? -4.064 -9.450 13.900 1.00 91.38 724 PHE A C 1
ATOM 5678 O O . PHE A 1 724 ? -3.218 -9.307 14.792 1.00 91.38 724 PHE A O 1
ATOM 5685 N N . ILE A 1 725 ? -3.955 -10.379 12.938 1.00 88.56 725 ILE A N 1
ATOM 5686 C CA . ILE A 1 725 ? -3.010 -11.509 12.937 1.00 88.56 725 ILE A CA 1
ATOM 5687 C C . ILE A 1 725 ? -3.229 -12.405 14.181 1.00 88.56 725 ILE A C 1
ATOM 5689 O O . ILE A 1 725 ? -4.005 -12.088 15.079 1.00 88.56 725 ILE A O 1
ATOM 5693 N N . ILE A 1 726 ? -2.563 -13.555 14.238 1.00 90.06 726 ILE A N 1
ATOM 5694 C CA . ILE A 1 726 ? -2.615 -14.505 15.356 1.00 90.06 726 ILE A CA 1
ATOM 5695 C C . ILE A 1 726 ? -1.243 -14.682 16.021 1.00 90.06 726 ILE A C 1
ATOM 5697 O O . ILE A 1 726 ? -0.217 -14.199 15.532 1.00 90.06 726 ILE A O 1
ATOM 5701 N N . GLY A 1 727 ? -1.233 -15.383 17.155 1.00 89.50 727 GLY A N 1
ATOM 5702 C CA . GLY A 1 727 ? -0.017 -15.803 17.844 1.00 89.50 727 GLY A CA 1
ATOM 5703 C C . GLY A 1 727 ? 0.702 -14.688 18.622 1.00 89.50 727 GLY A C 1
ATOM 5704 O O . GLY A 1 727 ? 0.139 -13.628 18.900 1.00 89.50 727 GLY A O 1
ATOM 5705 N N . PRO A 1 728 ? 1.981 -14.891 18.992 1.00 87.69 728 PRO A N 1
ATOM 5706 C CA . PRO A 1 728 ? 2.709 -14.013 19.922 1.00 87.69 728 PRO A CA 1
ATOM 5707 C C . PRO A 1 728 ? 2.885 -12.564 19.455 1.00 87.69 728 PRO A C 1
ATOM 5709 O O . PRO A 1 728 ? 3.219 -11.688 20.255 1.00 87.69 728 PRO A O 1
ATOM 5712 N N . ARG A 1 729 ? 2.712 -12.315 18.152 1.00 88.50 729 ARG A N 1
ATOM 5713 C CA . ARG A 1 729 ? 2.839 -11.000 17.511 1.00 88.50 729 ARG A CA 1
ATOM 5714 C C . ARG A 1 729 ? 1.482 -10.400 17.109 1.00 88.50 729 ARG A C 1
ATOM 5716 O O . ARG A 1 729 ? 1.485 -9.427 16.359 1.00 88.50 729 ARG A O 1
ATOM 5723 N N . GLN A 1 730 ? 0.364 -10.957 17.589 1.00 91.50 730 GLN A N 1
ATOM 5724 C CA . GLN A 1 730 ? -0.988 -10.422 17.388 1.00 91.50 730 GLN A CA 1
ATOM 5725 C C . GLN A 1 730 ? -1.077 -8.952 17.822 1.00 91.50 730 GLN A C 1
ATOM 5727 O O . GLN A 1 730 ? -0.388 -8.536 18.765 1.00 91.50 730 GLN A O 1
ATOM 5732 N N . CYS A 1 731 ? -1.926 -8.172 17.150 1.00 93.19 731 CYS A N 1
ATOM 5733 C CA . CYS A 1 731 ? -2.186 -6.774 17.487 1.00 93.19 731 CYS A CA 1
ATOM 5734 C C . CYS A 1 731 ? -2.484 -6.602 18.985 1.00 93.19 731 CYS A C 1
ATOM 5736 O O . CYS A 1 731 ? -3.324 -7.304 19.543 1.00 93.19 731 CYS A O 1
ATOM 5738 N N . LEU A 1 732 ? -1.779 -5.673 19.637 1.00 92.75 732 LEU A N 1
ATOM 5739 C CA . LEU A 1 732 ? -1.974 -5.392 21.060 1.00 92.75 732 LEU A CA 1
ATOM 5740 C C . LEU A 1 732 ? -3.268 -4.605 21.310 1.00 92.75 732 LEU A C 1
ATOM 5742 O O . LEU A 1 732 ? -3.945 -4.853 22.298 1.00 92.75 732 LEU A O 1
ATOM 5746 N N . GLY A 1 733 ? -3.614 -3.697 20.393 1.00 92.19 733 GLY A N 1
ATOM 5747 C CA . GLY A 1 733 ? -4.783 -2.822 20.486 1.00 92.19 733 GLY A CA 1
ATOM 5748 C C . GLY A 1 733 ? -6.084 -3.432 19.963 1.00 92.19 733 GLY A C 1
ATOM 5749 O O . GLY A 1 733 ? -7.070 -2.717 19.860 1.00 92.19 733 GLY A O 1
ATOM 5750 N N . ALA A 1 734 ? -6.122 -4.728 19.620 1.00 93.31 734 ALA A N 1
ATOM 5751 C CA . ALA A 1 734 ? -7.323 -5.355 19.053 1.00 93.31 734 ALA A CA 1
ATOM 5752 C C . ALA A 1 734 ? -8.593 -5.136 19.910 1.00 93.31 734 ALA A C 1
ATOM 5754 O O . ALA A 1 734 ? -9.628 -4.792 19.341 1.00 93.31 734 ALA A O 1
ATOM 5755 N N . PRO A 1 735 ? -8.542 -5.263 21.257 1.00 92.56 735 PRO A N 1
ATOM 5756 C CA . PRO A 1 735 ? -9.704 -4.981 22.099 1.00 92.56 735 PRO A CA 1
ATOM 5757 C C . PRO A 1 735 ? -10.177 -3.524 22.015 1.00 92.56 735 PRO A C 1
ATOM 5759 O O . PRO A 1 735 ? -11.378 -3.289 21.951 1.00 92.56 735 PRO A O 1
ATOM 5762 N N . MET A 1 736 ? -9.243 -2.568 21.976 1.00 92.25 736 MET A N 1
ATOM 5763 C CA . MET A 1 736 ? -9.548 -1.138 21.872 1.00 92.25 736 MET A CA 1
ATOM 5764 C C . MET A 1 736 ? -10.231 -0.817 20.543 1.00 92.25 736 MET A C 1
ATOM 5766 O O . MET A 1 736 ? -11.294 -0.210 20.555 1.00 92.25 736 MET A O 1
ATOM 5770 N N . VAL A 1 737 ? -9.673 -1.297 19.425 1.00 93.56 737 VAL A N 1
ATOM 5771 C CA . VAL A 1 737 ? -10.228 -1.065 18.080 1.00 93.56 737 VAL A CA 1
ATOM 5772 C C . VAL A 1 737 ? -11.660 -1.584 17.973 1.00 93.56 737 VAL A C 1
ATOM 5774 O O . VAL A 1 737 ? -12.519 -0.907 17.411 1.00 93.56 737 VAL A O 1
ATOM 5777 N N . MET A 1 738 ? -11.939 -2.771 18.521 1.00 93.06 738 MET A N 1
ATOM 5778 C CA . MET A 1 738 ? -13.300 -3.312 18.529 1.00 93.06 738 MET A CA 1
ATOM 5779 C C . MET A 1 738 ? -14.235 -2.432 19.358 1.00 93.06 738 MET A C 1
ATOM 5781 O O . MET A 1 738 ? -15.257 -1.997 18.838 1.00 93.06 738 MET A O 1
ATOM 5785 N N . PHE A 1 739 ? -13.854 -2.100 20.593 1.00 92.06 739 PHE A N 1
ATOM 5786 C CA . PHE A 1 739 ? -14.662 -1.273 21.489 1.00 92.06 739 PHE A CA 1
ATOM 5787 C C . PHE A 1 739 ? -14.967 0.115 20.924 1.00 92.06 739 PHE A C 1
ATOM 5789 O O . PHE A 1 739 ? -16.130 0.512 20.873 1.00 92.06 739 PHE A O 1
ATOM 5796 N N . GLU A 1 740 ? -13.954 0.846 20.460 1.00 92.38 740 GLU A N 1
ATOM 5797 C CA . GLU A 1 740 ? -14.155 2.194 19.924 1.00 92.38 740 GLU A CA 1
ATOM 5798 C C . GLU A 1 740 ? -14.987 2.170 18.635 1.00 92.38 740 GLU A C 1
ATOM 5800 O O . GLU A 1 740 ? -15.853 3.025 18.450 1.00 92.38 740 GLU A O 1
ATOM 5805 N N . SER A 1 741 ? -14.801 1.158 17.778 1.00 94.25 741 SER A N 1
ATOM 5806 C CA . SER A 1 741 ? -15.551 1.045 16.523 1.00 94.25 741 SER A CA 1
ATOM 5807 C C . SER A 1 741 ? -17.003 0.647 16.756 1.00 94.25 741 SER A C 1
ATOM 5809 O O . SER A 1 741 ? -17.903 1.234 16.160 1.00 94.25 741 SER A O 1
ATOM 5811 N N . GLN A 1 742 ? -17.247 -0.315 17.649 1.00 94.88 742 GLN A N 1
ATOM 5812 C CA . GLN A 1 742 ? -18.589 -0.742 18.041 1.00 94.88 742 GLN A CA 1
ATOM 5813 C C . GLN A 1 742 ? -19.364 0.411 18.692 1.00 94.88 742 GLN A C 1
ATOM 5815 O O . GLN A 1 742 ? -20.510 0.658 18.310 1.00 94.88 742 GLN A O 1
ATOM 5820 N N . LEU A 1 743 ? -18.743 1.156 19.616 1.00 94.88 743 LEU A N 1
ATOM 5821 C CA . LEU A 1 743 ? -19.357 2.329 20.248 1.00 94.88 743 LEU A CA 1
ATOM 5822 C C . LEU A 1 743 ? -19.648 3.438 19.234 1.00 94.88 743 LEU A C 1
ATOM 5824 O O . LEU A 1 743 ? -20.774 3.938 19.182 1.00 94.88 743 LEU A O 1
ATOM 5828 N N . ALA A 1 744 ? -18.657 3.815 18.421 1.00 95.62 744 ALA A N 1
ATOM 5829 C CA . ALA A 1 744 ? -18.804 4.893 17.449 1.00 95.62 744 ALA A CA 1
ATOM 5830 C C . ALA A 1 744 ? -19.894 4.575 16.419 1.00 95.62 744 ALA A C 1
ATOM 5832 O O . ALA A 1 744 ? -20.763 5.411 16.179 1.00 95.62 744 ALA A O 1
ATOM 5833 N N . LEU A 1 745 ? -19.905 3.360 15.859 1.00 96.31 745 LEU A N 1
ATOM 5834 C CA . LEU A 1 745 ? -20.918 2.941 14.887 1.00 96.31 745 LEU A CA 1
ATOM 5835 C C . LEU A 1 745 ? -22.305 2.821 15.522 1.00 96.31 745 LEU A C 1
ATOM 5837 O O . LEU A 1 745 ? -23.272 3.304 14.938 1.00 96.31 745 LEU A O 1
ATOM 5841 N N . SER A 1 746 ? -22.417 2.249 16.726 1.00 95.69 746 SER A N 1
ATOM 5842 C CA . SER A 1 746 ? -23.706 2.152 17.427 1.00 95.69 746 SER A CA 1
ATOM 5843 C C . SER A 1 746 ? -24.292 3.539 17.690 1.00 95.69 746 SER A C 1
ATOM 5845 O O . SER A 1 746 ? -25.446 3.793 17.353 1.00 95.69 746 SER A O 1
ATOM 5847 N N . ARG A 1 747 ? -23.489 4.477 18.215 1.00 94.94 747 ARG A N 1
ATOM 5848 C CA . ARG A 1 747 ? -23.944 5.851 18.484 1.00 94.94 747 ARG A CA 1
ATOM 5849 C C . ARG A 1 747 ? -24.240 6.636 17.210 1.00 94.94 747 ARG A C 1
ATOM 5851 O O . ARG A 1 747 ? -25.170 7.442 17.230 1.00 94.94 747 ARG A O 1
ATOM 5858 N N . LEU A 1 748 ? -23.510 6.388 16.123 1.00 95.44 748 LEU A N 1
ATOM 5859 C CA . LEU A 1 748 ? -23.775 6.995 14.819 1.00 95.44 748 LEU A CA 1
ATOM 5860 C C . LEU A 1 748 ? -25.121 6.524 14.251 1.00 95.44 748 LEU A C 1
ATOM 5862 O O . LEU A 1 748 ? -25.953 7.350 13.890 1.00 95.44 748 LEU A O 1
ATOM 5866 N N . LEU A 1 749 ? -25.362 5.210 14.217 1.00 95.25 749 LEU A N 1
ATOM 5867 C CA . LEU A 1 749 ? -26.591 4.617 13.671 1.00 95.25 749 LEU A CA 1
ATOM 5868 C C . LEU A 1 749 ? -27.824 4.901 14.540 1.00 95.25 749 LEU A C 1
ATOM 5870 O O . LEU A 1 749 ? -28.943 4.997 14.027 1.00 95.25 749 LEU A O 1
ATOM 5874 N N . LEU A 1 750 ? -27.626 5.055 15.851 1.00 94.38 750 LEU A N 1
ATOM 5875 C CA . LEU A 1 750 ? -28.674 5.463 16.779 1.00 94.38 750 LEU A CA 1
ATOM 5876 C C . LEU A 1 750 ? -29.097 6.920 16.520 1.00 94.38 750 LEU A C 1
ATOM 5878 O O . LEU A 1 750 ? -30.279 7.187 16.343 1.00 94.38 750 LEU A O 1
ATOM 5882 N N . GLN A 1 751 ? -28.141 7.850 16.426 1.00 93.69 751 GLN A N 1
ATOM 5883 C CA . GLN A 1 751 ? -28.425 9.292 16.379 1.00 93.69 751 GLN A CA 1
ATOM 5884 C C . GLN A 1 751 ? -28.656 9.863 14.973 1.00 93.69 751 GLN A C 1
ATOM 5886 O O . GLN A 1 751 ? -29.218 10.954 14.855 1.00 93.69 751 GLN A O 1
ATOM 5891 N N . PHE A 1 752 ? -28.232 9.170 13.912 1.00 94.88 752 PHE A N 1
ATOM 5892 C CA . PHE A 1 752 ? -28.301 9.673 12.540 1.00 94.88 752 PHE A CA 1
ATOM 5893 C C . PHE A 1 752 ? -28.924 8.661 11.577 1.00 94.88 752 PHE A C 1
ATOM 5895 O O . PHE A 1 752 ? -28.635 7.465 11.620 1.00 94.88 752 PHE A O 1
ATOM 5902 N N . ASP A 1 753 ? -29.731 9.162 10.644 1.00 93.69 753 ASP A N 1
ATOM 5903 C CA . ASP A 1 753 ? -30.041 8.474 9.396 1.00 93.69 753 ASP A CA 1
ATOM 5904 C C . ASP A 1 753 ? -28.937 8.783 8.380 1.00 93.69 753 ASP A C 1
ATOM 5906 O O . ASP A 1 753 ? -28.741 9.933 7.976 1.00 93.69 753 ASP A O 1
ATOM 5910 N N . ILE A 1 754 ? -28.200 7.745 7.983 1.00 94.06 754 ILE A N 1
ATOM 5911 C CA . ILE A 1 754 ? -27.085 7.839 7.037 1.00 94.06 754 ILE A CA 1
ATOM 5912 C C . ILE A 1 754 ? -27.584 7.465 5.638 1.00 94.06 754 ILE A C 1
ATOM 5914 O O . ILE A 1 754 ? -28.331 6.498 5.457 1.00 94.06 754 ILE A O 1
ATOM 5918 N N . SER A 1 755 ? -27.167 8.220 4.627 1.00 93.44 755 SER A N 1
ATOM 5919 C CA . SER A 1 755 ? -27.441 7.905 3.224 1.00 93.44 755 SER A CA 1
ATOM 5920 C C . SER A 1 755 ? -26.290 8.319 2.307 1.00 93.44 755 SER A C 1
ATOM 5922 O O . SER A 1 755 ? -25.336 8.977 2.732 1.00 93.44 755 SER A O 1
ATOM 5924 N N . ALA A 1 756 ? -26.355 7.874 1.050 1.00 91.38 756 ALA A N 1
ATOM 5925 C CA . ALA A 1 756 ? -25.389 8.245 0.025 1.00 91.38 756 ALA A CA 1
ATOM 5926 C C . ALA A 1 756 ? -25.333 9.778 -0.155 1.00 91.38 756 ALA A C 1
ATOM 5928 O O . ALA A 1 756 ? -26.348 10.451 0.047 1.00 91.38 756 ALA A O 1
ATOM 5929 N N . PRO A 1 757 ? -24.165 10.337 -0.521 1.00 90.62 757 PRO A N 1
ATOM 5930 C CA . PRO A 1 757 ? -24.027 11.770 -0.739 1.00 90.62 757 PRO A CA 1
ATOM 5931 C C . PRO A 1 757 ? -24.909 12.229 -1.902 1.00 90.62 757 PRO A C 1
ATOM 5933 O O . PRO A 1 757 ? -25.083 11.508 -2.887 1.00 90.62 757 PRO A O 1
ATOM 5936 N N . VAL A 1 758 ? -25.437 13.446 -1.804 1.00 87.44 758 VAL A N 1
ATOM 5937 C CA . VAL A 1 758 ? -26.254 14.065 -2.863 1.00 87.44 758 VAL A CA 1
ATOM 5938 C C . VAL A 1 758 ? -25.430 14.968 -3.782 1.00 87.44 758 VAL A C 1
ATOM 5940 O O . VAL A 1 758 ? -25.816 15.241 -4.918 1.00 87.44 758 VAL A O 1
ATOM 5943 N N . THR A 1 759 ? -24.278 15.440 -3.311 1.00 85.44 759 THR A N 1
ATOM 5944 C CA . THR A 1 759 ? -23.397 16.334 -4.057 1.00 85.44 759 THR A CA 1
ATOM 5945 C C . THR A 1 759 ? -22.581 15.572 -5.097 1.00 85.44 759 THR A C 1
ATOM 5947 O O . THR A 1 759 ? -22.037 14.495 -4.847 1.00 85.44 759 THR A O 1
ATOM 5950 N N . ARG A 1 760 ? -22.392 16.185 -6.274 1.00 83.94 760 ARG A N 1
ATOM 5951 C CA . ARG A 1 760 ? -21.566 15.614 -7.354 1.00 83.94 760 ARG A CA 1
ATOM 5952 C C . ARG A 1 760 ? -20.135 15.305 -6.897 1.00 83.94 760 ARG A C 1
ATOM 5954 O O . ARG A 1 760 ? -19.562 14.305 -7.317 1.00 83.94 760 ARG A O 1
ATOM 5961 N N . ARG A 1 761 ? -19.564 16.159 -6.038 1.00 83.56 761 ARG A N 1
ATOM 5962 C CA . ARG A 1 761 ? -18.235 15.951 -5.444 1.00 83.56 761 ARG A CA 1
ATOM 5963 C C . ARG A 1 761 ? -18.220 14.711 -4.553 1.00 83.56 761 ARG A C 1
ATOM 5965 O O . ARG A 1 761 ? -17.313 13.898 -4.696 1.00 83.56 761 ARG A O 1
ATOM 5972 N N . GLY A 1 762 ? -19.206 14.566 -3.666 1.00 80.88 762 GLY A N 1
ATOM 5973 C CA . GLY A 1 762 ? -19.302 13.416 -2.773 1.00 80.88 762 GLY A CA 1
ATOM 5974 C C . GLY A 1 762 ? -19.458 12.101 -3.532 1.00 80.88 762 GLY A C 1
ATOM 5975 O O . GLY A 1 762 ? -18.758 11.139 -3.230 1.00 80.88 762 GLY A O 1
ATOM 5976 N N . ILE A 1 763 ? -20.294 12.084 -4.574 1.00 85.12 763 ILE A N 1
ATOM 5977 C CA . ILE A 1 763 ? -20.478 10.915 -5.447 1.00 85.12 763 ILE A CA 1
ATOM 5978 C C . ILE A 1 763 ? -19.157 10.537 -6.134 1.00 85.12 763 ILE A C 1
ATOM 5980 O O . ILE A 1 763 ? -18.705 9.404 -5.996 1.00 85.12 763 ILE A O 1
ATOM 5984 N N . ALA A 1 764 ? -18.486 11.490 -6.790 1.00 83.44 764 ALA A N 1
ATOM 5985 C CA . ALA A 1 764 ? -17.238 11.229 -7.514 1.00 83.44 764 ALA A CA 1
ATOM 5986 C C . ALA A 1 764 ? -16.076 10.777 -6.604 1.00 83.44 764 ALA A C 1
ATOM 5988 O O . ALA A 1 764 ? -15.217 10.001 -7.021 1.00 83.44 764 ALA A O 1
ATOM 5989 N N . GLU A 1 765 ? -16.011 11.267 -5.361 1.00 84.62 765 GLU A N 1
ATOM 5990 C CA . GLU A 1 765 ? -15.034 10.783 -4.378 1.00 84.62 765 GLU A CA 1
ATOM 5991 C C . GLU A 1 765 ? -15.376 9.366 -3.898 1.00 84.62 765 GLU A C 1
ATOM 5993 O O . GLU A 1 765 ? -14.485 8.516 -3.840 1.00 84.62 765 GLU A O 1
ATOM 5998 N N . ASN A 1 766 ? -16.655 9.078 -3.635 1.00 87.94 766 ASN A N 1
ATOM 5999 C CA . ASN A 1 766 ? -17.098 7.751 -3.213 1.00 87.94 766 ASN A CA 1
ATOM 6000 C C . ASN A 1 766 ? -16.938 6.688 -4.313 1.00 87.94 766 ASN A C 1
ATOM 6002 O O . ASN A 1 766 ? -16.659 5.540 -3.985 1.00 87.94 766 ASN A O 1
ATOM 6006 N N . GLU A 1 767 ? -17.037 7.054 -5.595 1.00 84.88 767 GLU A N 1
ATOM 6007 C CA . GLU A 1 767 ? -16.773 6.167 -6.746 1.00 84.88 767 GLU A CA 1
ATOM 6008 C C . GLU A 1 767 ? -15.323 5.652 -6.803 1.00 84.88 767 GLU A C 1
ATOM 6010 O O . GLU A 1 767 ? -15.030 4.672 -7.491 1.00 84.88 767 GLU A O 1
ATOM 6015 N N . LYS A 1 768 ? -14.386 6.285 -6.081 1.00 83.50 768 LYS A N 1
ATOM 6016 C CA . LYS A 1 768 ? -13.006 5.783 -5.970 1.00 83.50 768 LYS A CA 1
ATOM 6017 C C . LYS A 1 768 ? -12.933 4.504 -5.140 1.00 83.50 768 LYS A C 1
ATOM 6019 O O . LYS A 1 768 ? -12.036 3.682 -5.367 1.00 83.50 768 LYS A O 1
ATOM 6024 N N . TRP A 1 769 ? -13.849 4.335 -4.188 1.00 83.75 769 TRP A N 1
ATOM 6025 C CA . TRP A 1 769 ? -14.017 3.073 -3.488 1.00 83.75 769 TRP A CA 1
ATOM 6026 C C . TRP A 1 769 ? -14.675 2.058 -4.405 1.00 83.75 769 TRP A C 1
ATOM 6028 O O . TRP A 1 769 ? -15.621 2.355 -5.128 1.00 83.75 769 TRP A O 1
ATOM 6038 N N . ASN A 1 770 ? -14.165 0.836 -4.371 1.00 81.94 770 ASN A N 1
ATOM 6039 C CA . ASN A 1 770 ? -14.664 -0.222 -5.222 1.00 81.94 770 ASN A CA 1
ATOM 6040 C C . ASN A 1 770 ? -14.335 -1.588 -4.611 1.00 81.94 770 ASN A C 1
ATOM 6042 O O . ASN A 1 770 ? -13.306 -1.754 -3.954 1.00 81.94 770 ASN A O 1
ATOM 6046 N N . LEU A 1 771 ? -15.220 -2.557 -4.847 1.00 79.88 771 LEU A N 1
ATOM 6047 C CA . LEU A 1 771 ? -15.107 -3.917 -4.318 1.00 79.88 771 LEU A CA 1
ATOM 6048 C C . LEU A 1 771 ? -14.159 -4.808 -5.124 1.00 79.88 771 LEU A C 1
ATOM 6050 O O . LEU A 1 771 ? -13.581 -5.734 -4.556 1.00 79.88 771 LEU A O 1
ATOM 6054 N N . SER A 1 772 ? -13.977 -4.529 -6.421 1.00 77.06 772 SER A N 1
ATOM 6055 C CA . SER A 1 772 ? -13.161 -5.394 -7.278 1.00 77.06 772 SER A CA 1
ATOM 6056 C C . SER A 1 772 ? -11.687 -5.440 -6.826 1.00 77.06 772 SER A C 1
ATOM 6058 O O . SER A 1 772 ? -11.045 -4.388 -6.707 1.00 77.06 772 SER A O 1
ATOM 6060 N N . PRO A 1 773 ? -11.118 -6.650 -6.646 1.00 63.69 773 PRO A N 1
ATOM 6061 C CA . PRO A 1 773 ? -9.751 -6.842 -6.161 1.00 63.69 773 PRO A CA 1
ATOM 6062 C C . PRO A 1 773 ? -8.669 -6.467 -7.174 1.00 63.69 773 PRO A C 1
ATOM 6064 O O . PRO A 1 773 ? -7.496 -6.372 -6.810 1.00 63.69 773 PRO A O 1
ATOM 6067 N N . THR A 1 774 ? -9.038 -6.271 -8.442 1.00 62.00 774 THR A N 1
ATOM 6068 C CA . THR A 1 774 ? -8.106 -6.023 -9.551 1.00 62.00 774 THR A CA 1
ATOM 6069 C C . THR A 1 774 ? -7.967 -4.540 -9.900 1.00 62.00 774 THR A C 1
ATOM 6071 O O . THR A 1 774 ? -7.041 -4.151 -10.620 1.00 62.00 774 THR A O 1
ATOM 6074 N N . ILE A 1 775 ? -8.854 -3.687 -9.377 1.00 60.28 775 ILE A N 1
ATOM 6075 C CA . ILE A 1 775 ? -8.895 -2.263 -9.710 1.00 60.28 775 ILE A CA 1
ATOM 6076 C C . ILE A 1 775 ? -7.896 -1.476 -8.851 1.00 60.28 775 ILE A C 1
ATOM 6078 O O . ILE A 1 775 ? -7.886 -1.533 -7.626 1.00 60.28 775 ILE A O 1
ATOM 6082 N N . ARG A 1 776 ? -7.057 -0.674 -9.518 1.00 65.44 776 ARG A N 1
ATOM 6083 C CA . ARG A 1 776 ? -6.010 0.173 -8.912 1.00 65.44 776 ARG A CA 1
ATOM 6084 C C . ARG A 1 776 ? -6.534 1.522 -8.391 1.00 65.44 776 ARG A C 1
ATOM 6086 O O . ARG A 1 776 ? -5.793 2.501 -8.394 1.00 65.44 776 ARG A O 1
ATOM 6093 N N . SER A 1 777 ? -7.810 1.621 -8.024 1.00 63.69 777 SER A N 1
ATOM 6094 C CA . SER A 1 777 ? -8.395 2.882 -7.537 1.00 63.69 777 SER A CA 1
ATOM 6095 C C . SER A 1 777 ? -8.003 3.178 -6.088 1.00 63.69 777 SER A C 1
ATOM 6097 O O . SER A 1 777 ? -7.927 4.344 -5.705 1.00 63.69 777 SER A O 1
ATOM 6099 N N . ILE A 1 778 ? -7.690 2.135 -5.311 1.00 71.31 778 ILE A N 1
ATOM 6100 C CA . ILE A 1 778 ? -7.288 2.232 -3.909 1.00 71.31 778 ILE A CA 1
ATOM 6101 C C . ILE A 1 778 ? -5.784 1.968 -3.801 1.00 71.31 778 ILE A C 1
ATOM 6103 O O . ILE A 1 778 ? -5.303 0.861 -4.051 1.00 71.31 778 ILE A O 1
ATOM 6107 N N . GLU A 1 779 ? -5.033 3.002 -3.424 1.00 75.19 779 GLU A N 1
ATOM 6108 C CA . GLU A 1 779 ? -3.613 2.876 -3.097 1.00 75.19 779 GLU A CA 1
ATOM 6109 C C . GLU A 1 779 ? -3.480 2.174 -1.734 1.00 75.19 779 GLU A C 1
ATOM 6111 O O . GLU A 1 779 ? -4.012 2.626 -0.722 1.00 75.19 779 GLU A O 1
ATOM 6116 N N . SER A 1 780 ? -2.759 1.059 -1.688 1.00 72.06 780 SER A N 1
ATOM 6117 C CA . SER A 1 780 ? -2.406 0.336 -0.473 1.00 72.06 780 SER A CA 1
ATOM 6118 C C . SER A 1 780 ? -0.893 0.152 -0.350 1.00 72.06 780 SER A C 1
ATOM 6120 O O . SER A 1 780 ? -0.230 -0.505 -1.160 1.00 72.06 780 SER A O 1
ATOM 6122 N N . TYR A 1 781 ? -0.361 0.774 0.697 1.00 76.81 781 TYR A N 1
ATOM 6123 C CA . TYR A 1 781 ? 1.022 0.699 1.149 1.00 76.81 781 TYR A CA 1
ATOM 6124 C C . TYR A 1 781 ? 1.124 -0.369 2.256 1.00 76.81 781 TYR A C 1
ATOM 6126 O O . TYR A 1 781 ? 0.581 -1.461 2.118 1.00 76.81 781 TYR A O 1
ATOM 6134 N N . THR A 1 782 ? 1.779 -0.072 3.384 1.00 73.06 782 THR A N 1
ATOM 6135 C CA . THR A 1 782 ? 1.588 -0.854 4.622 1.00 73.06 782 THR A CA 1
ATOM 6136 C C . THR A 1 782 ? 0.158 -0.754 5.159 1.00 73.06 782 THR A C 1
ATOM 6138 O O . THR A 1 782 ? -0.304 -1.684 5.815 1.00 73.06 782 THR A O 1
ATOM 6141 N N . VAL A 1 783 ? -0.538 0.345 4.848 1.00 79.19 783 VAL A N 1
ATOM 6142 C CA . VAL A 1 783 ? -1.968 0.549 5.106 1.00 79.19 783 VAL A CA 1
ATOM 6143 C C . VAL A 1 783 ? -2.671 1.104 3.866 1.00 79.19 783 VAL A C 1
ATOM 6145 O O . VAL A 1 783 ? -2.018 1.607 2.944 1.00 79.19 783 VAL A O 1
ATOM 6148 N N . ILE A 1 784 ? -3.998 0.997 3.824 1.00 84.19 784 ILE A N 1
ATOM 6149 C CA . ILE A 1 784 ? -4.826 1.605 2.775 1.00 84.19 784 ILE A CA 1
ATOM 6150 C C . ILE A 1 784 ? -4.760 3.133 2.886 1.00 84.19 784 ILE A C 1
ATOM 6152 O O . ILE A 1 784 ? -5.038 3.700 3.936 1.00 84.19 784 ILE A O 1
ATOM 6156 N N . LYS A 1 785 ? -4.444 3.818 1.788 1.00 83.81 785 LYS A N 1
ATOM 6157 C CA . LYS A 1 785 ? -4.619 5.265 1.683 1.00 83.81 785 LYS A CA 1
ATOM 6158 C C . LYS A 1 785 ? -6.073 5.533 1.305 1.00 83.81 785 LYS A C 1
ATOM 6160 O O . LYS A 1 785 ? -6.442 5.464 0.133 1.00 83.81 785 LYS A O 1
ATOM 6165 N N . LYS A 1 786 ? -6.898 5.788 2.319 1.00 86.94 786 LYS A N 1
ATOM 6166 C CA . LYS A 1 786 ? -8.343 5.982 2.162 1.00 86.94 786 LYS A CA 1
ATOM 6167 C C . LYS A 1 786 ? -8.670 7.220 1.299 1.00 86.94 786 LYS A C 1
ATOM 6169 O O . LYS A 1 786 ? -8.166 8.307 1.598 1.00 86.94 786 LYS A O 1
ATOM 6174 N N . PRO A 1 787 ? -9.496 7.088 0.242 1.00 86.38 787 PRO A N 1
ATOM 6175 C CA . PRO A 1 787 ? -10.160 8.225 -0.389 1.00 86.38 787 PRO A CA 1
ATOM 6176 C C . PRO A 1 787 ? -11.035 9.001 0.602 1.00 86.38 787 PRO A C 1
ATOM 6178 O O . PRO A 1 787 ? -11.474 8.465 1.625 1.00 86.38 787 PRO A O 1
ATOM 6181 N N . ASN A 1 788 ? -11.329 10.262 0.276 1.00 88.69 788 ASN A N 1
ATOM 6182 C CA . ASN A 1 788 ? -12.366 10.993 0.997 1.00 88.69 788 ASN A CA 1
ATOM 6183 C C . ASN A 1 788 ? -13.702 10.270 0.829 1.00 88.69 788 ASN A C 1
ATOM 6185 O O . ASN A 1 788 ? -13.980 9.713 -0.230 1.00 88.69 788 ASN A O 1
ATOM 6189 N N . THR A 1 789 ? -14.507 10.261 1.887 1.00 91.12 789 THR A N 1
ATOM 6190 C CA . THR A 1 789 ? -15.770 9.520 1.910 1.00 91.12 789 THR A CA 1
ATOM 6191 C C . THR A 1 789 ? -16.846 10.433 2.437 1.00 91.12 789 THR A C 1
ATOM 6193 O O . THR A 1 789 ? -16.799 10.848 3.593 1.00 91.12 789 THR A O 1
ATOM 6196 N N . TRP A 1 790 ? -17.794 10.748 1.569 1.00 93.75 790 TRP A N 1
ATOM 6197 C CA . TRP A 1 790 ? -18.856 11.701 1.838 1.00 93.75 790 TRP A CA 1
ATOM 6198 C C . TRP A 1 790 ? -20.164 10.964 2.081 1.00 93.75 790 TRP A C 1
ATOM 6200 O O . TRP A 1 790 ? -20.475 10.000 1.380 1.00 93.75 790 TRP A O 1
ATOM 6210 N N . VAL A 1 791 ? -20.933 11.418 3.063 1.00 94.31 791 VAL A N 1
ATOM 6211 C CA . VAL A 1 791 ? -22.251 10.862 3.387 1.00 94.31 791 VAL A CA 1
ATOM 6212 C C . VAL A 1 791 ? -23.234 11.978 3.694 1.00 94.31 791 VAL A C 1
ATOM 6214 O O . VAL A 1 791 ? -22.851 13.029 4.206 1.00 94.31 791 VAL A O 1
ATOM 6217 N N . ASN A 1 792 ? -24.511 11.730 3.426 1.00 94.00 792 ASN A N 1
ATOM 6218 C CA . ASN A 1 792 ? -25.577 12.603 3.889 1.00 94.00 792 ASN A CA 1
ATOM 6219 C C . ASN A 1 792 ? -26.045 12.123 5.269 1.00 94.00 792 ASN A C 1
ATOM 6221 O O . ASN A 1 792 ? -26.492 10.979 5.407 1.00 94.00 792 ASN A O 1
ATOM 6225 N N . LEU A 1 793 ? -25.912 12.983 6.283 1.00 93.75 793 LEU A N 1
ATOM 6226 C CA . LEU A 1 793 ? -26.319 12.705 7.661 1.00 93.75 793 LEU A CA 1
ATOM 6227 C C . LEU A 1 793 ? -27.561 13.515 8.014 1.00 93.75 793 LEU A C 1
ATOM 6229 O O . LEU A 1 793 ? -27.581 14.733 7.847 1.00 93.75 793 LEU A O 1
ATOM 6233 N N . ARG A 1 794 ? -28.578 12.850 8.563 1.00 92.00 794 ARG A N 1
ATOM 6234 C CA . ARG A 1 794 ? -29.769 13.512 9.108 1.00 92.00 794 ARG A CA 1
ATOM 6235 C C . ARG A 1 794 ? -29.948 13.129 10.574 1.00 92.00 794 ARG A C 1
ATOM 6237 O O . ARG A 1 794 ? -30.102 11.942 10.852 1.00 92.00 794 ARG A O 1
ATOM 6244 N N . PRO A 1 795 ? -29.927 14.084 11.517 1.00 91.12 795 PRO A N 1
ATOM 6245 C CA . PRO A 1 795 ? -30.165 13.780 12.925 1.00 91.12 795 PRO A CA 1
ATOM 6246 C C . PRO A 1 795 ? -31.569 13.202 13.146 1.00 91.12 795 PRO A C 1
ATOM 6248 O O . PRO A 1 795 ? -32.556 13.745 12.642 1.00 91.12 795 PRO A O 1
ATOM 6251 N N . VAL A 1 796 ? -31.670 12.128 13.928 1.00 88.25 796 VAL A N 1
ATOM 6252 C CA . VAL A 1 796 ? -32.954 11.527 14.309 1.00 88.25 796 VAL A CA 1
ATOM 6253 C C . VAL A 1 796 ? -33.600 12.372 15.409 1.00 88.25 796 VAL A C 1
ATOM 6255 O O . VAL A 1 796 ? -32.988 12.659 16.438 1.00 88.25 796 VAL A O 1
ATOM 6258 N N . ARG A 1 797 ? -34.852 12.795 15.200 1.00 72.25 797 ARG A N 1
ATOM 6259 C CA . ARG A 1 797 ? -35.597 13.603 16.180 1.00 72.25 797 ARG A CA 1
ATOM 6260 C C . ARG A 1 797 ? -35.957 12.759 17.409 1.00 72.25 797 ARG A C 1
ATOM 6262 O O . ARG A 1 797 ? -36.522 11.683 17.257 1.00 72.25 797 ARG A O 1
ATOM 6269 N N . GLY A 1 798 ? -35.695 13.283 18.609 1.00 64.19 798 GLY A N 1
ATOM 6270 C CA . GLY A 1 798 ? -36.147 12.695 19.879 1.00 64.19 798 GLY A CA 1
ATOM 6271 C C . GLY A 1 798 ? -35.153 11.776 20.599 1.00 64.19 798 GLY A C 1
ATOM 6272 O O . GLY A 1 798 ? -35.487 11.291 21.671 1.00 64.19 798 GLY A O 1
ATOM 6273 N N . MET A 1 799 ? -33.946 11.565 20.064 1.00 60.78 799 MET A N 1
ATOM 6274 C CA . MET A 1 799 ? -32.879 10.789 20.724 1.00 60.78 799 MET A CA 1
ATOM 6275 C C . MET A 1 799 ? -31.833 11.681 21.415 1.00 60.78 799 MET A C 1
ATOM 6277 O O . MET A 1 799 ? -30.634 11.481 21.227 1.00 60.78 799 MET A O 1
ATOM 6281 N N . ILE A 1 800 ? -32.289 12.703 22.146 1.00 47.53 800 ILE A N 1
ATOM 6282 C CA . ILE A 1 800 ? -31.426 13.619 22.917 1.00 47.53 800 ILE A CA 1
ATOM 6283 C C . ILE A 1 800 ? -31.277 13.094 24.340 1.00 47.53 800 ILE A C 1
ATOM 6285 O O . ILE A 1 800 ? -32.329 12.775 24.941 1.00 47.53 800 ILE A O 1
#

Sequence (800 aa):
MGGTCSMVSSQPHVYAEIHRNGLEKDLKACAGCTDMEYVNFTSKDGKMQRITDLAKYTTMLEDVALKLFSINGMTHRQVMPFPFEPSRPQPWQRYDHMNVQDRLNQLDIPQSDKDMFSAHTGAFGSAASSEIACVDAMRRYALGGNSFATMYDAAASFKLGNGGTTNLCRHILTEYNGDVVMKKQVASLTQTDGSGPTISCRDGSVDKARRVVCTIPLNCLGDIKFDPPLSAAKQDAIKQGHINVGEKYHFAIDEVQGNWHQGPLKQGTYAMCFGYNGRLTDPTNNESVIAEYKKLQPEGRVKGYLTHTWSSDPYAKGAWFCASPNMTTKHLSVVKGFANVYLYALHEKYGPVVRIGPNEVSFAGPALEAIYGLRKGGALEKSRAWLGGVSPWKGFHGLGIARGDEHRRQRRALAPSMSKTALKAQEGIIQANVAHLMDRLRAEAAKGEDVNVAEWFTYFSFDMIGDVCLNQSFGCLDLGERTDWANSIIDLHMSSSWLTVIQQISGMETRFGRLLSKVLARLFVPRHLDRSRKLHFQKTMEATVRRMEADSSHPDAIYHILRSNKEDRIIAPREEIILNMTLFLSAGSETTSILLTTCSWLLISHRQVLDRVVREVRSKFQHISEVTLDTVTDAHLPYLNAVIHEVFRLFPPAGLPAGREVPPQGDTITGVYVPGGTTVRVAAWTVQRSAEHFHQPDTFQPERWLKPPPKEFENDRLELSQPFIIGPRQCLGAPMVMFESQLALSRLLLQFDISAPVTRRGIAENEKWNLSPTIRSIESYTVIKKPNTWVNLRPVRGMI